Protein 7FG3 (pdb70)

Structure (mmCIF, N/CA/C/O backbone):
data_7FG3
#
_entry.id   7FG3
#
loop_
_entity.id
_entity.type
_entity.pdbx_description
1 polymer 'Spike glycoprotein'
2 polymer 'K-874A VHH'
#
loop_
_atom_site.group_PDB
_atom_site.id
_atom_site.type_symbol
_atom_site.label_atom_id
_atom_site.label_alt_id
_atom_site.label_comp_id
_atom_site.label_asym_id
_atom_site.label_entity_id
_atom_site.label_seq_id
_atom_site.pdbx_PDB_ins_code
_atom_site.Cartn_x
_atom_site.Cartn_y
_atom_site.Cartn_z
_atom_site.occupancy
_atom_site.B_iso_or_equiv
_atom_site.auth_seq_id
_atom_site.auth_comp_id
_atom_site.auth_asym_id
_atom_site.auth_atom_id
_atom_site.pdbx_PDB_model_num
ATOM 1 N N . ALA A 1 27 ? 234.002 207.665 181.299 1.00 229.54 27 ALA A N 1
ATOM 2 C CA . ALA A 1 27 ? 233.096 207.795 180.164 1.00 229.54 27 ALA A CA 1
ATOM 3 C C . ALA A 1 27 ? 231.896 206.867 180.324 1.00 229.54 27 ALA A C 1
ATOM 4 O O . ALA A 1 27 ? 231.873 206.025 181.220 1.00 229.54 27 ALA A O 1
ATOM 6 N N . TYR A 1 28 ? 230.898 207.026 179.452 1.00 230.60 28 TYR A N 1
ATOM 7 C CA . TYR A 1 28 ? 229.642 206.286 179.543 1.00 230.60 28 TYR A CA 1
ATOM 8 C C . TYR A 1 28 ? 229.440 205.504 178.250 1.00 230.60 28 TYR A C 1
ATOM 9 O O . TYR A 1 28 ? 229.263 206.100 177.182 1.00 230.60 28 TYR A O 1
ATOM 18 N N . THR A 1 29 ? 229.461 204.174 178.343 1.00 217.94 29 THR A N 1
ATOM 19 C CA . THR A 1 29 ? 229.328 203.299 177.187 1.00 217.94 29 THR A CA 1
ATOM 20 C C . THR A 1 29 ? 228.135 202.370 177.382 1.00 217.94 29 THR A C 1
ATOM 21 O O . THR A 1 29 ? 227.892 201.869 178.480 1.00 217.94 29 THR A O 1
ATOM 25 N N . ASN A 1 30 ? 227.389 202.148 176.302 1.00 206.02 30 ASN A N 1
ATOM 26 C CA . ASN A 1 30 ? 226.200 201.310 176.372 1.00 206.02 30 ASN A CA 1
ATOM 27 C C . ASN A 1 30 ? 226.571 199.860 176.656 1.00 206.02 30 ASN A C 1
ATOM 28 O O . ASN A 1 30 ? 227.636 199.386 176.251 1.00 206.02 30 ASN A O 1
ATOM 33 N N . SER A 1 31 ? 225.690 199.158 177.371 1.00 206.48 31 SER A N 1
ATOM 34 C CA . SER A 1 31 ? 225.744 197.696 177.433 1.00 206.48 31 SER A CA 1
ATOM 35 C C . SER A 1 31 ? 224.809 197.148 176.356 1.00 206.48 31 SER A C 1
ATOM 36 O O . SER A 1 31 ? 223.697 196.684 176.618 1.00 206.48 31 SER A O 1
ATOM 39 N N . PHE A 1 32 ? 225.294 197.235 175.115 1.00 205.41 32 PHE A N 1
ATOM 40 C CA . PHE A 1 32 ? 224.461 196.994 173.938 1.00 205.41 32 PHE A CA 1
ATOM 41 C C . PHE A 1 32 ? 223.754 195.646 174.015 1.00 205.41 32 PHE A C 1
ATOM 42 O O . PHE A 1 32 ? 222.520 195.578 174.061 1.00 205.41 32 PHE A O 1
ATOM 50 N N . THR A 1 33 ? 224.522 194.562 174.040 1.00 226.51 33 THR A N 1
ATOM 51 C CA . THR A 1 33 ? 223.966 193.234 174.218 1.00 226.51 33 THR A CA 1
ATOM 52 C C . THR A 1 33 ? 224.238 192.667 175.601 1.00 226.51 33 THR A C 1
ATOM 53 O O . THR A 1 33 ? 224.004 191.474 175.819 1.00 226.51 33 THR A O 1
ATOM 57 N N . ARG A 1 34 ? 224.723 193.480 176.536 1.00 216.66 34 ARG A N 1
ATOM 58 C CA . ARG A 1 34 ? 225.053 192.998 177.869 1.00 216.66 34 ARG A CA 1
ATOM 59 C C . ARG A 1 34 ? 223.871 193.204 178.808 1.00 216.66 34 ARG A C 1
ATOM 60 O O . ARG A 1 34 ? 223.384 194.325 178.980 1.00 216.66 34 ARG A O 1
ATOM 68 N N . GLY A 1 35 ? 223.420 192.112 179.420 1.00 189.45 35 GLY A N 1
ATOM 69 C CA . GLY A 1 35 ? 222.256 192.121 180.280 1.00 189.45 35 GLY A CA 1
ATOM 70 C C . GLY A 1 35 ? 221.442 190.855 180.140 1.00 189.45 35 GLY A C 1
ATOM 71 O O . GLY A 1 35 ? 220.678 190.481 181.035 1.00 189.45 35 GLY A O 1
ATOM 72 N N . VAL A 1 36 ? 221.615 190.191 179.000 1.00 189.68 36 VAL A N 1
ATOM 73 C CA . VAL A 1 36 ? 221.008 188.899 178.712 1.00 189.68 36 VAL A CA 1
ATOM 74 C C . VAL A 1 36 ? 221.828 187.775 179.338 1.00 189.68 36 VAL A C 1
ATOM 75 O O . VAL A 1 36 ? 223.065 187.813 179.332 1.00 189.68 36 VAL A O 1
ATOM 79 N N . TYR A 1 37 ? 221.143 186.771 179.884 1.00 169.85 37 TYR A N 1
ATOM 80 C CA . TYR A 1 37 ? 221.796 185.621 180.497 1.00 169.85 37 TYR A CA 1
ATOM 81 C C . TYR A 1 37 ? 220.742 184.552 180.766 1.00 169.85 37 TYR A C 1
ATOM 82 O O . TYR A 1 37 ? 219.599 184.650 180.314 1.00 169.85 37 TYR A O 1
ATOM 91 N N . TYR A 1 38 ? 221.161 183.511 181.477 1.00 136.23 38 TYR A N 1
ATOM 92 C CA . TYR A 1 38 ? 220.283 182.413 181.871 1.00 136.23 38 TYR A CA 1
ATOM 93 C C . TYR A 1 38 ? 219.853 182.575 183.320 1.00 136.23 38 TYR A C 1
ATOM 94 O O . TYR A 1 38 ? 220.631 182.250 184.214 1.00 136.23 38 TYR A O 1
ATOM 103 N N . PRO A 1 39 ? 218.642 183.035 183.612 1.00 118.89 39 PRO A N 1
ATOM 104 C CA . PRO A 1 39 ? 218.244 183.098 185.029 1.00 118.89 39 PRO A CA 1
ATOM 105 C C . PRO A 1 39 ? 218.299 181.759 185.757 1.00 118.89 39 PRO A C 1
ATOM 106 O O . PRO A 1 39 ? 218.421 181.749 186.990 1.00 118.89 39 PRO A O 1
ATOM 110 N N . ASP A 1 40 ? 218.225 180.632 185.044 1.00 95.51 40 ASP A N 1
ATOM 111 C CA . ASP A 1 40 ? 218.300 179.320 185.683 1.00 95.51 40 ASP A CA 1
ATOM 112 C C . ASP A 1 40 ? 218.640 178.234 184.644 1.00 95.51 40 ASP A C 1
ATOM 113 O O . ASP A 1 40 ? 219.069 178.536 183.527 1.00 95.51 40 ASP A O 1
ATOM 118 N N . LYS A 1 41 ? 218.449 176.957 185.015 1.00 109.72 41 LYS A N 1
ATOM 119 C CA . LYS A 1 41 ? 218.952 175.863 184.183 1.00 109.72 41 LYS A CA 1
ATOM 120 C C . LYS A 1 41 ? 218.060 175.696 182.964 1.00 109.72 41 LYS A C 1
ATOM 121 O O . LYS A 1 41 ? 217.011 175.051 183.062 1.00 109.72 41 LYS A O 1
ATOM 127 N N . VAL A 1 42 ? 218.451 176.234 181.817 1.00 139.42 42 VAL A N 1
ATOM 128 C CA . VAL A 1 42 ? 217.658 176.070 180.602 1.00 139.42 42 VAL A CA 1
ATOM 129 C C . VAL A 1 42 ? 218.596 175.900 179.409 1.00 139.42 42 VAL A C 1
ATOM 130 O O . VAL A 1 42 ? 219.231 176.855 178.956 1.00 139.42 42 VAL A O 1
ATOM 134 N N . PHE A 1 43 ? 218.698 174.669 178.907 1.00 128.53 43 PHE A N 1
ATOM 135 C CA . PHE A 1 43 ? 219.356 174.419 177.629 1.00 128.53 43 PHE A CA 1
ATOM 136 C C . PHE A 1 43 ? 218.320 174.388 176.514 1.00 128.53 43 PHE A C 1
ATOM 137 O O . PHE A 1 43 ? 218.198 173.390 175.797 1.00 128.53 43 PHE A O 1
ATOM 145 N N . ARG A 1 44 ? 217.592 175.488 176.355 1.00 184.04 44 ARG A N 1
ATOM 146 C CA . ARG A 1 44 ? 216.392 175.531 175.533 1.00 184.04 44 ARG A CA 1
ATOM 147 C C . ARG A 1 44 ? 216.778 175.476 174.056 1.00 184.04 44 ARG A C 1
ATOM 148 O O . ARG A 1 44 ? 217.961 175.499 173.707 1.00 184.04 44 ARG A O 1
ATOM 156 N N . SER A 1 45 ? 215.774 175.411 173.177 1.00 175.06 45 SER A N 1
ATOM 157 C CA . SER A 1 45 ? 216.068 175.382 171.750 1.00 175.06 45 SER A CA 1
ATOM 158 C C . SER A 1 45 ? 214.948 175.999 170.916 1.00 175.06 45 SER A C 1
ATOM 159 O O . SER A 1 45 ? 213.878 175.410 170.753 1.00 175.06 45 SER A O 1
ATOM 162 N N . SER A 1 46 ? 215.232 177.176 170.354 1.00 184.53 46 SER A N 1
ATOM 163 C CA . SER A 1 46 ? 214.499 177.739 169.219 1.00 184.53 46 SER A CA 1
ATOM 164 C C . SER A 1 46 ? 213.001 177.962 169.422 1.00 184.53 46 SER A C 1
ATOM 165 O O . SER A 1 46 ? 212.258 178.034 168.437 1.00 184.53 46 SER A O 1
ATOM 168 N N . VAL A 1 47 ? 212.534 178.075 170.666 1.00 187.51 47 VAL A N 1
ATOM 169 C CA . VAL A 1 47 ? 211.121 178.327 170.925 1.00 187.51 47 VAL A CA 1
ATOM 170 C C . VAL A 1 47 ? 211.027 179.510 171.887 1.00 187.51 47 VAL A C 1
ATOM 171 O O . VAL A 1 47 ? 212.016 179.929 172.490 1.00 187.51 47 VAL A O 1
ATOM 175 N N . LEU A 1 48 ? 209.815 180.053 172.020 1.00 199.99 48 LEU A N 1
ATOM 176 C CA . LEU A 1 48 ? 209.588 181.365 172.629 1.00 199.99 48 LEU A CA 1
ATOM 177 C C . LEU A 1 48 ? 209.082 181.169 174.057 1.00 199.99 48 LEU A C 1
ATOM 178 O O . LEU A 1 48 ? 208.044 180.548 174.285 1.00 199.99 48 LEU A O 1
ATOM 183 N N . HIS A 1 49 ? 209.823 181.700 175.029 1.00 213.25 49 HIS A N 1
ATOM 184 C CA . HIS A 1 49 ? 209.441 181.618 176.433 1.00 213.25 49 HIS A CA 1
ATOM 185 C C . HIS A 1 49 ? 210.052 182.767 177.230 1.00 213.25 49 HIS A C 1
ATOM 186 O O . HIS A 1 49 ? 211.138 183.259 176.913 1.00 213.25 49 HIS A O 1
ATOM 193 N N . SER A 1 50 ? 209.356 183.166 178.301 1.00 213.06 50 SER A N 1
ATOM 194 C CA . SER A 1 50 ? 209.722 184.343 179.080 1.00 213.06 50 SER A CA 1
ATOM 195 C C . SER A 1 50 ? 210.115 183.962 180.502 1.00 213.06 50 SER A C 1
ATOM 196 O O . SER A 1 50 ? 209.733 182.905 181.013 1.00 213.06 50 SER A O 1
ATOM 199 N N . THR A 1 51 ? 210.875 184.855 181.137 1.00 188.50 51 THR A N 1
ATOM 200 C CA . THR A 1 51 ? 211.388 184.662 182.488 1.00 188.50 51 THR A CA 1
ATOM 201 C C . THR A 1 51 ? 211.519 186.024 183.158 1.00 188.50 51 THR A C 1
ATOM 202 O O . THR A 1 51 ? 211.852 187.014 182.500 1.00 188.50 51 THR A O 1
ATOM 206 N N . GLN A 1 52 ? 211.263 186.073 184.468 1.00 174.52 52 GLN A N 1
ATOM 207 C CA . GLN A 1 52 ? 211.088 187.330 185.191 1.00 174.52 52 GLN A CA 1
ATOM 208 C C . GLN A 1 52 ? 212.007 187.385 186.402 1.00 174.52 52 GLN A C 1
ATOM 209 O O . GLN A 1 52 ? 211.619 186.954 187.493 1.00 174.52 52 GLN A O 1
ATOM 215 N N . ASP A 1 53 ? 213.197 187.960 186.228 1.00 159.45 53 ASP A N 1
ATOM 216 C CA . ASP A 1 53 ? 214.200 188.046 187.290 1.00 159.45 53 ASP A CA 1
ATOM 217 C C . ASP A 1 53 ? 215.035 189.316 187.112 1.00 159.45 53 ASP A C 1
ATOM 218 O O . ASP A 1 53 ? 214.657 190.243 186.390 1.00 159.45 53 ASP A O 1
ATOM 223 N N . LEU A 1 54 ? 216.183 189.350 187.784 1.00 156.10 54 LEU A N 1
ATOM 224 C CA . LEU A 1 54 ? 216.973 190.565 187.979 1.00 156.10 54 LEU A CA 1
ATOM 225 C C . LEU A 1 54 ? 217.901 190.756 186.779 1.00 156.10 54 LEU A C 1
ATOM 226 O O . LEU A 1 54 ? 219.029 190.270 186.743 1.00 156.10 54 LEU A O 1
ATOM 231 N N . PHE A 1 55 ? 217.416 191.496 185.788 1.00 168.23 55 PHE A N 1
ATOM 232 C CA . PHE A 1 55 ? 218.051 191.582 184.478 1.00 168.23 55 PHE A CA 1
ATOM 233 C C . PHE A 1 55 ? 218.712 192.934 184.226 1.00 168.23 55 PHE A C 1
ATOM 234 O O . PHE A 1 55 ? 218.115 193.991 184.445 1.00 168.23 55 PHE A O 1
ATOM 242 N N . LEU A 1 56 ? 219.948 192.883 183.729 1.00 176.71 56 LEU A N 1
ATOM 243 C CA . LEU A 1 56 ? 220.671 194.102 183.388 1.00 176.71 56 LEU A CA 1
ATOM 244 C C . LEU A 1 56 ? 220.040 194.778 182.174 1.00 176.71 56 LEU A C 1
ATOM 245 O O . LEU A 1 56 ? 219.805 194.127 181.150 1.00 176.71 56 LEU A O 1
ATOM 250 N N . PRO A 1 57 ? 219.753 196.074 182.258 1.00 190.08 57 PRO A N 1
ATOM 251 C CA . PRO A 1 57 ? 219.194 196.786 181.106 1.00 190.08 57 PRO A CA 1
ATOM 252 C C . PRO A 1 57 ? 220.126 196.770 179.905 1.00 190.08 57 PRO A C 1
ATOM 253 O O . PRO A 1 57 ? 221.347 196.666 180.035 1.00 190.08 57 PRO A O 1
ATOM 257 N N . PHE A 1 58 ? 219.525 196.863 178.726 1.00 193.37 58 PHE A N 1
ATOM 258 C CA . PHE A 1 58 ? 220.279 196.868 177.488 1.00 193.37 58 PHE A CA 1
ATOM 259 C C . PHE A 1 58 ? 220.584 198.316 177.085 1.00 193.37 58 PHE A C 1
ATOM 260 O O . PHE A 1 58 ? 219.907 199.260 177.505 1.00 193.37 58 PHE A O 1
ATOM 268 N N . PHE A 1 59 ? 221.629 198.484 176.267 1.00 211.09 59 PHE A N 1
ATOM 269 C CA . PHE A 1 59 ? 222.258 199.786 176.040 1.00 211.09 59 PHE A CA 1
ATOM 270 C C . PHE A 1 59 ? 222.540 200.504 177.355 1.00 211.09 59 PHE A C 1
ATOM 271 O O . PHE A 1 59 ? 222.608 201.738 177.380 1.00 211.09 59 PHE A O 1
ATOM 279 N N . SER A 1 60 ? 222.697 199.764 178.450 1.00 224.12 60 SER A N 1
ATOM 280 C CA . SER A 1 60 ? 222.898 200.383 179.751 1.00 224.12 60 SER A CA 1
ATOM 281 C C . SER A 1 60 ? 224.281 201.016 179.814 1.00 224.12 60 SER A C 1
ATOM 282 O O . SER A 1 60 ? 225.296 200.350 179.592 1.00 224.12 60 SER A O 1
ATOM 285 N N . ASN A 1 61 ? 224.309 202.317 180.103 1.00 228.59 61 ASN A N 1
ATOM 286 C CA . ASN A 1 61 ? 225.577 203.030 180.167 1.00 228.59 61 ASN A CA 1
ATOM 287 C C . ASN A 1 61 ? 226.457 202.449 181.267 1.00 228.59 61 ASN A C 1
ATOM 288 O O . ASN A 1 61 ? 226.009 202.222 182.393 1.00 228.59 61 ASN A O 1
ATOM 293 N N . VAL A 1 62 ? 227.717 202.200 180.932 1.00 202.75 62 VAL A N 1
ATOM 294 C CA . VAL A 1 62 ? 228.647 201.555 181.846 1.00 202.75 62 VAL A CA 1
ATOM 295 C C . VAL A 1 62 ? 229.713 202.563 182.241 1.00 202.75 62 VAL A C 1
ATOM 296 O O . VAL A 1 62 ? 230.185 203.350 181.412 1.00 202.75 62 VAL A O 1
ATOM 300 N N . THR A 1 63 ? 230.058 202.564 183.522 1.00 211.84 63 THR A N 1
ATOM 301 C CA . THR A 1 63 ? 231.053 203.488 184.040 1.00 211.84 63 THR A CA 1
ATOM 302 C C . THR A 1 63 ? 232.441 202.902 183.825 1.00 211.84 63 THR A C 1
ATOM 303 O O . THR A 1 63 ? 232.741 201.805 184.307 1.00 211.84 63 THR A O 1
ATOM 307 N N . TRP A 1 64 ? 233.285 203.635 183.109 1.00 221.52 64 TRP A N 1
ATOM 308 C CA . TRP A 1 64 ? 234.656 203.218 182.872 1.00 221.52 64 TRP A CA 1
ATOM 309 C C . TRP A 1 64 ? 235.511 203.556 184.083 1.00 221.52 64 TRP A C 1
ATOM 310 O O . TRP A 1 64 ? 235.299 204.578 184.741 1.00 221.52 64 TRP A O 1
ATOM 321 N N . PHE A 1 65 ? 236.465 202.680 184.378 1.00 222.50 65 PHE A N 1
ATOM 322 C CA . PHE A 1 65 ? 237.531 202.968 185.332 1.00 222.50 65 PHE A CA 1
ATOM 323 C C . PHE A 1 65 ? 238.797 202.327 184.782 1.00 222.50 65 PHE A C 1
ATOM 324 O O . PHE A 1 65 ? 239.075 201.155 185.049 1.00 222.50 65 PHE A O 1
ATOM 332 N N . HIS A 1 66 ? 239.549 203.091 184.004 1.00 261.09 66 HIS A N 1
ATOM 333 C CA . HIS A 1 66 ? 240.757 202.633 183.333 1.00 261.09 66 HIS A CA 1
ATOM 334 C C . HIS A 1 66 ? 242.024 203.086 184.033 1.00 261.09 66 HIS A C 1
ATOM 335 O O . HIS A 1 66 ? 243.034 202.381 183.995 1.00 261.09 66 HIS A O 1
ATOM 342 N N . ALA A 1 67 ? 241.989 204.241 184.693 1.00 268.34 67 ALA A N 1
ATOM 343 C CA . ALA A 1 67 ? 243.149 204.796 185.365 1.00 268.34 67 ALA A CA 1
ATOM 344 C C . ALA A 1 67 ? 242.689 205.562 186.594 1.00 268.34 67 ALA A C 1
ATOM 345 O O . ALA A 1 67 ? 241.506 205.873 186.752 1.00 268.34 67 ALA A O 1
ATOM 347 N N . ILE A 1 68 ? 243.642 205.862 187.478 1.00 275.18 68 ILE A N 1
ATOM 348 C CA . ILE A 1 68 ? 243.341 206.755 188.591 1.00 275.18 68 ILE A CA 1
ATOM 349 C C . ILE A 1 68 ? 243.073 208.166 188.084 1.00 275.18 68 ILE A C 1
ATOM 350 O O . ILE A 1 68 ? 242.080 208.794 188.472 1.00 275.18 68 ILE A O 1
ATOM 355 N N . HIS A 1 69 ? 243.928 208.674 187.194 1.00 308.23 69 HIS A N 1
ATOM 356 C CA . HIS A 1 69 ? 243.820 210.037 186.678 1.00 308.23 69 HIS A CA 1
ATOM 357 C C . HIS A 1 69 ? 243.659 211.027 187.834 1.00 308.23 69 HIS A C 1
ATOM 358 O O . HIS A 1 69 ? 242.606 211.633 188.029 1.00 308.23 69 HIS A O 1
ATOM 365 N N . ASP A 1 80 ? 242.623 202.390 192.486 1.00 217.46 80 ASP A N 1
ATOM 366 C CA . ASP A 1 80 ? 242.520 202.434 191.030 1.00 217.46 80 ASP A CA 1
ATOM 367 C C . ASP A 1 80 ? 241.122 202.830 190.574 1.00 217.46 80 ASP A C 1
ATOM 368 O O . ASP A 1 80 ? 240.961 203.688 189.699 1.00 217.46 80 ASP A O 1
ATOM 373 N N . ASN A 1 81 ? 240.096 202.216 191.155 1.00 195.38 81 ASN A N 1
ATOM 374 C CA . ASN A 1 81 ? 238.731 202.344 190.650 1.00 195.38 81 ASN A CA 1
ATOM 375 C C . ASN A 1 81 ? 237.786 202.652 191.801 1.00 195.38 81 ASN A C 1
ATOM 376 O O . ASN A 1 81 ? 237.625 201.823 192.713 1.00 195.38 81 ASN A O 1
ATOM 381 N N . PRO A 1 82 ? 237.131 203.811 191.785 1.00 215.92 82 PRO A N 1
ATOM 382 C CA . PRO A 1 82 ? 236.314 204.216 192.936 1.00 215.92 82 PRO A CA 1
ATOM 383 C C . PRO A 1 82 ? 235.206 203.220 193.252 1.00 215.92 82 PRO A C 1
ATOM 384 O O . PRO A 1 82 ? 234.623 202.593 192.365 1.00 215.92 82 PRO A O 1
ATOM 388 N N . VAL A 1 83 ? 234.929 203.085 194.549 1.00 166.18 83 VAL A N 1
ATOM 389 C CA . VAL A 1 83 ? 233.891 202.178 195.021 1.00 166.18 83 VAL A CA 1
ATOM 390 C C . VAL A 1 83 ? 232.523 202.636 194.511 1.00 166.18 83 VAL A C 1
ATOM 391 O O . VAL A 1 83 ? 232.271 203.834 194.328 1.00 166.18 83 VAL A O 1
ATOM 395 N N . LEU A 1 84 ? 231.643 201.678 194.268 1.00 152.40 84 LEU A N 1
ATOM 396 C CA . LEU A 1 84 ? 230.341 201.923 193.667 1.00 152.40 84 LEU A CA 1
ATOM 397 C C . LEU A 1 84 ? 229.254 201.247 194.466 1.00 152.40 84 LEU A C 1
ATOM 398 O O . LEU A 1 84 ? 229.497 200.239 195.151 1.00 152.40 84 LEU A O 1
ATOM 403 N N . PRO A 1 85 ? 228.022 201.761 194.425 1.00 128.32 85 PRO A N 1
ATOM 404 C CA . PRO A 1 85 ? 226.914 201.088 195.095 1.00 128.32 85 PRO A CA 1
ATOM 405 C C . PRO A 1 85 ? 226.389 199.905 194.292 1.00 128.32 85 PRO A C 1
ATOM 406 O O . PRO A 1 85 ? 226.469 199.882 193.061 1.00 128.32 85 PRO A O 1
ATOM 410 N N . PHE A 1 86 ? 225.856 198.909 194.999 1.00 120.90 86 PHE A N 1
ATOM 411 C CA . PHE A 1 86 ? 225.435 197.695 194.313 1.00 120.90 86 PHE A CA 1
ATOM 412 C C . PHE A 1 86 ? 224.177 197.930 193.487 1.00 120.90 86 PHE A C 1
ATOM 413 O O . PHE A 1 86 ? 224.030 197.355 192.405 1.00 120.90 86 PHE A O 1
ATOM 421 N N . ASN A 1 87 ? 223.255 198.755 193.991 1.00 127.40 87 ASN A N 1
ATOM 422 C CA . ASN A 1 87 ? 222.040 199.130 193.262 1.00 127.40 87 ASN A CA 1
ATOM 423 C C . ASN A 1 87 ? 221.195 197.913 192.895 1.00 127.40 87 ASN A C 1
ATOM 424 O O . ASN A 1 87 ? 220.507 197.911 191.871 1.00 127.40 87 ASN A O 1
ATOM 429 N N . ASP A 1 88 ? 221.258 196.870 193.723 1.00 132.90 88 ASP A N 1
ATOM 430 C CA . ASP A 1 88 ? 220.538 195.623 193.492 1.00 132.90 88 ASP A CA 1
ATOM 431 C C . ASP A 1 88 ? 220.872 195.028 192.133 1.00 132.90 88 ASP A C 1
ATOM 432 O O . ASP A 1 88 ? 220.110 194.216 191.604 1.00 132.90 88 ASP A O 1
ATOM 437 N N . GLY A 1 89 ? 221.994 195.436 191.556 1.00 115.13 89 GLY A N 1
ATOM 438 C CA . GLY A 1 89 ? 222.505 194.785 190.372 1.00 115.13 89 GLY A CA 1
ATOM 439 C C . GLY A 1 89 ? 223.709 195.491 189.798 1.00 115.13 89 GLY A C 1
ATOM 440 O O . GLY A 1 89 ? 223.707 196.717 189.677 1.00 115.13 89 GLY A O 1
ATOM 441 N N . VAL A 1 90 ? 224.743 194.733 189.438 1.00 123.33 90 VAL A N 1
ATOM 442 C CA . VAL A 1 90 ? 225.946 195.286 188.829 1.00 123.33 90 VAL A CA 1
ATOM 443 C C . VAL A 1 90 ? 226.448 194.327 187.760 1.00 123.33 90 VAL A C 1
ATOM 444 O O . VAL A 1 90 ? 226.190 193.122 187.807 1.00 123.33 90 VAL A O 1
ATOM 448 N N . TYR A 1 91 ? 227.170 194.877 186.790 1.00 129.78 91 TYR A N 1
ATOM 449 C CA . TYR A 1 91 ? 227.786 194.111 185.719 1.00 129.78 91 TYR A CA 1
ATOM 450 C C . TYR A 1 91 ? 229.289 194.339 185.723 1.00 129.78 91 TYR A C 1
ATOM 451 O O . TYR A 1 91 ? 229.782 195.351 186.228 1.00 129.78 91 TYR A O 1
ATOM 460 N N . PHE A 1 92 ? 230.013 193.376 185.168 1.00 124.39 92 PHE A N 1
ATOM 461 C CA . PHE A 1 92 ? 231.445 193.504 184.977 1.00 124.39 92 PHE A CA 1
ATOM 462 C C . PHE A 1 92 ? 231.827 192.751 183.713 1.00 124.39 92 PHE A C 1
ATOM 463 O O . PHE A 1 92 ? 231.126 191.832 183.284 1.00 124.39 92 PHE A O 1
ATOM 471 N N . ALA A 1 93 ? 232.935 193.166 183.114 1.00 152.87 93 ALA A N 1
ATOM 472 C CA . ALA A 1 93 ? 233.515 192.457 181.986 1.00 152.87 93 ALA A CA 1
ATOM 473 C C . ALA A 1 93 ? 234.931 192.970 181.797 1.00 152.87 93 ALA A C 1
ATOM 474 O O . ALA A 1 93 ? 235.145 194.181 181.710 1.00 152.87 93 ALA A O 1
ATOM 476 N N . SER A 1 94 ? 235.889 192.053 181.725 1.00 204.72 94 SER A N 1
ATOM 477 C CA . SER A 1 94 ? 237.292 192.420 181.638 1.00 204.72 94 SER A CA 1
ATOM 478 C C . SER A 1 94 ? 237.760 192.348 180.193 1.00 204.72 94 SER A C 1
ATOM 479 O O . SER A 1 94 ? 237.388 191.441 179.444 1.00 204.72 94 SER A O 1
ATOM 482 N N . THR A 1 95 ? 238.582 193.317 179.807 1.00 210.11 95 THR A N 1
ATOM 483 C CA . THR A 1 95 ? 239.229 193.326 178.502 1.00 210.11 95 THR A CA 1
ATOM 484 C C . THR A 1 95 ? 240.725 193.486 178.727 1.00 210.11 95 THR A C 1
ATOM 485 O O . THR A 1 95 ? 241.248 194.605 178.670 1.00 210.11 95 THR A O 1
ATOM 489 N N . GLU A 1 96 ? 241.410 192.367 178.966 1.00 205.29 96 GLU A N 1
ATOM 490 C CA . GLU A 1 96 ? 242.813 192.362 179.355 1.00 205.29 96 GLU A CA 1
ATOM 491 C C . GLU A 1 96 ? 243.682 191.931 178.186 1.00 205.29 96 GLU A C 1
ATOM 492 O O . GLU A 1 96 ? 243.295 191.080 177.380 1.00 205.29 96 GLU A O 1
ATOM 498 N N . LYS A 1 97 ? 244.857 192.550 178.090 1.00 220.43 97 LYS A N 1
ATOM 499 C CA . LYS A 1 97 ? 245.897 191.991 177.241 1.00 220.43 97 LYS A CA 1
ATOM 500 C C . LYS A 1 97 ? 246.507 190.747 177.866 1.00 220.43 97 LYS A C 1
ATOM 501 O O . LYS A 1 97 ? 246.608 189.712 177.202 1.00 220.43 97 LYS A O 1
ATOM 507 N N . SER A 1 98 ? 246.864 190.810 179.147 1.00 219.60 98 SER A N 1
ATOM 508 C CA . SER A 1 98 ? 247.509 189.697 179.824 1.00 219.60 98 SER A CA 1
ATOM 509 C C . SER A 1 98 ? 246.900 189.530 181.209 1.00 219.60 98 SER A C 1
ATOM 510 O O . SER A 1 98 ? 246.170 190.395 181.699 1.00 219.60 98 SER A O 1
ATOM 513 N N . ASN A 1 99 ? 247.226 188.402 181.840 1.00 213.96 99 ASN A N 1
ATOM 514 C CA . ASN A 1 99 ? 246.652 188.030 183.126 1.00 213.96 99 ASN A CA 1
ATOM 515 C C . ASN A 1 99 ? 247.051 189.005 184.222 1.00 213.96 99 ASN A C 1
ATOM 516 O O . ASN A 1 99 ? 248.183 188.971 184.717 1.00 213.96 99 ASN A O 1
ATOM 521 N N . ILE A 1 100 ? 246.125 189.879 184.606 1.00 195.75 100 ILE A N 1
ATOM 522 C CA . ILE A 1 100 ? 246.350 190.812 185.702 1.00 195.75 100 ILE A CA 1
ATOM 523 C C . ILE A 1 100 ? 245.264 190.673 186.766 1.00 195.75 100 ILE A C 1
ATOM 524 O O . ILE A 1 100 ? 245.552 190.730 187.966 1.00 195.75 100 ILE A O 1
ATOM 529 N N . ILE A 1 101 ? 244.013 190.489 186.330 1.00 180.57 101 ILE A N 1
ATOM 530 C CA . ILE A 1 101 ? 242.854 190.697 187.196 1.00 180.57 101 ILE A CA 1
ATOM 531 C C . ILE A 1 101 ? 242.866 189.748 188.388 1.00 180.57 101 ILE A C 1
ATOM 532 O O . ILE A 1 101 ? 243.050 188.533 188.241 1.00 180.57 101 ILE A O 1
ATOM 537 N N . ARG A 1 102 ? 242.698 190.313 189.585 1.00 169.19 102 ARG A N 1
ATOM 538 C CA . ARG A 1 102 ? 242.421 189.558 190.801 1.00 169.19 102 ARG A CA 1
ATOM 539 C C . ARG A 1 102 ? 240.916 189.586 191.086 1.00 169.19 102 ARG A C 1
ATOM 540 O O . ARG A 1 102 ? 240.105 189.935 190.226 1.00 169.19 102 ARG A O 1
ATOM 548 N N . GLY A 1 103 ? 240.520 189.211 192.300 1.00 151.96 103 GLY A N 1
ATOM 549 C CA . GLY A 1 103 ? 239.116 189.091 192.649 1.00 151.96 103 GLY A CA 1
ATOM 550 C C . GLY A 1 103 ? 238.495 190.370 193.171 1.00 151.96 103 GLY A C 1
ATOM 551 O O . GLY A 1 103 ? 238.958 191.480 192.884 1.00 151.96 103 GLY A O 1
ATOM 552 N N . TRP A 1 104 ? 237.421 190.211 193.947 1.00 127.91 104 TRP A N 1
ATOM 553 C CA . TRP A 1 104 ? 236.686 191.335 194.511 1.00 127.91 104 TRP A CA 1
ATOM 554 C C . TRP A 1 104 ? 236.298 191.000 195.946 1.00 127.91 104 TRP A C 1
ATOM 555 O O . TRP A 1 104 ? 236.557 189.900 196.442 1.00 127.91 104 TRP A O 1
ATOM 566 N N . ILE A 1 105 ? 235.668 191.964 196.611 1.00 126.79 105 ILE A N 1
ATOM 567 C CA . ILE A 1 105 ? 235.156 191.786 197.966 1.00 126.79 105 ILE A CA 1
ATOM 568 C C . ILE A 1 105 ? 233.765 192.401 198.034 1.00 126.79 105 ILE A C 1
ATOM 569 O O . ILE A 1 105 ? 233.566 193.543 197.609 1.00 126.79 105 ILE A O 1
ATOM 574 N N . PHE A 1 106 ? 232.807 191.649 198.576 1.00 131.13 106 PHE A N 1
ATOM 575 C CA . PHE A 1 106 ? 231.415 192.067 198.659 1.00 131.13 106 PHE A CA 1
ATOM 576 C C . PHE A 1 106 ? 231.011 192.214 200.122 1.00 131.13 106 PHE A C 1
ATOM 577 O O . PHE A 1 106 ? 231.568 191.556 201.001 1.00 131.13 106 PHE A O 1
ATOM 585 N N . GLY A 1 107 ? 230.051 193.090 200.380 1.00 131.00 107 GLY A N 1
ATOM 586 C CA . GLY A 1 107 ? 229.564 193.278 201.731 1.00 131.00 107 GLY A CA 1
ATOM 587 C C . GLY A 1 107 ? 228.968 194.656 201.923 1.00 131.00 107 GLY A C 1
ATOM 588 O O . GLY A 1 107 ? 229.043 195.523 201.052 1.00 131.00 107 GLY A O 1
ATOM 589 N N . THR A 1 108 ? 228.371 194.842 203.100 1.00 105.27 108 THR A N 1
ATOM 590 C CA . THR A 1 108 ? 227.744 196.123 203.411 1.00 105.27 108 THR A CA 1
ATOM 591 C C . THR A 1 108 ? 228.792 197.194 203.682 1.00 105.27 108 THR A C 1
ATOM 592 O O . THR A 1 108 ? 228.886 198.188 202.955 1.00 105.27 108 THR A O 1
ATOM 596 N N . THR A 1 109 ? 229.593 197.005 204.729 1.00 128.35 109 THR A N 1
ATOM 597 C CA . THR A 1 109 ? 230.665 197.932 205.058 1.00 128.35 109 THR A CA 1
ATOM 598 C C . THR A 1 109 ? 232.013 197.507 204.494 1.00 128.35 109 THR A C 1
ATOM 599 O O . THR A 1 109 ? 232.979 198.269 204.610 1.00 128.35 109 THR A O 1
ATOM 603 N N . LEU A 1 110 ? 232.099 196.319 203.890 1.00 139.37 110 LEU A N 1
ATOM 604 C CA . LEU A 1 110 ? 233.363 195.757 203.410 1.00 139.37 110 LEU A CA 1
ATOM 605 C C . LEU A 1 110 ? 234.404 195.696 204.526 1.00 139.37 110 LEU A C 1
ATOM 606 O O . LEU A 1 110 ? 235.609 195.684 204.268 1.00 139.37 110 LEU A O 1
ATOM 611 N N . ASP A 1 111 ? 233.936 195.644 205.770 1.00 147.21 111 ASP A N 1
ATOM 612 C CA . ASP A 1 111 ? 234.793 195.741 206.940 1.00 147.21 111 ASP A CA 1
ATOM 613 C C . ASP A 1 111 ? 234.382 194.663 207.934 1.00 147.21 111 ASP A C 1
ATOM 614 O O . ASP A 1 111 ? 233.341 194.019 207.785 1.00 147.21 111 ASP A O 1
ATOM 619 N N . SER A 1 112 ? 235.218 194.471 208.958 1.00 157.48 112 SER A N 1
ATOM 620 C CA . SER A 1 112 ? 234.936 193.468 209.980 1.00 157.48 112 SER A CA 1
ATOM 621 C C . SER A 1 112 ? 233.669 193.778 210.767 1.00 157.48 112 SER A C 1
ATOM 622 O O . SER A 1 112 ? 233.219 192.936 211.552 1.00 157.48 112 SER A O 1
ATOM 625 N N . LYS A 1 113 ? 233.084 194.963 210.577 1.00 163.21 113 LYS A N 1
ATOM 626 C CA . LYS A 1 113 ? 231.912 195.351 211.353 1.00 163.21 113 LYS A CA 1
ATOM 627 C C . LYS A 1 113 ? 230.668 194.584 210.916 1.00 163.21 113 LYS A C 1
ATOM 628 O O . LYS A 1 113 ? 229.831 194.225 211.751 1.00 163.21 113 LYS A O 1
ATOM 634 N N . THR A 1 114 ? 230.528 194.324 209.619 1.00 138.90 114 THR A N 1
ATOM 635 C CA . THR A 1 114 ? 229.327 193.714 209.069 1.00 138.90 114 THR A CA 1
ATOM 636 C C . THR A 1 114 ? 229.700 192.493 208.236 1.00 138.90 114 THR A C 1
ATOM 637 O O . THR A 1 114 ? 230.780 192.440 207.638 1.00 138.90 114 THR A O 1
ATOM 641 N N . GLN A 1 115 ? 228.804 191.504 208.218 1.00 121.56 115 GLN A N 1
ATOM 642 C CA . GLN A 1 115 ? 229.001 190.308 207.407 1.00 121.56 115 GLN A CA 1
ATOM 643 C C . GLN A 1 115 ? 229.241 190.695 205.953 1.00 121.56 115 GLN A C 1
ATOM 644 O O . GLN A 1 115 ? 228.430 191.395 205.341 1.00 121.56 115 GLN A O 1
ATOM 650 N N . SER A 1 116 ? 230.361 190.234 205.400 1.00 139.40 116 SER A N 1
ATOM 651 C CA . SER A 1 116 ? 230.807 190.651 204.075 1.00 139.40 116 SER A CA 1
ATOM 652 C C . SER A 1 116 ? 231.025 189.403 203.227 1.00 139.40 116 SER A C 1
ATOM 653 O O . SER A 1 116 ? 230.611 188.301 203.595 1.00 139.40 116 SER A O 1
ATOM 656 N N . LEU A 1 117 ? 231.660 189.584 202.071 1.00 120.77 117 LEU A N 1
ATOM 657 C CA . LEU A 1 117 ? 231.977 188.486 201.170 1.00 120.77 117 LEU A CA 1
ATOM 658 C C . LEU A 1 117 ? 233.292 188.786 200.465 1.00 120.77 117 LEU A C 1
ATOM 659 O O . LEU A 1 117 ? 233.660 189.947 200.274 1.00 120.77 117 LEU A O 1
ATOM 664 N N . LEU A 1 118 ? 234.004 187.726 200.088 1.00 118.85 118 LEU A N 1
ATOM 665 C CA . LEU A 1 118 ? 235.280 187.855 199.396 1.00 118.85 118 LEU A CA 1
ATOM 666 C C . LEU A 1 118 ? 235.288 186.941 198.182 1.00 118.85 118 LEU A C 1
ATOM 667 O O . LEU A 1 118 ? 234.679 185.868 198.206 1.00 118.85 118 LEU A O 1
ATOM 672 N N . ILE A 1 119 ? 235.971 187.373 197.125 1.00 114.76 119 ILE A N 1
ATOM 673 C CA . ILE A 1 119 ? 236.192 186.565 195.931 1.00 114.76 119 ILE A CA 1
ATOM 674 C C . ILE A 1 119 ? 237.666 186.674 195.567 1.00 114.76 119 ILE A C 1
ATOM 675 O O . ILE A 1 119 ? 238.174 187.781 195.352 1.00 114.76 119 ILE A O 1
ATOM 680 N N . VAL A 1 120 ? 238.355 185.532 195.512 1.00 112.97 120 VAL A N 1
ATOM 681 C CA . VAL A 1 120 ? 239.790 185.482 195.249 1.00 112.97 120 VAL A CA 1
ATOM 682 C C . VAL A 1 120 ? 240.068 184.404 194.208 1.00 112.97 120 VAL A C 1
ATOM 683 O O . VAL A 1 120 ? 239.436 183.342 194.215 1.00 112.97 120 VAL A O 1
ATOM 687 N N . ASN A 1 121 ? 241.015 184.678 193.313 1.00 127.26 121 ASN A N 1
ATOM 688 C CA . ASN A 1 121 ? 241.467 183.727 192.304 1.00 127.26 121 ASN A CA 1
ATOM 689 C C . ASN A 1 121 ? 242.926 183.379 192.579 1.00 127.26 121 ASN A C 1
ATOM 690 O O . ASN A 1 121 ? 243.779 184.271 192.634 1.00 127.26 121 ASN A O 1
ATOM 695 N N . ASN A 1 122 ? 243.208 182.085 192.749 1.00 114.52 122 ASN A N 1
ATOM 696 C CA . ASN A 1 122 ? 244.546 181.608 193.082 1.00 114.52 122 ASN A CA 1
ATOM 697 C C . ASN A 1 122 ? 245.358 181.186 191.864 1.00 114.52 122 ASN A C 1
ATOM 698 O O . ASN A 1 122 ? 246.512 180.772 192.029 1.00 114.52 122 ASN A O 1
ATOM 703 N N . ALA A 1 123 ? 244.780 181.254 190.662 1.00 123.20 123 ALA A N 1
ATOM 704 C CA . ALA A 1 123 ? 245.379 180.719 189.440 1.00 123.20 123 ALA A CA 1
ATOM 705 C C . ALA A 1 123 ? 245.556 179.209 189.561 1.00 123.20 123 ALA A C 1
ATOM 706 O O . ALA A 1 123 ? 246.114 178.561 188.670 1.00 123.20 123 ALA A O 1
ATOM 708 N N . THR A 1 124 ? 245.082 178.654 190.669 1.00 118.08 124 THR A N 1
ATOM 709 C CA . THR A 1 124 ? 245.042 177.225 190.933 1.00 118.08 124 THR A CA 1
ATOM 710 C C . THR A 1 124 ? 243.639 176.740 191.243 1.00 118.08 124 THR A C 1
ATOM 711 O O . THR A 1 124 ? 243.251 175.654 190.809 1.00 118.08 124 THR A O 1
ATOM 715 N N . ASN A 1 125 ? 242.872 177.543 191.974 1.00 124.96 125 ASN A N 1
ATOM 716 C CA . ASN A 1 125 ? 241.506 177.229 192.362 1.00 124.96 125 ASN A CA 1
ATOM 717 C C . ASN A 1 125 ? 240.861 178.477 192.949 1.00 124.96 125 ASN A C 1
ATOM 718 O O . ASN A 1 125 ? 241.528 179.307 193.572 1.00 124.96 125 ASN A O 1
ATOM 723 N N . VAL A 1 126 ? 239.564 178.624 192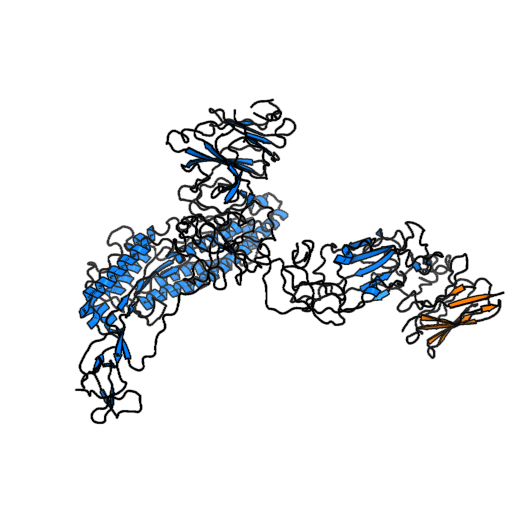.704 1.00 126.06 126 VAL A N 1
ATOM 724 C CA . VAL A 1 126 ? 238.801 179.755 193.221 1.00 126.06 126 VAL A CA 1
ATOM 725 C C . VAL A 1 126 ? 238.250 179.400 194.593 1.00 126.06 126 VAL A C 1
ATOM 726 O O . VAL A 1 126 ? 237.903 178.242 194.859 1.00 126.06 126 VAL A O 1
ATOM 730 N N . VAL A 1 127 ? 238.177 180.396 195.469 1.00 104.81 127 VAL A N 1
ATOM 731 C CA . VAL A 1 127 ? 237.554 180.259 196.777 1.00 104.81 127 VAL A CA 1
ATOM 732 C C . VAL A 1 127 ? 236.602 181.428 196.964 1.00 104.81 127 VAL A C 1
ATOM 733 O O . VAL A 1 127 ? 236.764 182.477 196.329 1.00 104.81 127 VAL A O 1
ATOM 737 N N . ILE A 1 128 ? 235.600 181.247 197.815 1.00 110.12 128 ILE A N 1
ATOM 738 C CA . ILE A 1 128 ? 234.707 182.329 198.208 1.00 110.12 128 ILE A CA 1
ATOM 739 C C . ILE A 1 128 ? 234.683 182.398 199.724 1.00 110.12 128 ILE A C 1
ATOM 740 O O . ILE A 1 128 ? 234.483 181.380 200.399 1.00 110.12 128 ILE A O 1
ATOM 745 N N . LYS A 1 129 ? 234.886 183.598 200.251 1.00 119.48 129 LYS A N 1
ATOM 746 C CA . LYS A 1 129 ? 234.919 183.843 201.682 1.00 119.48 129 LYS A CA 1
ATOM 747 C C . LYS A 1 129 ? 233.841 184.857 202.021 1.00 119.48 129 LYS A C 1
ATOM 748 O O . LYS A 1 129 ? 233.731 185.893 201.362 1.00 119.48 129 LYS A O 1
ATOM 754 N N . VAL A 1 130 ? 233.062 184.564 203.059 1.00 114.92 130 VAL A N 1
ATOM 755 C CA . VAL A 1 130 ? 231.963 185.419 203.491 1.00 114.92 130 VAL A CA 1
ATOM 756 C C . VAL A 1 130 ? 232.475 186.189 204.702 1.00 114.92 130 VAL A C 1
ATOM 757 O O . VAL A 1 130 ? 231.711 186.632 205.568 1.00 114.92 130 VAL A O 1
ATOM 761 N N . CYS A 1 131 ? 233.785 186.406 204.715 1.00 136.43 131 CYS A N 1
ATOM 762 C CA . CYS A 1 131 ? 234.562 186.729 205.898 1.00 136.43 131 CYS A CA 1
ATOM 763 C C . CYS A 1 131 ? 234.462 188.220 206.199 1.00 136.43 131 CYS A C 1
ATOM 764 O O . CYS A 1 131 ? 233.957 189.008 205.392 1.00 136.43 131 CYS A O 1
ATOM 767 N N . GLU A 1 132 ? 234.943 188.594 207.387 1.00 142.29 132 GLU A N 1
ATOM 768 C CA . GLU A 1 132 ? 234.935 189.983 207.842 1.00 142.29 132 GLU A CA 1
ATOM 769 C C . GLU A 1 132 ? 236.371 190.484 207.986 1.00 142.29 132 GLU A C 1
ATOM 770 O O . GLU A 1 132 ? 236.975 190.423 209.054 1.00 142.29 132 GLU A O 1
ATOM 776 N N . PHE A 1 133 ? 236.917 191.007 206.895 1.00 146.58 133 PHE A N 1
ATOM 777 C CA . PHE A 1 133 ? 238.265 191.559 206.933 1.00 146.58 133 PHE A CA 1
ATOM 778 C C . PHE A 1 133 ? 238.237 193.046 207.259 1.00 146.58 133 PHE A C 1
ATOM 779 O O . PHE A 1 133 ? 237.316 193.765 206.864 1.00 146.58 133 PHE A O 1
ATOM 787 N N . GLN A 1 134 ? 239.253 193.503 207.991 1.00 155.21 134 GLN A N 1
ATOM 788 C CA . GLN A 1 134 ? 239.391 194.927 208.267 1.00 155.21 134 GLN A CA 1
ATOM 789 C C . GLN A 1 134 ? 239.523 195.699 206.961 1.00 155.21 134 GLN A C 1
ATOM 790 O O . GLN A 1 134 ? 240.323 195.344 206.090 1.00 155.21 134 GLN A O 1
ATOM 796 N N . PHE A 1 135 ? 238.734 196.762 206.826 1.00 157.72 135 PHE A N 1
ATOM 797 C CA . PHE A 1 135 ? 238.642 197.483 205.560 1.00 157.72 1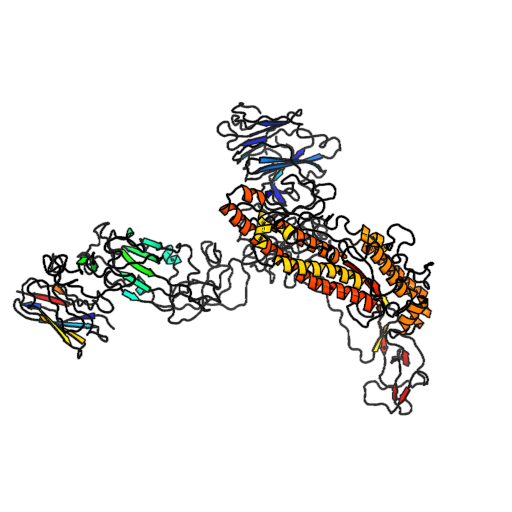35 PHE A CA 1
ATOM 798 C C . PHE A 1 135 ? 239.945 198.222 205.283 1.00 157.72 135 PHE A C 1
ATOM 799 O O . PHE A 1 135 ? 240.312 199.152 206.008 1.00 157.72 135 PHE A O 1
ATOM 807 N N . CYS A 1 136 ? 240.644 197.805 204.233 1.00 172.05 136 CYS A N 1
ATOM 808 C CA . CYS A 1 136 ? 241.821 198.504 203.733 1.00 172.05 136 CYS A CA 1
ATOM 809 C C . CYS A 1 136 ? 241.395 199.300 202.508 1.00 172.05 136 CYS A C 1
ATOM 810 O O . CYS A 1 136 ? 240.807 198.746 201.575 1.00 172.05 136 CYS A O 1
ATOM 813 N N . ASN A 1 137 ? 241.678 200.605 202.522 1.00 218.38 137 ASN A N 1
ATOM 814 C CA . ASN A 1 137 ? 241.326 201.453 201.387 1.00 218.38 137 ASN A CA 1
ATOM 815 C C . ASN A 1 137 ? 241.943 200.923 200.100 1.00 218.38 137 ASN A C 1
ATOM 816 O O . ASN A 1 137 ? 241.329 200.996 199.028 1.00 218.38 137 ASN A O 1
ATOM 821 N N . ASP A 1 138 ? 243.149 200.371 200.189 1.00 217.13 138 ASP A N 1
ATOM 822 C CA . ASP A 1 138 ? 243.852 199.818 199.040 1.00 217.13 138 ASP A CA 1
ATOM 823 C C . ASP A 1 138 ? 244.231 198.371 199.327 1.00 217.13 138 ASP A C 1
ATOM 824 O O . ASP A 1 138 ? 244.909 198.104 200.332 1.00 217.13 138 ASP A O 1
ATOM 829 N N . PRO A 1 139 ? 243.812 197.406 198.501 1.00 218.07 139 PRO A N 1
ATOM 830 C CA . PRO A 1 139 ? 244.344 196.042 198.635 1.00 218.07 139 PRO A CA 1
ATOM 831 C C . PRO A 1 139 ? 245.787 195.914 198.190 1.00 218.07 139 PRO A C 1
ATOM 832 O O . PRO A 1 139 ? 246.422 194.895 198.489 1.00 218.07 139 PRO A O 1
ATOM 836 N N . VAL A 1 159 ? 245.967 191.087 200.364 1.00 198.76 159 VAL A N 1
ATOM 837 C CA . VAL A 1 159 ? 244.517 191.072 200.234 1.00 198.76 159 VAL A CA 1
ATOM 838 C C . VAL A 1 159 ? 243.864 190.513 201.488 1.00 198.76 159 VAL A C 1
ATOM 839 O O . VAL A 1 159 ? 242.660 190.699 201.701 1.00 198.76 159 VAL A O 1
ATOM 843 N N . TYR A 1 160 ? 244.632 189.821 202.331 1.00 176.68 160 TYR A N 1
ATOM 844 C CA . TYR A 1 160 ? 244.111 189.219 203.555 1.00 176.68 160 TYR A CA 1
ATOM 845 C C . TYR A 1 160 ? 244.509 190.102 204.735 1.00 176.68 160 TYR A C 1
ATOM 846 O O . TYR A 1 160 ? 245.509 189.871 205.416 1.00 176.68 160 TYR A O 1
ATOM 855 N N . SER A 1 161 ? 243.701 191.136 204.974 1.00 163.26 161 SER A N 1
ATOM 856 C CA . SER A 1 161 ? 244.015 192.097 206.026 1.00 163.26 161 SER A CA 1
ATOM 857 C C . SER A 1 161 ? 243.833 191.488 207.411 1.00 163.26 161 SER A C 1
ATOM 858 O O . SER A 1 161 ? 244.710 191.614 208.276 1.00 163.26 161 SER A O 1
ATOM 861 N N . SER A 1 162 ? 242.697 190.826 207.643 1.00 149.76 162 SER A N 1
ATOM 862 C CA . SER A 1 162 ? 242.401 190.241 208.951 1.00 149.76 162 SER A CA 1
ATOM 863 C C . SER A 1 162 ? 241.282 189.220 208.760 1.00 149.76 162 SER A C 1
ATOM 864 O O . SER A 1 162 ? 240.134 189.597 208.513 1.00 149.76 162 SER A O 1
ATOM 867 N N . ALA A 1 163 ? 241.618 187.940 208.899 1.00 146.51 163 ALA A N 1
ATOM 868 C CA . ALA A 1 163 ? 240.658 186.861 208.680 1.00 146.51 163 ALA A CA 1
ATOM 869 C C . ALA A 1 163 ? 239.735 186.739 209.887 1.00 146.51 163 ALA A C 1
ATOM 870 O O . ALA A 1 163 ? 240.195 186.517 211.011 1.00 146.51 163 ALA A O 1
ATOM 872 N N . ASN A 1 164 ? 238.426 186.873 209.658 1.00 151.10 164 ASN A N 1
ATOM 873 C CA . ASN A 1 164 ? 237.440 186.894 210.734 1.00 151.10 164 ASN A CA 1
ATOM 874 C C . ASN A 1 164 ? 236.146 186.239 210.277 1.00 151.10 164 ASN A C 1
ATOM 875 O O . ASN A 1 164 ? 235.664 186.531 209.180 1.00 151.10 164 ASN A O 1
ATOM 880 N N . ASN A 1 165 ? 235.595 185.355 211.115 1.00 149.55 165 ASN A N 1
ATOM 881 C CA . ASN A 1 165 ? 234.224 184.848 210.980 1.00 149.55 165 ASN A CA 1
ATOM 882 C C . ASN A 1 165 ? 233.966 184.319 209.566 1.00 149.55 165 ASN A C 1
ATOM 883 O O . ASN A 1 165 ? 233.101 184.801 208.835 1.00 149.55 165 ASN A O 1
ATOM 888 N N . CYS A 1 166 ? 234.742 183.304 209.197 1.00 137.79 166 CYS A N 1
ATOM 889 C CA . CYS A 1 166 ? 234.758 182.784 207.831 1.00 137.79 166 CYS A CA 1
ATOM 890 C C . CYS A 1 166 ? 233.776 181.623 207.732 1.00 137.79 166 CYS A C 1
ATOM 891 O O . CYS A 1 166 ? 234.160 180.455 207.818 1.00 137.79 166 CYS A O 1
ATOM 894 N N . THR A 1 167 ? 232.501 181.953 207.528 1.00 110.83 167 THR A N 1
ATOM 895 C CA . THR A 1 167 ? 231.416 180.987 207.603 1.00 110.83 167 THR A CA 1
ATOM 896 C C . THR A 1 167 ? 231.325 180.084 206.375 1.00 110.83 167 THR A C 1
ATOM 897 O O . THR A 1 167 ? 230.750 178.995 206.471 1.00 110.83 167 THR A O 1
ATOM 901 N N . PHE A 1 168 ? 231.901 180.480 205.240 1.00 92.22 168 PHE A N 1
ATOM 902 C CA . PHE A 1 168 ? 231.821 179.682 204.024 1.00 92.22 168 PHE A CA 1
ATOM 903 C C . PHE A 1 168 ? 233.209 179.442 203.450 1.00 92.22 168 PHE A C 1
ATOM 904 O O . PHE A 1 168 ? 234.083 180.310 203.523 1.00 92.22 168 PHE A O 1
ATOM 912 N N . GLU A 1 169 ? 233.393 178.258 202.868 1.00 106.77 169 GLU A N 1
ATOM 913 C CA . GLU A 1 169 ? 234.605 177.896 202.151 1.00 106.77 169 GLU A CA 1
ATOM 914 C C . GLU A 1 169 ? 234.218 177.067 200.935 1.00 106.77 169 GLU A C 1
ATOM 915 O O . GLU A 1 169 ? 233.193 176.381 200.935 1.00 106.77 169 GLU A O 1
ATOM 921 N N . TYR A 1 170 ? 235.052 177.129 199.900 1.00 86.57 170 TYR A N 1
ATOM 922 C CA . TYR A 1 170 ? 234.714 176.536 198.613 1.00 86.57 170 TYR A CA 1
ATOM 923 C C . TYR A 1 170 ? 235.975 176.447 197.769 1.00 86.57 170 TYR A C 1
ATOM 924 O O . TYR A 1 170 ? 236.833 177.328 197.844 1.00 86.57 170 TYR A O 1
ATOM 933 N N . VAL A 1 171 ? 236.087 175.382 196.978 1.00 101.56 171 VAL A N 1
ATOM 934 C CA . VAL A 1 171 ? 237.212 175.196 196.066 1.00 101.56 171 VAL A CA 1
ATOM 935 C C . VAL A 1 171 ? 236.689 174.652 194.743 1.00 101.56 171 VAL A C 1
ATOM 936 O O . VAL A 1 171 ? 235.933 173.675 194.725 1.00 101.56 171 VAL A O 1
ATOM 940 N N . SER A 1 172 ? 237.092 175.278 193.644 1.00 121.43 172 SER A N 1
ATOM 941 C CA . SER A 1 172 ? 236.790 174.793 192.301 1.00 121.43 172 SER A CA 1
ATOM 942 C C . SER A 1 172 ? 237.822 175.385 191.349 1.00 121.43 172 SER A C 1
ATOM 943 O O . SER A 1 172 ? 238.716 176.128 191.765 1.00 121.43 172 SER A O 1
ATOM 946 N N . GLN A 1 173 ? 237.692 175.066 190.063 1.00 134.39 173 GLN A N 1
ATOM 947 C CA . GLN A 1 173 ? 238.696 175.470 189.091 1.00 134.39 173 GLN A CA 1
ATOM 948 C C . GLN A 1 173 ? 238.766 176.993 188.980 1.00 134.39 173 GLN A C 1
ATOM 949 O O . GLN A 1 173 ? 237.748 177.680 189.086 1.00 134.39 173 GLN A O 1
ATOM 955 N N . PRO A 1 174 ? 239.962 177.543 188.776 1.00 132.29 174 PRO A N 1
ATOM 956 C CA . PRO A 1 174 ? 240.113 179.002 188.739 1.00 132.29 174 PRO A CA 1
ATOM 957 C C . PRO A 1 174 ? 239.369 179.629 187.571 1.00 132.29 174 PRO A C 1
ATOM 958 O O . PRO A 1 174 ? 239.229 179.046 186.494 1.00 132.29 174 PRO A O 1
ATOM 962 N N . PHE A 1 175 ? 238.883 180.851 187.808 1.00 139.31 175 PHE A N 1
ATOM 963 C CA . PHE A 1 175 ? 238.209 181.634 186.771 1.00 139.31 175 PHE A CA 1
ATOM 964 C C . PHE A 1 175 ? 239.244 182.108 185.753 1.00 139.31 175 PHE A C 1
ATOM 965 O O . PHE A 1 175 ? 240.296 182.666 186.079 1.00 139.31 175 PHE A O 1
ATOM 973 N N . LEU A 1 176 ? 238.917 181.874 184.487 1.00 167.73 176 LEU A N 1
ATOM 974 C CA . LEU A 1 176 ? 239.930 181.916 183.446 1.00 167.73 176 LEU A CA 1
ATOM 975 C C . LEU A 1 176 ? 240.277 183.339 183.021 1.00 167.73 176 LEU A C 1
ATOM 976 O O . LEU A 1 176 ? 239.688 184.314 183.499 1.00 167.73 176 LEU A O 1
ATOM 981 N N . MET A 1 177 ? 241.233 183.443 182.102 1.00 200.25 177 MET A N 1
ATOM 982 C CA . MET A 1 177 ? 242.211 184.523 182.108 1.00 200.25 177 MET A CA 1
ATOM 983 C C . MET A 1 177 ? 242.761 184.807 180.717 1.00 200.25 177 MET A C 1
ATOM 984 O O . MET A 1 177 ? 242.018 184.882 179.733 1.00 200.25 177 MET A O 1
ATOM 989 N N . ASP A 1 178 ? 244.078 185.018 180.678 1.00 247.75 178 ASP A N 1
ATOM 990 C CA . ASP A 1 178 ? 244.934 185.375 179.549 1.00 247.75 178 ASP A CA 1
ATOM 991 C C . ASP A 1 178 ? 244.843 184.312 178.459 1.00 247.75 178 ASP A C 1
ATOM 992 O O . ASP A 1 178 ? 243.744 183.840 178.169 1.00 247.75 178 ASP A O 1
ATOM 997 N N . LEU A 1 179 ? 245.950 183.914 177.834 1.00 282.06 179 LEU A N 1
ATOM 998 C CA . LEU A 1 179 ? 246.161 183.795 176.390 1.00 282.06 179 LEU A CA 1
ATOM 999 C C . LEU A 1 179 ? 244.945 183.954 175.477 1.00 282.06 179 LEU A C 1
ATOM 1000 O O . LEU A 1 179 ? 245.135 184.320 174.316 1.00 282.06 179 LEU A O 1
ATOM 1005 N N . GLU A 1 180 ? 243.713 183.683 175.916 1.00 268.65 180 GLU A N 1
ATOM 1006 C CA . GLU A 1 180 ? 242.607 184.370 175.244 1.00 268.65 180 GLU A CA 1
ATOM 1007 C C . GLU A 1 180 ? 242.868 185.876 175.120 1.00 268.65 180 GLU A C 1
ATOM 1008 O O . GLU A 1 180 ? 242.222 186.552 174.312 1.00 268.65 180 GLU A O 1
ATOM 1014 N N . GLY A 1 181 ? 243.800 186.417 175.914 1.00 271.85 181 GLY A N 1
ATOM 1015 C CA . GLY A 1 181 ? 244.169 187.819 175.774 1.00 271.85 181 GLY A CA 1
ATOM 1016 C C . GLY A 1 181 ? 245.367 188.068 174.867 1.00 271.85 181 GLY A C 1
ATOM 1017 O O . GLY A 1 181 ? 245.477 189.137 174.264 1.00 271.85 181 GLY A O 1
ATOM 1018 N N . LYS A 1 182 ? 246.299 187.099 174.771 1.00 280.44 182 LYS A N 1
ATOM 1019 C CA . LYS A 1 182 ? 247.521 187.357 173.997 1.00 280.44 182 LYS A CA 1
ATOM 1020 C C . LYS A 1 182 ? 247.756 186.398 172.837 1.00 280.44 182 LYS A C 1
ATOM 1021 O O . LYS A 1 182 ? 248.144 186.845 171.755 1.00 280.44 182 LYS A O 1
ATOM 1027 N N . GLN A 1 183 ? 247.547 185.095 173.040 1.00 281.30 183 GLN A N 1
ATOM 1028 C CA . GLN A 1 183 ? 248.064 184.090 172.112 1.00 281.30 183 GLN A CA 1
ATOM 1029 C C . GLN A 1 183 ? 247.491 184.258 170.710 1.00 281.30 183 GLN A C 1
ATOM 1030 O O . GLN A 1 183 ? 248.216 184.126 169.717 1.00 281.30 183 GLN A O 1
ATOM 1036 N N . GLY A 1 184 ? 246.200 184.547 170.605 1.00 315.50 184 GLY A N 1
ATOM 1037 C CA . GLY A 1 184 ? 245.564 184.690 169.313 1.00 315.50 184 GLY A CA 1
ATOM 1038 C C . GLY A 1 184 ? 245.726 186.039 168.657 1.00 315.50 184 GLY A C 1
ATOM 1039 O O . GLY A 1 184 ? 245.127 186.278 167.603 1.00 315.50 184 GLY A O 1
ATOM 1040 N N . ASN A 1 185 ? 246.505 186.937 169.262 1.00 324.43 185 ASN A N 1
ATOM 1041 C CA . ASN A 1 185 ? 246.739 188.306 168.806 1.00 324.43 185 ASN A CA 1
ATOM 1042 C C . ASN A 1 185 ? 245.481 189.165 168.849 1.00 324.43 185 ASN A C 1
ATOM 1043 O O . ASN A 1 185 ? 245.531 190.349 168.490 1.00 324.43 185 ASN A O 1
ATOM 1048 N N . PHE A 1 186 ? 244.356 188.601 169.273 1.00 298.31 186 PHE A N 1
ATOM 1049 C CA . PHE A 1 186 ? 243.204 189.378 169.694 1.00 298.31 186 PHE A CA 1
ATOM 1050 C C . PHE A 1 186 ? 243.234 189.470 171.218 1.00 298.31 186 PHE A C 1
ATOM 1051 O O . PHE A 1 186 ? 244.206 189.073 171.866 1.00 298.31 186 PHE A O 1
ATOM 1059 N N . LYS A 1 187 ? 242.169 189.996 171.812 1.00 266.08 187 LYS A N 1
ATOM 1060 C CA . LYS A 1 187 ? 242.071 190.030 173.263 1.00 266.08 187 LYS A CA 1
ATOM 1061 C C . LYS A 1 187 ? 240.779 189.341 173.680 1.00 266.08 187 LYS A C 1
ATOM 1062 O O . LYS A 1 187 ? 240.074 188.791 172.829 1.00 266.08 187 LYS A O 1
ATOM 1068 N N . ASN A 1 188 ? 240.455 189.351 174.971 1.00 250.74 188 ASN A N 1
ATOM 1069 C CA . ASN A 1 188 ? 239.294 188.631 175.469 1.00 250.74 188 ASN A CA 1
ATOM 1070 C C . ASN A 1 188 ? 238.399 189.533 176.314 1.00 250.74 188 ASN A C 1
ATOM 1071 O O . ASN A 1 188 ? 238.870 190.330 177.131 1.00 250.74 188 ASN A O 1
ATOM 1076 N N . LEU A 1 189 ? 237.093 189.405 176.087 1.00 230.50 189 LEU A N 1
ATOM 1077 C CA . LEU A 1 189 ? 236.064 190.087 176.862 1.00 230.50 189 LEU A CA 1
ATOM 1078 C C . LEU A 1 189 ? 235.409 189.067 177.782 1.00 230.50 189 LEU A C 1
ATOM 1079 O O . LEU A 1 189 ? 234.714 188.160 177.311 1.00 230.50 189 LEU A O 1
ATOM 1084 N N . ARG A 1 190 ? 235.631 189.214 179.086 1.00 203.68 190 ARG A N 1
ATOM 1085 C CA . ARG A 1 190 ? 235.192 188.239 180.083 1.00 203.68 190 ARG A CA 1
ATOM 1086 C C . ARG A 1 190 ? 234.044 188.842 180.890 1.00 203.68 190 ARG A C 1
ATOM 1087 O O . ARG A 1 190 ? 234.252 189.432 181.952 1.00 203.68 190 ARG A O 1
ATOM 1095 N N . GLU A 1 191 ? 232.830 188.673 180.378 1.00 189.61 191 GLU A N 1
ATOM 1096 C CA . GLU A 1 191 ? 231.636 189.176 181.039 1.00 189.61 191 GLU A CA 1
ATOM 1097 C C . GLU A 1 191 ? 231.362 188.400 182.323 1.00 189.61 191 GLU A C 1
ATOM 1098 O O . GLU A 1 191 ? 231.484 187.173 182.358 1.00 189.61 191 GLU A O 1
ATOM 1104 N N . PHE A 1 192 ? 230.987 189.123 183.381 1.00 149.76 192 PHE A N 1
ATOM 1105 C CA . PHE A 1 192 ? 230.522 188.519 184.624 1.00 149.76 192 PHE A CA 1
ATOM 1106 C C . PHE A 1 192 ? 229.153 189.080 184.983 1.00 149.76 192 PHE A C 1
ATOM 1107 O O . PHE A 1 192 ? 228.859 190.250 184.725 1.00 149.76 192 PHE A O 1
ATOM 1115 N N . VAL A 1 193 ? 228.321 188.238 185.589 1.00 104.52 193 VAL A N 1
ATOM 1116 C CA . VAL A 1 193 ? 227.000 188.633 186.070 1.00 104.52 193 VAL A CA 1
ATOM 1117 C C . VAL A 1 193 ? 226.951 188.355 187.564 1.00 104.52 193 VAL A C 1
ATOM 1118 O O . VAL A 1 193 ? 227.168 187.216 187.991 1.00 104.52 193 VAL A O 1
ATOM 1122 N N . PHE A 1 194 ? 226.671 189.388 188.355 1.00 108.85 194 PHE A N 1
ATOM 1123 C CA . PHE A 1 194 ? 226.633 189.288 189.810 1.00 108.85 194 PHE A CA 1
ATOM 1124 C C . PHE A 1 194 ? 225.218 189.612 190.268 1.00 108.85 194 PHE A C 1
ATOM 1125 O O . PHE A 1 194 ? 224.710 190.700 189.976 1.00 108.85 194 PHE A O 1
ATOM 1133 N N . LYS A 1 195 ? 224.581 188.681 190.979 1.00 120.77 195 LYS A N 1
ATOM 1134 C CA . LYS A 1 195 ? 223.197 188.863 191.397 1.00 120.77 195 LYS A CA 1
ATOM 1135 C C . LYS A 1 195 ? 222.980 188.297 192.792 1.00 120.77 195 LYS A C 1
ATOM 1136 O O . LYS A 1 195 ? 223.590 187.292 193.164 1.00 120.77 195 LYS A O 1
ATOM 1142 N N . ASN A 1 196 ? 222.103 188.950 193.555 1.00 106.91 196 ASN A N 1
ATOM 1143 C CA . ASN A 1 196 ? 221.666 188.468 194.861 1.00 106.91 196 ASN A CA 1
ATOM 1144 C C . ASN A 1 196 ? 220.143 188.422 194.867 1.00 106.91 196 ASN A C 1
ATOM 1145 O O . ASN A 1 196 ? 219.487 189.467 194.927 1.00 106.91 196 ASN A O 1
ATOM 1150 N N . ILE A 1 197 ? 219.582 187.217 194.796 1.00 109.44 197 ILE A N 1
ATOM 1151 C CA . ILE A 1 197 ? 218.145 186.997 194.929 1.00 109.44 197 ILE A CA 1
ATOM 1152 C C . ILE A 1 197 ? 217.956 185.866 195.930 1.00 109.44 197 ILE A C 1
ATOM 1153 O O . ILE A 1 197 ? 218.419 184.743 195.692 1.00 109.44 197 ILE A O 1
ATOM 1158 N N . ASP A 1 198 ? 217.273 186.155 197.039 1.00 118.05 198 ASP A N 1
ATOM 1159 C CA . ASP A 1 198 ? 217.109 185.204 198.142 1.00 118.05 198 ASP A CA 1
ATOM 1160 C C . ASP A 1 198 ? 218.452 184.652 198.606 1.00 118.05 198 ASP A C 1
ATOM 1161 O O . ASP A 1 198 ? 218.574 183.485 198.982 1.00 118.05 198 ASP A O 1
ATOM 1166 N N . GLY A 1 199 ? 219.476 185.502 198.583 1.00 110.52 199 GLY A N 1
ATOM 1167 C CA . GLY A 1 199 ? 220.802 185.096 198.986 1.00 110.52 199 GLY A CA 1
ATOM 1168 C C . GLY A 1 199 ? 221.538 184.211 198.001 1.00 110.52 199 GLY A C 1
ATOM 1169 O O . GLY A 1 199 ? 222.649 183.763 198.313 1.00 110.52 199 GLY A O 1
ATOM 1170 N N . TYR A 1 200 ? 220.968 183.953 196.823 1.00 104.11 200 TYR A N 1
ATOM 1171 C CA . TYR A 1 200 ? 221.563 183.039 195.847 1.00 104.11 200 TYR A CA 1
ATOM 1172 C C . TYR A 1 200 ? 222.553 183.855 195.021 1.00 104.11 200 TYR A C 1
ATOM 1173 O O . TYR A 1 200 ? 222.174 184.523 194.057 1.00 104.11 200 TYR A O 1
ATOM 1182 N N . PHE A 1 201 ? 223.838 183.801 195.371 1.00 95.37 201 PHE A N 1
ATOM 1183 C CA . PHE A 1 201 ? 224.808 184.708 194.747 1.00 95.37 201 PHE A CA 1
ATOM 1184 C C . PHE A 1 201 ? 225.044 184.271 193.306 1.00 95.37 201 PHE A C 1
ATOM 1185 O O . PHE A 1 201 ? 225.896 183.427 193.022 1.00 95.37 201 PHE A O 1
ATOM 1193 N N . LYS A 1 202 ? 224.302 184.885 192.387 1.00 98.60 202 LYS A N 1
ATOM 1194 C CA . LYS A 1 202 ? 224.120 184.396 191.019 1.00 98.60 202 LYS A CA 1
ATOM 1195 C C . LYS A 1 202 ? 225.293 184.849 190.150 1.00 98.60 202 LYS A C 1
ATOM 1196 O O . LYS A 1 202 ? 225.269 185.907 189.522 1.00 98.60 202 LYS A O 1
ATOM 1202 N N . ILE A 1 203 ? 226.330 184.014 190.099 1.00 83.38 203 ILE A N 1
ATOM 1203 C CA . ILE A 1 203 ? 227.589 184.372 189.448 1.00 83.38 203 ILE A CA 1
ATOM 1204 C C . ILE A 1 203 ? 227.645 183.756 188.057 1.00 83.38 203 ILE A C 1
ATOM 1205 O O . ILE A 1 203 ? 227.627 182.529 187.914 1.00 83.38 203 ILE A O 1
ATOM 1210 N N . TYR A 1 204 ? 227.745 184.600 187.033 1.00 104.71 204 TYR A N 1
ATOM 1211 C CA . TYR A 1 204 ? 227.954 184.139 185.669 1.00 104.71 204 TYR A CA 1
ATOM 1212 C C . TYR A 1 204 ? 229.273 184.630 185.098 1.00 104.71 204 TYR A C 1
ATOM 1213 O O . TYR A 1 204 ? 229.874 185.589 185.588 1.00 104.71 204 TYR A O 1
ATOM 1222 N N . SER A 1 205 ? 229.707 183.944 184.043 1.00 109.83 205 SER A N 1
ATOM 1223 C CA . SER A 1 205 ? 230.875 184.341 183.270 1.00 109.83 205 SER A CA 1
ATOM 1224 C C . SER A 1 205 ? 230.918 183.540 181.981 1.00 109.83 205 SER A C 1
ATOM 1225 O O . SER A 1 205 ? 230.303 182.479 181.867 1.00 109.83 205 SER A O 1
ATOM 1228 N N . LYS A 1 206 ? 231.657 184.080 181.013 1.00 150.45 206 LYS A N 1
ATOM 1229 C CA . LYS A 1 206 ? 232.354 183.359 179.951 1.00 150.45 206 LYS A CA 1
ATOM 1230 C C . LYS A 1 206 ? 233.371 184.301 179.333 1.00 150.45 206 LYS A C 1
ATOM 1231 O O . LYS A 1 206 ? 233.538 185.443 179.770 1.00 150.45 206 LYS A O 1
ATOM 1237 N N . HIS A 1 207 ? 234.050 183.794 178.310 1.00 173.02 207 HIS A N 1
ATOM 1238 C CA . HIS A 1 207 ? 234.975 184.562 177.491 1.00 173.02 207 HIS A CA 1
ATOM 1239 C C . HIS A 1 207 ? 234.288 184.943 176.188 1.00 173.02 207 HIS A C 1
ATOM 1240 O O . HIS A 1 207 ? 233.475 184.174 175.664 1.00 173.02 207 HIS A O 1
ATOM 1247 N N . THR A 1 208 ? 234.610 186.121 175.674 1.00 226.48 208 THR A N 1
ATOM 1248 C CA . THR A 1 208 ? 234.092 186.549 174.382 1.00 226.48 208 THR A CA 1
ATOM 1249 C C . THR A 1 208 ? 235.167 187.374 173.685 1.00 226.48 208 THR A C 1
ATOM 1250 O O . THR A 1 208 ? 235.153 188.609 173.763 1.00 226.48 208 THR A O 1
ATOM 1254 N N . PRO A 1 209 ? 236.125 186.733 173.017 1.00 286.30 209 PRO A N 1
ATOM 1255 C CA . PRO A 1 209 ? 237.233 187.485 172.416 1.00 286.30 209 PRO A CA 1
ATOM 1256 C C . PRO A 1 209 ? 236.750 188.500 171.389 1.00 286.30 209 PRO A C 1
ATOM 1257 O O . PRO A 1 209 ? 235.864 188.229 170.575 1.00 286.30 209 PRO A O 1
ATOM 1261 N N . ILE A 1 210 ? 237.354 189.689 171.443 1.00 323.58 210 ILE A N 1
ATOM 1262 C CA . ILE A 1 210 ? 237.063 190.781 170.526 1.00 323.58 210 ILE A CA 1
ATOM 1263 C C . ILE A 1 210 ? 238.382 191.413 170.103 1.00 323.58 210 ILE A C 1
ATOM 1264 O O . ILE A 1 210 ? 239.421 191.234 170.744 1.00 323.58 210 ILE A O 1
ATOM 1269 N N . ASN A 1 211 ? 238.330 192.162 169.000 1.00 386.54 211 ASN A N 1
ATOM 1270 C CA . ASN A 1 211 ? 239.478 192.923 168.533 1.00 386.54 211 ASN A CA 1
ATOM 1271 C C . ASN A 1 211 ? 239.278 194.429 168.612 1.00 386.54 211 ASN A C 1
ATOM 1272 O O . ASN A 1 211 ? 240.243 195.174 168.408 1.00 386.54 211 ASN A O 1
ATOM 1277 N N . LEU A 1 212 ? 238.063 194.891 168.901 1.00 362.33 212 LEU A N 1
ATOM 1278 C CA . LEU A 1 212 ? 237.767 196.317 169.029 1.00 362.33 212 LEU A CA 1
ATOM 1279 C C . LEU A 1 212 ? 237.796 196.677 170.510 1.00 362.33 212 LEU A C 1
ATOM 1280 O O . LEU A 1 212 ? 236.830 196.466 171.243 1.00 362.33 212 LEU A O 1
ATOM 1285 N N . VAL A 1 213 ? 238.925 197.231 170.953 1.00 358.80 213 VAL A N 1
ATOM 1286 C CA . VAL A 1 213 ? 239.115 197.593 172.354 1.00 358.80 213 VAL A CA 1
ATOM 1287 C C . VAL A 1 213 ? 238.751 199.057 172.560 1.00 358.80 213 VAL A C 1
ATOM 1288 O O . VAL A 1 213 ? 238.873 199.587 173.669 1.00 358.80 213 VAL A O 1
ATOM 1292 N N . ARG A 1 214 ? 238.309 199.720 171.489 1.00 345.01 214 ARG A N 1
ATOM 1293 C CA . ARG A 1 214 ? 237.952 201.133 171.583 1.00 345.01 214 ARG A CA 1
ATOM 1294 C C . ARG A 1 214 ? 236.811 201.345 172.571 1.00 345.01 214 ARG A C 1
ATOM 1295 O O . ARG A 1 214 ? 236.885 202.212 173.449 1.00 345.01 214 ARG A O 1
ATOM 1303 N N . ASP A 1 215 ? 235.751 200.551 172.447 1.00 315.21 215 ASP A N 1
ATOM 1304 C CA . ASP A 1 215 ? 234.613 200.597 173.357 1.00 315.21 215 ASP A CA 1
ATOM 1305 C C . ASP A 1 215 ? 234.029 199.193 173.434 1.00 315.21 215 ASP A C 1
ATOM 1306 O O . ASP A 1 215 ? 234.673 198.210 173.055 1.00 315.21 215 ASP A O 1
ATOM 1311 N N . LEU A 1 216 ? 232.803 199.090 173.939 1.00 258.34 216 LEU A N 1
ATOM 1312 C CA . LEU A 1 216 ? 232.137 197.797 173.957 1.00 258.34 216 LEU A CA 1
ATOM 1313 C C . LEU A 1 216 ? 231.516 197.557 172.586 1.00 258.34 216 LEU A C 1
ATOM 1314 O O . LEU A 1 216 ? 230.612 198.295 172.175 1.00 258.34 216 LEU A O 1
ATOM 1319 N N . PRO A 1 217 ? 231.973 196.553 171.849 1.00 275.03 217 PRO A N 1
ATOM 1320 C CA . PRO A 1 217 ? 231.468 196.316 170.496 1.00 275.03 217 PRO A CA 1
ATOM 1321 C C . PRO A 1 217 ? 230.194 195.477 170.522 1.00 275.03 217 PRO A C 1
ATOM 1322 O O . PRO A 1 217 ? 229.656 195.140 171.576 1.00 275.03 217 PRO A O 1
ATOM 1326 N N . GLN A 1 218 ? 229.713 195.150 169.327 1.00 253.62 218 GLN A N 1
ATOM 1327 C CA . GLN A 1 218 ? 228.581 194.253 169.159 1.00 253.62 218 GLN A CA 1
ATOM 1328 C C . GLN A 1 218 ? 229.125 192.819 169.133 1.00 253.62 218 GLN A C 1
ATOM 1329 O O . GLN A 1 218 ? 230.304 192.581 169.404 1.00 253.62 218 GLN A O 1
ATOM 1335 N N . GLY A 1 219 ? 228.281 191.845 168.808 1.00 246.82 219 GLY A N 1
ATOM 1336 C CA . GLY A 1 219 ? 228.648 190.452 168.962 1.00 246.82 219 GLY A CA 1
ATOM 1337 C C . GLY A 1 219 ? 227.980 189.882 170.195 1.00 246.82 219 GLY A C 1
ATOM 1338 O O . GLY A 1 219 ? 227.583 190.641 171.083 1.00 246.82 219 GLY A O 1
ATOM 1339 N N . PHE A 1 220 ? 227.841 188.563 170.276 1.00 178.13 220 PHE A N 1
ATOM 1340 C CA . PHE A 1 220 ? 227.009 187.973 171.308 1.00 178.13 220 PHE A CA 1
ATOM 1341 C C . PHE A 1 220 ? 227.617 186.700 171.884 1.00 178.13 220 PHE A C 1
ATOM 1342 O O . PHE A 1 220 ? 228.399 186.001 171.234 1.00 178.13 220 PHE A O 1
ATOM 1350 N N . SER A 1 221 ? 227.232 186.413 173.128 1.00 178.98 221 SER A N 1
ATOM 1351 C CA . SER A 1 221 ? 227.587 185.179 173.814 1.00 178.98 221 SER A CA 1
ATOM 1352 C C . SER A 1 221 ? 226.534 184.892 174.875 1.00 178.98 221 SER A C 1
ATOM 1353 O O . SER A 1 221 ? 225.835 185.795 175.341 1.00 178.98 221 SER A O 1
ATOM 1356 N N . ALA A 1 222 ? 226.426 183.618 175.253 1.00 156.65 222 ALA A N 1
ATOM 1357 C CA . ALA A 1 222 ? 225.491 183.196 176.286 1.00 156.65 222 ALA A CA 1
ATOM 1358 C C . ALA A 1 222 ? 226.052 183.526 177.669 1.00 156.65 222 ALA A C 1
ATOM 1359 O O . ALA A 1 222 ? 227.051 184.234 177.804 1.00 156.65 222 ALA A O 1
ATOM 1361 N N . LEU A 1 223 ? 225.386 183.029 178.717 1.00 120.24 223 LEU A N 1
ATOM 1362 C CA . LEU A 1 223 ? 225.831 183.211 180.106 1.00 120.24 223 LEU A CA 1
ATOM 1363 C C . LEU A 1 223 ? 225.170 182.131 180.964 1.00 120.24 223 LEU A C 1
ATOM 1364 O O . LEU A 1 223 ? 223.952 182.137 181.153 1.00 120.24 223 LEU A O 1
ATOM 1369 N N . GLU A 1 224 ? 225.990 181.197 181.488 1.00 85.42 224 GLU A N 1
ATOM 1370 C CA . GLU A 1 224 ? 225.508 180.097 182.311 1.00 85.42 224 GLU A CA 1
ATOM 1371 C C . GLU A 1 224 ? 226.243 180.034 183.652 1.00 85.42 224 GLU A C 1
ATOM 1372 O O . GLU A 1 224 ? 227.403 180.446 183.753 1.00 85.42 224 GLU A O 1
ATOM 1378 N N . PRO A 1 225 ? 225.578 179.516 184.684 1.00 88.05 225 PRO A N 1
ATOM 1379 C CA . PRO A 1 225 ? 226.063 179.675 186.061 1.00 88.05 225 PRO A CA 1
ATOM 1380 C C . PRO A 1 225 ? 227.374 178.958 186.353 1.00 88.05 225 PRO A C 1
ATOM 1381 O O . PRO A 1 225 ? 227.779 178.017 185.670 1.00 88.05 225 PRO A O 1
ATOM 1385 N N . LEU A 1 226 ? 228.033 179.439 187.410 1.00 76.50 226 LEU A N 1
ATOM 1386 C CA . LEU A 1 226 ? 229.329 178.921 187.828 1.00 76.50 226 LEU A CA 1
ATOM 1387 C C . LEU A 1 226 ? 229.295 178.284 189.208 1.00 76.50 226 LEU A C 1
ATOM 1388 O O . LEU A 1 226 ? 229.580 177.091 189.339 1.00 76.50 226 LEU A O 1
ATOM 1393 N N . VAL A 1 227 ? 228.920 179.042 190.244 1.00 87.83 227 VAL A N 1
ATOM 1394 C CA . VAL A 1 227 ? 228.995 178.604 191.638 1.00 87.83 227 VAL A CA 1
ATOM 1395 C C . VAL A 1 227 ? 227.989 179.427 192.423 1.00 87.83 227 VAL A C 1
ATOM 1396 O O . VAL A 1 227 ? 227.478 180.438 191.931 1.00 87.83 227 VAL A O 1
ATOM 1400 N N . ASP A 1 228 ? 227.701 178.995 193.651 1.00 93.82 228 ASP A N 1
ATOM 1401 C CA . ASP A 1 228 ? 226.814 179.772 194.504 1.00 93.82 228 ASP A CA 1
ATOM 1402 C C . ASP A 1 228 ? 227.024 179.464 195.980 1.00 93.82 228 ASP A C 1
ATOM 1403 O O . ASP A 1 228 ? 227.657 178.475 196.357 1.00 93.82 228 ASP A O 1
ATOM 1408 N N . LEU A 1 229 ? 226.452 180.341 196.810 1.00 91.55 229 LEU A N 1
ATOM 1409 C CA . LEU A 1 229 ? 226.426 180.271 198.260 1.00 91.55 229 LEU A CA 1
ATOM 1410 C C . LEU A 1 229 ? 225.034 180.637 198.758 1.00 91.55 229 LEU A C 1
ATOM 1411 O O . LEU A 1 229 ? 224.416 181.574 198.231 1.00 91.55 229 LEU A O 1
ATOM 1416 N N . PRO A 1 230 ? 224.538 179.957 199.797 1.00 102.55 230 PRO A N 1
ATOM 1417 C CA . PRO A 1 230 ? 223.231 180.295 200.392 1.00 102.55 230 PRO A CA 1
ATOM 1418 C C . PRO A 1 230 ? 223.358 181.359 201.480 1.00 102.55 230 PRO A C 1
ATOM 1419 O O . PRO A 1 230 ? 223.184 181.096 202.673 1.00 102.55 230 PRO A O 1
ATOM 1423 N N . ILE A 1 231 ? 223.655 182.585 201.059 1.00 110.89 231 ILE A N 1
ATOM 1424 C CA . ILE A 1 231 ? 224.187 183.580 201.985 1.00 110.89 231 ILE A CA 1
ATOM 1425 C C . ILE A 1 231 ? 223.081 184.190 202.833 1.00 110.89 231 ILE A C 1
ATOM 1426 O O . ILE A 1 231 ? 223.038 184.009 204.056 1.00 110.89 231 ILE A O 1
ATOM 1431 N N . GLY A 1 232 ? 222.170 184.921 202.199 1.00 116.47 232 GLY A N 1
ATOM 1432 C CA . GLY A 1 232 ? 221.268 185.770 202.947 1.00 116.47 232 GLY A CA 1
ATOM 1433 C C . GLY A 1 232 ? 221.855 187.107 203.327 1.00 116.47 232 GLY A C 1
ATOM 1434 O O . GLY A 1 232 ? 221.379 187.736 204.277 1.00 116.47 232 GLY A O 1
ATOM 1435 N N . ILE A 1 233 ? 222.885 187.559 202.619 1.00 107.08 233 ILE A N 1
ATOM 1436 C CA . ILE A 1 233 ? 223.516 188.847 202.872 1.00 107.08 233 ILE A CA 1
ATOM 1437 C C . ILE A 1 233 ? 222.676 189.945 202.242 1.00 107.08 233 ILE A C 1
ATOM 1438 O O . ILE A 1 233 ? 221.978 189.737 201.243 1.00 107.08 233 ILE A O 1
ATOM 1443 N N . ASN A 1 234 ? 222.736 191.132 202.840 1.00 111.82 234 ASN A N 1
ATOM 1444 C CA . ASN A 1 234 ? 222.127 192.324 202.266 1.00 111.82 234 ASN A CA 1
ATOM 1445 C C . ASN A 1 234 ? 223.243 193.135 201.615 1.00 111.82 234 ASN A C 1
ATOM 1446 O O . ASN A 1 234 ? 223.968 193.866 202.296 1.00 111.82 234 ASN A O 1
ATOM 1451 N N . ILE A 1 235 ? 223.376 193.004 200.299 1.00 107.60 235 ILE A N 1
ATOM 1452 C CA . ILE A 1 235 ? 224.524 193.510 199.551 1.00 107.60 235 ILE A CA 1
ATOM 1453 C C . ILE A 1 235 ? 224.215 194.919 199.056 1.00 107.60 235 ILE A C 1
ATOM 1454 O O . ILE A 1 235 ? 223.156 195.166 198.466 1.00 107.60 235 ILE A O 1
ATOM 1459 N N . THR A 1 236 ? 225.129 195.852 199.330 1.00 104.94 236 THR A N 1
ATOM 1460 C CA . THR A 1 236 ? 224.915 197.250 198.976 1.00 104.94 236 THR A CA 1
ATOM 1461 C C . THR A 1 236 ? 226.123 197.875 198.286 1.00 104.94 236 THR A C 1
ATOM 1462 O O . THR A 1 236 ? 225.968 198.757 197.434 1.00 104.94 236 THR A O 1
ATOM 1466 N N . ARG A 1 237 ? 227.327 197.429 198.633 1.00 125.97 237 ARG A N 1
ATOM 1467 C CA . ARG A 1 237 ? 228.542 198.076 198.167 1.00 125.97 237 ARG A CA 1
ATOM 1468 C C . ARG A 1 237 ? 229.623 197.031 197.929 1.00 125.97 237 ARG A C 1
ATOM 1469 O O . ARG A 1 237 ? 229.576 195.931 198.485 1.00 125.97 237 ARG A O 1
ATOM 1477 N N . PHE A 1 238 ? 230.598 197.378 197.091 1.00 157.23 238 PHE A N 1
ATOM 1478 C CA . PHE A 1 238 ? 231.552 196.394 196.598 1.00 157.23 238 PHE A CA 1
ATOM 1479 C C . PHE A 1 238 ? 232.837 197.084 196.166 1.00 157.23 238 PHE A C 1
ATOM 1480 O O . PHE A 1 238 ? 232.812 198.247 195.759 1.00 157.23 238 PHE A O 1
ATOM 1488 N N . GLN A 1 239 ? 233.950 196.351 196.230 1.00 141.27 239 GLN A N 1
ATOM 1489 C CA . GLN A 1 239 ? 235.255 196.883 195.860 1.00 141.27 239 GLN A CA 1
ATOM 1490 C C . GLN A 1 239 ? 235.979 195.937 194.912 1.00 141.27 239 GLN A C 1
ATOM 1491 O O . GLN A 1 239 ? 235.726 194.729 194.893 1.00 141.27 239 GLN A O 1
ATOM 1497 N N . THR A 1 240 ? 236.891 196.509 194.127 1.00 127.98 240 THR A N 1
ATOM 1498 C CA . THR A 1 240 ? 237.717 195.766 193.185 1.00 127.98 240 THR A CA 1
ATOM 1499 C C . THR A 1 240 ? 239.108 195.574 193.776 1.00 127.98 240 THR A C 1
ATOM 1500 O O . THR A 1 240 ? 239.714 196.530 194.270 1.00 127.98 240 THR A O 1
ATOM 1504 N N . LEU A 1 241 ? 239.608 194.343 193.723 1.00 163.95 241 LEU A N 1
ATOM 1505 C CA . LEU A 1 241 ? 240.914 194.003 194.269 1.00 163.95 241 LEU A CA 1
ATOM 1506 C C . LEU A 1 241 ? 241.850 193.536 193.163 1.00 163.95 241 LEU A C 1
ATOM 1507 O O . LEU A 1 241 ? 241.461 192.742 192.301 1.00 163.95 241 LEU A O 1
ATOM 1512 N N . LEU A 1 242 ? 243.082 194.036 193.198 1.00 180.54 242 LEU A N 1
ATOM 1513 C CA . LEU A 1 242 ? 244.131 193.579 192.298 1.00 180.54 242 LEU A CA 1
ATOM 1514 C C . LEU A 1 242 ? 245.469 193.969 192.904 1.00 180.54 242 LEU A C 1
ATOM 1515 O O . LEU A 1 242 ? 245.674 195.129 193.266 1.00 180.54 242 LEU A O 1
ATOM 1520 N N . ALA A 1 243 ? 246.371 192.999 193.010 1.00 174.86 243 ALA A N 1
ATOM 1521 C CA . ALA A 1 243 ? 247.707 193.241 193.542 1.00 174.86 243 ALA A CA 1
ATOM 1522 C C . ALA A 1 243 ? 248.582 193.780 192.417 1.00 174.86 243 ALA A C 1
ATOM 1523 O O . ALA A 1 243 ? 248.857 193.073 191.442 1.00 174.86 243 ALA A O 1
ATOM 1525 N N . THR A 1 259 ? 248.561 202.617 188.836 1.00 242.92 259 THR A N 1
ATOM 1526 C CA . THR A 1 259 ? 247.310 202.226 188.202 1.00 242.92 259 THR A CA 1
ATOM 1527 C C . THR A 1 259 ? 246.797 203.268 187.214 1.00 242.92 259 THR A C 1
ATOM 1528 O O . THR A 1 259 ? 245.611 203.254 186.868 1.00 242.92 259 THR A O 1
ATOM 1532 N N . ALA A 1 260 ? 247.665 204.171 186.754 1.00 263.53 260 ALA A N 1
ATOM 1533 C CA . ALA A 1 260 ? 247.294 205.161 185.744 1.00 263.53 260 ALA A CA 1
ATOM 1534 C C . ALA A 1 260 ? 247.490 204.554 184.355 1.00 263.53 260 ALA A C 1
ATOM 1535 O O . ALA A 1 260 ? 248.506 204.743 183.683 1.00 263.53 260 ALA A O 1
ATOM 1537 N N . GLY A 1 261 ? 246.476 203.805 183.924 1.00 275.27 261 GLY A N 1
ATOM 1538 C CA . GLY A 1 261 ? 246.529 203.134 182.642 1.00 275.27 261 GLY A CA 1
ATOM 1539 C C . GLY A 1 261 ? 246.206 201.655 182.716 1.00 275.27 261 GLY A C 1
ATOM 1540 O O . GLY A 1 261 ? 246.554 200.893 181.809 1.00 275.27 261 GLY A O 1
ATOM 1541 N N . ALA A 1 262 ? 245.544 201.237 183.794 1.00 263.07 262 ALA A N 1
ATOM 1542 C CA . ALA A 1 262 ? 245.155 199.844 183.955 1.00 263.07 262 ALA A CA 1
ATOM 1543 C C . ALA A 1 262 ? 244.108 199.466 182.909 1.00 263.07 262 ALA A C 1
ATOM 1544 O O . ALA A 1 262 ? 243.491 200.319 182.267 1.00 263.07 262 ALA A O 1
ATOM 1546 N N . ALA A 1 263 ? 243.895 198.161 182.749 1.00 232.30 263 ALA A N 1
ATOM 1547 C CA . ALA A 1 263 ? 243.039 197.653 181.686 1.00 232.30 263 ALA A CA 1
ATOM 1548 C C . ALA A 1 263 ? 241.635 198.246 181.774 1.00 232.30 263 ALA A C 1
ATOM 1549 O O . ALA A 1 263 ? 241.188 198.717 182.823 1.00 232.30 263 ALA A O 1
ATOM 1551 N N . ALA A 1 264 ? 240.935 198.206 180.645 1.00 215.16 264 ALA A N 1
ATOM 1552 C CA . ALA A 1 264 ? 239.613 198.797 180.508 1.00 215.16 264 ALA A CA 1
ATOM 1553 C C . ALA A 1 264 ? 238.530 197.754 180.751 1.00 215.16 264 ALA A C 1
ATOM 1554 O O . ALA A 1 264 ? 238.621 196.620 180.268 1.00 215.16 264 ALA A O 1
ATOM 1556 N N . TYR A 1 265 ? 237.507 198.153 181.505 1.00 208.81 265 TYR A N 1
ATOM 1557 C CA . TYR A 1 265 ? 236.365 197.307 181.827 1.00 208.81 265 TYR A CA 1
ATOM 1558 C C . TYR A 1 265 ? 235.079 198.120 181.949 1.00 208.81 265 TYR A C 1
ATOM 1559 O O . TYR A 1 265 ? 235.052 199.302 181.599 1.00 208.81 265 TYR A O 1
ATOM 1568 N N . TYR A 1 266 ? 234.007 197.500 182.441 1.00 212.45 266 TYR A N 1
ATOM 1569 C CA . TYR A 1 266 ? 232.673 198.085 182.408 1.00 212.45 266 TYR A CA 1
ATOM 1570 C C . TYR A 1 266 ? 232.021 197.926 183.775 1.00 212.45 266 TYR A C 1
ATOM 1571 O O . TYR A 1 266 ? 232.457 197.108 184.588 1.00 212.45 266 TYR A O 1
ATOM 1580 N N . VAL A 1 267 ? 230.969 198.707 184.025 1.00 172.60 267 VAL A N 1
ATOM 1581 C CA . VAL A 1 267 ? 230.123 198.529 185.207 1.00 172.60 267 VAL A CA 1
ATOM 1582 C C . VAL A 1 267 ? 228.685 198.860 184.819 1.00 172.60 267 VAL A C 1
ATOM 1583 O O . VAL A 1 267 ? 228.365 200.024 184.554 1.00 172.60 267 VAL A O 1
ATOM 1587 N N . GLY A 1 268 ? 227.815 197.850 184.807 1.00 139.95 268 GLY A N 1
ATOM 1588 C CA . GLY A 1 268 ? 226.431 198.046 184.407 1.00 139.95 268 GLY A CA 1
ATOM 1589 C C . GLY A 1 268 ? 225.424 197.616 185.455 1.00 139.95 268 GLY A C 1
ATOM 1590 O O . GLY A 1 268 ? 225.417 196.460 185.884 1.00 139.95 268 GLY A O 1
ATOM 1591 N N . TYR A 1 269 ? 224.552 198.530 185.868 1.00 136.70 269 TYR A N 1
ATOM 1592 C CA . TYR A 1 269 ? 223.658 198.289 186.994 1.00 136.70 269 TYR A CA 1
ATOM 1593 C C . TYR A 1 269 ? 222.391 197.584 186.525 1.00 136.70 269 TYR A C 1
ATOM 1594 O O . TYR A 1 269 ? 221.776 197.992 185.535 1.00 136.70 269 TYR A O 1
ATOM 1603 N N . LEU A 1 270 ? 221.993 196.540 187.252 1.00 149.51 270 LEU A N 1
ATOM 1604 C CA . LEU A 1 270 ? 220.960 195.629 186.780 1.00 149.51 270 LEU A CA 1
ATOM 1605 C C . LEU A 1 270 ? 219.575 196.124 187.208 1.00 149.51 270 LEU A C 1
ATOM 1606 O O . LEU A 1 270 ? 219.426 197.175 187.840 1.00 149.51 270 LEU A O 1
ATOM 1611 N N . GLN A 1 271 ? 218.541 195.344 186.863 1.00 172.31 271 GLN A N 1
ATOM 1612 C CA . GLN A 1 271 ? 217.148 195.663 187.193 1.00 172.31 271 GLN A CA 1
ATOM 1613 C C . GLN A 1 271 ? 216.312 194.397 187.324 1.00 172.31 271 GLN A C 1
ATOM 1614 O O . GLN A 1 271 ? 216.573 193.418 186.612 1.00 172.31 271 GLN A O 1
ATOM 1620 N N . PRO A 1 272 ? 215.305 194.385 188.204 1.00 182.70 272 PRO A N 1
ATOM 1621 C CA . PRO A 1 272 ? 214.403 193.222 188.307 1.00 182.70 272 PRO A CA 1
ATOM 1622 C C . PRO A 1 272 ? 213.359 193.151 187.197 1.00 182.70 272 PRO A C 1
ATOM 1623 O O . PRO A 1 272 ? 212.233 193.627 187.379 1.00 182.70 272 PRO A O 1
ATOM 1627 N N . ARG A 1 273 ? 213.704 192.557 186.055 1.00 178.01 273 ARG A N 1
ATOM 1628 C CA . ARG A 1 273 ? 212.922 192.654 184.822 1.00 178.01 273 ARG A CA 1
ATOM 1629 C C . ARG A 1 273 ? 212.428 191.278 184.357 1.00 178.01 273 ARG A C 1
ATOM 1630 O O . ARG A 1 273 ? 212.482 190.291 185.093 1.00 178.01 273 ARG A O 1
ATOM 1638 N N . THR A 1 274 ? 211.893 191.226 183.134 1.00 191.40 274 THR A N 1
ATOM 1639 C CA . THR A 1 274 ? 211.190 190.043 182.614 1.00 191.40 274 THR A CA 1
ATOM 1640 C C . THR A 1 274 ? 211.598 189.705 181.173 1.00 191.40 274 THR A C 1
ATOM 1641 O O . THR A 1 274 ? 210.879 190.043 180.232 1.00 191.40 274 THR A O 1
ATOM 1645 N N . PHE A 1 275 ? 212.710 188.982 181.005 1.00 174.35 275 PHE A N 1
ATOM 1646 C CA . PHE A 1 275 ? 213.132 188.518 179.680 1.00 174.35 275 PHE A CA 1
ATOM 1647 C C . PHE A 1 275 ? 212.175 187.519 179.050 1.00 174.35 275 PHE A C 1
ATOM 1648 O O . PHE A 1 275 ? 211.439 186.813 179.746 1.00 174.35 275 PHE A O 1
ATOM 1656 N N . LEU A 1 276 ? 212.194 187.481 177.717 1.00 189.22 276 LEU A N 1
ATOM 1657 C CA . LEU A 1 276 ? 211.766 186.339 176.925 1.00 189.22 276 LEU A CA 1
ATOM 1658 C C . LEU A 1 276 ? 213.003 185.797 176.223 1.00 189.22 276 LEU A C 1
ATOM 1659 O O . LEU A 1 276 ? 213.834 186.572 175.739 1.00 189.22 276 LEU A O 1
ATOM 1664 N N . LEU A 1 277 ? 213.125 184.474 176.166 1.00 154.85 277 LEU A N 1
ATOM 1665 C CA . LEU A 1 277 ? 214.375 183.824 175.793 1.00 154.85 277 LEU A CA 1
ATOM 1666 C C . LEU A 1 277 ? 214.156 182.944 174.571 1.00 154.85 277 LEU A C 1
ATOM 1667 O O . LEU A 1 277 ? 213.344 182.014 174.613 1.00 154.85 277 LEU A O 1
ATOM 1672 N N . LYS A 1 278 ? 214.872 183.238 173.488 1.00 156.48 278 LYS A N 1
ATOM 1673 C CA . LYS A 1 278 ? 214.896 182.390 172.305 1.00 156.48 278 LYS A CA 1
ATOM 1674 C C . LYS A 1 278 ? 216.312 181.877 172.063 1.00 156.48 278 LYS A C 1
ATOM 1675 O O . LYS A 1 278 ? 217.297 182.467 172.516 1.00 156.48 278 LYS A O 1
ATOM 1681 N N . TYR A 1 279 ? 216.405 180.763 171.334 1.00 153.19 279 TYR A N 1
ATOM 1682 C CA . TYR A 1 279 ? 217.583 179.908 171.385 1.00 153.19 279 TYR A CA 1
ATOM 1683 C C . TYR A 1 279 ? 217.941 179.378 170.005 1.00 153.19 279 TYR A C 1
ATOM 1684 O O . TYR A 1 279 ? 217.160 179.456 169.053 1.00 153.19 279 TYR A O 1
ATOM 1693 N N . ASN A 1 280 ? 219.162 178.853 169.910 1.00 180.64 280 ASN A N 1
ATOM 1694 C CA . ASN A 1 280 ? 219.580 178.034 168.785 1.00 180.64 280 ASN A CA 1
ATOM 1695 C C . ASN A 1 280 ? 219.198 176.576 169.058 1.00 180.64 280 ASN A C 1
ATOM 1696 O O . ASN A 1 280 ? 218.449 176.267 169.986 1.00 180.64 280 ASN A O 1
ATOM 1701 N N . GLU A 1 281 ? 219.724 175.663 168.245 1.00 188.46 281 GLU A N 1
ATOM 1702 C CA . GLU A 1 281 ? 219.468 174.241 168.434 1.00 188.46 281 GLU A CA 1
ATOM 1703 C C . GLU A 1 281 ? 220.449 173.576 169.393 1.00 188.46 281 GLU A C 1
ATOM 1704 O O . GLU A 1 281 ? 220.283 172.388 169.692 1.00 188.46 281 GLU A O 1
ATOM 1710 N N . ASN A 1 282 ? 221.454 174.301 169.886 1.00 178.55 282 ASN A N 1
ATOM 1711 C CA . ASN A 1 282 ? 222.487 173.722 170.737 1.00 178.55 282 ASN A CA 1
ATOM 1712 C C . ASN A 1 282 ? 222.387 174.142 172.197 1.00 178.55 282 ASN A C 1
ATOM 1713 O O . ASN A 1 282 ? 223.376 174.010 172.928 1.00 178.55 282 ASN A O 1
ATOM 1718 N N . GLY A 1 283 ? 221.236 174.640 172.640 1.00 178.28 283 GLY A N 1
ATOM 1719 C CA . GLY A 1 283 ? 221.071 175.013 174.030 1.00 178.28 283 GLY A CA 1
ATOM 1720 C C . GLY A 1 283 ? 221.901 176.213 174.437 1.00 178.28 283 GLY A C 1
ATOM 1721 O O . GLY A 1 283 ? 222.503 176.227 175.515 1.00 178.28 283 GLY A O 1
ATOM 1722 N N . THR A 1 284 ? 221.950 177.223 173.574 1.00 173.31 284 THR A N 1
ATOM 1723 C CA . THR A 1 284 ? 222.699 178.439 173.853 1.00 173.31 284 THR A CA 1
ATOM 1724 C C . THR A 1 284 ? 221.792 179.644 173.636 1.00 173.31 284 THR A C 1
ATOM 1725 O O . THR A 1 284 ? 220.858 179.606 172.831 1.00 173.31 284 THR A O 1
ATOM 1729 N N . ILE A 1 285 ? 222.076 180.718 174.377 1.00 162.62 285 ILE A N 1
ATOM 1730 C CA . ILE A 1 285 ? 221.248 181.916 174.303 1.00 162.62 285 ILE A CA 1
ATOM 1731 C C . ILE A 1 285 ? 221.401 182.542 172.929 1.00 162.62 285 ILE A C 1
ATOM 1732 O O . ILE A 1 285 ? 222.472 182.466 172.312 1.00 162.62 285 ILE A O 1
ATOM 1737 N N . THR A 1 286 ? 220.327 183.153 172.431 1.00 161.15 286 THR A N 1
ATOM 1738 C CA . THR A 1 286 ? 220.421 183.991 171.249 1.00 161.15 286 THR A CA 1
ATOM 1739 C C . THR A 1 286 ? 219.664 185.309 171.342 1.00 161.15 286 THR A C 1
ATOM 1740 O O . THR A 1 286 ? 219.924 186.185 170.514 1.00 161.15 286 THR A O 1
ATOM 1744 N N . ASP A 1 287 ? 218.774 185.503 172.321 1.00 164.58 287 ASP A N 1
ATOM 1745 C CA . ASP A 1 287 ? 217.788 186.573 172.217 1.00 164.58 287 ASP A CA 1
ATOM 1746 C C . ASP A 1 287 ? 217.259 186.973 173.591 1.00 164.58 287 ASP A C 1
ATOM 1747 O O . ASP A 1 287 ? 217.032 186.112 174.444 1.00 164.58 287 ASP A O 1
ATOM 1752 N N . ALA A 1 288 ? 217.057 188.279 173.784 1.00 160.50 288 ALA A N 1
ATOM 1753 C CA . ALA A 1 288 ? 216.336 188.884 174.905 1.00 160.50 288 ALA A CA 1
ATOM 1754 C C . ALA A 1 288 ? 216.322 190.392 174.703 1.00 160.50 288 ALA A C 1
ATOM 1755 O O . ALA A 1 288 ? 217.150 190.930 173.965 1.00 160.50 288 ALA A O 1
ATOM 1757 N N . VAL A 1 289 ? 215.381 191.071 175.368 1.00 169.19 289 VAL A N 1
ATOM 1758 C CA . VAL A 1 289 ? 215.211 192.521 175.234 1.00 169.19 289 VAL A CA 1
ATOM 1759 C C . VAL A 1 289 ? 214.848 193.163 176.582 1.00 169.19 289 VAL A C 1
ATOM 1760 O O . VAL A 1 289 ? 214.805 192.472 177.605 1.00 169.19 289 VAL A O 1
ATOM 1764 N N . ASP A 1 290 ? 214.595 194.483 176.601 1.00 173.98 290 ASP A N 1
ATOM 1765 C CA . ASP A 1 290 ? 215.070 195.361 177.679 1.00 173.98 290 ASP A CA 1
ATOM 1766 C C . ASP A 1 290 ? 214.030 195.910 178.660 1.00 173.98 290 ASP A C 1
ATOM 1767 O O . ASP A 1 290 ? 214.289 195.864 179.864 1.00 173.98 290 ASP A O 1
ATOM 1772 N N . CYS A 1 291 ? 212.888 196.462 178.214 1.00 189.86 291 CYS A N 1
ATOM 1773 C CA . CYS A 1 291 ? 211.888 197.160 179.057 1.00 189.86 291 CYS A CA 1
ATOM 1774 C C . CYS A 1 291 ? 212.338 198.451 179.761 1.00 189.86 291 CYS A C 1
ATOM 1775 O O . CYS A 1 291 ? 212.864 198.411 180.879 1.00 189.86 291 CYS A O 1
ATOM 1778 N N . ALA A 1 292 ? 212.196 199.587 179.056 1.00 174.01 292 ALA A N 1
ATOM 1779 C CA . ALA A 1 292 ? 212.309 200.964 179.553 1.00 174.01 292 ALA A CA 1
ATOM 1780 C C . ALA A 1 292 ? 213.732 201.503 179.547 1.00 174.01 292 ALA A C 1
ATOM 1781 O O . ALA A 1 292 ? 214.050 202.469 180.245 1.00 174.01 292 ALA A O 1
ATOM 1783 N N . LEU A 1 293 ? 214.568 200.901 178.713 1.00 179.22 293 LEU A N 1
ATOM 1784 C CA . LEU A 1 293 ? 215.954 201.274 178.458 1.00 179.22 293 LEU A CA 1
ATOM 1785 C C . LEU A 1 293 ? 216.083 200.969 176.971 1.00 179.22 293 LEU A C 1
ATOM 1786 O O . LEU A 1 293 ? 215.094 201.160 176.266 1.00 179.22 293 LEU A O 1
ATOM 1791 N N . ASP A 1 294 ? 217.187 200.382 176.499 1.00 181.55 294 ASP A N 1
ATOM 1792 C CA . ASP A 1 294 ? 217.915 200.353 175.222 1.00 181.55 294 ASP A CA 1
ATOM 1793 C C . ASP A 1 294 ? 217.315 201.026 173.981 1.00 181.55 294 ASP A C 1
ATOM 1794 O O . ASP A 1 294 ? 218.017 201.173 172.978 1.00 181.55 294 ASP A O 1
ATOM 1799 N N . PRO A 1 295 ? 216.112 201.533 173.998 1.00 162.11 295 PRO A N 1
ATOM 1800 C CA . PRO A 1 295 ? 215.035 201.055 173.120 1.00 162.11 295 PRO A CA 1
ATOM 1801 C C . PRO A 1 295 ? 215.376 200.285 171.848 1.00 162.11 295 PRO A C 1
ATOM 1802 O O . PRO A 1 295 ? 214.492 199.570 171.373 1.00 162.11 295 PRO A O 1
ATOM 1806 N N . LEU A 1 296 ? 216.559 200.404 171.243 1.00 174.43 296 LEU A N 1
ATOM 1807 C CA . LEU A 1 296 ? 216.842 199.548 170.092 1.00 174.43 296 LEU A CA 1
ATOM 1808 C C . LEU A 1 296 ? 216.721 198.071 170.453 1.00 174.43 296 LEU A C 1
ATOM 1809 O O . LEU A 1 296 ? 215.848 197.362 169.942 1.00 174.43 296 LEU A O 1
ATOM 1814 N N . SER A 1 297 ? 217.593 197.584 171.332 1.00 170.35 297 SER A N 1
ATOM 1815 C CA . SER A 1 297 ? 217.412 196.223 171.806 1.00 170.35 297 SER A CA 1
ATOM 1816 C C . SER A 1 297 ? 216.345 196.136 172.885 1.00 170.35 297 SER A C 1
ATOM 1817 O O . SER A 1 297 ? 216.276 195.120 173.581 1.00 170.35 297 SER A O 1
ATOM 1820 N N . GLU A 1 298 ? 215.562 197.197 173.082 1.00 174.17 298 GLU A N 1
ATOM 1821 C CA . GLU A 1 298 ? 214.224 197.068 173.654 1.00 174.17 298 GLU A CA 1
ATOM 1822 C C . GLU A 1 298 ? 213.176 197.103 172.543 1.00 174.17 298 GLU A C 1
ATOM 1823 O O . GLU A 1 298 ? 212.443 198.073 172.348 1.00 174.17 298 GLU A O 1
ATOM 1829 N N . THR A 1 299 ? 213.133 196.022 171.778 1.00 172.36 299 THR A N 1
ATOM 1830 C CA . THR A 1 299 ? 211.914 195.755 171.038 1.00 172.36 299 THR A CA 1
ATOM 1831 C C . THR A 1 299 ? 210.773 195.499 172.010 1.00 172.36 299 THR A C 1
ATOM 1832 O O . THR A 1 299 ? 209.599 195.687 171.672 1.00 172.36 299 THR A O 1
ATOM 1836 N N . LYS A 1 300 ? 211.122 195.055 173.211 1.00 184.38 300 LYS A N 1
ATOM 1837 C CA . LYS A 1 300 ? 210.300 194.908 174.411 1.00 184.38 300 LYS A CA 1
ATOM 1838 C C . LYS A 1 300 ? 211.290 194.614 175.529 1.00 184.38 300 LYS A C 1
ATOM 1839 O O . LYS A 1 300 ? 212.486 194.896 175.397 1.00 184.38 300 LYS A O 1
ATOM 1845 N N . CYS A 1 301 ? 210.808 194.094 176.645 1.00 195.39 301 CYS A N 1
ATOM 1846 C CA . CYS A 1 301 ? 211.680 193.154 177.326 1.00 195.39 301 CYS A CA 1
ATOM 1847 C C . CYS A 1 301 ? 211.363 191.729 176.890 1.00 195.39 301 CYS A C 1
ATOM 1848 O O . CYS A 1 301 ? 212.074 190.795 177.279 1.00 195.39 301 CYS A O 1
ATOM 1851 N N . THR A 1 302 ? 210.326 191.561 176.054 1.00 183.80 302 THR A N 1
ATOM 1852 C CA . THR A 1 302 ? 209.941 190.302 175.404 1.00 183.80 302 THR A CA 1
ATOM 1853 C C . THR A 1 302 ? 209.512 190.548 173.948 1.00 183.80 302 THR A C 1
ATOM 1854 O O . THR A 1 302 ? 208.329 190.778 173.686 1.00 183.80 302 THR A O 1
ATOM 1858 N N . LEU A 1 303 ? 210.468 190.507 173.006 1.00 167.77 303 LEU A N 1
ATOM 1859 C CA . LEU A 1 303 ? 210.195 190.253 171.591 1.00 167.77 303 LEU A CA 1
ATOM 1860 C C . LEU A 1 303 ? 211.144 189.246 170.956 1.00 167.77 303 LEU A C 1
ATOM 1861 O O . LEU A 1 303 ? 211.536 189.430 169.796 1.00 167.77 303 LEU A O 1
ATOM 1866 N N . LYS A 1 304 ? 211.560 188.225 171.698 1.00 171.08 304 LYS A N 1
ATOM 1867 C CA . LYS A 1 304 ? 211.878 186.903 171.153 1.00 171.08 304 LYS A CA 1
ATOM 1868 C C . LYS A 1 304 ? 213.063 186.888 170.187 1.00 171.08 304 LYS A C 1
ATOM 1869 O O . LYS A 1 304 ? 213.455 185.822 169.714 1.00 171.08 304 LYS A O 1
ATOM 1875 N N . SER A 1 305 ? 213.666 188.031 169.869 1.00 154.49 305 SER A N 1
ATOM 1876 C CA . SER A 1 305 ? 214.693 188.004 168.830 1.00 154.49 305 SER A CA 1
ATOM 1877 C C . SER A 1 305 ? 215.593 189.230 168.914 1.00 154.49 305 SER A C 1
ATOM 1878 O O . SER A 1 305 ? 215.103 190.353 169.049 1.00 154.49 305 SER A O 1
ATOM 1881 N N . PHE A 1 306 ? 216.910 189.001 168.870 1.00 155.73 306 PHE A N 1
ATOM 1882 C CA . PHE A 1 306 ? 217.828 190.059 168.464 1.00 155.73 306 PHE A CA 1
ATOM 1883 C C . PHE A 1 306 ? 217.562 190.449 167.019 1.00 155.73 306 PHE A C 1
ATOM 1884 O O . PHE A 1 306 ? 217.575 191.632 166.665 1.00 155.73 306 PHE A O 1
ATOM 1892 N N . THR A 1 307 ? 217.305 189.454 166.171 1.00 138.09 307 THR A N 1
ATOM 1893 C CA . THR A 1 307 ? 217.143 189.664 164.734 1.00 138.09 307 THR A CA 1
ATOM 1894 C C . THR A 1 307 ? 215.710 190.110 164.422 1.00 138.09 307 THR A C 1
ATOM 1895 O O . THR A 1 307 ? 215.004 189.547 163.586 1.00 138.09 307 THR A O 1
ATOM 1899 N N . VAL A 1 308 ? 215.279 191.152 165.136 1.00 123.58 308 VAL A N 1
ATOM 1900 C CA . VAL A 1 308 ? 214.001 191.759 164.816 1.00 123.58 308 VAL A CA 1
ATOM 1901 C C . VAL A 1 308 ? 214.091 192.440 163.458 1.00 123.58 308 VAL A C 1
ATOM 1902 O O . VAL A 1 308 ? 215.174 192.756 162.953 1.00 123.58 308 VAL A O 1
ATOM 1906 N N . GLU A 1 309 ? 212.931 192.665 162.864 1.00 121.77 309 GLU A N 1
ATOM 1907 C CA . GLU A 1 309 ? 212.831 193.404 161.618 1.00 121.77 309 GLU A CA 1
ATOM 1908 C C . GLU A 1 309 ? 212.365 194.823 161.915 1.00 121.77 309 GLU A C 1
ATOM 1909 O O . GLU A 1 309 ? 212.040 195.172 163.052 1.00 121.77 309 GLU A O 1
ATOM 1915 N N . LYS A 1 310 ? 212.347 195.652 160.876 1.00 121.37 310 LYS A N 1
ATOM 1916 C CA . LYS A 1 310 ? 211.847 197.011 161.034 1.00 121.37 310 LYS A CA 1
ATOM 1917 C C . LYS A 1 310 ? 210.372 196.966 161.408 1.00 121.37 310 LYS A C 1
ATOM 1918 O O . LYS A 1 310 ? 209.530 196.593 160.585 1.00 121.37 310 LYS A O 1
ATOM 1924 N N . GLY A 1 311 ? 210.047 197.335 162.646 1.00 122.69 311 GLY A N 1
ATOM 1925 C CA . GLY A 1 311 ? 208.670 197.285 163.100 1.00 122.69 311 GLY A CA 1
ATOM 1926 C C . GLY A 1 311 ? 208.381 198.100 164.346 1.00 122.69 311 GLY A C 1
ATOM 1927 O O . GLY A 1 311 ? 209.202 198.166 165.266 1.00 122.69 311 GLY A O 1
ATOM 1928 N N . ILE A 1 312 ? 207.210 198.732 164.375 1.00 109.41 312 ILE A N 1
ATOM 1929 C CA . ILE A 1 312 ? 206.749 199.447 165.560 1.00 109.41 312 ILE A CA 1
ATOM 1930 C C . ILE A 1 312 ? 206.361 198.434 166.631 1.00 109.41 312 ILE A C 1
ATOM 1931 O O . ILE A 1 312 ? 205.580 197.507 166.385 1.00 109.41 312 ILE A O 1
ATOM 1936 N N . TYR A 1 313 ? 206.927 198.589 167.829 1.00 118.70 313 TYR A N 1
ATOM 1937 C CA . TYR A 1 313 ? 206.826 197.601 168.907 1.00 118.70 313 TYR A CA 1
ATOM 1938 C C . TYR A 1 313 ? 206.388 198.316 170.182 1.00 118.70 313 TYR A C 1
ATOM 1939 O O . TYR A 1 313 ? 207.201 198.987 170.815 1.00 118.70 313 TYR A O 1
ATOM 1948 N N . GLN A 1 314 ? 205.125 198.172 170.572 1.00 87.35 314 GLN A N 1
ATOM 1949 C CA . GLN A 1 314 ? 204.685 198.725 171.849 1.00 87.35 314 GLN A CA 1
ATOM 1950 C C . GLN A 1 314 ? 205.536 198.155 172.976 1.00 87.35 314 GLN A C 1
ATOM 1951 O O . GLN A 1 314 ? 205.869 196.970 172.975 1.00 87.35 314 GLN A O 1
ATOM 1957 N N . THR A 1 315 ? 205.918 199.008 173.934 1.00 115.07 315 THR A N 1
ATOM 1958 C CA . THR A 1 315 ? 206.991 198.639 174.854 1.00 115.07 315 THR A CA 1
ATOM 1959 C C . THR A 1 315 ? 206.565 198.534 176.319 1.00 115.07 315 THR A C 1
ATOM 1960 O O . THR A 1 315 ? 206.801 197.485 176.924 1.00 115.07 315 THR A O 1
ATOM 1964 N N . SER A 1 316 ? 205.963 199.556 176.929 1.00 121.02 316 SER A N 1
ATOM 1965 C CA . SER A 1 316 ? 205.743 199.477 178.370 1.00 121.02 316 SER A CA 1
ATOM 1966 C C . SER A 1 316 ? 204.684 200.478 178.810 1.00 121.02 316 SER A C 1
ATOM 1967 O O . SER A 1 316 ? 204.401 201.452 178.115 1.00 121.02 316 SER A O 1
ATOM 1970 N N . ASN A 1 317 ? 204.129 200.231 179.998 1.00 131.67 317 ASN A N 1
ATOM 1971 C CA . ASN A 1 317 ? 203.000 201.000 180.513 1.00 131.67 317 ASN A CA 1
ATOM 1972 C C . ASN A 1 317 ? 203.401 202.164 181.421 1.00 131.67 317 ASN A C 1
ATOM 1973 O O . ASN A 1 317 ? 202.883 202.294 182.536 1.00 131.67 317 ASN A O 1
ATOM 1978 N N . PHE A 1 318 ? 204.308 203.017 180.952 1.00 118.02 318 PHE A N 1
ATOM 1979 C CA . PHE A 1 318 ? 204.624 204.305 181.568 1.00 118.02 318 PHE A CA 1
ATOM 1980 C C . PHE A 1 318 ? 204.390 205.415 180.552 1.00 118.02 318 PHE A C 1
ATOM 1981 O O . PHE A 1 318 ? 205.223 206.301 180.356 1.00 118.02 318 PHE A O 1
ATOM 1989 N N . ARG A 1 319 ? 203.226 205.369 179.908 1.00 107.92 319 ARG A N 1
ATOM 1990 C CA . ARG A 1 319 ? 203.120 205.677 178.491 1.00 107.92 319 ARG A CA 1
ATOM 1991 C C . ARG A 1 319 ? 203.499 207.094 178.075 1.00 107.92 319 ARG A C 1
ATOM 1992 O O . ARG A 1 319 ? 204.565 207.301 177.487 1.00 107.92 319 ARG A O 1
ATOM 2000 N N . VAL A 1 320 ? 202.653 208.073 178.392 1.00 158.70 320 VAL A N 1
ATOM 2001 C CA . VAL A 1 320 ? 202.686 209.374 177.719 1.00 158.70 320 VAL A CA 1
ATOM 2002 C C . VAL A 1 320 ? 202.076 210.486 178.568 1.00 158.70 320 VAL A C 1
ATOM 2003 O O . VAL A 1 320 ? 201.539 210.228 179.648 1.00 158.70 320 VAL A O 1
ATOM 2007 N N . GLN A 1 321 ? 202.188 211.736 178.092 1.00 175.60 321 GLN A N 1
ATOM 2008 C CA . GLN A 1 321 ? 201.497 212.961 178.501 1.00 175.60 321 GLN A CA 1
ATOM 2009 C C . GLN A 1 321 ? 200.756 213.573 177.302 1.00 175.60 321 GLN A C 1
ATOM 2010 O O . GLN A 1 321 ? 200.952 213.120 176.173 1.00 175.60 321 GLN A O 1
ATOM 2016 N N . PRO A 1 322 ? 199.859 214.591 177.507 1.00 180.04 322 PRO A N 1
ATOM 2017 C CA . PRO A 1 322 ? 198.902 214.957 176.441 1.00 180.04 322 PRO A CA 1
ATOM 2018 C C . PRO A 1 322 ? 199.442 215.627 175.184 1.00 180.04 322 PRO A C 1
ATOM 2019 O O . PRO A 1 322 ? 200.636 215.908 175.063 1.00 180.04 322 PRO A O 1
ATOM 2023 N N . THR A 1 323 ? 198.523 215.866 174.234 1.00 196.90 323 THR A N 1
ATOM 2024 C CA . THR A 1 323 ? 198.749 216.604 172.996 1.00 196.90 323 THR A CA 1
ATOM 2025 C C . THR A 1 323 ? 198.080 217.979 173.021 1.00 196.90 323 THR A C 1
ATOM 2026 O O . THR A 1 323 ? 197.515 218.415 174.028 1.00 196.90 323 THR A O 1
ATOM 2030 N N . GLU A 1 324 ? 198.143 218.668 171.879 1.00 184.18 324 GLU A N 1
ATOM 2031 C CA . GLU A 1 324 ? 197.302 219.823 171.604 1.00 184.18 324 GLU A CA 1
ATOM 2032 C C . GLU A 1 324 ? 195.932 219.320 171.152 1.00 184.18 324 GLU A C 1
ATOM 2033 O O . GLU A 1 324 ? 195.691 218.113 171.055 1.00 184.18 324 GLU A O 1
ATOM 2039 N N . SER A 1 325 ? 195.017 220.234 170.857 1.00 203.88 325 SER A N 1
ATOM 2040 C CA . SER A 1 325 ? 193.676 219.843 170.437 1.00 203.88 325 SER A CA 1
ATOM 2041 C C . SER A 1 325 ? 193.104 220.944 169.548 1.00 203.88 325 SER A C 1
ATOM 2042 O O . SER A 1 325 ? 193.835 221.821 169.077 1.00 203.88 325 SER A O 1
ATOM 2045 N N . ILE A 1 326 ? 191.791 220.896 169.321 1.00 222.25 326 ILE A N 1
ATOM 2046 C CA . ILE A 1 326 ? 191.090 221.930 168.567 1.00 222.25 326 ILE A CA 1
ATOM 2047 C C . ILE A 1 326 ? 190.929 223.152 169.465 1.00 222.25 326 ILE A C 1
ATOM 2048 O O . ILE A 1 326 ? 191.131 223.071 170.682 1.00 222.25 326 ILE A O 1
ATOM 2053 N N . VAL A 1 327 ? 190.559 224.287 168.875 1.00 233.17 327 VAL A N 1
ATOM 2054 C CA . VAL A 1 327 ? 190.917 225.595 169.420 1.00 233.17 327 VAL A CA 1
ATOM 2055 C C . VAL A 1 327 ? 189.808 226.272 170.221 1.00 233.17 327 VAL A C 1
ATOM 2056 O O . VAL A 1 327 ? 189.708 227.504 170.227 1.00 233.17 327 VAL A O 1
ATOM 2060 N N . ARG A 1 328 ? 188.968 225.497 170.902 1.00 220.23 328 ARG A N 1
ATOM 2061 C CA . ARG A 1 328 ? 187.988 226.122 171.784 1.00 220.23 328 ARG A CA 1
ATOM 2062 C C . ARG A 1 328 ? 188.580 226.345 173.178 1.00 220.23 328 ARG A C 1
ATOM 2063 O O . ARG A 1 328 ? 189.427 225.579 173.647 1.00 220.23 328 ARG A O 1
ATOM 2071 N N . PHE A 1 329 ? 188.108 227.403 173.854 1.00 248.03 329 PHE A N 1
ATOM 2072 C CA . PHE A 1 329 ? 188.788 227.917 175.042 1.00 248.03 329 PHE A CA 1
ATOM 2073 C C . PHE A 1 329 ? 187.820 228.536 176.050 1.00 248.03 329 PHE A C 1
ATOM 2074 O O . PHE A 1 329 ? 186.947 229.333 175.683 1.00 248.03 329 PHE A O 1
ATOM 2082 N N . PRO A 1 330 ? 187.959 228.184 177.338 1.00 226.21 330 PRO A N 1
ATOM 2083 C CA . PRO A 1 330 ? 186.868 228.381 178.307 1.00 226.21 330 PRO A CA 1
ATOM 2084 C C . PRO A 1 330 ? 186.491 229.800 178.725 1.00 226.21 330 PRO A C 1
ATOM 2085 O O . PRO A 1 330 ? 185.369 230.246 178.467 1.00 226.21 330 PRO A O 1
ATOM 2089 N N . ASN A 1 331 ? 187.418 230.472 179.408 1.00 248.07 331 ASN A N 1
ATOM 2090 C CA . ASN A 1 331 ? 187.291 231.821 179.981 1.00 248.07 331 ASN A CA 1
ATOM 2091 C C . ASN A 1 331 ? 185.868 232.167 180.455 1.00 248.07 331 ASN A C 1
ATOM 2092 O O . ASN A 1 331 ? 185.298 233.191 180.078 1.00 248.07 331 ASN A O 1
ATOM 2097 N N . ILE A 1 332 ? 185.309 231.321 181.334 1.00 205.15 332 ILE A N 1
ATOM 2098 C CA . ILE A 1 332 ? 184.012 231.588 181.956 1.00 205.15 332 ILE A CA 1
ATOM 2099 C C . ILE A 1 332 ? 183.953 231.004 183.364 1.00 205.15 332 ILE A C 1
ATOM 2100 O O . ILE A 1 332 ? 183.949 229.788 183.559 1.00 205.15 332 ILE A O 1
ATOM 2105 N N . THR A 1 333 ? 183.827 231.881 184.356 1.00 181.42 333 THR A N 1
ATOM 2106 C CA . THR A 1 333 ? 183.675 231.409 185.728 1.00 181.42 333 THR A CA 1
ATOM 2107 C C . THR A 1 333 ? 182.353 231.907 186.292 1.00 181.42 333 THR A C 1
ATOM 2108 O O . THR A 1 333 ? 181.928 233.027 185.996 1.00 181.42 333 THR A O 1
ATOM 2112 N N . ASN A 1 334 ? 181.697 231.056 187.071 1.00 178.09 334 ASN A N 1
ATOM 2113 C CA . ASN A 1 334 ? 180.455 231.389 187.753 1.00 178.09 334 ASN A CA 1
ATOM 2114 C C . ASN A 1 334 ? 180.666 231.411 189.263 1.00 178.09 334 ASN A C 1
ATOM 2115 O O . ASN A 1 334 ? 181.752 231.125 189.767 1.00 178.09 334 ASN A O 1
ATOM 2120 N N . LEU A 1 335 ? 179.597 231.751 189.988 1.00 179.89 335 LEU A N 1
ATOM 2121 C CA . LEU A 1 335 ? 179.665 231.970 191.427 1.00 179.89 335 LEU A CA 1
ATOM 2122 C C . LEU A 1 335 ? 178.425 231.391 192.102 1.00 179.89 335 LEU A C 1
ATOM 2123 O O . LEU A 1 335 ? 177.419 231.085 191.456 1.00 179.89 335 LEU A O 1
ATOM 2128 N N . CYS A 1 336 ? 178.514 231.239 193.426 1.00 147.99 336 CYS A N 1
ATOM 2129 C CA . CYS A 1 336 ? 177.427 230.770 194.280 1.00 147.99 336 CYS A CA 1
ATOM 2130 C C . CYS A 1 336 ? 177.830 230.989 195.731 1.00 147.99 336 CYS A C 1
ATOM 2131 O O . CYS A 1 336 ? 178.989 230.747 196.089 1.00 147.99 336 CYS A O 1
ATOM 2134 N N . PRO A 1 337 ? 176.904 231.433 196.590 1.00 130.91 337 PRO A N 1
ATOM 2135 C CA . PRO A 1 337 ? 177.287 231.792 197.963 1.00 130.91 337 PRO A CA 1
ATOM 2136 C C . PRO A 1 337 ? 177.359 230.611 198.919 1.00 130.91 337 PRO A C 1
ATOM 2137 O O . PRO A 1 337 ? 176.492 230.450 199.785 1.00 130.91 337 PRO A O 1
ATOM 2141 N N . PHE A 1 338 ? 178.395 229.785 198.782 1.00 81.66 338 PHE A N 1
ATOM 2142 C CA . PHE A 1 338 ? 178.577 228.679 199.715 1.00 81.66 338 PHE A CA 1
ATOM 2143 C C . PHE A 1 338 ? 179.097 229.173 201.058 1.00 81.66 338 PHE A C 1
ATOM 2144 O O . PHE A 1 338 ? 178.845 228.549 202.093 1.00 81.66 338 PHE A O 1
ATOM 2152 N N . GLY A 1 339 ? 179.791 230.314 201.061 1.00 85.46 339 GLY A N 1
ATOM 2153 C CA . GLY A 1 339 ? 180.523 230.746 202.243 1.00 85.46 339 GLY A CA 1
ATOM 2154 C C . GLY A 1 339 ? 179.725 230.701 203.531 1.00 85.46 339 GLY A C 1
ATOM 2155 O O . GLY A 1 339 ? 180.264 230.357 204.584 1.00 85.46 339 GLY A O 1
ATOM 2156 N N . GLU A 1 340 ? 178.432 231.035 203.467 1.00 82.97 340 GLU A N 1
ATOM 2157 C CA . GLU A 1 340 ? 177.606 231.026 204.671 1.00 82.97 340 GLU A CA 1
ATOM 2158 C C . GLU A 1 340 ? 177.639 229.664 205.349 1.00 82.97 340 GLU A C 1
ATOM 2159 O O . GLU A 1 340 ? 177.566 229.572 206.579 1.00 82.97 340 GLU A O 1
ATOM 2165 N N . VAL A 1 341 ? 177.752 228.594 204.561 1.00 72.86 341 VAL A N 1
ATOM 2166 C CA . VAL A 1 341 ? 177.760 227.261 205.135 1.00 72.86 341 VAL A CA 1
ATOM 2167 C C . VAL A 1 341 ? 178.875 227.104 206.155 1.00 72.86 341 VAL A C 1
ATOM 2168 O O . VAL A 1 341 ? 178.710 226.388 207.145 1.00 72.86 341 VAL A O 1
ATOM 2172 N N . PHE A 1 342 ? 180.000 227.775 205.954 1.00 80.27 342 PHE A N 1
ATOM 2173 C CA . PHE A 1 342 ? 181.129 227.652 206.865 1.00 80.27 342 PHE A CA 1
ATOM 2174 C C . PHE A 1 342 ? 181.596 228.980 207.434 1.00 80.27 342 PHE A C 1
ATOM 2175 O O . PHE A 1 342 ? 182.268 228.995 208.469 1.00 80.27 342 PHE A O 1
ATOM 2183 N N . ASN A 1 343 ? 181.278 230.098 206.785 1.00 96.17 343 ASN A N 1
ATOM 2184 C CA . ASN A 1 343 ? 181.768 231.399 207.219 1.00 96.17 343 ASN A CA 1
ATOM 2185 C C . ASN A 1 343 ? 180.679 232.268 207.839 1.00 96.17 343 ASN A C 1
ATOM 2186 O O . ASN A 1 343 ? 180.939 233.434 208.151 1.00 96.17 343 ASN A O 1
ATOM 2191 N N . ALA A 1 344 ? 179.473 231.746 208.035 1.00 93.12 344 ALA A N 1
ATOM 2192 C CA . ALA A 1 344 ? 178.423 232.545 208.656 1.00 93.12 344 ALA A CA 1
ATOM 2193 C C . ALA A 1 344 ? 178.757 232.735 210.126 1.00 93.12 344 ALA A C 1
ATOM 2194 O O . ALA A 1 344 ? 178.359 231.925 210.967 1.00 93.12 344 ALA A O 1
ATOM 2196 N N . THR A 1 345 ? 179.432 233.839 210.447 1.00 102.84 345 THR A N 1
ATOM 2197 C CA . THR A 1 345 ? 180.001 234.057 211.773 1.00 102.84 345 THR A CA 1
ATOM 2198 C C . THR A 1 345 ? 178.976 233.965 212.894 1.00 102.84 345 THR A C 1
ATOM 2199 O O . THR A 1 345 ? 179.363 234.009 214.066 1.00 102.84 345 THR A O 1
ATOM 2203 N N . ARG A 1 346 ? 177.692 233.844 212.570 1.00 95.80 346 ARG A N 1
ATOM 2204 C CA . ARG A 1 346 ? 176.637 233.577 213.540 1.00 95.80 346 ARG A CA 1
ATOM 2205 C C . ARG A 1 346 ? 175.997 232.250 213.138 1.00 95.80 346 ARG A C 1
ATOM 2206 O O . ARG A 1 346 ? 175.012 232.224 212.394 1.00 95.80 346 ARG A O 1
ATOM 2214 N N . PHE A 1 347 ? 176.568 231.146 213.620 1.00 96.63 347 PHE A N 1
ATOM 2215 C CA . PHE A 1 347 ? 176.006 229.830 213.340 1.00 96.63 347 PHE A CA 1
ATOM 2216 C C . PHE A 1 347 ? 174.989 229.440 214.404 1.00 96.63 347 PHE A C 1
ATOM 2217 O O . PHE A 1 347 ? 174.704 230.204 215.330 1.00 96.63 347 PHE A O 1
ATOM 2225 N N . ALA A 1 348 ? 174.443 228.238 214.276 1.00 120.83 348 ALA A N 1
ATOM 2226 C CA . ALA A 1 348 ? 173.396 227.723 215.143 1.00 120.83 348 ALA A CA 1
ATOM 2227 C C . ALA A 1 348 ? 174.011 226.987 216.329 1.00 120.83 348 ALA A C 1
ATOM 2228 O O . ALA A 1 348 ? 175.171 226.570 216.306 1.00 120.83 348 ALA A O 1
ATOM 2230 N N . SER A 1 349 ? 173.207 226.834 217.380 1.00 122.99 349 SER A N 1
ATOM 2231 C CA . SER A 1 349 ? 173.638 226.116 218.566 1.00 122.99 349 SER A CA 1
ATOM 2232 C C . SER A 1 349 ? 173.717 224.619 218.275 1.00 122.99 349 SER A C 1
ATOM 2233 O O . SER A 1 349 ? 173.137 224.110 217.312 1.00 122.99 349 SER A O 1
ATOM 2236 N N . VAL A 1 350 ? 174.453 223.913 219.135 1.00 117.84 350 VAL A N 1
ATOM 2237 C CA . VAL A 1 350 ? 174.662 222.485 218.926 1.00 117.84 350 VAL A CA 1
ATOM 2238 C C . VAL A 1 350 ? 173.335 221.739 218.997 1.00 117.84 350 VAL A C 1
ATOM 2239 O O . VAL A 1 350 ? 173.128 220.744 218.294 1.00 117.84 350 VAL A O 1
ATOM 2243 N N . TYR A 1 351 ? 172.419 222.211 219.842 1.00 109.65 351 TYR A N 1
ATOM 2244 C CA . TYR A 1 351 ? 171.066 221.672 219.850 1.00 109.65 351 TYR A CA 1
ATOM 2245 C C . TYR A 1 351 ? 170.422 221.776 218.479 1.00 109.65 351 TYR A C 1
ATOM 2246 O O . TYR A 1 351 ? 170.167 220.760 217.823 1.00 109.65 351 TYR A O 1
ATOM 2255 N N . ALA A 1 352 ? 170.180 222.996 218.020 1.00 88.81 352 ALA A N 1
ATOM 2256 C CA . ALA A 1 352 ? 169.463 223.215 216.772 1.00 88.81 352 ALA A CA 1
ATOM 2257 C C . ALA A 1 352 ? 170.443 223.228 215.604 1.00 88.81 352 ALA A C 1
ATOM 2258 O O . ALA A 1 352 ? 170.708 224.251 214.976 1.00 88.81 352 ALA A O 1
ATOM 2260 N N . TRP A 1 353 ? 170.991 222.049 215.329 1.00 84.44 353 TRP A N 1
ATOM 2261 C CA . TRP A 1 353 ? 171.948 221.934 214.241 1.00 84.44 353 TRP A CA 1
ATOM 2262 C C . TRP A 1 353 ? 171.315 222.341 212.920 1.00 84.44 353 TRP A C 1
ATOM 2263 O O . TRP A 1 353 ? 170.445 221.655 212.378 1.00 84.44 353 TRP A O 1
ATOM 2274 N N . ASN A 1 354 ? 171.761 223.482 212.413 1.00 74.59 354 ASN A N 1
ATOM 2275 C CA . ASN A 1 354 ? 171.208 224.091 211.220 1.00 74.59 354 ASN A CA 1
ATOM 2276 C C . ASN A 1 354 ? 171.418 223.171 210.025 1.00 74.59 354 ASN A C 1
ATOM 2277 O O . ASN A 1 354 ? 172.417 222.454 209.938 1.00 74.59 354 ASN A O 1
ATOM 2282 N N . ARG A 1 355 ? 170.463 223.197 209.102 1.00 72.73 355 ARG A N 1
ATOM 2283 C CA . ARG A 1 355 ? 170.359 222.191 208.044 1.00 72.73 355 ARG A CA 1
ATOM 2284 C C . ARG A 1 355 ? 170.204 222.901 206.702 1.00 72.73 355 ARG A C 1
ATOM 2285 O O . ARG A 1 355 ? 169.116 223.365 206.359 1.00 72.73 355 ARG A O 1
ATOM 2293 N N . LYS A 1 356 ? 171.291 222.986 205.943 1.00 80.91 356 LYS A N 1
ATOM 2294 C CA . LYS A 1 356 ? 171.250 223.511 204.585 1.00 80.91 356 LYS A CA 1
ATOM 2295 C C . LYS A 1 356 ? 171.956 222.602 203.595 1.00 80.91 356 LYS A C 1
ATOM 2296 O O . LYS A 1 356 ? 172.981 221.991 203.910 1.00 80.91 356 LYS A O 1
ATOM 2302 N N . ARG A 1 357 ? 171.379 222.525 202.401 1.00 107.63 357 ARG A N 1
ATOM 2303 C CA . ARG A 1 357 ? 172.024 222.055 201.188 1.00 107.63 357 ARG A CA 1
ATOM 2304 C C . ARG A 1 357 ? 171.946 223.188 200.175 1.00 107.63 357 ARG A C 1
ATOM 2305 O O . ARG A 1 357 ? 171.022 224.003 200.225 1.00 107.63 357 ARG A O 1
ATOM 2313 N N . ILE A 1 358 ? 172.910 223.253 199.257 1.00 121.41 358 ILE A N 1
ATOM 2314 C CA . ILE A 1 358 ? 173.119 224.445 198.450 1.00 121.41 358 ILE A CA 1
ATOM 2315 C C . ILE A 1 358 ? 173.283 224.047 196.985 1.00 121.41 358 ILE A C 1
ATOM 2316 O O . ILE A 1 358 ? 173.349 222.863 196.639 1.00 121.41 358 ILE A O 1
ATOM 2321 N N . SER A 1 359 ? 173.347 225.058 196.119 1.00 141.07 359 SER A N 1
ATOM 2322 C CA . SER A 1 359 ? 173.332 224.948 194.668 1.00 141.07 359 SER A CA 1
ATOM 2323 C C . SER A 1 359 ? 174.695 224.537 194.124 1.00 141.07 359 SER A C 1
ATOM 2324 O O . SER A 1 359 ? 175.583 224.096 194.856 1.00 141.07 359 SER A O 1
ATOM 2327 N N . ASN A 1 360 ? 174.854 224.693 192.810 1.00 140.19 360 ASN A N 1
ATOM 2328 C CA . ASN A 1 360 ? 176.114 224.345 192.171 1.00 140.19 360 ASN A CA 1
ATOM 2329 C C . ASN A 1 360 ? 177.195 225.317 192.608 1.00 140.19 360 ASN A C 1
ATOM 2330 O O . ASN A 1 360 ? 177.409 226.355 191.975 1.00 140.19 360 ASN A O 1
ATOM 2335 N N . CYS A 1 361 ? 177.876 224.960 193.693 1.00 140.16 361 CYS A N 1
ATOM 2336 C CA . CYS A 1 361 ? 178.975 225.735 194.251 1.00 140.16 361 CYS A CA 1
ATOM 2337 C C . CYS A 1 361 ? 179.715 224.920 195.297 1.00 140.16 361 CYS A C 1
ATOM 2338 O O . CYS A 1 361 ? 179.106 224.253 196.139 1.00 140.16 361 CYS A O 1
ATOM 2341 N N . VAL A 1 362 ? 181.041 224.979 195.242 1.00 157.89 362 VAL A N 1
ATOM 2342 C CA . VAL A 1 362 ? 181.915 224.019 195.901 1.00 157.89 362 VAL A CA 1
ATOM 2343 C C . VAL A 1 362 ? 183.085 224.820 196.461 1.00 157.89 362 VAL A C 1
ATOM 2344 O O . VAL A 1 362 ? 183.175 226.031 196.238 1.00 157.89 362 VAL A O 1
ATOM 2348 N N . ALA A 1 363 ? 183.956 224.168 197.213 1.00 141.42 363 ALA A N 1
ATOM 2349 C CA . ALA A 1 363 ? 185.254 224.741 197.530 1.00 141.42 363 ALA A CA 1
ATOM 2350 C C . ALA A 1 363 ? 186.308 223.774 197.002 1.00 141.42 363 ALA A C 1
ATOM 2351 O O . ALA A 1 363 ? 186.095 222.556 196.970 1.00 141.42 363 ALA A O 1
ATOM 2353 N N . ASP A 1 364 ? 187.447 224.316 196.586 1.00 153.90 364 ASP A N 1
ATOM 2354 C CA . ASP A 1 364 ? 188.580 223.510 196.150 1.00 153.90 364 ASP A CA 1
ATOM 2355 C C . ASP A 1 364 ? 189.139 222.828 197.385 1.00 153.90 364 ASP A C 1
ATOM 2356 O O . ASP A 1 364 ? 190.200 223.203 197.884 1.00 153.90 364 ASP A O 1
ATOM 2361 N N . TYR A 1 365 ? 188.449 221.783 197.834 1.00 137.76 365 TYR A N 1
ATOM 2362 C CA . TYR A 1 365 ? 188.703 221.174 199.132 1.00 137.76 365 TYR A CA 1
ATOM 2363 C C . TYR A 1 365 ? 190.164 220.784 199.313 1.00 137.76 365 TYR A C 1
ATOM 2364 O O . TYR A 1 365 ? 190.571 220.412 200.417 1.00 137.76 365 TYR A O 1
ATOM 2373 N N . SER A 1 366 ? 190.957 220.864 198.241 1.00 156.68 366 SER A N 1
ATOM 2374 C CA . SER A 1 366 ? 192.402 220.926 198.405 1.00 156.68 366 SER A CA 1
ATOM 2375 C C . SER A 1 366 ? 192.814 222.177 199.172 1.00 156.68 366 SER A C 1
ATOM 2376 O O . SER A 1 366 ? 193.663 222.101 200.067 1.00 156.68 366 SER A O 1
ATOM 2379 N N . VAL A 1 367 ? 192.221 223.334 198.850 1.00 179.22 367 VAL A N 1
ATOM 2380 C CA . VAL A 1 367 ? 192.569 224.549 199.585 1.00 179.22 367 VAL A CA 1
ATOM 2381 C C . VAL A 1 367 ? 191.987 224.493 200.991 1.00 179.22 367 VAL A C 1
ATOM 2382 O O . VAL A 1 367 ? 192.459 225.185 201.900 1.00 179.22 367 VAL A O 1
ATOM 2386 N N . LEU A 1 368 ? 190.946 223.680 201.191 1.00 155.80 368 LEU A N 1
ATOM 2387 C CA . LEU A 1 368 ? 190.487 223.390 202.544 1.00 155.80 368 LEU A CA 1
ATOM 2388 C C . LEU A 1 368 ? 191.420 222.409 203.239 1.00 155.80 368 LEU A C 1
ATOM 2389 O O . LEU A 1 368 ? 191.626 222.496 204.456 1.00 155.80 368 LEU A O 1
ATOM 2394 N N . TYR A 1 369 ? 191.996 221.472 202.482 1.00 169.86 369 TYR A N 1
ATOM 2395 C CA . TYR A 1 369 ? 192.945 220.528 203.063 1.00 169.86 369 TYR A CA 1
ATOM 2396 C C . TYR A 1 369 ? 194.214 221.229 203.529 1.00 169.86 369 TYR A C 1
ATOM 2397 O O . TYR A 1 369 ? 194.652 221.046 204.671 1.00 169.86 369 TYR A O 1
ATOM 2406 N N . ASN A 1 370 ? 194.815 222.041 202.662 1.00 181.97 370 ASN A N 1
ATOM 2407 C CA . ASN A 1 370 ? 196.089 222.677 202.962 1.00 181.97 370 ASN A CA 1
ATOM 2408 C C . ASN A 1 370 ? 195.938 224.009 203.685 1.00 181.97 370 ASN A C 1
ATOM 2409 O O . ASN A 1 370 ? 196.844 224.845 203.601 1.00 181.97 370 ASN A O 1
ATOM 2414 N N . SER A 1 371 ? 194.827 224.231 204.382 1.00 158.30 371 SER A N 1
ATOM 2415 C CA . SER A 1 371 ? 194.618 225.465 205.126 1.00 158.30 371 SER A CA 1
ATOM 2416 C C . SER A 1 371 ? 194.887 225.246 206.608 1.00 158.30 371 SER A C 1
ATOM 2417 O O . SER A 1 371 ? 194.416 224.269 207.199 1.00 158.30 371 SER A O 1
ATOM 2420 N N . ALA A 1 372 ? 195.637 226.166 207.211 1.00 124.88 372 ALA A N 1
ATOM 2421 C CA . ALA A 1 372 ? 195.873 226.134 208.647 1.00 124.88 372 ALA A CA 1
ATOM 2422 C C . ALA A 1 372 ? 194.764 226.825 209.422 1.00 124.88 372 ALA A C 1
ATOM 2423 O O . ALA A 1 372 ? 194.791 226.818 210.657 1.00 124.88 372 ALA A O 1
ATOM 2425 N N . SER A 1 373 ? 193.797 227.421 208.724 1.00 117.74 373 SER A N 1
ATOM 2426 C CA . SER A 1 373 ? 192.659 228.033 209.396 1.00 117.74 373 SER A CA 1
ATOM 2427 C C . SER A 1 373 ? 191.855 227.009 210.178 1.00 117.74 373 SER A C 1
ATOM 2428 O O . SER A 1 373 ? 191.291 227.340 211.226 1.00 117.74 373 SER A O 1
ATOM 2431 N N . PHE A 1 374 ? 191.796 225.771 209.698 1.00 120.91 374 PHE A N 1
ATOM 2432 C CA . PHE A 1 374 ? 191.070 224.703 210.373 1.00 120.91 374 PHE A CA 1
ATOM 2433 C C . PHE A 1 374 ? 192.001 224.052 211.383 1.00 120.91 374 PHE A C 1
ATOM 2434 O O . PHE A 1 374 ? 192.955 223.366 211.002 1.00 120.91 374 PHE A O 1
ATOM 2442 N N . SER A 1 375 ? 191.725 224.274 212.670 1.00 124.34 375 SER A N 1
ATOM 2443 C CA . SER A 1 375 ? 192.544 223.674 213.715 1.00 124.34 375 SER A CA 1
ATOM 2444 C C . SER A 1 375 ? 192.317 222.172 213.811 1.00 124.34 375 SER A C 1
ATOM 2445 O O . SER A 1 375 ? 193.125 221.460 214.416 1.00 124.34 375 SER A O 1
ATOM 2448 N N . THR A 1 376 ? 191.228 221.675 213.230 1.00 126.12 376 THR A N 1
ATOM 2449 C CA . THR A 1 376 ? 190.940 220.247 213.188 1.00 126.12 376 THR A CA 1
ATOM 2450 C C . THR A 1 376 ? 190.423 219.894 211.804 1.00 126.12 376 THR A C 1
ATOM 2451 O O . THR A 1 376 ? 189.281 220.217 211.466 1.00 126.12 376 THR A O 1
ATOM 2455 N N . PHE A 1 377 ? 191.259 219.230 211.007 1.00 134.05 377 PHE A N 1
ATOM 2456 C CA . PHE A 1 377 ? 190.883 218.784 209.667 1.00 134.05 377 PHE A CA 1
ATOM 2457 C C . PHE A 1 377 ? 190.829 217.262 209.737 1.00 134.05 377 PHE A C 1
ATOM 2458 O O . PHE A 1 377 ? 191.793 216.573 209.394 1.00 134.05 377 PHE A O 1
ATOM 2466 N N . LYS A 1 378 ? 189.693 216.738 210.179 1.00 116.38 378 LYS A N 1
ATOM 2467 C CA . LYS A 1 378 ? 189.539 215.320 210.458 1.00 116.38 378 LYS A CA 1
ATOM 2468 C C . LYS A 1 378 ? 188.554 214.712 209.471 1.00 116.38 378 LYS A C 1
ATOM 2469 O O . LYS A 1 378 ? 187.466 215.249 209.253 1.00 116.38 378 LYS A O 1
ATOM 2475 N N . CYS A 1 379 ? 188.947 213.595 208.867 1.00 120.97 379 CYS A N 1
ATOM 2476 C CA . CYS A 1 379 ? 188.176 212.971 207.801 1.00 120.97 379 CYS A CA 1
ATOM 2477 C C . CYS A 1 379 ? 187.994 211.491 208.109 1.00 120.97 379 CYS A C 1
ATOM 2478 O O . CYS A 1 379 ? 188.978 210.770 208.300 1.00 120.97 379 CYS A O 1
ATOM 2481 N N . TYR A 1 380 ? 186.741 211.043 208.147 1.00 123.29 380 TYR A N 1
ATOM 2482 C CA . TYR A 1 380 ? 186.406 209.651 208.423 1.00 123.29 380 TYR A CA 1
ATOM 2483 C C . TYR A 1 380 ? 185.968 208.935 207.151 1.00 123.29 380 TYR A C 1
ATOM 2484 O O . TYR A 1 380 ? 184.776 208.880 206.842 1.00 123.29 380 TYR A O 1
ATOM 2493 N N . GLY A 1 381 ? 186.928 208.376 206.422 1.00 148.51 381 GLY A N 1
ATOM 2494 C CA . GLY A 1 381 ? 186.591 207.576 205.261 1.00 148.51 381 GLY A CA 1
ATOM 2495 C C . GLY A 1 381 ? 187.316 207.967 203.995 1.00 148.51 381 GLY A C 1
ATOM 2496 O O . GLY A 1 381 ? 187.706 207.092 203.216 1.00 148.51 381 GLY A O 1
ATOM 2497 N N . VAL A 1 382 ? 187.515 209.262 203.766 1.00 159.23 382 VAL A N 1
ATOM 2498 C CA . VAL A 1 382 ? 188.251 209.741 202.604 1.00 159.23 382 VAL A CA 1
ATOM 2499 C C . VAL A 1 382 ? 189.531 210.411 203.082 1.00 159.23 382 VAL A C 1
ATOM 2500 O O . VAL A 1 382 ? 189.508 211.310 203.928 1.00 159.23 382 VAL A O 1
ATOM 2504 N N . SER A 1 383 ? 190.654 209.944 202.563 1.00 182.90 383 SER A N 1
ATOM 2505 C CA . SER A 1 383 ? 191.916 210.602 202.847 1.00 182.90 383 SER A CA 1
ATOM 2506 C C . SER A 1 383 ? 191.913 211.972 202.183 1.00 182.90 383 SER A C 1
ATOM 2507 O O . SER A 1 383 ? 191.474 212.094 201.031 1.00 182.90 383 SER A O 1
ATOM 2510 N N . PRO A 1 384 ? 192.377 213.020 202.863 1.00 189.88 384 PRO A N 1
ATOM 2511 C CA . PRO A 1 384 ? 192.311 214.366 202.271 1.00 189.88 384 PRO A CA 1
ATOM 2512 C C . PRO A 1 384 ? 193.161 214.538 201.023 1.00 189.88 384 PRO A C 1
ATOM 2513 O O . PRO A 1 384 ? 193.209 215.646 200.474 1.00 189.88 384 PRO A O 1
ATOM 2517 N N . THR A 1 385 ? 193.828 213.482 200.550 1.00 201.14 385 THR A N 1
ATOM 2518 C CA . THR A 1 385 ? 194.652 213.562 199.342 1.00 201.14 385 THR A CA 1
ATOM 2519 C C . THR A 1 385 ? 193.927 212.859 198.195 1.00 201.14 385 THR A C 1
ATOM 2520 O O . THR A 1 385 ? 194.546 212.181 197.372 1.00 201.14 385 THR A O 1
ATOM 2524 N N . LYS A 1 386 ? 192.606 213.014 198.148 1.00 210.20 386 LYS A N 1
ATOM 2525 C CA . LYS A 1 386 ? 191.766 212.414 197.119 1.00 210.20 386 LYS A CA 1
ATOM 2526 C C . LYS A 1 386 ? 190.831 213.495 196.581 1.00 210.20 386 LYS A C 1
ATOM 2527 O O . LYS A 1 386 ? 189.611 213.338 196.546 1.00 210.20 386 LYS A O 1
ATOM 2533 N N . LEU A 1 387 ? 191.426 214.615 196.174 1.00 201.32 387 LEU A N 1
ATOM 2534 C CA . LEU A 1 387 ? 190.750 215.906 196.104 1.00 201.32 387 LEU A CA 1
ATOM 2535 C C . LEU A 1 387 ? 189.903 216.159 194.852 1.00 201.32 387 LEU A C 1
ATOM 2536 O O . LEU A 1 387 ? 188.766 216.625 194.976 1.00 201.32 387 LEU A O 1
ATOM 2541 N N . ASN A 1 388 ? 190.417 215.876 193.652 1.00 198.42 388 ASN A N 1
ATOM 2542 C CA . ASN A 1 388 ? 189.691 216.221 192.427 1.00 198.42 388 ASN A CA 1
ATOM 2543 C C . ASN A 1 388 ? 188.422 215.405 192.183 1.00 198.42 388 ASN A C 1
ATOM 2544 O O . ASN A 1 388 ? 187.322 215.967 192.171 1.00 198.42 388 ASN A O 1
ATOM 2549 N N . ASP A 1 389 ? 188.547 214.093 191.978 1.00 170.47 389 ASP A N 1
ATOM 2550 C CA . ASP A 1 389 ? 187.372 213.269 191.693 1.00 170.47 389 ASP A CA 1
ATOM 2551 C C . ASP A 1 389 ? 186.490 213.064 192.914 1.00 170.47 389 ASP A C 1
ATOM 2552 O O . ASP A 1 389 ? 186.334 211.936 193.388 1.00 170.47 389 ASP A O 1
ATOM 2557 N N . LEU A 1 390 ? 185.910 214.138 193.445 1.00 160.36 390 LEU A N 1
ATOM 2558 C CA . LEU A 1 390 ? 184.895 214.019 194.479 1.00 160.36 390 LEU A CA 1
ATOM 2559 C C . LEU A 1 390 ? 183.611 214.691 194.019 1.00 160.36 390 LEU A C 1
ATOM 2560 O O . LEU A 1 390 ? 183.411 215.891 194.234 1.00 160.36 390 LEU A O 1
ATOM 2565 N N . CYS A 1 391 ? 182.747 213.911 193.378 1.00 159.76 391 CYS A N 1
ATOM 2566 C CA . CYS A 1 391 ? 181.385 214.322 193.083 1.00 159.76 391 CYS A CA 1
ATOM 2567 C C . CYS A 1 391 ? 180.445 213.467 193.928 1.00 159.76 391 CYS A C 1
ATOM 2568 O O . CYS A 1 391 ? 180.188 212.301 193.616 1.00 159.76 391 CYS A O 1
ATOM 2571 N N . PHE A 1 392 ? 179.937 214.064 195.009 1.00 159.34 392 PHE A N 1
ATOM 2572 C CA . PHE A 1 392 ? 179.149 213.363 196.019 1.00 159.34 392 PHE A CA 1
ATOM 2573 C C . PHE A 1 392 ? 177.679 213.750 195.911 1.00 159.34 392 PHE A C 1
ATOM 2574 O O . PHE A 1 392 ? 177.332 214.935 195.899 1.00 159.34 392 PHE A O 1
ATOM 2582 N N . THR A 1 393 ? 176.817 212.734 195.859 1.00 167.46 393 THR A N 1
ATOM 2583 C CA . THR A 1 393 ? 175.402 212.915 195.543 1.00 167.46 393 THR A CA 1
ATOM 2584 C C . THR A 1 393 ? 174.692 213.866 196.501 1.00 167.46 393 THR A C 1
ATOM 2585 O O . THR A 1 393 ? 174.231 214.934 196.087 1.00 167.46 393 THR A O 1
ATOM 2589 N N . ASN A 1 394 ? 174.594 213.505 197.777 1.00 125.29 394 ASN A N 1
ATOM 2590 C CA . ASN A 1 394 ? 173.892 214.331 198.748 1.00 125.29 394 ASN A CA 1
ATOM 2591 C C . ASN A 1 394 ? 174.809 214.674 199.912 1.00 125.29 394 ASN A C 1
ATOM 2592 O O . ASN A 1 394 ? 175.465 213.797 200.480 1.00 125.29 394 ASN A O 1
ATOM 2597 N N . VAL A 1 395 ? 174.847 215.959 200.257 1.00 94.05 395 VAL A N 1
ATOM 2598 C CA . VAL A 1 395 ? 175.635 216.466 201.373 1.00 94.05 395 VAL A CA 1
ATOM 2599 C C . VAL A 1 395 ? 174.718 217.299 202.255 1.00 94.05 395 VAL A C 1
ATOM 2600 O O . VAL A 1 395 ? 174.133 218.284 201.790 1.00 94.05 395 VAL A O 1
ATOM 2604 N N . TYR A 1 396 ? 174.591 216.907 203.518 1.00 79.02 396 TYR A N 1
ATOM 2605 C CA . TYR A 1 396 ? 173.717 217.589 204.464 1.00 79.02 396 TYR A CA 1
ATOM 2606 C C . TYR A 1 396 ? 174.566 218.314 205.500 1.00 79.02 396 TYR A C 1
ATOM 2607 O O . TYR A 1 396 ? 175.206 217.678 206.343 1.00 79.02 396 TYR A O 1
ATOM 2616 N N . ALA A 1 397 ? 174.561 219.643 205.435 1.00 81.85 397 ALA A N 1
ATOM 2617 C CA . ALA A 1 397 ? 175.392 220.461 206.309 1.00 81.85 397 ALA A CA 1
ATOM 2618 C C . ALA A 1 397 ? 174.691 220.649 207.646 1.00 81.85 397 ALA A C 1
ATOM 2619 O O . ALA A 1 397 ? 173.549 221.117 207.695 1.00 81.85 397 ALA A O 1
ATOM 2621 N N . ASP A 1 398 ? 175.380 220.298 208.727 1.00 85.85 398 ASP A N 1
ATOM 2622 C CA . ASP A 1 398 ? 174.800 220.261 210.064 1.00 85.85 398 ASP A CA 1
ATOM 2623 C C . ASP A 1 398 ? 175.757 220.992 211.002 1.00 85.85 398 ASP A C 1
ATOM 2624 O O . ASP A 1 398 ? 176.768 220.434 211.433 1.00 85.85 398 ASP A O 1
ATOM 2629 N N . SER A 1 399 ? 175.436 222.242 211.315 1.00 96.27 399 SER A N 1
ATOM 2630 C CA . SER A 1 399 ? 176.340 223.112 212.056 1.00 96.27 399 SER A CA 1
ATOM 2631 C C . SER A 1 399 ? 175.996 223.115 213.538 1.00 96.27 399 SER A C 1
ATOM 2632 O O . SER A 1 399 ? 174.828 223.003 213.912 1.00 96.27 399 SER A O 1
ATOM 2635 N N . PHE A 1 400 ? 177.018 223.273 214.379 1.00 90.19 400 PHE A N 1
ATOM 2636 C CA . PHE A 1 400 ? 176.816 223.139 215.816 1.00 90.19 400 PHE A CA 1
ATOM 2637 C C . PHE A 1 400 ? 178.077 223.530 216.575 1.00 90.19 400 PHE A C 1
ATOM 2638 O O . PHE A 1 400 ? 179.190 223.325 216.091 1.00 90.19 400 PHE A O 1
ATOM 2646 N N . VAL A 1 401 ? 177.886 224.087 217.774 1.00 99.20 401 VAL A N 1
ATOM 2647 C CA . VAL A 1 401 ? 178.996 224.495 218.628 1.00 99.20 401 VAL A CA 1
ATOM 2648 C C . VAL A 1 401 ? 179.524 223.275 219.375 1.00 99.20 401 VAL A C 1
ATOM 2649 O O . VAL A 1 401 ? 178.874 222.226 219.429 1.00 99.20 401 VAL A O 1
ATOM 2653 N N . ILE A 1 402 ? 180.715 223.406 219.961 1.00 121.71 402 ILE A N 1
ATOM 2654 C CA . ILE A 1 402 ? 181.394 222.295 220.616 1.00 121.71 402 ILE A CA 1
ATOM 2655 C C . ILE A 1 402 ? 181.886 222.736 221.989 1.00 121.71 402 ILE A C 1
ATOM 2656 O O . ILE A 1 402 ? 181.979 223.926 222.295 1.00 121.71 402 ILE A O 1
ATOM 2661 N N . ARG A 1 403 ? 182.182 221.744 222.826 1.00 132.43 403 ARG A N 1
ATOM 2662 C CA . ARG A 1 403 ? 182.970 221.966 224.029 1.00 132.43 403 ARG A CA 1
ATOM 2663 C C . ARG A 1 403 ? 184.457 221.883 223.689 1.00 132.43 403 ARG A C 1
ATOM 2664 O O . ARG A 1 403 ? 184.854 221.304 222.674 1.00 132.43 403 ARG A O 1
ATOM 2672 N N . GLY A 1 404 ? 185.285 222.472 224.553 1.00 133.67 404 GLY A N 1
ATOM 2673 C CA . GLY A 1 404 ? 186.707 222.563 224.255 1.00 133.67 404 GLY A CA 1
ATOM 2674 C C . GLY A 1 404 ? 187.402 221.216 224.197 1.00 133.67 404 GLY A C 1
ATOM 2675 O O . GLY A 1 404 ? 188.467 221.086 223.589 1.00 133.67 404 GLY A O 1
ATOM 2676 N N . ASP A 1 405 ? 186.821 220.199 224.831 1.00 125.92 405 ASP A N 1
ATOM 2677 C CA . ASP A 1 405 ? 187.462 218.892 224.901 1.00 125.92 405 ASP A CA 1
ATOM 2678 C C . ASP A 1 405 ? 186.716 217.797 224.149 1.00 125.92 405 ASP A C 1
ATOM 2679 O O . ASP A 1 405 ? 187.035 216.618 224.337 1.00 125.92 405 ASP A O 1
ATOM 2684 N N . GLU A 1 406 ? 185.739 218.143 223.314 1.00 122.26 406 GLU A N 1
ATOM 2685 C CA . GLU A 1 406 ? 184.931 217.145 222.628 1.00 122.26 406 GLU A CA 1
ATOM 2686 C C . GLU A 1 406 ? 185.474 216.797 221.243 1.00 122.26 406 GLU A C 1
ATOM 2687 O O . GLU A 1 406 ? 184.905 215.938 220.565 1.00 122.26 406 GLU A O 1
ATOM 2693 N N . VAL A 1 407 ? 186.584 217.410 220.825 1.00 127.82 407 VAL A N 1
ATOM 2694 C CA . VAL A 1 407 ? 187.085 217.210 219.466 1.00 127.82 407 VAL A CA 1
ATOM 2695 C C . VAL A 1 407 ? 187.343 215.732 219.193 1.00 127.82 407 VAL A C 1
ATOM 2696 O O . VAL A 1 407 ? 186.996 215.215 218.123 1.00 127.82 407 VAL A O 1
ATOM 2700 N N . ARG A 1 408 ? 187.952 215.025 220.152 1.00 159.78 408 ARG A N 1
ATOM 2701 C CA . ARG A 1 408 ? 188.132 213.584 219.994 1.00 159.78 408 ARG A CA 1
ATOM 2702 C C . ARG A 1 408 ? 186.789 212.876 219.906 1.00 159.78 408 ARG A C 1
ATOM 2703 O O . ARG A 1 408 ? 186.619 211.938 219.118 1.00 159.78 408 ARG A O 1
ATOM 2711 N N . GLN A 1 409 ? 185.817 213.319 220.706 1.00 124.21 409 GLN A N 1
ATOM 2712 C CA . GLN A 1 409 ? 184.500 212.697 220.743 1.00 124.21 409 GLN A CA 1
ATOM 2713 C C . GLN A 1 409 ? 183.757 212.834 219.420 1.00 124.21 409 GLN A C 1
ATOM 2714 O O . GLN A 1 409 ? 182.761 212.134 219.208 1.00 124.21 409 GLN A O 1
ATOM 2720 N N . ILE A 1 410 ? 184.236 213.680 218.511 1.00 108.33 410 ILE A N 1
ATOM 2721 C CA . ILE A 1 410 ? 183.647 213.760 217.183 1.00 108.33 410 ILE A CA 1
ATOM 2722 C C . ILE A 1 410 ? 184.136 212.561 216.386 1.00 108.33 410 ILE A C 1
ATOM 2723 O O . ILE A 1 410 ? 185.227 212.586 215.805 1.00 108.33 410 ILE A O 1
ATOM 2728 N N . ALA A 1 411 ? 183.338 211.503 216.369 1.00 122.93 411 ALA A N 1
ATOM 2729 C CA . ALA A 1 411 ? 183.608 210.316 215.571 1.00 122.93 411 ALA A CA 1
ATOM 2730 C C . ALA A 1 411 ? 182.313 209.527 215.456 1.00 122.93 411 ALA A C 1
ATOM 2731 O O . ALA A 1 411 ? 181.559 209.429 216.428 1.00 122.93 411 ALA A O 1
ATOM 2733 N N . PRO A 1 412 ? 182.030 208.978 214.279 1.00 119.03 412 PRO A N 1
ATOM 2734 C CA . PRO A 1 412 ? 180.777 208.239 214.100 1.00 119.03 412 PRO A CA 1
ATOM 2735 C C . PRO A 1 412 ? 180.666 207.074 215.072 1.00 119.03 412 PRO A C 1
ATOM 2736 O O . PRO A 1 412 ? 181.642 206.372 215.344 1.00 119.03 412 PRO A O 1
ATOM 2740 N N . GLY A 1 413 ? 179.461 206.882 215.600 1.00 111.56 413 GLY A N 1
ATOM 2741 C CA . GLY A 1 413 ? 179.219 205.810 216.544 1.00 111.56 413 GLY A CA 1
ATOM 2742 C C . GLY A 1 413 ? 180.027 205.891 217.818 1.00 111.56 413 GLY A C 1
ATOM 2743 O O . GLY A 1 413 ? 180.370 204.853 218.390 1.00 111.56 413 GLY A O 1
ATOM 2744 N N . GLN A 1 414 ? 180.342 207.096 218.284 1.00 105.27 414 GLN A N 1
ATOM 2745 C CA . GLN A 1 414 ? 181.124 207.287 219.494 1.00 105.27 414 GLN A CA 1
ATOM 2746 C C . GLN A 1 414 ? 180.331 206.920 220.737 1.00 105.27 414 GLN A C 1
ATOM 2747 O O . GLN A 1 414 ? 179.174 206.498 220.661 1.00 105.27 414 GLN A O 1
ATOM 2753 N N . THR A 1 415 ? 180.982 207.083 221.886 1.00 120.61 415 THR A N 1
ATOM 2754 C CA . THR A 1 415 ? 180.384 206.836 223.185 1.00 120.61 415 THR A CA 1
ATOM 2755 C C . THR A 1 415 ? 180.603 208.055 224.072 1.00 120.61 415 THR A C 1
ATOM 2756 O O . THR A 1 415 ? 181.723 208.558 224.195 1.00 120.61 415 THR A O 1
ATOM 2760 N N . GLY A 1 416 ? 179.525 208.524 224.690 1.00 133.45 416 GLY A N 1
ATOM 2761 C CA . GLY A 1 416 ? 179.574 209.685 225.548 1.00 133.45 416 GLY A CA 1
ATOM 2762 C C . GLY A 1 416 ? 178.220 210.356 225.624 1.00 133.45 416 GLY A C 1
ATOM 2763 O O . GLY A 1 416 ? 177.231 209.852 225.096 1.00 133.45 416 GLY A O 1
ATOM 2764 N N . LYS A 1 417 ? 178.185 211.508 226.297 1.00 116.87 417 LYS A N 1
ATOM 2765 C CA . LYS A 1 417 ? 176.926 212.226 226.478 1.00 116.87 417 LYS A CA 1
ATOM 2766 C C . LYS A 1 417 ? 176.469 212.875 225.178 1.00 116.87 417 LYS A C 1
ATOM 2767 O O . LYS A 1 417 ? 175.438 212.499 224.609 1.00 116.87 417 LYS A O 1
ATOM 2773 N N . ILE A 1 418 ? 177.239 213.839 224.685 1.00 111.00 418 ILE A N 1
ATOM 2774 C CA . ILE A 1 418 ? 176.841 214.618 223.519 1.00 111.00 418 ILE A CA 1
ATOM 2775 C C . ILE A 1 418 ? 176.879 213.801 222.230 1.00 111.00 418 ILE A C 1
ATOM 2776 O O . ILE A 1 418 ? 176.005 213.968 221.371 1.00 111.00 418 ILE A O 1
ATOM 2781 N N . ALA A 1 419 ? 177.866 212.912 222.085 1.00 129.45 419 ALA A N 1
ATOM 2782 C CA . ALA A 1 419 ? 178.084 212.224 220.817 1.00 129.45 419 ALA A CA 1
ATOM 2783 C C . ALA A 1 419 ? 176.839 211.488 220.347 1.00 129.45 419 ALA A C 1
ATOM 2784 O O . ALA A 1 419 ? 176.526 211.504 219.154 1.00 129.45 419 ALA A O 1
ATOM 2786 N N . ASP A 1 420 ? 176.119 210.840 221.259 1.00 121.35 420 ASP A N 1
ATOM 2787 C CA . ASP A 1 420 ? 174.864 210.196 220.910 1.00 121.35 420 ASP A CA 1
ATOM 2788 C C . ASP A 1 420 ? 173.659 210.886 221.528 1.00 121.35 420 ASP A C 1
ATOM 2789 O O . ASP A 1 420 ? 172.539 210.390 221.370 1.00 121.35 420 ASP A O 1
ATOM 2794 N N . TYR A 1 421 ? 173.849 212.007 222.224 1.00 128.37 421 TYR A N 1
ATOM 2795 C CA . TYR A 1 421 ? 172.746 212.700 222.871 1.00 128.37 421 TYR A CA 1
ATOM 2796 C C . TYR A 1 421 ? 172.596 214.142 222.406 1.00 128.37 421 TYR A C 1
ATOM 2797 O O . TYR A 1 421 ? 171.730 214.859 222.919 1.00 128.37 421 TYR A O 1
ATOM 2806 N N . ASN A 1 422 ? 173.422 214.595 221.468 1.00 93.69 422 ASN A N 1
ATOM 2807 C CA . ASN A 1 422 ? 173.131 215.841 220.765 1.00 93.69 422 ASN A CA 1
ATOM 2808 C C . ASN A 1 422 ? 173.238 215.747 219.251 1.00 93.69 422 ASN A C 1
ATOM 2809 O O . ASN A 1 422 ? 172.481 216.439 218.563 1.00 93.69 422 ASN A O 1
ATOM 2814 N N . TYR A 1 423 ? 174.138 214.929 218.700 1.00 89.83 423 TYR A N 1
ATOM 2815 C CA . TYR A 1 423 ? 174.135 214.641 217.268 1.00 89.83 423 TYR A CA 1
ATOM 2816 C C . TYR A 1 423 ? 175.000 213.396 217.066 1.00 89.83 423 TYR A C 1
ATOM 2817 O O . TYR A 1 423 ? 176.213 213.447 217.286 1.00 89.83 423 TYR A O 1
ATOM 2826 N N . LYS A 1 424 ? 174.377 212.297 216.644 1.00 124.19 424 LYS A N 1
ATOM 2827 C CA . LYS A 1 424 ? 175.094 211.041 216.470 1.00 124.19 424 LYS A CA 1
ATOM 2828 C C . LYS A 1 424 ? 175.444 210.790 215.011 1.00 124.19 424 LYS A C 1
ATOM 2829 O O . LYS A 1 424 ? 174.562 210.713 214.150 1.00 124.19 424 LYS A O 1
ATOM 2835 N N . LEU A 1 425 ? 176.704 210.656 214.752 1.00 119.46 425 LEU A N 1
ATOM 2836 C CA . LEU A 1 425 ? 176.962 210.010 213.483 1.00 119.46 425 LEU A CA 1
ATOM 2837 C C . LEU A 1 425 ? 176.904 208.498 213.664 1.00 119.46 425 LEU A C 1
ATOM 2838 O O . LEU A 1 425 ? 177.573 207.945 214.542 1.00 119.46 425 LEU A O 1
ATOM 2843 N N . PRO A 1 426 ? 176.102 207.804 212.865 1.00 139.90 426 PRO A N 1
ATOM 2844 C CA . PRO A 1 426 ? 175.910 206.368 213.074 1.00 139.90 426 PRO A CA 1
ATOM 2845 C C . PRO A 1 426 ? 177.171 205.576 212.762 1.00 139.90 426 PRO A C 1
ATOM 2846 O O . PRO A 1 426 ? 178.227 206.123 212.446 1.00 139.90 426 PRO A O 1
ATOM 2850 N N . ASP A 1 427 ? 177.035 204.253 212.850 1.00 154.85 427 ASP A N 1
ATOM 2851 C CA . ASP A 1 427 ? 178.154 203.345 212.599 1.00 154.85 427 ASP A CA 1
ATOM 2852 C C . ASP A 1 427 ? 178.424 203.265 211.093 1.00 154.85 427 ASP A C 1
ATOM 2853 O O . ASP A 1 427 ? 178.259 202.230 210.445 1.00 154.85 427 ASP A O 1
ATOM 2858 N N . ASP A 1 428 ? 178.852 204.398 210.540 1.00 170.62 428 ASP A N 1
ATOM 2859 C CA . ASP A 1 428 ? 179.247 204.479 209.140 1.00 170.62 428 ASP A CA 1
ATOM 2860 C C . ASP A 1 428 ? 180.175 205.673 208.968 1.00 170.62 428 ASP A C 1
ATOM 2861 O O . ASP A 1 428 ? 180.206 206.585 209.798 1.00 170.62 428 ASP A O 1
ATOM 2866 N N . PHE A 1 429 ? 180.931 205.665 207.870 1.00 167.63 429 PHE A N 1
ATOM 2867 C CA . PHE A 1 429 ? 181.964 206.676 207.674 1.00 167.63 429 PHE A CA 1
ATOM 2868 C C . PHE A 1 429 ? 181.329 208.032 207.393 1.00 167.63 429 PHE A C 1
ATOM 2869 O O . PHE A 1 429 ? 180.213 208.114 206.868 1.00 167.63 429 PHE A O 1
ATOM 2877 N N . THR A 1 430 ? 182.043 209.097 207.749 1.00 141.98 430 THR A N 1
ATOM 2878 C CA . THR A 1 430 ? 181.609 210.475 207.517 1.00 141.98 430 THR A CA 1
ATOM 2879 C C . THR A 1 430 ? 182.796 211.191 206.881 1.00 141.98 430 THR A C 1
ATOM 2880 O O . THR A 1 430 ? 183.800 211.439 207.553 1.00 141.98 430 THR A O 1
ATOM 2884 N N . GLY A 1 431 ? 182.664 211.524 205.596 1.00 136.37 431 GLY A N 1
ATOM 2885 C CA . GLY A 1 431 ? 183.773 211.949 204.759 1.00 136.37 431 GLY A CA 1
ATOM 2886 C C . GLY A 1 431 ? 184.797 212.857 205.405 1.00 136.37 431 GLY A C 1
ATOM 2887 O O . GLY A 1 431 ? 185.960 212.473 205.542 1.00 136.37 431 GLY A O 1
ATOM 2888 N N . CYS A 1 432 ? 184.382 214.050 205.820 1.00 106.12 432 CYS A N 1
ATOM 2889 C CA . CYS A 1 432 ? 185.267 214.967 206.518 1.00 106.12 432 CYS A CA 1
ATOM 2890 C C . CYS A 1 432 ? 184.437 215.803 207.481 1.00 106.12 432 CYS A C 1
ATOM 2891 O O . CYS A 1 432 ? 183.362 216.293 207.127 1.00 106.12 432 CYS A O 1
ATOM 2894 N N . VAL A 1 433 ? 184.936 215.958 208.702 1.00 98.18 433 VAL A N 1
ATOM 2895 C CA . VAL A 1 433 ? 184.314 216.819 209.701 1.00 98.18 433 VAL A CA 1
ATOM 2896 C C . VAL A 1 433 ? 185.353 217.853 210.109 1.00 98.18 433 VAL A C 1
ATOM 2897 O O . VAL A 1 433 ? 186.418 217.495 210.625 1.00 98.18 433 VAL A O 1
ATOM 2901 N N . ILE A 1 434 ? 185.044 219.129 209.887 1.00 112.12 434 ILE A N 1
ATOM 2902 C CA . ILE A 1 434 ? 186.054 220.176 209.809 1.00 112.12 434 ILE A CA 1
ATOM 2903 C C . ILE A 1 434 ? 185.798 221.187 210.922 1.00 112.12 434 ILE A C 1
ATOM 2904 O O . ILE A 1 434 ? 184.697 221.738 211.019 1.00 112.12 434 ILE A O 1
ATOM 2909 N N . ALA A 1 435 ? 186.814 221.434 211.752 1.00 132.19 435 ALA A N 1
ATOM 2910 C CA . ALA A 1 435 ? 186.658 222.251 212.949 1.00 132.19 435 ALA A CA 1
ATOM 2911 C C . ALA A 1 435 ? 187.850 223.181 213.137 1.00 132.19 435 ALA A C 1
ATOM 2912 O O . ALA A 1 435 ? 188.938 222.939 212.604 1.00 132.19 435 ALA A O 1
ATOM 2914 N N . TRP A 1 436 ? 187.632 224.251 213.902 1.00 128.31 436 TRP A N 1
ATOM 2915 C CA . TRP A 1 436 ? 188.676 225.221 214.211 1.00 128.31 436 TRP A CA 1
ATOM 2916 C C . TRP A 1 436 ? 188.192 226.112 215.346 1.00 128.31 436 TRP A C 1
ATOM 2917 O O . TRP A 1 436 ? 187.004 226.437 215.425 1.00 128.31 436 TRP A O 1
ATOM 2928 N N . ASN A 1 437 ? 189.123 226.521 216.204 1.00 132.29 437 ASN A N 1
ATOM 2929 C CA . ASN A 1 437 ? 188.770 227.390 217.315 1.00 132.29 437 ASN A CA 1
ATOM 2930 C C . ASN A 1 437 ? 188.448 228.793 216.811 1.00 132.29 437 ASN A C 1
ATOM 2931 O O . ASN A 1 437 ? 189.130 229.346 215.945 1.00 132.29 437 ASN A O 1
ATOM 2936 N N . SER A 1 438 ? 187.385 229.370 217.362 1.00 125.42 438 SER A N 1
ATOM 2937 C CA . SER A 1 438 ? 186.921 230.686 216.936 1.00 125.42 438 SER A CA 1
ATOM 2938 C C . SER A 1 438 ? 186.531 231.526 218.145 1.00 125.42 438 SER A C 1
ATOM 2939 O O . SER A 1 438 ? 185.478 232.163 218.179 1.00 125.42 438 SER A O 1
ATOM 2942 N N . ASN A 1 439 ? 187.391 231.535 219.163 1.00 130.16 439 ASN A N 1
ATOM 2943 C CA . ASN A 1 439 ? 187.139 232.365 220.333 1.00 130.16 439 ASN A CA 1
ATOM 2944 C C . ASN A 1 439 ? 187.350 233.851 220.065 1.00 130.16 439 ASN A C 1
ATOM 2945 O O . ASN A 1 439 ? 187.262 234.649 221.003 1.00 130.16 439 ASN A O 1
ATOM 2950 N N . ASN A 1 440 ? 187.639 234.238 218.822 1.00 120.36 440 ASN A N 1
ATOM 2951 C CA . ASN A 1 440 ? 187.758 235.643 218.450 1.00 120.36 440 ASN A CA 1
ATOM 2952 C C . ASN A 1 440 ? 186.476 236.166 217.809 1.00 120.36 440 ASN A C 1
ATOM 2953 O O . ASN A 1 440 ? 185.971 237.225 218.196 1.00 120.36 440 ASN A O 1
ATOM 2958 N N . LEU A 1 441 ? 185.934 235.431 216.837 1.00 111.79 441 LEU A N 1
ATOM 2959 C CA . LEU A 1 441 ? 184.714 235.862 216.171 1.00 111.79 441 LEU A CA 1
ATOM 2960 C C . LEU A 1 441 ? 183.484 235.501 216.994 1.00 111.79 441 LEU A C 1
ATOM 2961 O O . LEU A 1 441 ? 182.412 236.080 216.795 1.00 111.79 441 LEU A O 1
ATOM 2966 N N . ASP A 1 442 ? 183.622 234.563 217.930 1.00 116.22 442 ASP A N 1
ATOM 2967 C CA . ASP A 1 442 ? 182.496 234.173 218.771 1.00 116.22 442 ASP A CA 1
ATOM 2968 C C . ASP A 1 442 ? 182.682 234.592 220.225 1.00 116.22 442 ASP A C 1
ATOM 2969 O O . ASP A 1 442 ? 181.869 235.349 220.760 1.00 116.22 442 ASP A O 1
ATOM 2974 N N . SER A 1 443 ? 183.736 234.114 220.878 1.00 127.82 443 SER A N 1
ATOM 2975 C CA . SER A 1 443 ? 183.896 234.413 222.293 1.00 127.82 443 SER A CA 1
ATOM 2976 C C . SER A 1 443 ? 184.171 235.897 222.497 1.00 127.82 443 SER A C 1
ATOM 2977 O O . SER A 1 443 ? 185.022 236.491 221.828 1.00 127.82 443 SER A O 1
ATOM 2980 N N . LYS A 1 444 ? 183.436 236.490 223.432 1.00 139.84 444 LYS A N 1
ATOM 2981 C CA . LYS A 1 444 ? 183.494 237.912 223.729 1.00 139.84 444 LYS A CA 1
ATOM 2982 C C . LYS A 1 444 ? 184.083 238.141 225.111 1.00 139.84 444 LYS A C 1
ATOM 2983 O O . LYS A 1 444 ? 184.159 237.224 225.929 1.00 139.84 444 LYS A O 1
ATOM 2989 N N . VAL A 1 445 ? 184.487 239.387 225.366 1.00 146.90 445 VAL A N 1
ATOM 2990 C CA . VAL A 1 445 ? 185.109 239.729 226.642 1.00 146.90 445 VAL A CA 1
ATOM 2991 C C . VAL A 1 445 ? 184.182 239.395 227.803 1.00 146.90 445 VAL A C 1
ATOM 2992 O O . VAL A 1 445 ? 184.638 238.966 228.870 1.00 146.90 445 VAL A O 1
ATOM 2996 N N . GLY A 1 446 ? 182.877 239.585 227.625 1.00 151.57 446 GLY A N 1
ATOM 2997 C CA . GLY A 1 446 ? 181.915 239.121 228.604 1.00 151.57 446 GLY A CA 1
ATOM 2998 C C . GLY A 1 446 ? 181.664 237.630 228.496 1.00 151.57 446 GLY A C 1
ATOM 2999 O O . GLY A 1 446 ? 180.994 237.040 229.350 1.00 151.57 446 GLY A O 1
ATOM 3000 N N . GLY A 1 447 ? 182.208 237.011 227.447 1.00 144.40 447 GLY A N 1
ATOM 3001 C CA . GLY A 1 447 ? 182.001 235.601 227.178 1.00 144.40 447 GLY A CA 1
ATOM 3002 C C . GLY A 1 447 ? 180.832 235.345 226.250 1.00 144.40 447 GLY A C 1
ATOM 3003 O O . GLY A 1 447 ? 179.712 235.741 226.575 1.00 144.40 447 GLY A O 1
ATOM 3004 N N . ASN A 1 448 ? 181.053 234.698 225.101 1.00 144.00 448 ASN A N 1
ATOM 3005 C CA . ASN A 1 448 ? 179.947 234.292 224.240 1.00 144.00 448 ASN A CA 1
ATOM 3006 C C . ASN A 1 448 ? 179.109 233.267 224.990 1.00 144.00 448 ASN A C 1
ATOM 3007 O O . ASN A 1 448 ? 179.643 232.354 225.628 1.00 144.00 448 ASN A O 1
ATOM 3012 N N . TYR A 1 449 ? 177.793 233.455 224.914 1.00 148.88 449 TYR A N 1
ATOM 3013 C CA . TYR A 1 449 ? 176.921 233.210 226.047 1.00 148.88 449 TYR A CA 1
ATOM 3014 C C . TYR A 1 449 ? 175.620 232.554 225.606 1.00 148.88 449 TYR A C 1
ATOM 3015 O O . TYR A 1 449 ? 174.676 232.493 226.396 1.00 148.88 449 TYR A O 1
ATOM 3024 N N . ASN A 1 450 ? 175.569 232.005 224.386 1.00 140.29 450 ASN A N 1
ATOM 3025 C CA . ASN A 1 450 ? 174.331 231.704 223.679 1.00 140.29 450 ASN A CA 1
ATOM 3026 C C . ASN A 1 450 ? 174.215 230.255 223.219 1.00 140.29 450 ASN A C 1
ATOM 3027 O O . ASN A 1 450 ? 173.671 230.015 222.134 1.00 140.29 450 ASN A O 1
ATOM 3032 N N . TYR A 1 451 ? 174.723 229.287 223.971 1.00 131.24 451 TYR A N 1
ATOM 3033 C CA . TYR A 1 451 ? 174.721 227.920 223.468 1.00 131.24 451 TYR A CA 1
ATOM 3034 C C . TYR A 1 451 ? 174.499 226.941 224.619 1.00 131.24 451 TYR A C 1
ATOM 3035 O O . TYR A 1 451 ? 174.610 227.293 225.796 1.00 131.24 451 TYR A O 1
ATOM 3044 N N . LEU A 1 452 ? 174.144 225.701 224.280 1.00 128.83 452 LEU A N 1
ATOM 3045 C CA . LEU A 1 452 ? 173.633 224.785 225.289 1.00 128.83 452 LEU A CA 1
ATOM 3046 C C . LEU A 1 452 ? 174.261 223.413 225.087 1.00 128.83 452 LEU A C 1
ATOM 3047 O O . LEU A 1 452 ? 175.103 223.218 224.209 1.00 128.83 452 LEU A O 1
ATOM 3052 N N . TYR A 1 453 ? 173.836 222.453 225.908 1.00 145.93 453 TYR A N 1
ATOM 3053 C CA . TYR A 1 453 ? 174.253 221.063 225.742 1.00 145.93 453 TYR A CA 1
ATOM 3054 C C . TYR A 1 453 ? 173.274 220.165 226.482 1.00 145.93 453 TYR A C 1
ATOM 3055 O O . TYR A 1 453 ? 173.052 220.349 227.683 1.00 145.93 453 TYR A O 1
ATOM 3064 N N . ARG A 1 454 ? 172.683 219.214 225.762 1.00 139.76 454 ARG A N 1
ATOM 3065 C CA . ARG A 1 454 ? 171.791 218.216 226.339 1.00 139.76 454 ARG A CA 1
ATOM 3066 C C . ARG A 1 454 ? 172.578 216.954 226.680 1.00 139.76 454 ARG A C 1
ATOM 3067 O O . ARG A 1 454 ? 173.108 216.288 225.785 1.00 139.76 454 ARG A O 1
ATOM 3075 N N . LEU A 1 455 ? 172.641 216.615 227.972 1.00 153.99 455 LEU A N 1
ATOM 3076 C CA . LEU A 1 455 ? 173.624 215.623 228.412 1.00 153.99 455 LEU A CA 1
ATOM 3077 C C . LEU A 1 455 ? 173.161 214.179 228.220 1.00 153.99 455 LEU A C 1
ATOM 3078 O O . LEU A 1 455 ? 173.674 213.468 227.351 1.00 153.99 455 LEU A O 1
ATOM 3083 N N . PHE 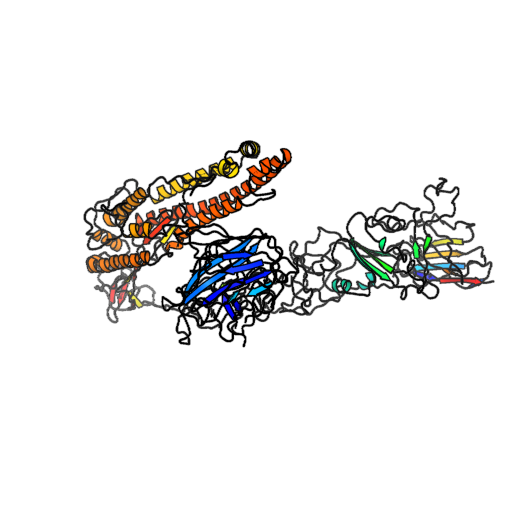A 1 456 ? 172.193 213.714 229.033 1.00 177.15 456 PHE A N 1
ATOM 3084 C CA . PHE A 1 456 ? 171.800 212.308 228.957 1.00 177.15 456 PHE A CA 1
ATOM 3085 C C . PHE A 1 456 ? 170.332 212.054 229.309 1.00 177.15 456 PHE A C 1
ATOM 3086 O O . PHE A 1 456 ? 170.009 210.981 229.831 1.00 177.15 456 PHE A O 1
ATOM 3094 N N . ARG A 1 457 ? 169.434 212.998 229.043 1.00 162.56 457 ARG A N 1
ATOM 3095 C CA . ARG A 1 457 ? 168.084 212.939 229.611 1.00 162.56 457 ARG A CA 1
ATOM 3096 C C . ARG A 1 457 ? 167.009 213.135 228.540 1.00 162.56 457 ARG A C 1
ATOM 3097 O O . ARG A 1 457 ? 166.092 213.945 228.681 1.00 162.56 457 ARG A O 1
ATOM 3105 N N . LYS A 1 458 ? 167.097 212.374 227.453 1.00 136.36 458 LYS A N 1
ATOM 3106 C CA . LYS A 1 458 ? 166.243 212.606 226.296 1.00 136.36 458 LYS A CA 1
ATOM 3107 C C . LYS A 1 458 ? 165.992 211.290 225.568 1.00 136.36 458 LYS A C 1
ATOM 3108 O O . LYS A 1 458 ? 166.205 210.203 226.113 1.00 136.36 458 LYS A O 1
ATOM 3114 N N . SER A 1 459 ? 165.544 211.402 224.317 1.00 111.09 459 SER A N 1
ATOM 3115 C CA . SER A 1 459 ? 165.008 210.294 223.540 1.00 111.09 459 SER A CA 1
ATOM 3116 C C . SER A 1 459 ? 166.087 209.426 222.894 1.00 111.09 459 SER A C 1
ATOM 3117 O O . SER A 1 459 ? 165.775 208.654 221.979 1.00 111.09 459 SER A O 1
ATOM 3120 N N . ASN A 1 460 ? 167.343 209.565 223.323 1.00 126.66 460 ASN A N 1
ATOM 3121 C CA . ASN A 1 460 ? 168.436 208.676 222.937 1.00 126.66 460 ASN A CA 1
ATOM 3122 C C . ASN A 1 460 ? 168.878 208.871 221.490 1.00 126.66 460 ASN A C 1
ATOM 3123 O O . ASN A 1 460 ? 169.857 208.257 221.053 1.00 126.66 460 ASN A O 1
ATOM 3128 N N . LEU A 1 461 ? 168.163 209.709 220.743 1.00 118.94 461 LEU A N 1
ATOM 3129 C CA . LEU A 1 461 ? 168.696 210.375 219.553 1.00 118.94 461 LEU A CA 1
ATOM 3130 C C . LEU A 1 461 ? 169.251 209.389 218.521 1.00 118.94 461 LEU A C 1
ATOM 3131 O O . LEU A 1 461 ? 170.461 209.253 218.335 1.00 118.94 461 LEU A O 1
ATOM 3136 N N . LYS A 1 462 ? 168.331 208.666 217.894 1.00 115.63 462 LYS A N 1
ATOM 3137 C CA . LYS A 1 462 ? 168.654 207.992 216.644 1.00 115.63 462 LYS A CA 1
ATOM 3138 C C . LYS A 1 462 ? 169.439 208.941 215.738 1.00 115.63 462 LYS A C 1
ATOM 3139 O O . LYS A 1 462 ? 169.159 210.147 215.723 1.00 115.63 462 LYS A O 1
ATOM 3145 N N . PRO A 1 463 ? 170.413 208.444 214.975 1.00 112.00 463 PRO A N 1
ATOM 3146 C CA . PRO A 1 463 ? 171.294 209.341 214.217 1.00 112.00 463 PRO A CA 1
ATOM 3147 C C . PRO A 1 463 ? 170.526 210.202 213.223 1.00 112.00 463 PRO A C 1
ATOM 3148 O O . PRO A 1 463 ? 169.456 209.825 212.741 1.00 112.00 463 PRO A O 1
ATOM 3152 N N . PHE A 1 464 ? 171.093 211.374 212.925 1.00 95.25 464 PHE A N 1
ATOM 3153 C CA . PHE A 1 464 ? 170.487 212.354 212.023 1.00 95.25 464 PHE A CA 1
ATOM 3154 C C . PHE A 1 464 ? 169.079 212.729 212.491 1.00 95.25 464 PHE A C 1
ATOM 3155 O O . PHE A 1 464 ? 168.086 212.532 211.789 1.00 95.25 464 PHE A O 1
ATOM 3163 N N . GLU A 1 465 ? 169.010 213.279 213.704 1.00 98.51 465 GLU A N 1
ATOM 3164 C CA . GLU A 1 465 ? 167.745 213.670 214.332 1.00 98.51 465 GLU A CA 1
ATOM 3165 C C . GLU A 1 465 ? 167.923 215.028 215.004 1.00 98.51 465 GLU A C 1
ATOM 3166 O O . GLU A 1 465 ? 168.771 215.179 215.888 1.00 98.51 465 GLU A O 1
ATOM 3172 N N . ARG A 1 466 ? 167.126 216.014 214.588 1.00 108.00 466 ARG A N 1
ATOM 3173 C CA . ARG A 1 466 ? 167.174 217.321 215.235 1.00 108.00 466 ARG A CA 1
ATOM 3174 C C . ARG A 1 466 ? 165.967 217.480 216.148 1.00 108.00 466 ARG A C 1
ATOM 3175 O O . ARG A 1 466 ? 164.988 218.140 215.790 1.00 108.00 466 ARG A O 1
ATOM 3183 N N . ASP A 1 467 ? 166.029 216.870 217.328 1.00 116.24 467 ASP A N 1
ATOM 3184 C CA . ASP A 1 467 ? 164.939 216.926 218.292 1.00 116.24 467 ASP A CA 1
ATOM 3185 C C . ASP A 1 467 ? 164.881 218.345 218.852 1.00 116.24 467 ASP A C 1
ATOM 3186 O O . ASP A 1 467 ? 165.650 218.710 219.743 1.00 116.24 467 ASP A O 1
ATOM 3191 N N . ILE A 1 468 ? 163.984 219.152 218.302 1.00 112.12 468 ILE A N 1
ATOM 3192 C CA . ILE A 1 468 ? 163.781 220.510 218.773 1.00 112.12 468 ILE A CA 1
ATOM 3193 C C . ILE A 1 468 ? 162.675 220.552 219.823 1.00 112.12 468 ILE A C 1
ATOM 3194 O O . ILE A 1 468 ? 162.308 221.622 220.305 1.00 112.12 468 ILE A O 1
ATOM 3199 N N . SER A 1 469 ? 162.153 219.387 220.187 1.00 116.59 469 SER A N 1
ATOM 3200 C CA . SER A 1 469 ? 161.085 219.310 221.168 1.00 116.59 469 SER A CA 1
ATOM 3201 C C . SER A 1 469 ? 161.609 219.635 222.559 1.00 116.59 469 SER A C 1
ATOM 3202 O O . SER A 1 469 ? 162.757 219.337 222.897 1.00 116.59 469 SER A O 1
ATOM 3205 N N . THR A 1 470 ? 160.753 220.257 223.362 1.00 132.69 470 THR A N 1
ATOM 3206 C CA . THR A 1 470 ? 161.049 220.531 224.764 1.00 132.69 470 THR A CA 1
ATOM 3207 C C . THR A 1 470 ? 160.587 219.338 225.598 1.00 132.69 470 THR A C 1
ATOM 3208 O O . THR A 1 470 ? 159.398 219.118 225.826 1.00 132.69 470 THR A O 1
ATOM 3212 N N . GLU A 1 471 ? 161.550 218.525 226.029 1.00 156.86 471 GLU A N 1
ATOM 3213 C CA . GLU A 1 471 ? 161.261 217.349 226.852 1.00 156.86 471 GLU A CA 1
ATOM 3214 C C . GLU A 1 471 ? 161.304 217.709 228.336 1.00 156.86 471 GLU A C 1
ATOM 3215 O O . GLU A 1 471 ? 162.278 217.461 229.043 1.00 156.86 471 GLU A O 1
ATOM 3221 N N . ILE A 1 472 ? 160.209 218.311 228.804 1.00 173.25 472 ILE A N 1
ATOM 3222 C CA . ILE A 1 472 ? 160.101 218.633 230.224 1.00 173.25 472 ILE A CA 1
ATOM 3223 C C . ILE A 1 472 ? 160.096 217.356 231.055 1.00 173.25 472 ILE A C 1
ATOM 3224 O O . ILE A 1 472 ? 160.782 217.259 232.080 1.00 173.25 472 ILE A O 1
ATOM 3229 N N . TYR A 1 473 ? 159.333 216.355 230.619 1.00 206.23 473 TYR A N 1
ATOM 3230 C CA . TYR A 1 473 ? 159.225 215.085 231.317 1.00 206.23 473 TYR A CA 1
ATOM 3231 C C . TYR A 1 473 ? 159.559 213.950 230.360 1.00 206.23 473 TYR A C 1
ATOM 3232 O O . TYR A 1 473 ? 159.479 214.096 229.138 1.00 206.23 473 TYR A O 1
ATOM 3241 N N . GLN A 1 474 ? 159.938 212.810 230.930 1.00 220.87 474 GLN A N 1
ATOM 3242 C CA . GLN A 1 474 ? 159.961 211.546 230.201 1.00 220.87 474 GLN A CA 1
ATOM 3243 C C . GLN A 1 474 ? 158.782 210.655 230.544 1.00 220.87 474 GLN A C 1
ATOM 3244 O O . GLN A 1 474 ? 158.253 209.971 229.663 1.00 220.87 474 GLN A O 1
ATOM 3250 N N . ALA A 1 475 ? 158.353 210.645 231.804 1.00 241.78 475 ALA A N 1
ATOM 3251 C CA . ALA A 1 475 ? 157.138 209.951 232.209 1.00 241.78 475 ALA A CA 1
ATOM 3252 C C . ALA A 1 475 ? 156.204 210.794 233.062 1.00 241.78 475 ALA A C 1
ATOM 3253 O O . ALA A 1 475 ? 154.993 210.537 233.045 1.00 241.78 475 ALA A O 1
ATOM 3255 N N . GLY A 1 476 ? 156.710 211.775 233.801 1.00 246.67 476 GLY A N 1
ATOM 3256 C CA . GLY A 1 476 ? 155.868 212.672 234.566 1.00 246.67 476 GLY A CA 1
ATOM 3257 C C . GLY A 1 476 ? 155.452 212.126 235.916 1.00 246.67 476 GLY A C 1
ATOM 3258 O O . GLY A 1 476 ? 154.814 212.832 236.701 1.00 246.67 476 GLY A O 1
ATOM 3259 N N . SER A 1 477 ? 155.785 210.864 236.192 1.00 265.73 477 SER A N 1
ATOM 3260 C CA . SER A 1 477 ? 155.516 210.264 237.493 1.00 265.73 477 SER A CA 1
ATOM 3261 C C . SER A 1 477 ? 156.657 209.428 238.054 1.00 265.73 477 SER A C 1
ATOM 3262 O O . SER A 1 477 ? 156.708 209.247 239.277 1.00 265.73 477 SER A O 1
ATOM 3265 N N . THR A 1 478 ? 157.566 208.920 237.225 1.00 262.77 478 THR A N 1
ATOM 3266 C CA . THR A 1 478 ? 158.580 207.996 237.709 1.00 262.77 478 THR A CA 1
ATOM 3267 C C . THR A 1 478 ? 159.575 208.702 238.629 1.00 262.77 478 THR A C 1
ATOM 3268 O O . THR A 1 478 ? 159.911 209.869 238.419 1.00 262.77 478 THR A O 1
ATOM 3272 N N . PRO A 1 479 ? 160.050 208.012 239.668 1.00 268.53 479 PRO A N 1
ATOM 3273 C CA . PRO A 1 479 ? 161.054 208.622 240.555 1.00 268.53 479 PRO A CA 1
ATOM 3274 C C . PRO A 1 479 ? 162.388 208.891 239.880 1.00 268.53 479 PRO A C 1
ATOM 3275 O O . PRO A 1 479 ? 163.169 209.696 240.403 1.00 268.53 479 PRO A O 1
ATOM 3279 N N . CYS A 1 480 ? 162.679 208.247 238.748 1.00 245.80 480 CYS A N 1
ATOM 3280 C CA . CYS A 1 480 ? 163.982 208.385 238.105 1.00 245.80 480 CYS A CA 1
ATOM 3281 C C . CYS A 1 480 ? 164.237 209.831 237.697 1.00 245.80 480 CYS A C 1
ATOM 3282 O O . CYS A 1 480 ? 165.115 210.493 238.263 1.00 245.80 480 CYS A O 1
ATOM 3285 N N . ASN A 1 481 ? 163.482 210.333 236.720 1.00 257.90 481 ASN A N 1
ATOM 3286 C CA . ASN A 1 481 ? 163.440 211.766 236.448 1.00 257.90 481 ASN A CA 1
ATOM 3287 C C . ASN A 1 481 ? 162.050 212.343 236.675 1.00 257.90 481 ASN A C 1
ATOM 3288 O O . ASN A 1 481 ? 161.887 213.198 237.551 1.00 257.90 481 ASN A O 1
ATOM 3293 N N . GLY A 1 482 ? 161.039 211.877 235.935 1.00 266.93 482 GLY A N 1
ATOM 3294 C CA . GLY A 1 482 ? 159.631 212.055 236.243 1.00 266.93 482 GLY A CA 1
ATOM 3295 C C . GLY A 1 482 ? 159.209 213.348 236.911 1.00 266.93 482 GLY A C 1
ATOM 3296 O O . GLY A 1 482 ? 159.531 214.445 236.444 1.00 266.93 482 GLY A O 1
ATOM 3297 N N . VAL A 1 483 ? 158.476 213.211 238.014 1.00 272.66 483 VAL A N 1
ATOM 3298 C CA . VAL A 1 483 ? 158.120 214.346 238.859 1.00 272.66 483 VAL A CA 1
ATOM 3299 C C . VAL A 1 483 ? 158.610 214.197 240.291 1.00 272.66 483 VAL A C 1
ATOM 3300 O O . VAL A 1 483 ? 158.811 215.214 240.982 1.00 272.66 483 VAL A O 1
ATOM 3304 N N . GLU A 1 484 ? 158.840 212.981 240.781 1.00 282.33 484 GLU A N 1
ATOM 3305 C CA . GLU A 1 484 ? 159.266 212.771 242.158 1.00 282.33 484 GLU A CA 1
ATOM 3306 C C . GLU A 1 484 ? 160.782 212.889 242.247 1.00 282.33 484 GLU A C 1
ATOM 3307 O O . GLU A 1 484 ? 161.504 212.401 241.370 1.00 282.33 484 GLU A O 1
ATOM 3313 N N . GLY A 1 485 ? 161.263 213.538 243.304 1.00 258.09 485 GLY A N 1
ATOM 3314 C CA . GLY A 1 485 ? 162.685 213.740 243.483 1.00 258.09 485 GLY A CA 1
ATOM 3315 C C . GLY A 1 485 ? 163.200 214.914 242.678 1.00 258.09 485 GLY A C 1
ATOM 3316 O O . GLY A 1 485 ? 163.462 215.988 243.226 1.00 258.09 485 GLY A O 1
ATOM 3317 N N . PHE A 1 486 ? 163.344 214.721 241.370 1.00 246.76 486 PHE A N 1
ATOM 3318 C CA . PHE A 1 486 ? 163.749 215.792 240.467 1.00 246.76 486 PHE A CA 1
ATOM 3319 C C . PHE A 1 486 ? 162.509 216.299 239.744 1.00 246.76 486 PHE A C 1
ATOM 3320 O O . PHE A 1 486 ? 161.856 215.549 239.012 1.00 246.76 486 PHE A O 1
ATOM 3328 N N . ASN A 1 487 ? 162.180 217.569 239.959 1.00 268.32 487 ASN A N 1
ATOM 3329 C CA . ASN A 1 487 ? 161.002 218.177 239.368 1.00 268.32 487 ASN A CA 1
ATOM 3330 C C . ASN A 1 487 ? 161.325 219.323 238.424 1.00 268.32 487 ASN A C 1
ATOM 3331 O O . ASN A 1 487 ? 160.597 219.518 237.444 1.00 268.32 487 ASN A O 1
ATOM 3336 N N . CYS A 1 488 ? 162.395 220.069 238.675 1.00 266.55 488 CYS A N 1
ATOM 3337 C CA . CYS A 1 488 ? 162.758 221.235 237.883 1.00 266.55 488 CYS A CA 1
ATOM 3338 C C . CYS A 1 488 ? 163.876 220.915 236.898 1.00 266.55 488 CYS A C 1
ATOM 3339 O O . CYS A 1 488 ? 164.451 221.811 236.275 1.00 266.55 488 CYS A O 1
ATOM 3342 N N . TYR A 1 489 ? 164.193 219.635 236.740 1.00 221.61 489 TYR A N 1
ATOM 3343 C CA . TYR A 1 489 ? 165.250 219.205 235.838 1.00 221.61 489 TYR A CA 1
ATOM 3344 C C . TYR A 1 489 ? 164.838 219.514 234.405 1.00 221.61 489 TYR A C 1
ATOM 3345 O O . TYR A 1 489 ? 163.662 219.418 234.044 1.00 221.61 489 TYR A O 1
ATOM 3354 N N . PHE A 1 490 ? 165.812 219.891 233.592 1.00 183.92 490 PHE A N 1
ATOM 3355 C CA . PHE A 1 490 ? 165.470 220.259 232.229 1.00 183.92 490 PHE A CA 1
ATOM 3356 C C . PHE A 1 490 ? 166.644 219.981 231.300 1.00 183.92 490 PHE A C 1
ATOM 3357 O O . PHE A 1 490 ? 167.777 220.387 231.589 1.00 183.92 490 PHE A O 1
ATOM 3365 N N . PRO A 1 491 ? 166.411 219.290 230.183 1.00 160.98 491 PRO A N 1
ATOM 3366 C CA . PRO A 1 491 ? 167.529 218.895 229.309 1.00 160.98 491 PRO A CA 1
ATOM 3367 C C . PRO A 1 491 ? 168.310 220.058 228.727 1.00 160.98 491 PRO A C 1
ATOM 3368 O O . PRO A 1 491 ? 169.505 219.911 228.447 1.00 160.98 491 PRO A O 1
ATOM 3372 N N . LEU A 1 492 ? 167.676 221.211 228.535 1.00 157.87 492 LEU A N 1
ATOM 3373 C CA . LEU A 1 492 ? 168.304 222.341 227.853 1.00 157.87 492 LEU A CA 1
ATOM 3374 C C . LEU A 1 492 ? 169.280 223.010 228.814 1.00 157.87 492 LEU A C 1
ATOM 3375 O O . LEU A 1 492 ? 169.030 224.101 229.324 1.00 157.87 492 LEU A O 1
ATOM 3380 N N . GLN A 1 493 ? 170.402 222.344 229.078 1.00 172.25 493 GLN A N 1
ATOM 3381 C CA . GLN A 1 493 ? 171.459 222.886 229.924 1.00 172.25 493 GLN A CA 1
ATOM 3382 C C . GLN A 1 493 ? 172.380 223.727 229.041 1.00 172.25 493 GLN A C 1
ATOM 3383 O O . GLN A 1 493 ? 172.908 223.228 228.040 1.00 172.25 493 GLN A O 1
ATOM 3389 N N . SER A 1 494 ? 172.566 224.995 229.411 1.00 143.04 494 SER A N 1
ATOM 3390 C CA . SER A 1 494 ? 173.244 225.955 228.544 1.00 143.04 494 SER A CA 1
ATOM 3391 C C . SER A 1 494 ? 174.754 225.947 228.753 1.00 143.04 494 SER A C 1
ATOM 3392 O O . SER A 1 494 ? 175.244 225.636 229.841 1.00 143.04 494 SER A O 1
ATOM 3395 N N . TYR A 1 495 ? 175.487 226.336 227.707 1.00 141.46 495 TYR A N 1
ATOM 3396 C CA . TYR A 1 495 ? 176.953 226.272 227.670 1.00 141.46 495 TYR A CA 1
ATOM 3397 C C . TYR A 1 495 ? 177.516 227.680 227.467 1.00 141.46 495 TYR A C 1
ATOM 3398 O O . TYR A 1 495 ? 177.030 228.451 226.639 1.00 141.46 495 TYR A O 1
ATOM 3407 N N . GLY A 1 496 ? 178.551 228.016 228.242 1.00 141.28 496 GLY A N 1
ATOM 3408 C CA . GLY A 1 496 ? 179.228 229.295 228.102 1.00 141.28 496 GLY A CA 1
ATOM 3409 C C . GLY A 1 496 ? 180.744 229.157 228.108 1.00 141.28 496 GLY A C 1
ATOM 3410 O O . GLY A 1 496 ? 181.290 228.130 228.501 1.00 141.28 496 GLY A O 1
ATOM 3411 N N . PHE A 1 497 ? 181.426 230.215 227.667 1.00 140.71 497 PHE A N 1
ATOM 3412 C CA . PHE A 1 497 ? 182.885 230.207 227.596 1.00 140.71 497 PHE A CA 1
ATOM 3413 C C . PHE A 1 497 ? 183.395 231.634 227.430 1.00 140.71 497 PHE A C 1
ATOM 3414 O O . PHE A 1 497 ? 182.620 232.594 227.389 1.00 140.71 497 PHE A O 1
ATOM 3422 N N . GLN A 1 498 ? 184.718 231.759 227.323 1.00 130.63 498 GLN A N 1
ATOM 3423 C CA . GLN A 1 498 ? 185.427 233.025 227.207 1.00 130.63 498 GLN A CA 1
ATOM 3424 C C . GLN A 1 498 ? 186.559 232.876 226.201 1.00 130.63 498 GLN A C 1
ATOM 3425 O O . GLN A 1 498 ? 187.054 231.764 225.984 1.00 130.63 498 GLN A O 1
ATOM 3431 N N . PRO A 1 499 ? 186.980 233.974 225.559 1.00 131.74 499 PRO A N 1
ATOM 3432 C CA . PRO A 1 499 ? 188.063 233.870 224.563 1.00 131.74 499 PRO A CA 1
ATOM 3433 C C . PRO A 1 499 ? 189.355 233.325 225.134 1.00 131.74 499 PRO A C 1
ATOM 3434 O O . PRO A 1 499 ? 190.037 232.528 224.480 1.00 131.74 499 PRO A O 1
ATOM 3438 N N . THR A 1 500 ? 189.708 233.738 226.348 1.00 149.68 500 THR A N 1
ATOM 3439 C CA . THR A 1 500 ? 190.940 233.326 227.014 1.00 149.68 500 THR A CA 1
ATOM 3440 C C . THR A 1 500 ? 190.534 232.460 228.197 1.00 149.68 500 THR A C 1
ATOM 3441 O O . THR A 1 500 ? 190.389 232.940 229.324 1.00 149.68 500 THR A O 1
ATOM 3445 N N . ASN A 1 501 ? 190.349 231.171 227.929 1.00 144.08 501 ASN A N 1
ATOM 3446 C CA . ASN A 1 501 ? 189.920 230.229 228.953 1.00 144.08 501 ASN A CA 1
ATOM 3447 C C . ASN A 1 501 ? 190.851 229.026 228.988 1.00 144.08 501 ASN A C 1
ATOM 3448 O O . ASN A 1 501 ? 191.120 228.467 230.058 1.00 144.08 501 ASN A O 1
ATOM 3453 N N . GLY A 1 502 ? 191.347 228.626 227.827 1.00 146.29 502 GLY A N 1
ATOM 3454 C CA . GLY A 1 502 ? 192.234 227.489 227.707 1.00 146.29 502 GLY A CA 1
ATOM 3455 C C . GLY A 1 502 ? 191.522 226.263 227.164 1.00 146.29 502 GLY A C 1
ATOM 3456 O O . GLY A 1 502 ? 190.319 226.261 226.909 1.00 146.29 502 GLY A O 1
ATOM 3457 N N . VAL A 1 503 ? 192.314 225.205 226.995 1.00 145.63 503 VAL A N 1
ATOM 3458 C CA . VAL A 1 503 ? 191.789 223.946 226.487 1.00 145.63 503 VAL A CA 1
ATOM 3459 C C . VAL A 1 503 ? 190.798 223.357 227.485 1.00 145.63 503 VAL A C 1
ATOM 3460 O O . VAL A 1 503 ? 190.997 223.410 228.706 1.00 145.63 503 VAL A O 1
ATOM 3464 N N . GLY A 1 504 ? 189.718 222.785 226.960 1.00 141.92 504 GLY A N 1
ATOM 3465 C CA . GLY A 1 504 ? 188.677 222.220 227.794 1.00 141.92 504 GLY A CA 1
ATOM 3466 C C . GLY A 1 504 ? 187.331 222.871 227.559 1.00 141.92 504 GLY A C 1
ATOM 3467 O O . GLY A 1 504 ? 186.288 222.221 227.667 1.00 141.92 504 GLY A O 1
ATOM 3468 N N . TYR A 1 505 ? 187.347 224.163 227.234 1.00 1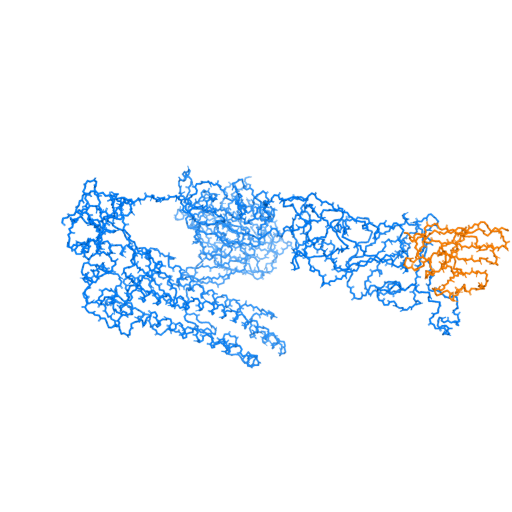49.15 505 TYR A N 1
ATOM 3469 C CA . TYR A 1 505 ? 186.132 224.914 226.948 1.00 149.15 505 TYR A CA 1
ATOM 3470 C C . TYR A 1 505 ? 186.338 225.902 225.804 1.00 149.15 505 TYR A C 1
ATOM 3471 O O . TYR A 1 505 ? 185.619 226.896 225.697 1.00 149.15 505 TYR A O 1
ATOM 3480 N N . GLN A 1 506 ? 187.320 225.641 224.941 1.00 135.30 506 GLN A N 1
ATOM 3481 C CA . GLN A 1 506 ? 187.570 226.494 223.790 1.00 135.30 506 GLN A CA 1
ATOM 3482 C C . GLN A 1 506 ? 186.555 226.191 222.703 1.00 135.30 506 GLN A C 1
ATOM 3483 O O . GLN A 1 506 ? 186.458 225.035 222.263 1.00 135.30 506 GLN A O 1
ATOM 3489 N N . PRO A 1 507 ? 185.779 227.173 222.251 1.00 138.43 507 PRO A N 1
ATOM 3490 C CA . PRO A 1 507 ? 184.732 226.893 221.261 1.00 138.43 507 PRO A CA 1
ATOM 3491 C C . PRO A 1 507 ? 185.277 226.758 219.851 1.00 138.43 507 PRO A C 1
ATOM 3492 O O . PRO A 1 507 ? 185.658 227.744 219.213 1.00 138.43 507 PRO A O 1
ATOM 3496 N N . TYR A 1 508 ? 185.296 225.533 219.349 1.00 129.68 508 TYR A N 1
ATOM 3497 C CA . TYR A 1 508 ? 185.763 225.252 218.001 1.00 129.68 508 TYR A CA 1
ATOM 3498 C C . TYR A 1 508 ? 184.551 225.282 217.076 1.00 129.68 508 TYR A C 1
ATOM 3499 O O . TYR A 1 508 ? 183.478 224.791 217.444 1.00 129.68 508 TYR A O 1
ATOM 3508 N N . ARG A 1 509 ? 184.703 225.875 215.894 1.00 115.00 509 ARG A N 1
ATOM 3509 C CA . ARG A 1 509 ? 183.595 225.946 214.942 1.00 115.00 509 ARG A CA 1
ATOM 3510 C C . ARG A 1 509 ? 183.462 224.605 214.232 1.00 115.00 509 ARG A C 1
ATOM 3511 O O . ARG A 1 509 ? 184.319 224.239 213.423 1.00 115.00 509 ARG A O 1
ATOM 3519 N N . VAL A 1 510 ? 182.382 223.878 214.517 1.00 112.77 510 VAL A N 1
ATOM 3520 C CA . VAL A 1 510 ? 182.275 222.468 214.163 1.00 112.77 510 VAL A CA 1
ATOM 3521 C C . VAL A 1 510 ? 180.999 222.237 213.361 1.00 112.77 510 VAL A C 1
ATOM 3522 O O . VAL A 1 510 ? 179.951 222.817 213.659 1.00 112.77 510 VAL A O 1
ATOM 3526 N N . VAL A 1 511 ? 181.101 221.406 212.325 1.00 97.70 511 VAL A N 1
ATOM 3527 C CA . VAL A 1 511 ? 179.980 221.045 211.466 1.00 97.70 511 VAL A CA 1
ATOM 3528 C C . VAL A 1 511 ? 180.007 219.539 211.260 1.00 97.70 511 VAL A C 1
ATOM 3529 O O . VAL A 1 511 ? 180.831 218.841 211.861 1.00 97.70 511 VAL A O 1
ATOM 3533 N N . VAL A 1 512 ? 179.094 219.036 210.436 1.00 107.10 512 VAL A N 1
ATOM 3534 C CA . VAL A 1 512 ? 179.103 217.645 209.993 1.00 107.10 512 VAL A CA 1
ATOM 3535 C C . VAL A 1 512 ? 178.871 217.633 208.488 1.00 107.10 512 VAL A C 1
ATOM 3536 O O . VAL A 1 512 ? 177.940 218.274 207.988 1.00 107.10 512 VAL A O 1
ATOM 3540 N N . LEU A 1 513 ? 179.716 216.902 207.765 1.00 117.42 513 LEU A N 1
ATOM 3541 C CA . LEU A 1 513 ? 179.584 216.736 206.323 1.00 117.42 513 LEU A CA 1
ATOM 3542 C C . LEU A 1 513 ? 179.333 215.264 206.018 1.00 117.42 513 LEU A C 1
ATOM 3543 O O . LEU A 1 513 ? 180.278 214.474 205.928 1.00 117.42 513 LEU A O 1
ATOM 3548 N N . SER A 1 514 ? 178.067 214.903 205.848 1.00 94.92 514 SER A N 1
ATOM 3549 C CA . SER A 1 514 ? 177.677 213.526 205.580 1.00 94.92 514 SER A CA 1
ATOM 3550 C C . SER A 1 514 ? 177.345 213.380 204.103 1.00 94.92 514 SER A C 1
ATOM 3551 O O . SER A 1 514 ? 176.677 214.243 203.524 1.00 94.92 514 SER A O 1
ATOM 3554 N N . PHE A 1 515 ? 177.812 212.292 203.494 1.00 130.50 515 PHE A N 1
ATOM 3555 C CA . PHE A 1 515 ? 177.640 212.067 202.066 1.00 130.50 515 PHE A CA 1
ATOM 3556 C C . PHE A 1 515 ? 176.731 210.872 201.811 1.00 130.50 515 PHE A C 1
ATOM 3557 O O . PHE A 1 515 ? 176.494 210.044 202.694 1.00 130.50 515 PHE A O 1
ATOM 3565 N N . GLU A 1 516 ? 176.229 210.799 200.581 1.00 153.76 516 GLU A N 1
ATOM 3566 C CA . GLU A 1 516 ? 175.474 209.660 200.077 1.00 153.76 516 GLU A CA 1
ATOM 3567 C C . GLU A 1 516 ? 176.259 209.089 198.900 1.00 153.76 516 GLU A C 1
ATOM 3568 O O . GLU A 1 516 ? 177.392 209.510 198.649 1.00 153.76 516 GLU A O 1
ATOM 3574 N N . LEU A 1 517 ? 175.668 208.139 198.181 1.00 186.18 517 LEU A N 1
ATOM 3575 C CA . LEU A 1 517 ? 176.379 207.424 197.133 1.00 186.18 517 LEU A CA 1
ATOM 3576 C C . LEU A 1 517 ? 175.368 206.731 196.224 1.00 186.18 517 LEU A C 1
ATOM 3577 O O . LEU A 1 517 ? 174.168 206.699 196.508 1.00 186.18 517 LEU A O 1
ATOM 3582 N N . LEU A 1 518 ? 175.875 206.214 195.102 1.00 192.21 518 LEU A N 1
ATOM 3583 C CA . LEU A 1 518 ? 175.168 205.274 194.230 1.00 192.21 518 LEU A CA 1
ATOM 3584 C C . LEU A 1 518 ? 174.108 205.944 193.359 1.00 192.21 518 LEU A C 1
ATOM 3585 O O . LEU A 1 518 ? 173.270 205.261 192.768 1.00 192.21 518 LEU A O 1
ATOM 3590 N N . HIS A 1 519 ? 174.130 207.274 193.255 1.00 201.92 519 HIS A N 1
ATOM 3591 C CA . HIS A 1 519 ? 173.214 207.971 192.356 1.00 201.92 519 HIS A CA 1
ATOM 3592 C C . HIS A 1 519 ? 173.829 209.232 191.761 1.00 201.92 519 HIS A C 1
ATOM 3593 O O . HIS A 1 519 ? 173.667 210.319 192.325 1.00 201.92 519 HIS A O 1
ATOM 3600 N N . ALA A 1 520 ? 174.505 209.124 190.613 1.00 193.45 520 ALA A N 1
ATOM 3601 C CA . ALA A 1 520 ? 174.979 210.340 189.959 1.00 193.45 520 ALA A CA 1
ATOM 3602 C C . ALA A 1 520 ? 175.197 210.215 188.452 1.00 193.45 520 ALA A C 1
ATOM 3603 O O . ALA A 1 520 ? 176.299 210.519 187.982 1.00 193.45 520 ALA A O 1
ATOM 3605 N N . PRO A 1 521 ? 174.206 209.812 187.652 1.00 197.61 521 PRO A N 1
ATOM 3606 C CA . PRO A 1 521 ? 174.383 209.861 186.195 1.00 197.61 521 PRO A CA 1
ATOM 3607 C C . PRO A 1 521 ? 174.241 211.287 185.679 1.00 197.61 521 PRO A C 1
ATOM 3608 O O . PRO A 1 521 ? 173.239 211.960 185.925 1.00 197.61 521 PRO A O 1
ATOM 3612 N N . ALA A 1 522 ? 175.250 211.742 184.938 1.00 193.08 522 ALA A N 1
ATOM 3613 C CA . ALA A 1 522 ? 175.228 213.114 184.446 1.00 193.08 522 ALA A CA 1
ATOM 3614 C C . ALA A 1 522 ? 176.208 213.296 183.298 1.00 193.08 522 ALA A C 1
ATOM 3615 O O . ALA A 1 522 ? 176.698 212.324 182.715 1.00 193.08 522 ALA A O 1
ATOM 3617 N N . THR A 1 523 ? 176.431 214.566 182.932 1.00 176.71 523 THR A N 1
ATOM 3618 C CA . THR A 1 523 ? 177.617 214.948 182.173 1.00 176.71 523 THR A CA 1
ATOM 3619 C C . THR A 1 523 ? 178.177 216.286 182.645 1.00 176.71 523 THR A C 1
ATOM 3620 O O . THR A 1 523 ? 179.151 216.772 182.057 1.00 176.71 523 THR A O 1
ATOM 3624 N N . VAL A 1 524 ? 177.602 216.897 183.682 1.00 138.69 524 VAL A N 1
ATOM 3625 C CA . VAL A 1 524 ? 178.020 218.230 184.104 1.00 138.69 524 VAL A CA 1
ATOM 3626 C C . VAL A 1 524 ? 178.694 218.150 185.469 1.00 138.69 524 VAL A C 1
ATOM 3627 O O . VAL A 1 524 ? 178.558 219.047 186.308 1.00 138.69 524 VAL A O 1
ATOM 3631 N N . CYS A 1 525 ? 179.404 217.054 185.714 1.00 167.38 525 CYS A N 1
ATOM 3632 C CA . CYS A 1 525 ? 180.716 217.189 186.335 1.00 167.38 525 CYS A CA 1
ATOM 3633 C C . CYS A 1 525 ? 181.744 217.234 185.210 1.00 167.38 525 CYS A C 1
ATOM 3634 O O . CYS A 1 525 ? 182.803 216.612 185.302 1.00 167.38 525 CYS A O 1
ATOM 3637 N N . GLY A 1 526 ? 181.435 217.940 184.123 1.00 168.17 526 GLY A N 1
ATOM 3638 C CA . GLY A 1 526 ? 182.446 218.708 183.440 1.00 168.17 526 GLY A CA 1
ATOM 3639 C C . GLY A 1 526 ? 181.860 219.909 182.731 1.00 168.17 526 GLY A C 1
ATOM 3640 O O . GLY A 1 526 ? 181.262 219.807 181.655 1.00 168.17 526 GLY A O 1
ATOM 3641 N N . PRO A 1 527 ? 182.059 221.081 183.317 1.00 163.27 527 PRO A N 1
ATOM 3642 C CA . PRO A 1 527 ? 181.785 222.343 182.620 1.00 163.27 527 PRO A CA 1
ATOM 3643 C C . PRO A 1 527 ? 183.059 222.966 182.089 1.00 163.27 527 PRO A C 1
ATOM 3644 O O . PRO A 1 527 ? 183.331 224.134 182.385 1.00 163.27 527 PRO A O 1
ATOM 3648 N N . LYS A 1 528 ? 183.843 222.233 181.311 1.00 166.34 528 LYS A N 1
ATOM 3649 C CA . LYS A 1 528 ? 185.269 222.517 181.321 1.00 166.34 528 LYS A CA 1
ATOM 3650 C C . LYS A 1 528 ? 185.815 222.564 179.900 1.00 166.34 528 LYS A C 1
ATOM 3651 O O . LYS A 1 528 ? 185.133 222.192 178.940 1.00 166.34 528 LYS A O 1
ATOM 3657 N N . LYS A 1 529 ? 187.049 223.042 179.773 1.00 181.62 529 LYS A N 1
ATOM 3658 C CA . LYS A 1 529 ? 187.638 223.376 178.479 1.00 181.62 529 LYS A CA 1
ATOM 3659 C C . LYS A 1 529 ? 189.149 223.512 178.620 1.00 181.62 529 LYS A C 1
ATOM 3660 O O . LYS A 1 529 ? 189.742 222.946 179.544 1.00 181.62 529 LYS A O 1
ATOM 3666 N N . SER A 1 530 ? 189.786 224.206 177.675 1.00 204.65 530 SER A N 1
ATOM 3667 C CA . SER A 1 530 ? 191.195 224.569 177.801 1.00 204.65 530 SER A CA 1
ATOM 3668 C C . SER A 1 530 ? 192.145 223.383 177.784 1.00 204.65 530 SER A C 1
ATOM 3669 O O . SER A 1 530 ? 192.766 223.067 178.802 1.00 204.65 530 SER A O 1
ATOM 3672 N N . THR A 1 531 ? 192.227 222.691 176.653 1.00 199.37 531 THR A N 1
ATOM 3673 C CA . THR A 1 531 ? 193.393 221.854 176.402 1.00 199.37 531 THR A CA 1
ATOM 3674 C C . THR A 1 531 ? 194.654 222.702 176.561 1.00 199.37 531 THR A C 1
ATOM 3675 O O . THR A 1 531 ? 194.742 223.810 176.023 1.00 199.37 531 THR A O 1
ATOM 3679 N N . ASN A 1 532 ? 195.618 222.206 177.332 1.00 189.34 532 ASN A N 1
ATOM 3680 C CA . ASN A 1 532 ? 196.824 222.968 177.622 1.00 189.34 532 ASN A CA 1
ATOM 3681 C C . ASN A 1 532 ? 198.036 222.056 177.542 1.00 189.34 532 ASN A C 1
ATOM 3682 O O . ASN A 1 532 ? 197.943 220.905 177.103 1.00 189.34 532 ASN A O 1
ATOM 3687 N N . LEU A 1 533 ? 199.182 222.578 177.969 1.00 225.20 533 LEU A N 1
ATOM 3688 C CA . LEU A 1 533 ? 200.331 221.735 178.285 1.00 225.20 533 LEU A CA 1
ATOM 3689 C C . LEU A 1 533 ? 200.263 221.421 179.777 1.00 225.20 533 LEU A C 1
ATOM 3690 O O . LEU A 1 533 ? 200.107 220.257 180.163 1.00 225.20 533 LEU A O 1
ATOM 3695 N N . VAL A 1 534 ? 200.357 222.454 180.608 1.00 289.37 534 VAL A N 1
ATOM 3696 C CA . VAL A 1 534 ? 200.032 222.365 182.030 1.00 289.37 534 VAL A CA 1
ATOM 3697 C C . VAL A 1 534 ? 200.034 223.775 182.600 1.00 289.37 534 VAL A C 1
ATOM 3698 O O . VAL A 1 534 ? 200.802 224.634 182.149 1.00 289.37 534 VAL A O 1
ATOM 3702 N N . LYS A 1 535 ? 199.145 224.040 183.567 1.00 316.85 535 LYS A N 1
ATOM 3703 C CA . LYS A 1 535 ? 199.219 225.289 184.325 1.00 316.85 535 LYS A CA 1
ATOM 3704 C C . LYS A 1 535 ? 199.071 224.991 185.827 1.00 316.85 535 LYS A C 1
ATOM 3705 O O . LYS A 1 535 ? 197.976 225.094 186.390 1.00 316.85 535 LYS A O 1
ATOM 3711 N N . ASN A 1 536 ? 200.168 224.535 186.445 1.00 368.81 536 ASN A N 1
ATOM 3712 C CA . ASN A 1 536 ? 200.551 224.776 187.840 1.00 368.81 536 ASN A CA 1
ATOM 3713 C C . ASN A 1 536 ? 201.762 223.907 188.178 1.00 368.81 536 ASN A C 1
ATOM 3714 O O . ASN A 1 536 ? 202.228 223.137 187.331 1.00 368.81 536 ASN A O 1
ATOM 3719 N N . LYS A 1 537 ? 202.276 224.022 189.401 1.00 400.62 537 LYS A N 1
ATOM 3720 C CA . LYS A 1 537 ? 203.437 223.251 189.837 1.00 400.62 537 LYS A CA 1
ATOM 3721 C C . LYS A 1 537 ? 203.142 221.749 189.808 1.00 400.62 537 LYS A C 1
ATOM 3722 O O . LYS A 1 537 ? 201.999 221.315 189.639 1.00 400.62 537 LYS A O 1
ATOM 3728 N N . CYS A 1 538 ? 204.200 220.956 190.001 1.00 385.76 538 CYS A N 1
ATOM 3729 C CA . CYS A 1 538 ? 204.142 219.507 189.819 1.00 385.76 538 CYS A CA 1
ATOM 3730 C C . CYS A 1 538 ? 203.224 218.827 190.830 1.00 385.76 538 CYS A C 1
ATOM 3731 O O . CYS A 1 538 ? 202.721 217.727 190.580 1.00 385.76 538 CYS A O 1
ATOM 3734 N N . VAL A 1 539 ? 202.997 219.463 191.977 1.00 365.31 539 VAL A N 1
ATOM 3735 C CA . VAL A 1 539 ? 202.235 218.811 193.032 1.00 365.31 539 VAL A CA 1
ATOM 3736 C C . VAL A 1 539 ? 200.750 218.766 192.670 1.00 365.31 539 VAL A C 1
ATOM 3737 O O . VAL A 1 539 ? 200.193 219.716 192.106 1.00 365.31 539 VAL A O 1
ATOM 3741 N N . ASN A 1 540 ? 200.134 217.613 192.940 1.00 315.87 540 ASN A N 1
ATOM 3742 C CA . ASN A 1 540 ? 198.690 217.381 192.965 1.00 315.87 540 ASN A CA 1
ATOM 3743 C C . ASN A 1 540 ? 197.925 218.135 191.881 1.00 315.87 540 ASN A C 1
ATOM 3744 O O . ASN A 1 540 ? 197.028 218.929 192.185 1.00 315.87 540 ASN A O 1
ATOM 3749 N N . PHE A 1 541 ? 198.235 217.855 190.618 1.00 279.17 541 PHE A N 1
ATOM 3750 C CA . PHE A 1 541 ? 197.366 218.332 189.555 1.00 279.17 541 PHE A CA 1
ATOM 3751 C C . PHE A 1 541 ? 196.060 217.565 189.704 1.00 279.17 541 PHE A C 1
ATOM 3752 O O . PHE A 1 541 ? 194.993 218.109 189.994 1.00 279.17 541 PHE A O 1
ATOM 3760 N N . ASN A 1 542 ? 196.195 216.261 189.484 1.00 225.96 542 ASN A N 1
ATOM 3761 C CA . ASN A 1 542 ? 195.094 215.316 189.523 1.00 225.96 542 ASN A CA 1
ATOM 3762 C C . ASN A 1 542 ? 195.528 214.043 190.237 1.00 225.96 542 ASN A C 1
ATOM 3763 O O . ASN A 1 542 ? 196.055 213.116 189.624 1.00 225.96 542 ASN A O 1
ATOM 3768 N N . PHE A 1 543 ? 195.301 214.001 191.548 1.00 197.06 543 PHE A N 1
ATOM 3769 C CA . PHE A 1 543 ? 195.583 212.783 192.296 1.00 197.06 543 PHE A CA 1
ATOM 3770 C C . PHE A 1 543 ? 194.345 211.901 192.239 1.00 197.06 543 PHE A C 1
ATOM 3771 O O . PHE A 1 543 ? 193.816 211.450 193.258 1.00 197.06 543 PHE A O 1
ATOM 3779 N N . ASN A 1 544 ? 193.886 211.654 191.016 1.00 205.18 544 ASN A N 1
ATOM 3780 C CA . ASN A 1 544 ? 192.699 210.848 190.738 1.00 205.18 544 ASN A CA 1
ATOM 3781 C C . ASN A 1 544 ? 192.740 210.389 189.282 1.00 205.18 544 ASN A C 1
ATOM 3782 O O . ASN A 1 544 ? 193.459 210.944 188.446 1.00 205.18 544 ASN A O 1
ATOM 3787 N N . GLY A 1 545 ? 191.954 209.367 188.979 1.00 183.69 545 GLY A N 1
ATOM 3788 C CA . GLY A 1 545 ? 192.442 208.343 188.092 1.00 183.69 545 GLY A CA 1
ATOM 3789 C C . GLY A 1 545 ? 193.423 207.480 188.846 1.00 183.69 545 GLY A C 1
ATOM 3790 O O . GLY A 1 545 ? 194.608 207.463 188.496 1.00 183.69 545 GLY A O 1
ATOM 3791 N N . LEU A 1 546 ? 192.939 206.752 189.850 1.00 169.24 546 LEU A N 1
ATOM 3792 C CA . LEU A 1 546 ? 193.598 206.497 191.128 1.00 169.24 546 LEU A CA 1
ATOM 3793 C C . LEU A 1 546 ? 195.098 206.226 191.003 1.00 169.24 546 LEU A C 1
ATOM 3794 O O . LEU A 1 546 ? 195.570 205.581 190.063 1.00 169.24 546 LEU A O 1
ATOM 3799 N N . THR A 1 547 ? 195.819 206.734 192.015 1.00 190.40 547 THR A N 1
ATOM 3800 C CA . THR A 1 547 ? 197.280 206.869 192.120 1.00 190.40 547 THR A CA 1
ATOM 3801 C C . THR A 1 547 ? 197.745 208.107 191.354 1.00 190.40 547 THR A C 1
ATOM 3802 O O . THR A 1 547 ? 198.883 208.556 191.527 1.00 190.40 547 THR A O 1
ATOM 3806 N N . GLY A 1 548 ? 196.853 208.704 190.569 1.00 229.76 548 GLY A N 1
ATOM 3807 C CA . GLY A 1 548 ? 196.913 210.111 190.222 1.00 229.76 548 GLY A CA 1
ATOM 3808 C C . GLY A 1 548 ? 198.017 210.560 189.281 1.00 229.76 548 GLY A C 1
ATOM 3809 O O . GLY A 1 548 ? 199.141 210.051 189.307 1.00 229.76 548 GLY A O 1
ATOM 3810 N N . THR A 1 549 ? 197.656 211.538 188.443 1.00 253.06 549 THR A N 1
ATOM 3811 C CA . THR A 1 549 ? 198.537 212.419 187.670 1.00 253.06 549 THR A CA 1
ATOM 3812 C C . THR A 1 549 ? 197.578 213.334 186.914 1.00 253.06 549 THR A C 1
ATOM 3813 O O . THR A 1 549 ? 196.412 212.968 186.745 1.00 253.06 549 THR A O 1
ATOM 3817 N N . GLY A 1 550 ? 198.028 214.499 186.454 1.00 246.53 550 GLY A N 1
ATOM 3818 C CA . GLY A 1 550 ? 197.144 215.354 185.675 1.00 246.53 550 GLY A CA 1
ATOM 3819 C C . GLY A 1 550 ? 197.691 216.732 185.358 1.00 246.53 550 GLY A C 1
ATOM 3820 O O . GLY A 1 550 ? 198.904 216.944 185.289 1.00 246.53 550 GLY A O 1
ATOM 3821 N N . VAL A 1 551 ? 196.752 217.662 185.151 1.00 244.01 551 VAL A N 1
ATOM 3822 C CA . VAL A 1 551 ? 197.000 219.059 184.811 1.00 244.01 551 VAL A CA 1
ATOM 3823 C C . VAL A 1 551 ? 195.918 219.880 185.517 1.00 244.01 551 VAL A C 1
ATOM 3824 O O . VAL A 1 551 ? 194.937 219.323 186.016 1.00 244.01 551 VAL A O 1
ATOM 3828 N N . LEU A 1 552 ? 196.113 221.203 185.616 1.00 232.48 552 LEU A N 1
ATOM 3829 C CA . LEU A 1 552 ? 195.058 222.100 186.084 1.00 232.48 552 LEU A CA 1
ATOM 3830 C C . LEU A 1 552 ? 195.007 223.416 185.303 1.00 232.48 552 LEU A C 1
ATOM 3831 O O . LEU A 1 552 ? 196.029 223.962 184.881 1.00 232.48 552 LEU A O 1
ATOM 3836 N N . THR A 1 553 ? 193.774 223.900 185.106 1.00 185.69 553 THR A N 1
ATOM 3837 C CA . THR A 1 553 ? 193.423 225.127 184.389 1.00 185.69 553 THR A CA 1
ATOM 3838 C C . THR A 1 553 ? 191.977 225.507 184.734 1.00 185.69 553 THR A C 1
ATOM 3839 O O . THR A 1 553 ? 191.459 225.056 185.762 1.00 185.69 553 THR A O 1
ATOM 3843 N N . GLU A 1 554 ? 191.328 226.372 183.943 1.00 187.02 554 GLU A N 1
ATOM 3844 C CA . GLU A 1 554 ? 190.028 226.938 184.310 1.00 187.02 554 GLU A CA 1
ATOM 3845 C C . GLU A 1 554 ? 188.915 226.477 183.364 1.00 187.02 554 GLU A C 1
ATOM 3846 O O . GLU A 1 554 ? 189.169 226.129 182.208 1.00 187.02 554 GLU A O 1
ATOM 3852 N N . SER A 1 555 ? 187.666 226.518 183.864 1.00 138.61 555 SER A N 1
ATOM 3853 C CA . SER A 1 555 ? 186.468 225.969 183.213 1.00 138.61 555 SER A CA 1
ATOM 3854 C C . SER A 1 555 ? 185.474 227.049 182.765 1.00 138.61 555 SER A C 1
ATOM 3855 O O . SER A 1 555 ? 185.781 228.235 182.911 1.00 138.61 555 SER A O 1
ATOM 3858 N N . ASN A 1 556 ? 184.306 226.676 182.168 1.00 139.87 556 ASN A N 1
ATOM 3859 C CA . ASN A 1 556 ? 183.575 227.679 181.381 1.00 139.87 556 ASN A CA 1
ATOM 3860 C C . ASN A 1 556 ? 182.037 227.609 181.347 1.00 139.87 556 ASN A C 1
ATOM 3861 O O . ASN A 1 556 ? 181.451 228.013 180.336 1.00 139.87 556 ASN A O 1
ATOM 3866 N N . LYS A 1 557 ? 181.324 227.165 182.382 1.00 169.42 557 LYS A N 1
ATOM 3867 C CA . LYS A 1 557 ? 179.878 227.064 182.136 1.00 169.42 557 LYS A CA 1
ATOM 3868 C C . LYS A 1 557 ? 178.999 227.501 183.316 1.00 169.42 557 LYS A C 1
ATOM 3869 O O . LYS A 1 557 ? 179.472 227.825 184.408 1.00 169.42 557 LYS A O 1
ATOM 3875 N N . LYS A 1 558 ? 177.681 227.493 183.053 1.00 151.98 558 LYS A N 1
ATOM 3876 C CA . LYS A 1 558 ? 176.601 227.942 183.928 1.00 151.98 558 LYS A CA 1
ATOM 3877 C C . LYS A 1 558 ? 176.026 226.767 184.711 1.00 151.98 558 LYS A C 1
ATOM 3878 O O . LYS A 1 558 ? 176.418 225.615 184.504 1.00 151.98 558 LYS A O 1
ATOM 3884 N N . PHE A 1 559 ? 175.073 227.053 185.605 1.00 145.36 559 PHE A N 1
ATOM 3885 C CA . PHE A 1 559 ? 174.698 226.052 186.596 1.00 145.36 559 PHE A CA 1
ATOM 3886 C C . PHE A 1 559 ? 173.282 226.246 187.120 1.00 145.36 559 PHE A C 1
ATOM 3887 O O . PHE A 1 559 ? 172.566 227.179 186.748 1.00 145.36 559 PHE A O 1
ATOM 3895 N N . LEU A 1 560 ? 172.898 225.316 188.014 1.00 159.86 560 LEU A N 1
ATOM 3896 C CA . LEU A 1 560 ? 171.550 224.982 188.461 1.00 159.86 560 LEU A CA 1
ATOM 3897 C C . LEU A 1 560 ? 171.593 224.409 189.885 1.00 159.86 560 LEU A C 1
ATOM 3898 O O . LEU A 1 560 ? 172.685 224.187 190.423 1.00 159.86 560 LEU A O 1
ATOM 3903 N N . PRO A 1 561 ? 170.444 224.170 190.534 1.00 162.24 561 PRO A N 1
ATOM 3904 C CA . PRO A 1 561 ? 170.447 223.962 191.998 1.00 162.24 561 PRO A CA 1
ATOM 3905 C C . PRO A 1 561 ? 171.180 222.732 192.555 1.00 162.24 561 PRO A C 1
ATOM 3906 O O . PRO A 1 561 ? 171.433 222.734 193.764 1.00 162.24 561 PRO A O 1
ATOM 3910 N N . PHE A 1 562 ? 171.494 221.683 191.790 1.00 121.97 562 PHE A N 1
ATOM 3911 C CA . PHE A 1 562 ? 172.220 220.554 192.372 1.00 121.97 562 PHE A CA 1
ATOM 3912 C C . PHE A 1 562 ? 173.606 221.003 192.806 1.00 121.97 562 PHE A C 1
ATOM 3913 O O . PHE A 1 562 ? 174.210 221.860 192.159 1.00 121.97 562 PHE A O 1
ATOM 3921 N N . GLN A 1 563 ? 174.094 220.468 193.927 1.00 115.92 563 GLN A N 1
ATOM 3922 C CA . GLN A 1 563 ? 175.518 220.594 194.225 1.00 115.92 563 GLN A CA 1
ATOM 3923 C C . GLN A 1 563 ? 176.267 219.283 194.001 1.00 115.92 563 GLN A C 1
ATOM 3924 O O . GLN A 1 563 ? 175.656 218.219 193.875 1.00 115.92 563 GLN A O 1
ATOM 3930 N N . GLN A 1 564 ? 177.595 219.365 193.953 1.00 132.85 564 GLN A N 1
ATOM 3931 C CA . GLN A 1 564 ? 178.484 218.292 194.392 1.00 132.85 564 GLN A CA 1
ATOM 3932 C C . GLN A 1 564 ? 178.448 216.928 193.711 1.00 132.85 564 GLN A C 1
ATOM 3933 O O . GLN A 1 564 ? 179.115 216.025 194.218 1.00 132.85 564 GLN A O 1
ATOM 3939 N N . PHE A 1 565 ? 177.743 216.710 192.597 1.00 166.22 565 PHE A N 1
ATOM 3940 C CA . PHE A 1 565 ? 177.828 215.361 192.025 1.00 166.22 565 PHE A CA 1
ATOM 3941 C C . PHE A 1 565 ? 177.515 215.334 190.537 1.00 166.22 565 PHE A C 1
ATOM 3942 O O . PHE A 1 565 ? 176.705 216.124 190.045 1.00 166.22 565 PHE A O 1
ATOM 3950 N N . GLY A 1 566 ? 178.179 214.410 189.845 1.00 189.98 566 GLY A N 1
ATOM 3951 C CA . GLY A 1 566 ? 177.938 214.050 188.466 1.00 189.98 566 GLY A CA 1
ATOM 3952 C C . GLY A 1 566 ? 179.083 213.189 187.966 1.00 189.98 566 GLY A C 1
ATOM 3953 O O . GLY A 1 566 ? 180.131 213.093 188.613 1.00 189.98 566 GLY A O 1
ATOM 3954 N N . ARG A 1 567 ? 178.892 212.547 186.819 1.00 187.94 567 ARG A N 1
ATOM 3955 C CA . ARG A 1 567 ? 179.928 211.771 186.137 1.00 187.94 567 ARG A CA 1
ATOM 3956 C C . ARG A 1 567 ? 179.848 212.248 184.693 1.00 187.94 567 ARG A C 1
ATOM 3957 O O . ARG A 1 567 ? 178.753 212.564 184.232 1.00 187.94 567 ARG A O 1
ATOM 3965 N N . ASP A 1 568 ? 180.983 212.365 183.997 1.00 178.99 568 ASP A N 1
ATOM 3966 C CA . ASP A 1 568 ? 180.894 212.799 182.605 1.00 178.99 568 ASP A CA 1
ATOM 3967 C C . ASP A 1 568 ? 180.011 211.864 181.794 1.00 178.99 568 ASP A C 1
ATOM 3968 O O . ASP A 1 568 ? 179.020 212.311 181.210 1.00 178.99 568 ASP A O 1
ATOM 3973 N N . ILE A 1 569 ? 180.331 210.568 181.776 1.00 176.68 569 ILE A N 1
ATOM 3974 C CA . ILE A 1 569 ? 179.440 209.507 181.302 1.00 176.68 569 ILE A CA 1
ATOM 3975 C C . ILE A 1 569 ? 179.735 208.261 182.124 1.00 176.68 569 ILE A C 1
ATOM 3976 O O . ILE A 1 569 ? 180.843 207.718 182.048 1.00 176.68 569 ILE A O 1
ATOM 3981 N N . ALA A 1 570 ? 178.749 207.794 182.887 1.00 164.01 570 ALA A N 1
ATOM 3982 C CA . ALA A 1 570 ? 178.752 206.444 183.449 1.00 164.01 570 ALA A CA 1
ATOM 3983 C C . ALA A 1 570 ? 180.052 206.124 184.195 1.00 164.01 570 ALA A C 1
ATOM 3984 O O . ALA A 1 570 ? 180.877 205.327 183.745 1.00 164.01 570 ALA A O 1
ATOM 3986 N N . ASP A 1 571 ? 180.230 206.789 185.337 1.00 186.18 571 ASP A N 1
ATOM 3987 C CA . ASP A 1 571 ? 181.308 206.633 186.320 1.00 186.18 571 ASP A CA 1
ATOM 3988 C C . ASP A 1 571 ? 182.586 207.347 185.893 1.00 186.18 571 ASP A C 1
ATOM 3989 O O . ASP A 1 571 ? 183.615 207.182 186.556 1.00 186.18 571 ASP A O 1
ATOM 3994 N N . THR A 1 572 ? 182.559 208.144 184.826 1.00 207.00 572 THR A N 1
ATOM 3995 C CA . THR A 1 572 ? 183.701 208.987 184.474 1.00 207.00 572 THR A CA 1
ATOM 3996 C C . THR A 1 572 ? 183.680 210.221 185.374 1.00 207.00 572 THR A C 1
ATOM 3997 O O . THR A 1 572 ? 183.373 211.340 184.957 1.00 207.00 572 THR A O 1
ATOM 4001 N N . THR A 1 573 ? 184.009 209.992 186.644 1.00 209.06 573 THR A N 1
ATOM 4002 C CA . THR A 1 573 ? 184.083 211.064 187.631 1.00 209.06 573 THR A CA 1
ATOM 4003 C C . THR A 1 573 ? 185.198 212.026 187.247 1.00 209.06 573 THR A C 1
ATOM 4004 O O . THR A 1 573 ? 186.315 211.600 186.938 1.00 209.06 573 THR A O 1
ATOM 4008 N N . ASP A 1 574 ? 184.899 213.323 187.259 1.00 186.26 574 ASP A N 1
ATOM 4009 C CA . ASP A 1 574 ? 185.837 214.276 186.691 1.00 186.26 574 ASP A CA 1
ATOM 4010 C C . ASP A 1 574 ? 186.405 215.265 187.696 1.00 186.26 574 ASP A C 1
ATOM 4011 O O . ASP A 1 574 ? 187.618 215.279 187.908 1.00 186.26 574 ASP A O 1
ATOM 4016 N N . ALA A 1 575 ? 185.569 216.072 188.332 1.00 162.68 575 ALA A N 1
ATOM 4017 C CA . ALA A 1 575 ? 186.057 217.147 189.189 1.00 162.68 575 ALA A CA 1
ATOM 4018 C C . ALA A 1 575 ? 184.861 217.782 189.877 1.00 162.68 575 ALA A C 1
ATOM 4019 O O . ALA A 1 575 ? 183.708 217.506 189.528 1.00 162.68 575 ALA A O 1
ATOM 4021 N N . VAL A 1 576 ? 185.130 218.666 190.828 1.00 137.21 576 VAL A N 1
ATOM 4022 C CA . VAL A 1 576 ? 184.052 219.332 191.537 1.00 137.21 576 VAL A CA 1
ATOM 4023 C C . VAL A 1 576 ? 184.212 220.833 191.295 1.00 137.21 576 VAL A C 1
ATOM 4024 O O . VAL A 1 576 ? 185.261 221.425 191.574 1.00 137.21 576 VAL A O 1
ATOM 4028 N N . ARG A 1 577 ? 183.175 221.443 190.721 1.00 116.46 577 ARG A N 1
ATOM 4029 C CA . ARG A 1 577 ? 183.297 222.687 189.971 1.00 116.46 577 ARG A CA 1
ATOM 4030 C C . ARG A 1 577 ? 183.379 223.894 190.905 1.00 116.46 577 ARG A C 1
ATOM 4031 O O . ARG A 1 577 ? 183.086 223.819 192.098 1.00 116.46 577 ARG A O 1
ATOM 4039 N N . ASP A 1 578 ? 183.777 225.030 190.344 1.00 122.65 578 ASP A N 1
ATOM 4040 C CA . ASP A 1 578 ? 183.965 226.226 191.142 1.00 122.65 578 ASP A CA 1
ATOM 4041 C C . ASP A 1 578 ? 182.747 227.135 191.165 1.00 122.65 578 ASP A C 1
ATOM 4042 O O . ASP A 1 578 ? 181.976 227.198 190.199 1.00 122.65 578 ASP A O 1
ATOM 4047 N N . PRO A 1 579 ? 182.512 227.801 192.290 1.00 130.44 579 PRO A N 1
ATOM 4048 C CA . PRO A 1 579 ? 182.002 229.176 192.256 1.00 130.44 579 PRO A CA 1
ATOM 4049 C C . PRO A 1 579 ? 183.100 230.217 192.420 1.00 130.44 579 PRO A C 1
ATOM 4050 O O . PRO A 1 579 ? 182.840 231.403 192.196 1.00 130.44 579 PRO A O 1
ATOM 4054 N N . GLN A 1 580 ? 184.302 229.809 192.830 1.00 142.06 580 GLN A N 1
ATOM 4055 C CA . GLN A 1 580 ? 185.438 230.721 192.889 1.00 142.06 580 GLN A CA 1
ATOM 4056 C C . GLN A 1 580 ? 186.711 230.145 192.274 1.00 142.06 580 GLN A C 1
ATOM 4057 O O . GLN A 1 580 ? 187.473 230.883 191.645 1.00 142.06 580 GLN A O 1
ATOM 4063 N N . THR A 1 581 ? 186.951 228.839 192.434 1.00 166.36 581 THR A N 1
ATOM 4064 C CA . THR A 1 581 ? 188.266 228.233 192.234 1.00 166.36 581 THR A CA 1
ATOM 4065 C C . THR A 1 581 ? 188.559 227.803 190.801 1.00 166.36 581 THR A C 1
ATOM 4066 O O . THR A 1 581 ? 187.876 228.260 189.882 1.00 166.36 581 THR A O 1
ATOM 4070 N N . LEU A 1 582 ? 189.589 226.982 190.580 1.00 174.85 582 LEU A N 1
ATOM 4071 C CA . LEU A 1 582 ? 189.938 226.588 189.218 1.00 174.85 582 LEU A CA 1
ATOM 4072 C C . LEU A 1 582 ? 189.385 225.205 188.864 1.00 174.85 582 LEU A C 1
ATOM 4073 O O . LEU A 1 582 ? 188.608 225.088 187.911 1.00 174.85 582 LEU A O 1
ATOM 4078 N N . GLU A 1 583 ? 189.773 224.167 189.611 1.00 179.16 583 GLU A N 1
ATOM 4079 C CA . GLU A 1 583 ? 189.074 222.883 189.694 1.00 179.16 583 GLU A CA 1
ATOM 4080 C C . GLU A 1 583 ? 188.596 222.359 188.343 1.00 179.16 583 GLU A C 1
ATOM 4081 O O . GLU A 1 583 ? 187.392 222.266 188.088 1.00 179.16 583 GLU A O 1
ATOM 4087 N N . ILE A 1 584 ? 189.536 222.007 187.469 1.00 202.19 584 ILE A N 1
ATOM 4088 C CA . ILE A 1 584 ? 189.213 221.475 186.151 1.00 202.19 584 ILE A CA 1
ATOM 4089 C C . ILE A 1 584 ? 189.763 220.060 186.015 1.00 202.19 584 ILE A C 1
ATOM 4090 O O . ILE A 1 584 ? 190.856 219.761 186.514 1.00 202.19 584 ILE A O 1
ATOM 4095 N N . LEU A 1 585 ? 188.986 219.163 185.405 1.00 173.81 585 LEU A N 1
ATOM 4096 C CA . LEU A 1 585 ? 189.612 218.049 184.713 1.00 173.81 585 LEU A CA 1
ATOM 4097 C C . LEU A 1 585 ? 189.246 217.922 183.232 1.00 173.81 585 LEU A C 1
ATOM 4098 O O . LEU A 1 585 ? 190.094 218.173 182.370 1.00 173.81 585 LEU A O 1
ATOM 4103 N N . ASP A 1 586 ? 187.983 217.601 182.917 1.00 158.98 586 ASP A N 1
ATOM 4104 C CA . ASP A 1 586 ? 187.709 217.026 181.596 1.00 158.98 586 ASP A CA 1
ATOM 4105 C C . ASP A 1 586 ? 188.798 216.014 181.299 1.00 158.98 586 ASP A C 1
ATOM 4106 O O . ASP A 1 586 ? 189.627 216.232 180.410 1.00 158.98 586 ASP A O 1
ATOM 4111 N N . ILE A 1 587 ? 188.750 214.877 181.988 1.00 151.45 587 ILE A N 1
ATOM 4112 C CA . ILE A 1 587 ? 189.814 214.474 182.896 1.00 151.45 587 ILE A CA 1
ATOM 4113 C C . ILE A 1 587 ? 191.150 215.011 182.417 1.00 151.45 587 ILE A C 1
ATOM 4114 O O . ILE A 1 587 ? 191.628 214.668 181.330 1.00 151.45 587 ILE A O 1
ATOM 4119 N N . THR A 1 588 ? 191.766 215.847 183.253 1.00 188.26 588 THR A N 1
ATOM 4120 C CA . THR A 1 588 ? 193.161 216.168 183.077 1.00 188.26 588 THR A CA 1
ATOM 4121 C C . THR A 1 588 ? 193.948 214.885 183.238 1.00 188.26 588 THR A C 1
ATOM 4122 O O . THR A 1 588 ? 193.663 214.070 184.118 1.00 188.26 588 THR A O 1
ATOM 4126 N N . PRO A 1 589 ? 194.958 214.694 182.406 1.00 209.64 589 PRO A N 1
ATOM 4127 C CA . PRO A 1 589 ? 195.313 213.347 181.962 1.00 209.64 589 PRO A CA 1
ATOM 4128 C C . PRO A 1 589 ? 195.724 212.415 183.096 1.00 209.64 589 PRO A C 1
ATOM 4129 O O . PRO A 1 589 ? 196.260 212.834 184.121 1.00 209.64 589 PRO A O 1
ATOM 4133 N N . CYS A 1 590 ? 195.482 211.096 182.875 1.00 195.60 590 CYS A N 1
ATOM 4134 C CA . CYS A 1 590 ? 196.193 209.982 183.544 1.00 195.60 590 CYS A CA 1
ATOM 4135 C C . CYS A 1 590 ? 197.479 209.629 182.797 1.00 195.60 590 CYS A C 1
ATOM 4136 O O . CYS A 1 590 ? 198.135 208.581 182.831 1.00 195.60 590 CYS A O 1
ATOM 4139 N N . SER A 1 591 ? 197.616 210.764 182.129 1.00 178.25 591 SER A N 1
ATOM 4140 C CA . SER A 1 591 ? 198.657 211.308 181.278 1.00 178.25 591 SER A CA 1
ATOM 4141 C C . SER A 1 591 ? 198.677 210.755 179.859 1.00 178.25 591 SER A C 1
ATOM 4142 O O . SER A 1 591 ? 199.054 211.498 178.952 1.00 178.25 591 SER A O 1
ATOM 4145 N N . PHE A 1 592 ? 198.305 209.488 179.628 1.00 171.82 592 PHE A N 1
ATOM 4146 C CA . PHE A 1 592 ? 197.608 208.943 178.454 1.00 171.82 592 PHE A CA 1
ATOM 4147 C C . PHE A 1 592 ? 198.107 207.531 178.175 1.00 171.82 592 PHE A C 1
ATOM 4148 O O . PHE A 1 592 ? 198.910 206.990 178.941 1.00 171.82 592 PHE A O 1
ATOM 4156 N N . GLY A 1 593 ? 197.639 206.928 177.088 1.00 147.79 593 GLY A N 1
ATOM 4157 C CA . GLY A 1 593 ? 198.248 205.702 176.607 1.00 147.79 593 GLY A CA 1
ATOM 4158 C C . GLY A 1 593 ? 199.012 205.841 175.301 1.00 147.79 593 GLY A C 1
ATOM 4159 O O . GLY A 1 593 ? 198.483 206.360 174.313 1.00 147.79 593 GLY A O 1
ATOM 4160 N N . GLY A 1 594 ? 200.272 205.406 175.294 1.00 123.08 594 GLY A N 1
ATOM 4161 C CA . GLY A 1 594 ? 201.041 205.261 174.072 1.00 123.08 594 GLY A CA 1
ATOM 4162 C C . GLY A 1 594 ? 202.508 204.953 174.305 1.00 123.08 594 GLY A C 1
ATOM 4163 O O . GLY A 1 594 ? 203.175 205.649 175.071 1.00 123.08 594 GLY A O 1
ATOM 4164 N N . VAL A 1 595 ? 203.014 203.904 173.656 1.00 115.01 595 VAL A N 1
ATOM 4165 C CA . VAL A 1 595 ? 204.445 203.602 173.563 1.00 115.01 595 VAL A CA 1
ATOM 4166 C C . VAL A 1 595 ? 204.671 202.851 172.258 1.00 115.01 595 VAL A C 1
ATOM 4167 O O . VAL A 1 595 ? 204.032 201.827 172.001 1.00 115.01 595 VAL A O 1
ATOM 4171 N N . SER A 1 596 ? 205.546 203.381 171.411 1.00 114.12 596 SER A N 1
ATOM 4172 C CA . SER A 1 596 ? 205.692 202.845 170.062 1.00 114.12 596 SER A CA 1
ATOM 4173 C C . SER A 1 596 ? 207.145 202.867 169.590 1.00 114.12 596 SER A C 1
ATOM 4174 O O . SER A 1 596 ? 207.446 203.342 168.496 1.00 114.12 596 SER A O 1
ATOM 4177 N N . VAL A 1 597 ? 208.069 202.378 170.423 1.00 109.37 597 VAL A N 1
ATOM 4178 C CA . VAL A 1 597 ? 209.487 202.434 170.079 1.00 109.37 597 VAL A CA 1
ATOM 4179 C C . VAL A 1 597 ? 209.764 201.881 168.684 1.00 109.37 597 VAL A C 1
ATOM 4180 O O . VAL A 1 597 ? 209.268 200.820 168.292 1.00 109.37 597 VAL A O 1
ATOM 4184 N N . ILE A 1 598 ? 210.563 202.629 167.928 1.00 125.88 598 ILE A N 1
ATOM 4185 C CA . ILE A 1 598 ? 211.048 202.235 166.612 1.00 125.88 598 ILE A CA 1
ATOM 4186 C C . ILE A 1 598 ? 212.331 201.441 166.780 1.00 125.88 598 ILE A C 1
ATOM 4187 O O . ILE A 1 598 ? 213.236 201.850 167.516 1.00 125.88 598 ILE A O 1
ATOM 4192 N N . THR A 1 599 ? 212.416 200.297 166.101 1.00 124.49 599 THR A N 1
ATOM 4193 C CA . THR A 1 599 ? 213.680 199.592 165.939 1.00 124.49 599 THR A CA 1
ATOM 4194 C C . THR A 1 599 ? 213.742 199.087 164.506 1.00 124.49 599 THR A C 1
ATOM 4195 O O . THR A 1 599 ? 212.745 198.562 163.987 1.00 124.49 599 THR A O 1
ATOM 4199 N N . PRO A 1 600 ? 214.874 199.240 163.847 1.00 119.34 600 PRO A N 1
ATOM 4200 C CA . PRO A 1 600 ? 215.005 198.721 162.483 1.00 119.34 600 PRO A CA 1
ATOM 4201 C C . PRO A 1 600 ? 215.593 197.321 162.457 1.00 119.34 600 PRO A C 1
ATOM 4202 O O . PRO A 1 600 ? 215.594 196.657 161.416 1.00 119.34 600 PRO A O 1
ATOM 4206 N N . GLY A 1 601 ? 216.097 196.861 163.601 1.00 136.34 601 GLY A N 1
ATOM 4207 C CA . GLY A 1 601 ? 216.678 195.536 163.683 1.00 136.34 601 GLY A CA 1
ATOM 4208 C C . GLY A 1 601 ? 218.141 195.534 164.075 1.00 136.34 601 GLY A C 1
ATOM 4209 O O . GLY A 1 601 ? 218.945 196.268 163.495 1.00 136.34 601 GLY A O 1
ATOM 4210 N N . THR A 1 602 ? 218.499 194.708 165.062 1.00 130.31 602 THR A N 1
ATOM 4211 C CA . THR A 1 602 ? 219.899 194.603 165.459 1.00 130.31 602 THR A CA 1
ATOM 4212 C C . THR A 1 602 ? 220.756 194.053 164.327 1.00 130.31 602 THR A C 1
ATOM 4213 O O . THR A 1 602 ? 221.974 194.262 164.310 1.00 130.31 602 THR A O 1
ATOM 4217 N N . ASN A 1 603 ? 220.136 193.363 163.367 1.00 122.57 603 ASN A N 1
ATOM 4218 C CA . ASN A 1 603 ? 220.886 192.754 162.273 1.00 122.57 603 ASN A CA 1
ATOM 4219 C C . ASN A 1 603 ? 221.601 193.804 161.430 1.00 122.57 603 ASN A C 1
ATOM 4220 O O . ASN A 1 603 ? 222.835 193.836 161.373 1.00 122.57 603 ASN A O 1
ATOM 4225 N N . THR A 1 604 ? 220.842 194.677 160.768 1.00 122.86 604 THR A N 1
ATOM 4226 C CA . THR A 1 604 ? 221.398 195.641 159.828 1.00 122.86 604 THR A CA 1
ATOM 4227 C C . THR A 1 604 ? 221.445 197.057 160.376 1.00 122.86 604 THR A C 1
ATOM 4228 O O . THR A 1 604 ? 221.479 198.005 159.584 1.00 122.86 604 THR A O 1
ATOM 4232 N N . SER A 1 605 ? 221.439 197.233 161.692 1.00 135.07 605 SER A N 1
ATOM 4233 C CA . SER A 1 605 ? 221.442 198.568 162.279 1.00 135.07 605 SER A CA 1
ATOM 4234 C C . SER A 1 605 ? 221.739 198.463 163.769 1.00 135.07 605 SER A C 1
ATOM 4235 O O . SER A 1 605 ? 221.637 197.389 164.371 1.00 135.07 605 SER A O 1
ATOM 4238 N N . ASN A 1 606 ? 222.120 199.602 164.360 1.00 167.23 606 ASN A N 1
ATOM 4239 C CA . ASN A 1 606 ? 222.254 199.720 165.806 1.00 167.23 606 ASN A CA 1
ATOM 4240 C C . ASN A 1 606 ? 221.804 201.101 166.299 1.00 167.23 606 ASN A C 1
ATOM 4241 O O . ASN A 1 606 ? 222.135 201.503 167.418 1.00 167.23 606 ASN A O 1
ATOM 4246 N N . GLN A 1 607 ? 221.045 201.830 165.482 1.00 192.69 607 GLN A N 1
ATOM 4247 C CA . GLN A 1 607 ? 220.550 203.163 165.807 1.00 192.69 607 GLN A CA 1
ATOM 4248 C C . GLN A 1 607 ? 219.071 203.123 166.186 1.00 192.69 607 GLN A C 1
ATOM 4249 O O . GLN A 1 607 ? 218.289 202.359 165.617 1.00 192.69 607 GLN A O 1
ATOM 4255 N N . VAL A 1 608 ? 218.681 203.988 167.128 1.00 168.82 608 VAL A N 1
ATOM 4256 C CA . VAL A 1 608 ? 217.381 203.885 167.785 1.00 168.82 608 VAL A CA 1
ATOM 4257 C C . VAL A 1 608 ? 216.656 205.227 167.804 1.00 168.82 608 VAL A C 1
ATOM 4258 O O . VAL A 1 608 ? 217.271 206.296 167.723 1.00 168.82 608 VAL A O 1
ATOM 4262 N N . ALA A 1 609 ? 215.329 205.153 167.903 1.00 143.02 609 ALA A N 1
ATOM 4263 C CA . ALA A 1 609 ? 214.464 206.264 168.281 1.00 143.02 609 ALA A CA 1
ATOM 4264 C C . ALA A 1 609 ? 213.243 205.685 168.983 1.00 143.02 609 ALA A C 1
ATOM 4265 O O . ALA A 1 609 ? 213.132 204.470 169.166 1.00 143.02 609 ALA A O 1
ATOM 4267 N N . VAL A 1 610 ? 212.325 206.570 169.373 1.00 137.56 610 VAL A N 1
ATOM 4268 C CA . VAL A 1 610 ? 211.114 206.194 170.099 1.00 137.56 610 VAL A CA 1
ATOM 4269 C C . VAL A 1 610 ? 209.965 207.099 169.668 1.00 137.56 610 VAL A C 1
ATOM 4270 O O . VAL A 1 610 ? 210.125 208.320 169.573 1.00 137.56 610 VAL A O 1
ATOM 4274 N N . LEU A 1 611 ? 208.803 206.502 169.413 1.00 132.48 611 LEU A N 1
ATOM 4275 C CA . LEU A 1 611 ? 207.549 207.233 169.296 1.00 132.48 611 LEU A CA 1
ATOM 4276 C C . LEU A 1 611 ? 206.839 207.256 170.642 1.00 132.48 611 LEU A C 1
ATOM 4277 O O . LEU A 1 611 ? 206.891 206.285 171.401 1.00 132.48 611 LEU A O 1
ATOM 4282 N N . TYR A 1 612 ? 206.169 208.365 170.927 1.00 135.18 612 TYR A N 1
ATOM 4283 C CA . TYR A 1 612 ? 205.285 208.483 172.082 1.00 135.18 612 TYR A CA 1
ATOM 4284 C C . TYR A 1 612 ? 203.917 208.889 171.545 1.00 135.18 612 TYR A C 1
ATOM 4285 O O . TYR A 1 612 ? 203.703 210.059 171.213 1.00 135.18 612 TYR A O 1
ATOM 4294 N N . GLN A 1 613 ? 202.993 207.932 171.445 1.00 117.36 613 GLN A N 1
ATOM 4295 C CA . GLN A 1 613 ? 201.686 208.233 170.874 1.00 117.36 613 GLN A CA 1
ATOM 4296 C C . GLN A 1 613 ? 200.962 209.275 171.710 1.00 117.36 613 GLN A C 1
ATOM 4297 O O . GLN A 1 613 ? 200.826 209.132 172.928 1.00 117.36 613 GLN A O 1
ATOM 4303 N N . ASP A 1 614 ? 200.483 210.322 171.037 1.00 124.19 614 ASP A N 1
ATOM 4304 C CA . ASP A 1 614 ? 199.590 211.316 171.624 1.00 124.19 614 ASP A CA 1
ATOM 4305 C C . ASP A 1 614 ? 200.264 212.052 172.792 1.00 124.19 614 ASP A C 1
ATOM 4306 O O . ASP A 1 614 ? 199.891 211.920 173.959 1.00 124.19 614 ASP A O 1
ATOM 4311 N N . VAL A 1 615 ? 201.281 212.842 172.428 1.00 155.59 615 VAL A N 1
ATOM 4312 C CA . VAL A 1 615 ? 202.107 213.616 173.358 1.00 155.59 615 VAL A CA 1
ATOM 4313 C C . VAL A 1 615 ? 202.346 215.021 172.811 1.00 155.59 615 VAL A C 1
ATOM 4314 O O . VAL A 1 615 ? 202.530 215.198 171.603 1.00 155.59 615 VAL A O 1
ATOM 4318 N N . ASN A 1 616 ? 202.344 216.022 173.698 1.00 165.32 616 ASN A N 1
ATOM 4319 C CA . ASN A 1 616 ? 203.026 217.285 173.425 1.00 165.32 616 ASN A CA 1
ATOM 4320 C C . ASN A 1 616 ? 204.525 217.084 173.589 1.00 165.32 616 ASN A C 1
ATOM 4321 O O . ASN A 1 616 ? 205.009 216.865 174.704 1.00 165.32 616 ASN A O 1
ATOM 4326 N N . CYS A 1 617 ? 205.260 217.190 172.487 1.00 157.11 617 CYS A N 1
ATOM 4327 C CA . CYS A 1 617 ? 206.683 216.891 172.498 1.00 157.11 617 CYS A CA 1
ATOM 4328 C C . CYS A 1 617 ? 207.495 217.856 173.347 1.00 157.11 617 CYS A C 1
ATOM 4329 O O . CYS A 1 617 ? 208.656 217.561 173.650 1.00 157.11 617 CYS A O 1
ATOM 4332 N N . THR A 1 618 ? 206.921 218.990 173.742 1.00 162.99 618 THR A N 1
ATOM 4333 C CA . THR A 1 618 ? 207.619 219.885 174.656 1.00 162.99 618 THR A CA 1
ATOM 4334 C C . THR A 1 618 ? 207.495 219.419 176.103 1.00 162.99 618 THR A C 1
ATOM 4335 O O . THR A 1 618 ? 208.122 220.004 176.994 1.00 162.99 618 THR A O 1
ATOM 4339 N N . GLU A 1 619 ? 206.702 218.378 176.358 1.00 172.88 619 GLU A N 1
ATOM 4340 C CA . GLU A 1 619 ? 206.377 217.965 177.716 1.00 172.88 619 GLU A CA 1
ATOM 4341 C C . GLU A 1 619 ? 207.148 216.726 178.171 1.00 172.88 619 GLU A C 1
ATOM 4342 O O . GLU A 1 619 ? 206.764 216.114 179.173 1.00 172.88 619 GLU A O 1
ATOM 4348 N N . VAL A 1 620 ? 208.227 216.361 177.480 1.00 182.46 620 VAL A N 1
ATOM 4349 C CA . VAL A 1 620 ? 209.075 215.223 177.848 1.00 182.46 620 VAL A CA 1
ATOM 4350 C C . VAL A 1 620 ? 208.192 214.002 178.089 1.00 182.46 620 VAL A C 1
ATOM 4351 O O . VAL A 1 620 ? 207.922 213.636 179.244 1.00 182.46 620 VAL A O 1
ATOM 4355 N N . PRO A 1 621 ? 207.711 213.368 177.022 1.00 189.14 621 PRO A N 1
ATOM 4356 C CA . PRO A 1 621 ? 206.570 212.438 177.098 1.00 189.14 621 PRO A CA 1
ATOM 4357 C C . PRO A 1 621 ? 206.469 211.480 178.284 1.00 189.14 621 PRO A C 1
ATOM 4358 O O . PRO A 1 621 ? 205.436 211.487 178.958 1.00 189.14 621 PRO A O 1
ATOM 4362 N N . VAL A 1 622 ? 207.461 210.635 178.546 1.00 191.15 622 VAL A N 1
ATOM 4363 C CA . VAL A 1 622 ? 207.311 209.607 179.579 1.00 191.15 622 VAL A CA 1
ATOM 4364 C C . VAL A 1 622 ? 207.484 210.227 180.963 1.00 191.15 622 VAL A C 1
ATOM 4365 O O . VAL A 1 622 ? 208.579 210.668 181.322 1.00 191.15 622 VAL A O 1
ATOM 4369 N N . ALA A 1 623 ? 206.397 210.255 181.740 1.00 220.15 623 ALA A N 1
ATOM 4370 C CA . ALA A 1 623 ? 206.437 210.512 183.182 1.00 220.15 623 ALA A CA 1
ATOM 4371 C C . ALA A 1 623 ? 207.317 211.724 183.499 1.00 220.15 623 ALA A C 1
ATOM 4372 O O . ALA A 1 623 ? 208.370 211.610 184.121 1.00 220.15 623 ALA A O 1
ATOM 4374 N N . ILE A 1 624 ? 206.816 212.898 183.104 1.00 207.44 624 ILE A N 1
ATOM 4375 C CA . ILE A 1 624 ? 207.630 213.982 182.559 1.00 207.44 624 ILE A CA 1
ATOM 4376 C C . ILE A 1 624 ? 208.985 214.079 183.240 1.00 207.44 624 ILE A C 1
ATOM 4377 O O . ILE A 1 624 ? 209.076 214.273 184.458 1.00 207.44 624 ILE A O 1
ATOM 4382 N N . HIS A 1 625 ? 210.035 213.991 182.429 1.00 230.08 625 HIS A N 1
ATOM 4383 C CA . HIS A 1 625 ? 211.429 213.933 182.860 1.00 230.08 625 HIS A CA 1
ATOM 4384 C C . HIS A 1 625 ? 211.578 213.100 184.131 1.00 230.08 625 HIS A C 1
ATOM 4385 O O . HIS A 1 625 ? 212.076 213.558 185.159 1.00 230.08 625 HIS A O 1
ATOM 4392 N N . ALA A 1 626 ? 211.111 211.853 184.040 1.00 233.82 626 ALA A N 1
ATOM 4393 C CA . ALA A 1 626 ? 211.211 210.935 185.168 1.00 233.82 626 ALA A CA 1
ATOM 4394 C C . ALA A 1 626 ? 212.656 210.792 185.618 1.00 233.82 626 ALA A C 1
ATOM 4395 O O . ALA A 1 626 ? 212.963 210.906 186.808 1.00 233.82 626 ALA A O 1
ATOM 4397 N N . ASP A 1 627 ? 213.542 210.466 184.674 1.00 233.96 627 ASP A N 1
ATOM 4398 C CA . ASP A 1 627 ? 214.997 210.522 184.801 1.00 233.96 627 ASP A CA 1
ATOM 4399 C C . ASP A 1 627 ? 215.502 209.826 186.061 1.00 233.96 627 ASP A C 1
ATOM 4400 O O . ASP A 1 627 ? 216.663 209.994 186.448 1.00 233.96 627 ASP A O 1
ATOM 4405 N N . GLN A 1 628 ? 214.640 209.038 186.698 1.00 242.39 628 GLN A N 1
ATOM 4406 C CA . GLN A 1 628 ? 215.005 208.250 187.863 1.00 242.39 628 GLN A CA 1
ATOM 4407 C C . GLN A 1 628 ? 215.701 206.958 187.464 1.00 242.39 628 GLN A C 1
ATOM 4408 O O . GLN A 1 628 ? 215.871 206.064 188.299 1.00 242.39 628 GLN A O 1
ATOM 4414 N N . LEU A 1 629 ? 216.103 206.852 186.205 1.00 244.46 629 LEU A N 1
ATOM 4415 C CA . LEU A 1 629 ? 216.676 205.663 185.611 1.00 244.46 629 LEU A CA 1
ATOM 4416 C C . LEU A 1 629 ? 218.077 206.000 185.096 1.00 244.46 629 LEU A C 1
ATOM 4417 O O . LEU A 1 629 ? 218.611 207.082 185.363 1.00 244.46 629 LEU A O 1
ATOM 4422 N N . THR A 1 630 ? 218.682 205.071 184.363 1.00 237.31 630 THR A N 1
ATOM 4423 C CA . THR A 1 630 ? 220.021 205.308 183.844 1.00 237.31 630 THR A CA 1
ATOM 4424 C C . THR A 1 630 ? 219.991 206.433 182.812 1.00 237.31 630 THR A C 1
ATOM 4425 O O . THR A 1 630 ? 219.027 206.547 182.047 1.00 237.31 630 THR A O 1
ATOM 4429 N N . PRO A 1 631 ? 221.031 207.267 182.752 1.00 248.25 631 PRO A N 1
ATOM 4430 C CA . PRO A 1 631 ? 221.050 208.348 181.759 1.00 248.25 631 PRO A CA 1
ATOM 4431 C C . PRO A 1 631 ? 221.169 207.823 180.339 1.00 248.25 631 PRO A C 1
ATOM 4432 O O . PRO A 1 631 ? 222.175 207.207 179.973 1.00 248.25 631 PRO A O 1
ATOM 4436 N N . THR A 1 632 ? 220.141 208.061 179.529 1.00 225.84 632 THR A N 1
ATOM 4437 C CA . THR A 1 632 ? 220.140 207.620 178.143 1.00 225.84 632 THR A CA 1
ATOM 4438 C C . THR A 1 632 ? 219.399 208.653 177.311 1.00 225.84 632 THR A C 1
ATOM 4439 O O . THR A 1 632 ? 218.251 208.984 177.615 1.00 225.84 632 THR A O 1
ATOM 4443 N N . TRP A 1 633 ? 220.062 209.142 176.262 1.00 204.19 633 TRP A N 1
ATOM 4444 C CA . TRP A 1 633 ? 219.528 210.196 175.403 1.00 204.19 633 TRP A CA 1
ATOM 4445 C C . TRP A 1 633 ? 218.074 209.968 174.989 1.00 204.19 633 TRP A C 1
ATOM 4446 O O . TRP A 1 633 ? 217.310 210.923 174.813 1.00 204.19 633 TRP A O 1
ATOM 4457 N N . ARG A 1 634 ? 217.673 208.705 174.827 1.00 207.25 634 ARG A N 1
ATOM 4458 C CA . ARG A 1 634 ? 216.272 208.404 174.546 1.00 207.25 634 ARG A CA 1
ATOM 4459 C C . ARG A 1 634 ? 215.457 208.283 175.828 1.00 207.25 634 ARG A C 1
ATOM 4460 O O . ARG A 1 634 ? 214.353 208.831 175.924 1.00 207.25 634 ARG A O 1
ATOM 4468 N N . VAL A 1 635 ? 215.977 207.561 176.822 1.00 221.27 635 VAL A N 1
ATOM 4469 C CA . VAL A 1 635 ? 215.276 207.457 178.100 1.00 221.27 635 VAL A CA 1
ATOM 4470 C C . VAL A 1 635 ? 215.273 208.803 178.816 1.00 221.27 635 VAL A C 1
ATOM 4471 O O . VAL A 1 635 ? 214.256 209.223 179.381 1.00 221.27 635 VAL A O 1
ATOM 4475 N N . TYR A 1 636 ? 216.410 209.498 178.806 1.00 235.27 636 TYR A N 1
ATOM 4476 C CA . TYR A 1 636 ? 216.486 210.872 179.304 1.00 235.27 636 TYR A CA 1
ATOM 4477 C C . TYR A 1 636 ? 216.114 211.797 178.149 1.00 235.27 636 TYR A C 1
ATOM 4478 O O . TYR A 1 636 ? 216.952 212.244 177.364 1.00 235.27 636 TYR A O 1
ATOM 4487 N N . SER A 1 637 ? 214.815 212.078 178.050 1.00 235.21 637 SER A N 1
ATOM 4488 C CA . SER A 1 637 ? 214.271 212.825 176.924 1.00 235.21 637 SER A CA 1
ATOM 4489 C C . SER A 1 637 ? 214.706 214.284 176.942 1.00 235.21 637 SER A C 1
ATOM 4490 O O . SER A 1 637 ? 214.183 215.089 177.718 1.00 235.21 637 SER A O 1
ATOM 4493 N N . THR A 1 638 ? 215.674 214.626 176.087 1.00 242.31 638 THR A N 1
ATOM 4494 C CA . THR A 1 638 ? 216.094 216.013 175.928 1.00 242.31 638 THR A CA 1
ATOM 4495 C C . THR A 1 638 ? 216.416 216.357 174.478 1.00 242.31 638 THR A C 1
ATOM 4496 O O . THR A 1 638 ? 216.885 217.471 174.213 1.00 242.31 638 THR A O 1
ATOM 4500 N N . GLY A 1 639 ? 216.184 215.442 173.539 1.00 196.41 639 GLY A N 1
ATOM 4501 C CA . GLY A 1 639 ? 216.571 215.641 172.157 1.00 196.41 639 GLY A CA 1
ATOM 4502 C C . GLY A 1 639 ? 215.908 216.812 171.467 1.00 196.41 639 GLY A C 1
ATOM 4503 O O . GLY A 1 639 ? 214.697 217.015 171.590 1.00 196.41 639 GLY A O 1
ATOM 4504 N N . SER A 1 640 ? 216.701 217.609 170.747 1.00 160.91 640 SER A N 1
ATOM 4505 C CA . SER A 1 640 ? 216.137 218.622 169.865 1.00 160.91 640 SER A CA 1
ATOM 4506 C C . SER A 1 640 ? 215.724 218.031 168.527 1.00 160.91 640 SER A C 1
ATOM 4507 O O . SER A 1 640 ? 215.030 218.698 167.752 1.00 160.91 640 SER A O 1
ATOM 4510 N N . ASN A 1 641 ? 216.140 216.799 168.240 1.00 153.53 641 ASN A N 1
ATOM 4511 C CA . ASN A 1 641 ? 215.809 216.117 166.991 1.00 153.53 641 ASN A CA 1
ATOM 4512 C C . ASN A 1 641 ? 214.465 215.403 167.153 1.00 153.53 641 ASN A C 1
ATOM 4513 O O . ASN A 1 641 ? 214.370 214.182 167.272 1.00 153.53 641 ASN A O 1
ATOM 4518 N N . VAL A 1 642 ? 213.402 216.200 167.156 1.00 150.32 642 VAL A N 1
ATOM 4519 C CA . VAL A 1 642 ? 212.071 215.718 167.478 1.00 150.32 642 VAL A CA 1
ATOM 4520 C C . VAL A 1 642 ? 211.093 216.152 166.393 1.00 150.32 642 VAL A C 1
ATOM 4521 O O . VAL A 1 642 ? 211.459 216.803 165.415 1.00 150.32 642 VAL A O 1
ATOM 4525 N N . PHE A 1 643 ? 209.832 215.774 166.586 1.00 115.40 643 PHE A N 1
ATOM 4526 C CA . PHE A 1 643 ? 208.748 216.189 165.713 1.00 115.40 643 PHE A CA 1
ATOM 4527 C C . PHE A 1 643 ? 207.425 215.864 166.391 1.00 115.40 643 PHE A C 1
ATOM 4528 O O . PHE A 1 643 ? 207.358 214.991 167.260 1.00 115.40 643 PHE A O 1
ATOM 4536 N N . GLN A 1 644 ? 206.377 216.576 165.985 1.00 118.85 644 GLN A N 1
ATOM 4537 C CA . GLN A 1 644 ? 205.037 216.412 166.534 1.00 118.85 644 GLN A CA 1
ATOM 4538 C C . GLN A 1 644 ? 204.109 215.883 165.443 1.00 118.85 644 GLN A C 1
ATOM 4539 O O . GLN A 1 644 ? 203.752 216.615 164.516 1.00 118.85 644 GLN A O 1
ATOM 4545 N N . THR A 1 645 ? 203.715 214.620 165.562 1.00 126.87 645 THR A N 1
ATOM 4546 C CA . THR A 1 645 ? 202.737 214.017 164.672 1.00 126.87 645 THR A CA 1
ATOM 4547 C C . THR A 1 645 ? 201.341 214.229 165.246 1.00 126.87 645 THR A C 1
ATOM 4548 O O . THR A 1 645 ? 201.154 214.929 166.246 1.00 126.87 645 THR A O 1
ATOM 4552 N N . ARG A 1 646 ? 200.342 213.621 164.606 1.00 131.29 646 ARG A N 1
ATOM 4553 C CA . ARG A 1 646 ? 199.052 213.458 165.265 1.00 131.29 646 ARG A CA 1
ATOM 4554 C C . ARG A 1 646 ? 199.180 212.545 166.474 1.00 131.29 646 ARG A C 1
ATOM 4555 O O . ARG A 1 646 ? 198.584 212.803 167.526 1.00 131.29 646 ARG A O 1
ATOM 4563 N N . ALA A 1 647 ? 199.953 211.472 166.340 1.00 128.93 647 ALA A N 1
ATOM 4564 C CA . ALA A 1 647 ? 200.198 210.549 167.445 1.00 128.93 647 ALA A CA 1
ATOM 4565 C C . ALA A 1 647 ? 201.456 210.924 168.219 1.00 128.93 647 ALA A C 1
ATOM 4566 O O . ALA A 1 647 ? 202.345 210.106 168.437 1.00 128.93 647 ALA A O 1
ATOM 4568 N N . GLY A 1 648 ? 201.541 212.183 168.625 1.00 137.22 648 GLY A N 1
ATOM 4569 C CA . GLY A 1 648 ? 202.490 212.578 169.640 1.00 137.22 648 GLY A CA 1
ATOM 4570 C C . GLY A 1 648 ? 203.910 212.857 169.178 1.00 137.22 648 GLY A C 1
ATOM 4571 O O . GLY A 1 648 ? 204.244 212.897 167.991 1.00 137.22 648 GLY A O 1
ATOM 4572 N N . CYS A 1 649 ? 204.758 213.059 170.186 1.00 139.65 649 CYS A N 1
ATOM 4573 C CA . CYS A 1 649 ? 206.160 213.388 169.983 1.00 139.65 649 CYS A CA 1
ATOM 4574 C C . CYS A 1 649 ? 206.928 212.225 169.374 1.00 139.65 649 CYS A C 1
ATOM 4575 O O . CYS A 1 649 ? 206.568 211.056 169.528 1.00 139.65 649 CYS A O 1
ATOM 4578 N N . LEU A 1 650 ? 208.017 212.567 168.693 1.00 128.49 650 LEU A N 1
ATOM 4579 C CA . LEU A 1 650 ? 208.932 211.616 168.072 1.00 128.49 650 LEU A CA 1
ATOM 4580 C C . LEU A 1 650 ? 210.335 212.002 168.537 1.00 128.49 650 LEU A C 1
ATOM 4581 O O . LEU A 1 650 ? 211.025 212.778 167.873 1.00 128.49 650 LEU A O 1
ATOM 4586 N N . ILE A 1 651 ? 210.753 211.455 169.683 1.00 141.05 651 ILE A N 1
ATOM 4587 C CA . ILE A 1 651 ? 211.939 211.970 170.364 1.00 141.05 651 ILE A CA 1
ATOM 4588 C C . ILE A 1 651 ? 213.186 211.794 169.506 1.00 141.05 651 ILE A C 1
ATOM 4589 O O . ILE A 1 651 ? 214.040 212.686 169.449 1.00 141.05 651 ILE A O 1
ATOM 4594 N N . GLY A 1 652 ? 213.330 210.647 168.853 1.00 144.00 652 GLY A N 1
ATOM 4595 C CA . GLY A 1 652 ? 214.472 210.441 167.990 1.00 144.00 652 GLY A CA 1
ATOM 4596 C C . GLY A 1 652 ? 214.206 210.668 166.520 1.00 144.00 652 GLY A C 1
ATOM 4597 O O . GLY A 1 652 ? 214.496 209.789 165.711 1.00 144.00 652 GLY A O 1
ATOM 4598 N N . ALA A 1 653 ? 213.699 211.837 166.146 1.00 141.48 653 ALA A N 1
ATOM 4599 C CA . ALA A 1 653 ? 213.253 212.071 164.781 1.00 141.48 653 ALA A CA 1
ATOM 4600 C C . ALA A 1 653 ? 214.116 213.111 164.082 1.00 141.48 653 ALA A C 1
ATOM 4601 O O . ALA A 1 653 ? 214.908 213.821 164.701 1.00 141.48 653 ALA A O 1
ATOM 4603 N N . GLU A 1 654 ? 213.965 213.174 162.763 1.00 130.40 654 GLU A N 1
ATOM 4604 C CA . GLU A 1 654 ? 214.559 214.234 161.959 1.00 130.40 654 GLU A CA 1
ATOM 4605 C C . GLU A 1 654 ? 213.572 214.682 160.897 1.00 130.40 654 GLU A C 1
ATOM 4606 O O . GLU A 1 654 ? 213.943 214.906 159.742 1.00 130.40 654 GLU A O 1
ATOM 4612 N N . HIS A 1 655 ? 212.312 214.857 161.296 1.00 112.44 655 HIS A N 1
ATOM 4613 C CA . HIS A 1 655 ? 211.158 214.880 160.404 1.00 112.44 655 HIS A CA 1
ATOM 4614 C C . HIS A 1 655 ? 211.435 215.588 159.088 1.00 112.44 655 HIS A C 1
ATOM 4615 O O . HIS A 1 655 ? 211.857 216.748 159.065 1.00 112.44 655 HIS A O 1
ATOM 4622 N N . VAL A 1 656 ? 211.189 214.884 157.988 1.00 114.22 656 VAL A N 1
ATOM 4623 C CA . VAL A 1 656 ? 211.427 215.404 156.654 1.00 114.22 656 VAL A CA 1
ATOM 4624 C C . VAL A 1 656 ? 210.124 215.288 155.868 1.00 114.22 656 VAL A C 1
ATOM 4625 O O . VAL A 1 656 ? 209.181 214.615 156.282 1.00 114.22 656 VAL A O 1
ATOM 4629 N N . ASN A 1 657 ? 210.075 215.960 154.720 1.00 150.45 657 ASN A N 1
ATOM 4630 C CA . ASN A 1 657 ? 208.916 215.947 153.836 1.00 150.45 657 ASN A CA 1
ATOM 4631 C C . ASN A 1 657 ? 209.208 215.270 152.497 1.00 150.45 657 ASN A C 1
ATOM 4632 O O . ASN A 1 657 ? 208.682 215.684 151.460 1.00 150.45 657 ASN A O 1
ATOM 4637 N N . ASN A 1 658 ? 210.041 214.233 152.498 1.00 136.23 658 ASN A N 1
ATOM 4638 C CA . ASN A 1 658 ? 210.404 213.547 151.265 1.00 136.23 658 ASN A CA 1
ATOM 4639 C C . ASN A 1 658 ? 209.298 212.650 150.726 1.00 136.23 658 ASN A C 1
ATOM 4640 O O . ASN A 1 658 ? 209.115 212.578 149.506 1.00 136.23 658 ASN A O 1
ATOM 4645 N N . SER A 1 659 ? 208.553 211.975 151.604 1.00 129.09 659 SER A N 1
ATOM 4646 C CA . SER A 1 659 ? 207.358 211.205 151.248 1.00 129.09 659 SER A CA 1
ATOM 4647 C C . SER A 1 659 ? 207.680 210.078 150.258 1.00 129.09 659 SER A C 1
ATOM 4648 O O . SER A 1 659 ? 207.218 210.057 149.116 1.00 129.09 659 SER A O 1
ATOM 4651 N N . TYR A 1 660 ? 208.489 209.134 150.733 1.00 127.27 660 TYR A N 1
ATOM 4652 C CA . TYR A 1 660 ? 208.687 207.876 150.022 1.00 127.27 660 TYR A CA 1
ATOM 4653 C C . TYR A 1 660 ? 207.540 206.912 150.315 1.00 127.27 660 TYR A C 1
ATOM 4654 O O . TYR A 1 660 ? 206.489 207.284 150.845 1.00 127.27 660 TYR A O 1
ATOM 4663 N N . GLU A 1 661 ? 207.747 205.650 149.949 1.00 132.05 661 GLU A N 1
ATOM 4664 C CA . GLU A 1 661 ? 206.798 204.583 150.221 1.00 132.05 661 GLU A CA 1
ATOM 4665 C C . GLU A 1 661 ? 206.750 204.308 151.718 1.00 132.05 661 GLU A C 1
ATOM 4666 O O . GLU A 1 661 ? 207.742 204.483 152.430 1.00 132.05 661 GLU A O 1
ATOM 4672 N N . CYS A 1 662 ? 205.593 203.863 152.202 1.00 142.28 662 CYS A N 1
ATOM 4673 C CA . CYS A 1 662 ? 205.522 203.588 153.627 1.00 142.28 662 CYS A CA 1
ATOM 4674 C C . CYS A 1 662 ? 206.311 202.339 153.997 1.00 142.28 662 CYS A C 1
ATOM 4675 O O . CYS A 1 662 ? 206.496 201.415 153.203 1.00 142.28 662 CYS A O 1
ATOM 4678 N N . ASP A 1 663 ? 206.725 202.321 155.257 1.00 130.61 663 ASP A N 1
ATOM 4679 C CA . ASP A 1 663 ? 207.585 201.325 155.876 1.00 130.61 663 ASP A CA 1
ATOM 4680 C C . ASP A 1 663 ? 207.158 201.244 157.330 1.00 130.61 663 ASP A C 1
ATOM 4681 O O . ASP A 1 663 ? 205.986 201.491 157.629 1.00 130.61 663 ASP A O 1
ATOM 4686 N N . ILE A 1 664 ? 208.059 200.833 158.218 1.00 109.62 664 ILE A N 1
ATOM 4687 C CA . ILE A 1 664 ? 207.787 200.833 159.653 1.00 109.62 664 ILE A CA 1
ATOM 4688 C C . ILE A 1 664 ? 206.981 202.072 160.030 1.00 109.62 664 ILE A C 1
ATOM 4689 O O . ILE A 1 664 ? 207.452 203.208 159.871 1.00 109.62 664 ILE A O 1
ATOM 4694 N N . PRO A 1 665 ? 205.746 201.893 160.494 1.00 95.83 665 PRO A N 1
ATOM 4695 C CA . PRO A 1 665 ? 204.807 203.011 160.613 1.00 95.83 665 PRO A CA 1
ATOM 4696 C C . PRO A 1 665 ? 204.816 203.657 161.987 1.00 95.83 665 PRO A C 1
ATOM 4697 O O . PRO A 1 665 ? 205.118 203.028 163.002 1.00 95.83 665 PRO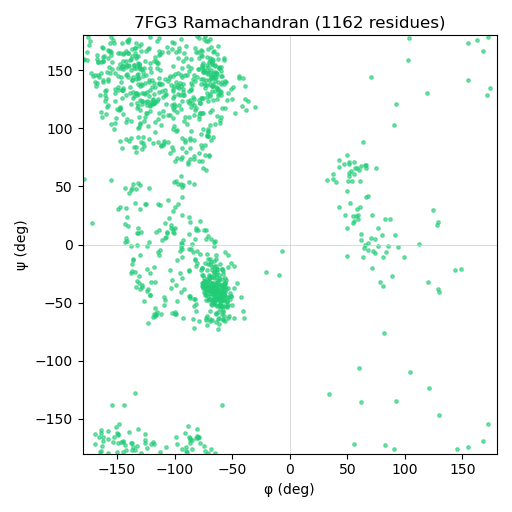 A O 1
ATOM 4701 N N . ILE A 1 666 ? 204.476 204.943 162.010 1.00 103.42 666 ILE A N 1
ATOM 4702 C CA . ILE A 1 666 ? 204.380 205.686 163.259 1.00 103.42 666 ILE A CA 1
ATOM 4703 C C . ILE A 1 666 ? 202.926 205.997 163.575 1.00 103.42 666 ILE A C 1
ATOM 4704 O O . ILE A 1 666 ? 202.449 205.720 164.680 1.00 103.42 666 ILE A O 1
ATOM 4709 N N . GLY A 1 667 ? 202.211 206.577 162.615 1.00 112.69 667 GLY A N 1
ATOM 4710 C CA . GLY A 1 667 ? 200.807 206.871 162.819 1.00 112.69 667 GLY A CA 1
ATOM 4711 C C . GLY A 1 667 ? 200.278 208.010 161.974 1.00 112.69 667 GLY A C 1
ATOM 4712 O O . GLY A 1 667 ? 200.983 208.993 161.735 1.00 112.69 667 GLY A O 1
ATOM 4713 N N . ALA A 1 668 ? 199.047 207.862 161.489 1.00 83.58 668 ALA A N 1
ATOM 4714 C CA . ALA A 1 668 ? 198.315 208.926 160.802 1.00 83.58 668 ALA A CA 1
ATOM 4715 C C . ALA A 1 668 ? 198.937 209.276 159.452 1.00 83.58 668 ALA A C 1
ATOM 4716 O O . ALA A 1 668 ? 198.465 210.160 158.733 1.00 83.58 668 ALA A O 1
ATOM 4718 N N . GLY A 1 669 ? 200.001 208.563 159.093 1.00 94.79 669 GLY A N 1
ATOM 4719 C CA . GLY A 1 669 ? 200.732 208.832 157.876 1.00 94.79 669 GLY A CA 1
ATOM 4720 C C . GLY A 1 669 ? 202.212 209.095 158.064 1.00 94.79 669 GLY A C 1
ATOM 4721 O O . GLY A 1 669 ? 202.794 209.859 157.289 1.00 94.79 669 GLY A O 1
ATOM 4722 N N . ILE A 1 670 ? 202.828 208.507 159.083 1.00 104.79 670 ILE A N 1
ATOM 4723 C CA . ILE A 1 670 ? 204.256 208.684 159.325 1.00 104.79 670 ILE A CA 1
ATOM 4724 C C . ILE A 1 670 ? 204.947 207.327 159.222 1.00 104.79 670 ILE A C 1
ATOM 4725 O O . ILE A 1 670 ? 204.605 206.389 159.949 1.00 104.79 670 ILE A O 1
ATOM 4730 N N . CYS A 1 671 ? 205.919 207.217 158.313 1.00 120.09 671 CYS A N 1
ATOM 4731 C CA . CYS A 1 671 ? 206.683 205.987 158.115 1.00 120.09 671 CYS A CA 1
ATOM 4732 C C . CYS A 1 671 ? 208.168 206.345 158.065 1.00 120.09 671 CYS A C 1
ATOM 4733 O O . CYS A 1 671 ? 208.552 207.494 158.290 1.00 120.09 671 CYS A O 1
ATOM 4736 N N . ALA A 1 672 ? 209.006 205.362 157.760 1.00 153.82 672 ALA A N 1
ATOM 4737 C CA . ALA A 1 672 ? 210.455 205.491 157.943 1.00 153.82 672 ALA A CA 1
ATOM 4738 C C . ALA A 1 672 ? 211.170 204.619 156.908 1.00 153.82 672 ALA A C 1
ATOM 4739 O O . ALA A 1 672 ? 210.625 204.338 155.835 1.00 153.82 672 ALA A O 1
ATOM 4741 N N . SER A 1 673 ? 212.416 204.235 157.214 1.00 190.21 673 SER A N 1
ATOM 4742 C CA . SER A 1 673 ? 213.254 203.346 156.405 1.00 190.21 673 SER A CA 1
ATOM 4743 C C . SER A 1 673 ? 213.671 203.896 155.041 1.00 190.21 673 SER A C 1
ATOM 4744 O O . SER A 1 673 ? 213.233 203.398 154.000 1.00 190.21 673 SER A O 1
ATOM 4747 N N . TYR A 1 674 ? 214.522 204.920 155.050 1.00 188.56 674 TYR A N 1
ATOM 4748 C CA . TYR A 1 674 ? 215.137 205.483 153.854 1.00 188.56 674 TYR A CA 1
ATOM 4749 C C . TYR A 1 674 ? 216.324 204.626 153.407 1.00 188.56 674 TYR A C 1
ATOM 4750 O O . TYR A 1 674 ? 216.512 203.498 153.870 1.00 188.56 674 TYR A O 1
ATOM 4759 N N . GLN A 1 675 ? 217.136 205.166 152.499 1.00 271.70 675 GLN A N 1
ATOM 4760 C CA . GLN A 1 675 ? 218.315 204.515 151.947 1.00 271.70 675 GLN A CA 1
ATOM 4761 C C . GLN A 1 675 ? 219.571 205.054 152.635 1.00 271.70 675 GLN A C 1
ATOM 4762 O O . GLN A 1 675 ? 219.518 205.999 153.427 1.00 271.70 675 GLN A O 1
ATOM 4768 N N . THR A 1 676 ? 220.715 204.446 152.320 1.00 287.43 676 THR A N 1
ATOM 4769 C CA . THR A 1 676 ? 221.937 204.638 153.095 1.00 287.43 676 THR A CA 1
ATOM 4770 C C . THR A 1 676 ? 222.739 205.879 152.719 1.00 287.43 676 THR A C 1
ATOM 4771 O O . THR A 1 676 ? 223.728 206.174 153.396 1.00 287.43 676 THR A O 1
ATOM 4775 N N . GLN A 1 677 ? 222.366 206.608 151.674 1.00 317.96 677 GLN A N 1
ATOM 4776 C CA . GLN A 1 677 ? 223.121 207.800 151.293 1.00 317.96 677 GLN A CA 1
ATOM 4777 C C . GLN A 1 677 ? 222.165 208.953 151.020 1.00 317.96 677 GLN A C 1
ATOM 4778 O O . GLN A 1 677 ? 222.249 209.640 150.002 1.00 317.96 677 GLN A O 1
ATOM 4784 N N . THR A 1 678 ? 221.222 209.163 151.940 1.00 317.16 678 THR A N 1
ATOM 4785 C CA . THR A 1 678 ? 220.286 210.273 151.793 1.00 317.16 678 THR A CA 1
ATOM 4786 C C . THR A 1 678 ? 221.009 211.614 151.862 1.00 317.16 678 THR A C 1
ATOM 4787 O O . THR A 1 678 ? 220.771 212.503 151.037 1.00 317.16 678 THR A O 1
ATOM 4791 N N . ASN A 1 679 ? 221.901 211.781 152.841 1.00 316.08 679 ASN A N 1
ATOM 4792 C CA . ASN A 1 679 ? 222.598 213.052 152.993 1.00 316.08 679 ASN A CA 1
ATOM 4793 C C . ASN A 1 679 ? 224.114 212.912 153.116 1.00 316.08 679 ASN A C 1
ATOM 4794 O O . ASN A 1 679 ? 224.860 213.730 152.566 1.00 316.08 679 ASN A O 1
ATOM 4799 N N . SER A 1 680 ? 224.582 211.890 153.820 1.00 297.28 680 SER A N 1
ATOM 4800 C CA . SER A 1 680 ? 225.964 211.811 154.262 1.00 297.28 680 SER A CA 1
ATOM 4801 C C . SER A 1 680 ? 226.522 210.409 154.078 1.00 297.28 680 SER A C 1
ATOM 4802 O O . SER A 1 680 ? 225.764 209.442 153.942 1.00 297.28 680 SER A O 1
ATOM 4805 N N . PRO A 1 681 ? 227.850 210.269 154.033 1.00 297.25 681 PRO A N 1
ATOM 4806 C CA . PRO A 1 681 ? 228.439 208.920 154.100 1.00 297.25 681 PRO A CA 1
ATOM 4807 C C . PRO A 1 681 ? 228.128 208.192 155.397 1.00 297.25 681 PRO A C 1
ATOM 4808 O O . PRO A 1 681 ? 227.951 206.968 155.382 1.00 297.25 681 PRO A O 1
ATOM 4812 N N . ARG A 1 682 ? 228.056 208.909 156.521 1.00 276.75 682 ARG A N 1
ATOM 4813 C CA . ARG A 1 682 ? 227.710 208.306 157.803 1.00 276.75 682 ARG A CA 1
ATOM 4814 C C . ARG A 1 682 ? 226.265 207.827 157.845 1.00 276.75 682 ARG A C 1
ATOM 4815 O O . ARG A 1 682 ? 225.928 206.981 158.681 1.00 276.75 682 ARG A O 1
ATOM 4823 N N . ARG A 1 683 ? 225.419 208.340 156.958 1.00 270.19 683 ARG A N 1
ATOM 4824 C CA . ARG A 1 683 ? 224.076 207.816 156.776 1.00 270.19 683 ARG A CA 1
ATOM 4825 C C . ARG A 1 683 ? 224.134 206.321 156.476 1.00 270.19 683 ARG A C 1
ATOM 4826 O O . ARG A 1 683 ? 225.012 205.848 155.748 1.00 270.19 683 ARG A O 1
ATOM 4834 N N . ALA A 1 684 ? 223.204 205.569 157.061 1.00 271.56 684 ALA A N 1
ATOM 4835 C CA . ALA A 1 684 ? 223.179 204.118 156.934 1.00 271.56 684 ALA A CA 1
ATOM 4836 C C . ALA A 1 684 ? 221.852 203.679 156.330 1.00 271.56 684 ALA A C 1
ATOM 4837 O O . ALA A 1 684 ? 220.982 204.498 156.032 1.00 271.56 684 ALA A O 1
ATOM 4839 N N . ARG A 1 685 ? 221.703 202.363 156.137 1.00 248.83 685 ARG A N 1
ATOM 4840 C CA . ARG A 1 685 ? 220.433 201.837 155.642 1.00 248.83 685 ARG A CA 1
ATOM 4841 C C . ARG A 1 685 ? 219.298 202.174 156.598 1.00 248.83 685 ARG A C 1
ATOM 4842 O O . ARG A 1 685 ? 218.210 202.579 156.170 1.00 248.83 685 ARG A O 1
ATOM 4850 N N . SER A 1 686 ? 219.533 202.020 157.896 1.00 220.66 686 SER A N 1
ATOM 4851 C CA . SER A 1 686 ? 218.599 202.547 158.877 1.00 220.66 686 SER A CA 1
ATOM 4852 C C . SER A 1 686 ? 218.640 204.066 158.848 1.00 220.66 686 SER A C 1
ATOM 4853 O O . SER A 1 686 ? 219.705 204.667 158.680 1.00 220.66 686 SER A O 1
ATOM 4856 N N . VAL A 1 687 ? 217.473 204.680 159.021 1.00 217.71 687 VAL A N 1
ATOM 4857 C CA . VAL A 1 687 ? 217.333 206.121 158.868 1.00 217.71 687 VAL A CA 1
ATOM 4858 C C . VAL A 1 687 ? 218.231 206.878 159.832 1.00 217.71 687 VAL A C 1
ATOM 4859 O O . VAL A 1 687 ? 218.245 206.610 161.037 1.00 217.71 687 VAL A O 1
ATOM 4863 N N . ALA A 1 688 ? 219.008 207.814 159.284 1.00 238.80 688 ALA A N 1
ATOM 4864 C CA . ALA A 1 688 ? 219.621 208.912 160.032 1.00 238.80 688 ALA A CA 1
ATOM 4865 C C . ALA A 1 688 ? 220.389 208.409 161.259 1.00 238.80 688 ALA A C 1
ATOM 4866 O O . ALA A 1 688 ? 219.972 208.590 162.399 1.00 238.80 688 ALA A O 1
ATOM 4868 N N . SER A 1 689 ? 221.516 207.750 160.974 1.00 268.42 689 SER A N 1
ATOM 4869 C CA . SER A 1 689 ? 222.344 207.110 161.994 1.00 268.42 689 SER A CA 1
ATOM 4870 C C . SER A 1 689 ? 222.433 207.943 163.267 1.00 268.42 689 SER A C 1
ATOM 4871 O O . SER A 1 689 ? 222.587 209.166 163.218 1.00 268.42 689 SER A O 1
ATOM 4874 N N . GLN A 1 690 ? 222.306 207.249 164.407 1.00 281.69 690 GLN A N 1
ATOM 4875 C CA . GLN A 1 690 ? 222.225 207.810 165.757 1.00 281.69 690 GLN A CA 1
ATOM 4876 C C . GLN A 1 690 ? 220.846 208.402 166.035 1.00 281.69 690 GLN A C 1
ATOM 4877 O O . GLN A 1 690 ? 220.587 208.893 167.140 1.00 281.69 690 GLN A O 1
ATOM 4883 N N . SER A 1 691 ? 219.957 208.357 165.049 1.00 225.18 691 SER A N 1
ATOM 4884 C CA . SER A 1 691 ? 218.572 208.792 165.184 1.00 225.18 691 SER A CA 1
ATOM 4885 C C . SER A 1 691 ? 217.709 207.947 164.253 1.00 225.18 691 SER A C 1
ATOM 4886 O O . SER A 1 691 ? 218.173 206.954 163.687 1.00 225.18 691 SER A O 1
ATOM 4889 N N . ILE A 1 692 ? 216.441 208.330 164.099 1.00 165.29 692 ILE A N 1
ATOM 4890 C CA . ILE A 1 692 ? 215.528 207.650 163.181 1.00 165.29 692 ILE A CA 1
ATOM 4891 C C . ILE A 1 692 ? 214.546 208.672 162.614 1.00 165.29 692 ILE A C 1
ATOM 4892 O O . ILE A 1 692 ? 213.751 209.258 163.358 1.00 165.29 692 ILE A O 1
ATOM 4897 N N . ILE A 1 693 ? 214.584 208.872 161.303 1.00 143.91 693 ILE A N 1
ATOM 4898 C CA . ILE A 1 693 ? 213.763 209.885 160.650 1.00 143.91 693 ILE A CA 1
ATOM 4899 C C . ILE A 1 693 ? 212.456 209.249 160.198 1.00 143.91 693 ILE A C 1
ATOM 4900 O O . ILE A 1 693 ? 212.440 208.142 159.643 1.00 143.91 693 ILE A O 1
ATOM 4905 N N . ALA A 1 694 ? 211.346 209.932 160.472 1.00 133.54 694 ALA A N 1
ATOM 4906 C CA . ALA A 1 694 ? 210.015 209.430 160.146 1.00 133.54 694 ALA A CA 1
ATOM 4907 C C . ALA A 1 694 ? 209.240 210.516 159.411 1.00 133.54 694 ALA A C 1
ATOM 4908 O O . ALA A 1 694 ? 208.750 211.465 160.031 1.00 133.54 694 ALA A O 1
ATOM 4910 N N . TYR A 1 695 ? 209.117 210.356 158.100 1.00 122.32 695 TYR A N 1
ATOM 4911 C CA . TYR A 1 695 ? 208.549 211.347 157.200 1.00 122.32 695 TYR A CA 1
ATOM 4912 C C . TYR A 1 695 ? 207.034 211.204 157.125 1.00 122.32 695 TYR A C 1
ATOM 4913 O O . TYR A 1 695 ? 206.411 210.511 157.929 1.00 122.32 695 TYR A O 1
ATOM 4922 N N . THR A 1 696 ? 206.422 211.859 156.144 1.00 109.73 696 THR A N 1
ATOM 4923 C CA . THR A 1 696 ? 204.993 211.743 155.899 1.00 109.73 696 THR A CA 1
ATOM 4924 C C . THR A 1 696 ? 204.742 210.638 154.880 1.00 109.73 696 THR A C 1
ATOM 4925 O O . THR A 1 696 ? 205.362 210.610 153.811 1.00 109.73 696 THR A O 1
ATOM 4929 N N . MET A 1 697 ? 203.849 209.715 155.228 1.00 90.63 697 MET A N 1
ATOM 4930 C CA . MET A 1 697 ? 203.608 208.531 154.415 1.00 90.63 697 MET A CA 1
ATOM 4931 C C . MET A 1 697 ? 203.028 208.901 153.054 1.00 90.63 697 MET A C 1
ATOM 4932 O O . MET A 1 697 ? 202.310 209.892 152.904 1.00 90.63 697 MET A O 1
ATOM 4937 N N . SER A 1 698 ? 203.360 208.088 152.057 1.00 106.30 698 SER A N 1
ATOM 4938 C CA . SER A 1 698 ? 202.777 208.176 150.728 1.00 106.30 698 SER A CA 1
ATOM 4939 C C . SER A 1 698 ? 202.937 206.839 150.029 1.00 106.30 698 SER A C 1
ATOM 4940 O O . SER A 1 698 ? 203.969 206.179 150.171 1.00 106.30 698 SER A O 1
ATOM 4943 N N . LEU A 1 699 ? 201.923 206.446 149.256 1.00 97.57 699 LEU A N 1
ATOM 4944 C CA . LEU A 1 699 ? 202.101 205.293 148.382 1.00 97.57 699 LEU A CA 1
ATOM 4945 C C . LEU A 1 699 ? 203.029 205.599 147.218 1.00 97.57 699 LEU A C 1
ATOM 4946 O O . LEU A 1 699 ? 203.147 204.776 146.305 1.00 97.57 699 LEU A O 1
ATOM 4951 N N . GLY A 1 700 ? 203.664 206.765 147.222 1.00 123.50 700 GLY A N 1
ATOM 4952 C CA . GLY A 1 700 ? 20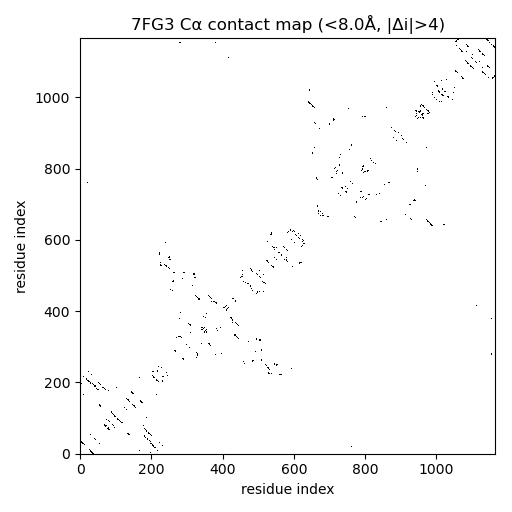4.470 207.207 146.107 1.00 123.50 700 GLY A CA 1
ATOM 4953 C C . GLY A 1 700 ? 203.959 208.520 145.559 1.00 123.50 700 GLY A C 1
ATOM 4954 O O . GLY A 1 700 ? 203.851 209.507 146.291 1.00 123.50 700 GLY A O 1
ATOM 4955 N N . ALA A 1 701 ? 203.632 208.541 144.273 1.00 129.65 701 ALA A N 1
ATOM 4956 C CA . ALA A 1 701 ? 203.156 209.749 143.620 1.00 129.65 701 ALA A CA 1
ATOM 4957 C C . ALA A 1 701 ? 202.121 209.349 142.581 1.00 129.65 701 ALA A C 1
ATOM 4958 O O . ALA A 1 701 ? 201.677 208.199 142.532 1.00 129.65 701 ALA A O 1
ATOM 4960 N N . GLU A 1 702 ? 201.733 210.306 141.750 1.00 100.52 702 GLU A N 1
ATOM 4961 C CA . GLU A 1 702 ? 200.748 210.042 140.720 1.00 100.52 702 GLU A CA 1
ATOM 4962 C C . GLU A 1 702 ? 201.337 209.271 139.544 1.00 100.52 702 GLU A C 1
ATOM 4963 O O . GLU A 1 702 ? 202.536 209.307 139.266 1.00 100.52 702 GLU A O 1
ATOM 4969 N N . ASN A 1 703 ? 200.453 208.546 138.859 1.00 99.70 703 ASN A N 1
ATOM 4970 C CA . ASN A 1 703 ? 200.709 207.931 137.562 1.00 99.70 703 ASN A CA 1
ATOM 4971 C C . ASN A 1 703 ? 199.498 208.131 136.652 1.00 99.70 703 ASN A C 1
ATOM 4972 O O . ASN A 1 703 ? 198.986 207.194 136.037 1.00 99.70 703 ASN A O 1
ATOM 4977 N N . SER A 1 704 ? 199.020 209.376 136.594 1.00 100.12 704 SER A N 1
ATOM 4978 C CA . SER A 1 704 ? 197.768 209.760 135.944 1.00 100.12 704 SER A CA 1
ATOM 4979 C C . SER A 1 704 ? 197.557 209.103 134.584 1.00 100.12 704 SER A C 1
ATOM 4980 O O . SER A 1 704 ? 198.505 208.887 133.826 1.00 100.12 704 SER A O 1
ATOM 4983 N N . VAL A 1 705 ? 196.293 208.792 134.284 1.00 107.33 705 VAL A N 1
ATOM 4984 C CA . VAL A 1 705 ? 195.854 208.307 132.979 1.00 107.33 705 VAL A CA 1
ATOM 4985 C C . VAL A 1 705 ? 194.965 209.374 132.349 1.00 107.33 705 VAL A C 1
ATOM 4986 O O . VAL A 1 705 ? 194.278 210.123 133.051 1.00 107.33 705 VAL A O 1
ATOM 4990 N N . ALA A 1 706 ? 194.974 209.438 131.017 1.00 126.12 706 ALA A N 1
ATOM 4991 C CA . ALA A 1 706 ? 194.425 210.578 130.296 1.00 126.12 706 ALA A CA 1
ATOM 4992 C C . ALA A 1 706 ? 193.215 210.175 129.462 1.00 126.12 706 ALA A C 1
ATOM 4993 O O . ALA A 1 706 ? 192.853 209.002 129.357 1.00 126.12 706 ALA A O 1
ATOM 4995 N N . TYR A 1 707 ? 192.603 211.192 128.856 1.00 143.98 707 TYR A N 1
ATOM 4996 C CA . TYR A 1 707 ? 191.378 211.031 128.080 1.00 143.98 707 TYR A CA 1
ATOM 4997 C C . TYR A 1 707 ? 191.710 210.585 126.667 1.00 143.98 707 TYR A C 1
ATOM 4998 O O . TYR A 1 707 ? 192.286 211.349 125.886 1.00 143.98 707 TYR A O 1
ATOM 5007 N N . SER A 1 708 ? 191.355 209.353 126.337 1.00 148.36 708 SER A N 1
ATOM 5008 C CA . SER A 1 708 ? 191.373 208.917 124.948 1.00 148.36 708 SER A CA 1
ATOM 5009 C C . SER A 1 708 ? 189.946 208.959 124.409 1.00 148.36 708 SER A C 1
ATOM 5010 O O . SER A 1 708 ? 189.068 208.258 124.915 1.00 148.36 708 SER A O 1
ATOM 5013 N N . ASN A 1 709 ? 189.692 209.821 123.423 1.00 142.13 709 ASN A N 1
ATOM 5014 C CA . ASN A 1 709 ? 188.388 209.813 122.764 1.00 142.13 709 ASN A CA 1
ATOM 5015 C C . ASN A 1 709 ? 188.216 208.548 121.938 1.00 142.13 709 ASN A C 1
ATOM 5016 O O . ASN A 1 709 ? 187.251 207.797 122.111 1.00 142.13 709 ASN A O 1
ATOM 5021 N N . ASN A 1 710 ? 189.139 208.321 121.006 1.00 169.98 710 ASN A N 1
ATOM 5022 C CA . ASN A 1 710 ? 189.211 207.068 120.274 1.00 169.98 710 ASN A CA 1
ATOM 5023 C C . ASN A 1 710 ? 190.640 206.570 120.102 1.00 169.98 710 ASN A C 1
ATOM 5024 O O . ASN A 1 710 ? 190.832 205.498 119.524 1.00 169.98 710 ASN A O 1
ATOM 5029 N N . SER A 1 711 ? 191.640 207.298 120.594 1.00 179.89 711 SER A N 1
ATOM 5030 C CA . SER A 1 711 ? 193.032 206.897 120.424 1.00 179.89 711 SER A CA 1
ATOM 5031 C C . SER A 1 711 ? 193.291 205.619 121.209 1.00 179.89 711 SER A C 1
ATOM 5032 O O . SER A 1 711 ? 192.834 205.472 122.347 1.00 179.89 711 SER A O 1
ATOM 5035 N N . ILE A 1 712 ? 194.030 204.698 120.613 1.00 184.43 712 ILE A N 1
ATOM 5036 C CA . ILE A 1 712 ? 194.281 203.401 121.223 1.00 184.43 712 ILE A CA 1
ATOM 5037 C C . ILE A 1 712 ? 195.769 203.255 121.475 1.00 184.43 712 ILE A C 1
ATOM 5038 O O . ILE A 1 712 ? 196.547 203.025 120.544 1.00 184.43 712 ILE A O 1
ATOM 5043 N N . ALA A 1 713 ? 196.165 203.381 122.738 1.00 182.86 713 ALA A N 1
ATOM 5044 C CA . ALA A 1 713 ? 197.533 203.084 123.148 1.00 182.86 713 ALA A CA 1
ATOM 5045 C C . ALA A 1 713 ? 197.627 201.568 123.245 1.00 182.86 713 ALA A C 1
ATOM 5046 O O . ALA A 1 713 ? 197.575 200.988 124.329 1.00 182.86 713 ALA A O 1
ATOM 5048 N N . ILE A 1 714 ? 197.757 200.919 122.089 1.00 191.48 714 ILE A N 1
ATOM 5049 C CA . ILE A 1 714 ? 197.526 199.480 121.963 1.00 191.48 714 ILE A CA 1
ATOM 5050 C C . ILE A 1 714 ? 198.773 198.682 122.331 1.00 191.48 714 ILE A C 1
ATOM 5051 O O . ILE A 1 714 ? 199.893 199.063 121.961 1.00 191.48 714 ILE A O 1
ATOM 5056 N N . PRO A 1 715 ? 198.630 197.589 123.081 1.00 195.04 715 PRO A N 1
ATOM 5057 C CA . PRO A 1 715 ? 199.801 196.771 123.417 1.00 195.04 715 PRO A CA 1
ATOM 5058 C C . PRO A 1 715 ? 200.235 195.897 122.254 1.00 195.04 715 PRO A C 1
ATOM 5059 O O . PRO A 1 715 ? 199.411 195.358 121.512 1.00 195.04 715 PRO A O 1
ATOM 5063 N N . THR A 1 716 ? 201.553 195.759 122.108 1.00 207.52 716 THR A N 1
ATOM 5064 C CA . THR A 1 716 ? 202.140 194.742 121.249 1.00 207.52 716 THR A CA 1
ATOM 5065 C C . THR A 1 716 ? 202.925 193.701 122.033 1.00 207.52 716 THR A C 1
ATOM 5066 O O . THR A 1 716 ? 203.373 192.711 121.444 1.00 207.52 716 THR A O 1
ATOM 5070 N N . ASN A 1 717 ? 203.096 193.904 123.339 1.00 167.32 717 ASN A N 1
ATOM 5071 C CA . ASN A 1 717 ? 203.837 193.002 124.207 1.00 167.32 717 ASN A CA 1
ATOM 5072 C C . ASN A 1 717 ? 203.175 193.006 125.584 1.00 167.32 717 ASN A C 1
ATOM 5073 O O . ASN A 1 717 ? 202.256 193.786 125.853 1.00 167.32 717 ASN A O 1
ATOM 5078 N N . PHE A 1 718 ? 203.646 192.127 126.465 1.00 150.92 718 PHE A N 1
ATOM 5079 C CA . PHE A 1 718 ? 203.041 191.965 127.780 1.00 150.92 718 PHE A CA 1
ATOM 5080 C C . PHE A 1 718 ? 204.084 191.409 128.739 1.00 150.92 718 PHE A C 1
ATOM 5081 O O . PHE A 1 718 ? 205.141 190.929 128.325 1.00 150.92 718 PHE A O 1
ATOM 5089 N N . THR A 1 719 ? 203.769 191.479 130.032 1.00 110.15 719 THR A N 1
ATOM 5090 C CA . THR A 1 719 ? 204.671 191.025 131.087 1.00 110.15 719 THR A CA 1
ATOM 5091 C C . THR A 1 719 ? 203.891 190.176 132.078 1.00 110.15 719 THR A C 1
ATOM 5092 O O . THR A 1 719 ? 202.660 190.243 132.121 1.00 110.15 719 THR A O 1
ATOM 5096 N N . ILE A 1 720 ? 204.610 189.362 132.851 1.00 76.56 720 ILE A N 1
ATOM 5097 C CA . ILE A 1 720 ? 204.036 188.504 133.885 1.00 76.56 720 ILE A CA 1
ATOM 5098 C C . ILE A 1 720 ? 205.019 188.443 135.044 1.00 76.56 720 ILE A C 1
ATOM 5099 O O . ILE A 1 720 ? 206.225 188.644 134.858 1.00 76.56 720 ILE A O 1
ATOM 5104 N N . SER A 1 721 ? 204.504 188.189 136.241 1.00 62.87 721 SER A N 1
ATOM 5105 C CA . SER A 1 721 ? 205.322 187.890 137.405 1.00 62.87 721 SER A CA 1
ATOM 5106 C C . SER A 1 721 ? 204.618 186.824 138.235 1.00 62.87 721 SER A C 1
ATOM 5107 O O . SER A 1 721 ? 203.441 186.530 138.017 1.00 62.87 721 SER A O 1
ATOM 5110 N N . VAL A 1 722 ? 205.350 186.229 139.175 1.00 38.18 722 VAL A N 1
ATOM 5111 C CA . VAL A 1 722 ? 204.800 185.191 140.034 1.00 38.18 722 VAL A CA 1
ATOM 5112 C C . VAL A 1 722 ? 205.127 185.538 141.486 1.00 38.18 722 VAL A C 1
ATOM 5113 O O . VAL A 1 722 ? 206.125 186.193 141.786 1.00 38.18 722 VAL A O 1
ATOM 5117 N N . THR A 1 723 ? 204.256 185.092 142.386 1.00 28.82 723 THR A N 1
ATOM 5118 C CA . THR A 1 723 ? 204.198 185.520 143.779 1.00 28.82 723 THR A CA 1
ATOM 5119 C C . THR A 1 723 ? 204.270 184.307 144.703 1.00 28.82 723 THR A C 1
ATOM 5120 O O . THR A 1 723 ? 204.704 183.226 144.309 1.00 28.82 723 THR A O 1
ATOM 5124 N N . THR A 1 724 ? 203.881 184.515 145.959 1.00 22.41 724 THR A N 1
ATOM 5125 C CA . THR A 1 724 ? 203.584 183.424 146.875 1.00 22.41 724 THR A CA 1
ATOM 5126 C C . THR A 1 724 ? 202.279 183.724 147.595 1.00 22.41 724 THR A C 1
ATOM 5127 O O . THR A 1 724 ? 202.100 184.813 148.145 1.00 22.41 724 THR A O 1
ATOM 5131 N N . GLU A 1 725 ? 201.375 182.742 147.611 1.00 26.57 725 GLU A N 1
ATOM 5132 C CA . GLU A 1 725 ? 200.111 182.893 148.324 1.00 26.57 725 GLU A CA 1
ATOM 5133 C C . GLU A 1 725 ? 200.037 181.834 149.410 1.00 26.57 725 GLU A C 1
ATOM 5134 O O . GLU A 1 725 ? 200.150 180.638 149.126 1.00 26.57 725 GLU A O 1
ATOM 5140 N N . ILE A 1 726 ? 199.827 182.279 150.641 1.00 28.60 726 ILE A N 1
ATOM 5141 C CA . ILE A 1 726 ? 200.097 181.493 151.835 1.00 28.60 726 ILE A CA 1
ATOM 5142 C C . ILE A 1 726 ? 198.849 181.498 152.706 1.00 28.60 726 ILE A C 1
ATOM 5143 O O . ILE A 1 726 ? 198.362 182.571 153.080 1.00 28.60 726 ILE A O 1
ATOM 5148 N N . LEU A 1 727 ? 198.332 180.308 153.039 1.00 25.32 727 LEU A N 1
ATOM 5149 C CA . LEU A 1 727 ? 197.069 180.179 153.768 1.00 25.32 727 LEU A CA 1
ATOM 5150 C C . LEU A 1 727 ? 197.099 178.911 154.605 1.00 25.32 727 LEU A C 1
ATOM 5151 O O . LEU A 1 727 ? 197.178 177.800 154.060 1.00 25.32 727 LEU A O 1
ATOM 5156 N N . PRO A 1 728 ? 197.030 179.026 155.931 1.00 22.42 728 PRO A N 1
ATOM 5157 C CA . PRO A 1 728 ? 196.951 177.829 156.775 1.00 22.42 728 PRO A CA 1
ATOM 5158 C C . PRO A 1 728 ? 195.696 177.038 156.455 1.00 22.42 728 PRO A C 1
ATOM 5159 O O . PRO A 1 728 ? 194.696 177.587 155.985 1.00 22.42 728 PRO A O 1
ATOM 5163 N N . VAL A 1 729 ? 195.758 175.726 156.682 1.00 24.09 729 VAL A N 1
ATOM 5164 C CA . VAL A 1 729 ? 194.631 174.865 156.338 1.00 24.09 729 VAL A CA 1
ATOM 5165 C C . VAL A 1 729 ? 194.263 173.938 157.484 1.00 24.09 729 VAL A C 1
ATOM 5166 O O . VAL A 1 729 ? 193.455 173.021 157.308 1.00 24.09 729 VAL A O 1
ATOM 5170 N N . SER A 1 730 ? 194.841 174.170 158.656 1.00 17.62 730 SER A N 1
ATOM 5171 C CA . SER A 1 730 ? 194.539 173.355 159.823 1.00 17.62 730 SER A CA 1
ATOM 5172 C C . SER A 1 730 ? 195.268 173.921 161.025 1.00 17.62 730 SER A C 1
ATOM 5173 O O . SER A 1 730 ? 196.188 174.729 160.897 1.00 17.62 730 SER A O 1
ATOM 5176 N N . MET A 1 731 ? 194.857 173.462 162.197 1.00 28.43 731 MET A N 1
ATOM 5177 C CA . MET A 1 731 ? 195.710 173.485 163.368 1.00 28.43 731 MET A CA 1
ATOM 5178 C C . MET A 1 731 ? 196.841 172.495 163.163 1.00 28.43 731 MET A C 1
ATOM 5179 O O . MET A 1 731 ? 196.836 171.690 162.230 1.00 28.43 731 MET A O 1
ATOM 5184 N N . THR A 1 732 ? 197.817 172.549 164.056 1.00 36.68 732 THR A N 1
ATOM 5185 C CA . THR A 1 732 ? 198.580 171.348 164.342 1.00 36.68 732 THR A CA 1
ATOM 5186 C C . THR A 1 732 ? 197.641 170.430 165.103 1.00 36.68 732 THR A C 1
ATOM 5187 O O . THR A 1 732 ? 197.469 170.589 166.316 1.00 36.68 732 THR A O 1
ATOM 5191 N N . LYS A 1 733 ? 197.016 169.496 164.378 1.00 40.45 733 LYS A N 1
ATOM 5192 C CA . LYS A 1 733 ? 195.831 168.795 164.861 1.00 40.45 733 LYS A CA 1
ATOM 5193 C C . LYS A 1 733 ? 195.961 168.416 166.325 1.00 40.45 733 LYS A C 1
ATOM 5194 O O . LYS A 1 733 ? 196.856 167.663 166.717 1.00 40.45 733 LYS A O 1
ATOM 5200 N N . THR A 1 734 ? 195.055 168.945 167.135 1.00 97.02 734 THR A N 1
ATOM 5201 C CA . THR A 1 734 ? 195.165 168.775 168.568 1.00 97.02 734 THR A CA 1
ATOM 5202 C C . THR A 1 734 ? 193.782 168.578 169.149 1.00 97.02 734 THR A C 1
ATOM 5203 O O . THR A 1 734 ? 192.864 169.358 168.900 1.00 97.02 734 THR A O 1
ATOM 5207 N N . SER A 1 735 ? 193.648 167.522 169.933 1.00 39.33 735 SER A N 1
ATOM 5208 C CA . SER A 1 735 ? 192.510 167.380 170.815 1.00 39.33 735 SER A CA 1
ATOM 5209 C C . SER A 1 735 ? 193.010 167.631 172.220 1.00 39.33 735 SER A C 1
ATOM 5210 O O . SER A 1 735 ? 194.215 167.732 172.463 1.00 39.33 735 SER A O 1
ATOM 5213 N N . VAL A 1 736 ? 192.079 167.745 173.153 1.00 19.91 736 VAL A N 1
ATOM 5214 C CA . VAL A 1 736 ? 192.411 167.947 174.552 1.00 19.91 736 VAL A CA 1
ATOM 5215 C C . VAL A 1 736 ? 191.426 167.121 175.357 1.00 19.91 736 VAL A C 1
ATOM 5216 O O . VAL A 1 736 ? 190.242 167.463 175.442 1.00 19.91 736 VAL A O 1
ATOM 5220 N N . ASP A 1 737 ? 191.902 166.027 175.942 1.00 41.52 737 ASP A N 1
ATOM 5221 C CA . ASP A 1 737 ? 191.096 165.368 176.951 1.00 41.52 737 ASP A CA 1
ATOM 5222 C C . ASP A 1 737 ? 190.882 166.380 178.059 1.00 41.52 737 ASP A C 1
ATOM 5223 O O . ASP A 1 737 ? 191.811 166.687 178.812 1.00 41.52 737 ASP A O 1
ATOM 5228 N N . CYS A 1 738 ? 189.663 166.901 178.162 1.00 44.55 738 CYS A N 1
ATOM 5229 C CA . CYS A 1 738 ? 189.432 168.026 179.055 1.00 44.55 738 CYS A CA 1
ATOM 5230 C C . CYS A 1 738 ? 189.705 167.637 180.500 1.00 44.55 738 CYS A C 1
ATOM 5231 O O . CYS A 1 738 ? 190.384 168.369 181.230 1.00 44.55 738 CYS A O 1
ATOM 5234 N N . THR A 1 739 ? 189.216 166.471 180.918 1.00 48.77 739 THR A N 1
ATOM 5235 C CA . THR A 1 739 ? 189.483 166.005 182.272 1.00 48.77 739 THR A CA 1
ATOM 5236 C C . THR A 1 739 ? 190.980 165.835 182.503 1.00 48.77 739 THR A C 1
ATOM 5237 O O . THR A 1 739 ? 191.537 166.385 183.459 1.00 48.77 739 THR A O 1
ATOM 5241 N N . MET A 1 740 ? 191.655 165.098 181.616 1.00 55.32 740 MET A N 1
ATOM 5242 C CA . MET A 1 740 ? 193.082 164.852 181.801 1.00 55.32 740 MET A CA 1
ATOM 5243 C C . MET A 1 740 ? 193.874 166.150 181.744 1.00 55.32 740 MET A C 1
ATOM 5244 O O . MET A 1 740 ? 194.845 166.325 182.488 1.00 55.32 740 MET A O 1
ATOM 5249 N N . TYR A 1 741 ? 193.478 167.064 180.856 1.00 47.61 741 TYR A N 1
ATOM 5250 C CA . TYR A 1 741 ? 194.012 168.420 180.886 1.00 47.61 741 TYR A CA 1
ATOM 5251 C C . TYR A 1 741 ? 193.895 169.018 182.276 1.00 47.61 741 TYR A C 1
ATOM 5252 O O . TYR A 1 741 ? 194.835 169.644 182.777 1.00 47.61 741 TYR A O 1
ATOM 5261 N N . ILE A 1 742 ? 192.746 168.838 182.910 1.00 51.76 742 ILE A N 1
ATOM 5262 C CA . ILE A 1 742 ? 192.440 169.548 184.142 1.00 51.76 742 ILE A CA 1
ATOM 5263 C C . ILE A 1 742 ? 192.683 168.652 185.344 1.00 51.76 742 ILE A C 1
ATOM 5264 O O . ILE A 1 742 ? 193.481 168.982 186.229 1.00 51.76 742 ILE A O 1
ATOM 5269 N N . CYS A 1 743 ? 192.004 167.512 185.381 1.00 99.41 743 CYS A N 1
ATOM 5270 C CA . CYS A 1 743 ? 192.112 166.631 186.537 1.00 99.41 743 CYS A CA 1
ATOM 5271 C C . CYS A 1 743 ? 193.430 165.863 186.547 1.00 99.41 743 CYS A C 1
ATOM 5272 O O . CYS A 1 743 ? 194.004 165.628 187.616 1.00 99.41 743 CYS A O 1
ATOM 5275 N N . GLY A 1 744 ? 193.922 165.469 185.378 1.00 87.13 744 GLY A N 1
ATOM 5276 C CA . GLY A 1 744 ? 195.163 164.715 185.330 1.00 87.13 744 GLY A CA 1
ATOM 5277 C C . GLY A 1 744 ? 195.058 163.345 185.961 1.00 87.13 744 GLY A C 1
ATOM 5278 O O . GLY A 1 744 ? 195.981 162.915 186.663 1.00 87.13 744 GLY A O 1
ATOM 5279 N N . ASP A 1 745 ? 193.943 162.648 185.726 1.00 118.30 745 ASP A N 1
ATOM 5280 C CA . ASP A 1 745 ? 193.705 161.315 186.281 1.00 118.30 745 ASP A CA 1
ATOM 5281 C C . ASP A 1 745 ? 193.861 161.321 187.800 1.00 118.30 745 ASP A C 1
ATOM 5282 O O . ASP A 1 745 ? 194.632 160.551 188.372 1.00 118.30 745 ASP A O 1
ATOM 5287 N N . SER A 1 746 ? 193.116 162.209 188.454 1.00 134.40 746 SER A N 1
ATOM 5288 C CA . SER A 1 746 ? 193.213 162.410 189.893 1.00 134.40 746 SER A CA 1
ATOM 5289 C C . SER A 1 746 ? 191.861 162.170 190.539 1.00 134.40 746 SER A C 1
ATOM 5290 O O . SER A 1 746 ? 190.866 162.781 190.139 1.00 134.40 746 SER A O 1
ATOM 5293 N N . THR A 1 747 ? 191.840 161.308 191.560 1.00 151.53 747 THR A N 1
ATOM 5294 C CA . THR A 1 747 ? 190.600 161.032 192.277 1.00 151.53 747 THR A CA 1
ATOM 5295 C C . THR A 1 747 ? 189.953 162.317 192.776 1.00 151.53 747 THR A C 1
ATOM 5296 O O . THR A 1 747 ? 188.740 162.510 192.623 1.00 151.53 747 THR A O 1
ATOM 5300 N N . GLU A 1 748 ? 190.753 163.214 193.360 1.00 155.32 748 GLU A N 1
ATOM 5301 C CA . GLU A 1 748 ? 190.229 164.501 193.808 1.00 155.32 748 GLU A CA 1
ATOM 5302 C C . GLU A 1 748 ? 189.492 165.215 192.686 1.00 155.32 748 GLU A C 1
ATOM 5303 O O . GLU A 1 748 ? 188.284 165.451 192.780 1.00 155.32 748 GLU A O 1
ATOM 5309 N N . CYS A 1 749 ? 190.194 165.540 191.598 1.00 130.94 749 CYS A N 1
ATOM 5310 C CA . CYS A 1 749 ? 189.551 166.311 190.540 1.00 130.94 749 CYS A CA 1
ATOM 5311 C C . CYS A 1 749 ? 188.566 165.471 189.745 1.00 130.94 749 CYS A C 1
ATOM 5312 O O . CYS A 1 749 ? 187.581 166.000 189.234 1.00 130.94 749 CYS A O 1
ATOM 5315 N N . SER A 1 750 ? 188.815 164.169 189.599 1.00 147.86 750 SER A N 1
ATOM 5316 C CA . SER A 1 750 ? 187.850 163.341 188.882 1.00 147.86 750 SER A CA 1
ATOM 5317 C C . SER A 1 750 ? 186.490 163.385 189.568 1.00 147.86 750 SER A C 1
ATOM 5318 O O . SER A 1 750 ? 185.473 163.714 188.943 1.00 147.86 750 SER A O 1
ATOM 5321 N N . ASN A 1 751 ? 186.463 163.100 190.873 1.00 154.65 751 ASN A N 1
ATOM 5322 C CA . ASN A 1 751 ? 185.217 163.188 191.628 1.00 154.65 751 ASN A CA 1
ATOM 5323 C C . ASN A 1 751 ? 184.697 164.620 191.661 1.00 154.65 751 ASN A C 1
ATOM 5324 O O . ASN A 1 751 ? 183.491 164.858 191.536 1.00 154.65 751 ASN A O 1
ATOM 5329 N N . LEU A 1 752 ? 185.601 165.591 191.814 1.00 140.52 752 LEU A N 1
ATOM 5330 C CA . LEU A 1 752 ? 185.223 166.992 191.918 1.00 140.52 752 LEU A CA 1
ATOM 5331 C C . LEU A 1 752 ? 184.534 167.492 190.653 1.00 140.52 752 LEU A C 1
ATOM 5332 O O . LEU A 1 752 ? 183.524 168.198 190.736 1.00 140.52 752 LEU A O 1
ATOM 5337 N N . LEU A 1 753 ? 185.045 167.121 189.480 1.00 141.57 753 LEU A N 1
ATOM 5338 C CA . LEU A 1 753 ? 184.429 167.516 188.222 1.00 141.57 753 LEU A CA 1
ATOM 5339 C C . LEU A 1 753 ? 183.180 166.704 187.923 1.00 141.57 753 LEU A C 1
ATOM 5340 O O . LEU A 1 753 ? 182.219 167.245 187.367 1.00 141.57 753 LEU A O 1
ATOM 5345 N N . LEU A 1 754 ? 183.166 165.414 188.274 1.00 168.72 754 LEU A N 1
ATOM 5346 C CA . LEU A 1 754 ? 181.917 164.665 188.217 1.00 168.72 754 LEU A CA 1
ATOM 5347 C C . LEU A 1 754 ? 180.833 165.384 189.012 1.00 168.72 754 LEU A C 1
ATOM 5348 O O . LEU A 1 754 ? 179.664 165.407 188.613 1.00 168.72 754 LEU A O 1
ATOM 5353 N N . GLN A 1 755 ? 181.220 165.989 190.136 1.00 179.22 755 GLN A N 1
ATOM 5354 C CA . GLN A 1 755 ? 180.307 166.832 190.898 1.00 179.22 755 GLN A CA 1
ATOM 5355 C C . GLN A 1 755 ? 180.015 168.148 190.182 1.00 179.22 755 GLN A C 1
ATOM 5356 O O . GLN A 1 755 ? 178.914 168.695 190.312 1.00 179.22 755 GLN A O 1
ATOM 5362 N N . TYR A 1 756 ? 180.979 168.670 189.422 1.00 162.60 756 TYR A N 1
ATOM 5363 C CA . TYR A 1 756 ? 180.890 170.025 188.872 1.00 162.60 756 TYR A CA 1
ATOM 5364 C C . TYR A 1 756 ? 180.490 170.002 187.401 1.00 162.60 756 TYR A C 1
ATOM 5365 O O . TYR A 1 756 ? 181.273 169.634 186.525 1.00 162.60 756 TYR A O 1
ATOM 5374 N N . GLY A 1 757 ? 179.257 170.429 187.129 1.00 85.91 757 GLY A N 1
ATOM 5375 C CA . GLY A 1 757 ? 178.820 170.809 185.798 1.00 85.91 757 GLY A CA 1
ATOM 5376 C C . GLY A 1 757 ? 178.978 169.782 184.697 1.00 85.91 757 GLY A C 1
ATOM 5377 O O . GLY A 1 757 ? 179.308 168.620 184.950 1.00 85.91 757 GLY A O 1
ATOM 5378 N N . SER A 1 758 ? 178.733 170.210 183.462 1.00 39.56 758 SER A N 1
ATOM 5379 C CA . SER A 1 758 ? 178.893 169.364 182.290 1.00 39.56 758 SER A CA 1
ATOM 5380 C C . SER A 1 758 ? 179.682 170.053 181.191 1.00 39.56 758 SER A C 1
ATOM 5381 O O . SER A 1 758 ? 179.668 169.587 180.049 1.00 39.56 758 SER A O 1
ATOM 5384 N N . PHE A 1 759 ? 180.359 171.158 181.511 1.00 41.41 759 PHE A N 1
ATOM 5385 C CA . PHE A 1 759 ? 181.081 171.923 180.499 1.00 41.41 759 PHE A CA 1
ATOM 5386 C C . PHE A 1 759 ? 182.092 171.062 179.761 1.00 41.41 759 PHE A C 1
ATOM 5387 O O . PHE A 1 759 ? 182.139 171.062 178.527 1.00 41.41 759 PHE A O 1
ATOM 5395 N N . CYS A 1 760 ? 182.908 170.317 180.510 1.00 45.14 760 CYS A N 1
ATOM 5396 C CA . CYS A 1 760 ? 184.015 169.576 179.917 1.00 45.14 760 CYS A CA 1
ATOM 5397 C C . CYS A 1 760 ? 183.538 168.654 178.808 1.00 45.14 760 CYS A C 1
ATOM 5398 O O . CYS A 1 760 ? 184.209 168.499 177.783 1.00 45.14 760 CYS A O 1
ATOM 5401 N N . THR A 1 761 ? 182.375 168.035 178.993 1.00 41.45 761 THR A N 1
ATOM 5402 C CA . THR A 1 761 ? 181.824 167.184 177.948 1.00 41.45 761 THR A CA 1
ATOM 5403 C C . THR A 1 761 ? 181.562 167.982 176.677 1.00 41.45 761 THR A C 1
ATOM 5404 O O . THR A 1 761 ? 181.934 167.563 175.575 1.00 41.45 761 THR A O 1
ATOM 5408 N N . GLN A 1 762 ? 180.939 169.154 176.819 1.00 33.75 762 GLN A N 1
ATOM 5409 C CA . GLN A 1 762 ? 180.640 169.984 175.657 1.00 33.75 762 GLN A CA 1
ATOM 5410 C C . GLN A 1 762 ? 181.924 170.443 174.983 1.00 33.75 762 GLN A C 1
ATOM 5411 O O . GLN A 1 762 ? 182.030 170.458 173.751 1.00 33.75 762 GLN A O 1
ATOM 5417 N N . LEU A 1 763 ? 182.908 170.836 175.787 1.00 39.83 763 LEU A N 1
ATOM 5418 C CA . LEU A 1 763 ? 184.179 171.304 175.254 1.00 39.83 763 LEU A CA 1
ATOM 5419 C C . LEU A 1 763 ? 184.884 170.200 174.488 1.00 39.83 763 LEU A C 1
ATOM 5420 O O . LEU A 1 763 ? 185.452 170.437 173.420 1.00 39.83 763 LEU A O 1
ATOM 5425 N N . ASN A 1 764 ? 184.879 168.989 175.039 1.00 47.70 764 ASN A N 1
ATOM 5426 C CA . ASN A 1 764 ? 185.520 167.878 174.360 1.00 47.70 764 ASN A CA 1
ATOM 5427 C C . ASN A 1 764 ? 184.768 167.552 173.081 1.00 47.70 764 ASN A C 1
ATOM 5428 O O . ASN A 1 764 ? 185.382 167.194 172.073 1.00 47.70 764 ASN A O 1
ATOM 5433 N N . ARG A 1 765 ? 183.442 167.706 173.090 1.00 45.45 765 ARG A N 1
ATOM 5434 C CA . ARG A 1 765 ? 182.691 167.557 171.851 1.00 45.45 765 ARG A CA 1
ATOM 5435 C C . ARG A 1 765 ? 183.155 168.570 170.818 1.00 45.45 765 ARG A C 1
ATOM 5436 O O . ARG A 1 765 ? 183.372 168.226 169.653 1.00 45.45 765 ARG A O 1
ATOM 5444 N N . ALA A 1 766 ? 183.323 169.824 171.235 1.00 35.23 766 ALA A N 1
ATOM 5445 C CA . ALA A 1 766 ? 183.782 170.856 170.315 1.00 35.23 766 ALA A CA 1
ATOM 5446 C C . ALA A 1 766 ? 185.180 170.548 169.802 1.00 35.23 766 ALA A C 1
ATOM 5447 O O . ALA A 1 766 ? 185.488 170.783 168.631 1.00 35.23 766 ALA A O 1
ATOM 5449 N N . LEU A 1 767 ? 186.043 170.027 170.670 1.00 34.82 767 LEU A N 1
ATOM 5450 C CA . LEU A 1 767 ? 187.410 169.720 170.270 1.00 34.82 767 LEU A CA 1
ATOM 5451 C C . LEU A 1 767 ? 187.467 168.534 169.323 1.00 34.82 767 LEU A C 1
ATOM 5452 O O . LEU A 1 767 ? 188.258 168.535 168.380 1.00 34.82 767 LEU A O 1
ATOM 5457 N N . THR A 1 768 ? 186.652 167.511 169.555 1.00 32.94 768 THR A N 1
ATOM 5458 C CA . THR A 1 768 ? 186.545 166.432 168.584 1.00 32.94 768 THR A CA 1
ATOM 5459 C C . THR A 1 768 ? 185.970 166.945 167.275 1.00 32.94 768 THR A C 1
ATOM 5460 O O . THR A 1 768 ? 186.358 166.489 166.192 1.00 32.94 768 THR A O 1
ATOM 5464 N N . GLY A 1 769 ? 185.032 167.887 167.361 1.00 29.18 769 GLY A N 1
ATOM 5465 C CA . GLY A 1 769 ? 184.500 168.494 166.159 1.00 29.18 769 GLY A CA 1
ATOM 5466 C C . GLY A 1 769 ? 185.570 169.216 165.372 1.00 29.18 769 GLY A C 1
ATOM 5467 O O . GLY A 1 769 ? 185.665 169.064 164.158 1.00 29.18 769 GLY A O 1
ATOM 5468 N N . ILE A 1 770 ? 186.417 169.983 166.057 1.00 27.25 770 ILE A N 1
ATOM 5469 C CA . ILE A 1 770 ? 187.493 170.655 165.345 1.00 27.25 770 ILE A CA 1
ATOM 5470 C C . ILE A 1 770 ? 188.526 169.646 164.866 1.00 27.25 770 ILE A C 1
ATOM 5471 O O . ILE A 1 770 ? 189.157 169.854 163.832 1.00 27.25 770 ILE A O 1
ATOM 5476 N N . ALA A 1 771 ? 188.703 168.534 165.578 1.00 25.04 771 ALA A N 1
ATOM 5477 C CA . ALA A 1 771 ? 189.651 167.518 165.133 1.00 25.04 771 ALA A CA 1
ATOM 5478 C C . ALA A 1 771 ? 189.210 166.907 163.811 1.00 25.04 771 ALA A C 1
ATOM 5479 O O . ALA A 1 771 ? 189.923 166.983 162.796 1.00 25.04 771 ALA A O 1
ATOM 5481 N N . VAL A 1 772 ? 188.018 166.309 163.803 1.00 25.36 772 VAL A N 1
ATOM 5482 C CA . VAL A 1 772 ? 187.460 165.808 162.555 1.00 25.36 772 VAL A CA 1
ATOM 5483 C C . VAL A 1 772 ? 187.320 166.947 161.562 1.00 25.36 772 VAL A C 1
ATOM 5484 O O . VAL A 1 772 ? 187.294 166.728 160.350 1.00 25.36 772 VAL A O 1
ATOM 5488 N N . GLU A 1 773 ? 187.282 168.182 162.056 1.00 29.30 773 GLU A N 1
ATOM 5489 C CA . GLU A 1 773 ? 187.241 169.331 161.172 1.00 29.30 773 GLU A CA 1
ATOM 5490 C C . GLU A 1 773 ? 188.537 169.493 160.400 1.00 29.30 773 GLU A C 1
ATOM 5491 O O . GLU A 1 773 ? 188.499 169.671 159.188 1.00 29.30 773 GLU A O 1
ATOM 5497 N N . GLN A 1 774 ? 189.692 169.461 161.068 1.00 34.82 774 GLN A N 1
ATOM 5498 C CA . GLN A 1 774 ? 190.918 169.590 160.285 1.00 34.82 774 GLN A CA 1
ATOM 5499 C C . GLN A 1 774 ? 191.146 168.357 159.435 1.00 34.82 774 GLN A C 1
ATOM 5500 O O . GLN A 1 774 ? 191.763 168.450 158.370 1.00 34.82 774 GLN A O 1
ATOM 5506 N N . ASP A 1 775 ? 190.655 167.199 159.875 1.00 35.11 775 ASP A N 1
ATOM 5507 C CA . ASP A 1 775 ? 190.633 166.053 158.972 1.00 35.11 775 ASP A CA 1
ATOM 5508 C C . ASP A 1 775 ? 189.848 166.389 157.714 1.00 35.11 775 ASP A C 1
ATOM 5509 O O . ASP A 1 775 ? 190.291 166.120 156.594 1.00 35.11 775 ASP A O 1
ATOM 5514 N N . LYS A 1 776 ? 188.682 167.007 157.888 1.00 38.30 776 LYS A N 1
ATOM 5515 C CA . LYS A 1 776 ? 187.841 167.388 156.764 1.00 38.30 776 LYS A CA 1
ATOM 5516 C C . LYS A 1 776 ? 188.486 168.485 155.932 1.00 38.30 776 LYS A C 1
ATOM 5517 O O . LYS A 1 776 ? 188.324 168.506 154.714 1.00 38.30 776 LYS A O 1
ATOM 5523 N N . ASN A 1 777 ? 189.221 169.391 156.565 1.00 34.29 777 ASN A N 1
ATOM 5524 C CA . ASN A 1 777 ? 189.926 170.435 155.834 1.00 34.29 777 ASN A CA 1
ATOM 5525 C C . ASN A 1 777 ? 191.017 169.835 154.964 1.00 34.29 777 ASN A C 1
ATOM 5526 O O . ASN A 1 777 ? 191.132 170.164 153.780 1.00 34.29 777 ASN A O 1
ATOM 5531 N N . THR A 1 778 ? 191.820 168.943 155.540 1.00 40.96 778 THR A N 1
ATOM 5532 C CA . THR A 1 778 ? 192.838 168.257 154.759 1.00 40.96 778 THR A CA 1
ATOM 5533 C C . THR A 1 778 ? 192.199 167.456 153.636 1.00 40.96 778 THR A C 1
ATOM 5534 O O . THR A 1 778 ? 192.676 167.477 152.497 1.00 40.96 778 THR A O 1
ATOM 5538 N N . GLN A 1 779 ? 191.090 166.779 153.926 1.00 49.27 779 GLN A N 1
ATOM 5539 C CA . GLN A 1 779 ? 190.434 165.963 152.915 1.00 49.27 779 GLN A CA 1
ATOM 5540 C C . GLN A 1 779 ? 189.875 166.828 151.788 1.00 49.27 779 GLN A C 1
ATOM 5541 O O . GLN A 1 779 ? 190.033 166.503 150.609 1.00 49.27 779 GLN A O 1
ATOM 5547 N N . GLU A 1 780 ? 189.242 167.953 152.131 1.00 44.36 780 GLU A N 1
ATOM 5548 C CA . GLU A 1 780 ? 188.643 168.815 151.116 1.00 44.36 780 GLU A CA 1
ATOM 5549 C C . GLU A 1 780 ? 189.701 169.516 150.283 1.00 44.36 780 GLU A C 1
ATOM 5550 O O . GLU A 1 780 ? 189.544 169.665 149.065 1.00 44.36 780 GLU A O 1
ATOM 5556 N N . VAL A 1 781 ? 190.781 169.974 150.918 1.00 44.09 781 VAL A N 1
ATOM 5557 C CA . VAL A 1 781 ? 191.869 170.558 150.150 1.00 44.09 781 VAL A CA 1
ATOM 5558 C C . VAL A 1 781 ? 192.557 169.484 149.313 1.00 44.09 781 VAL A C 1
ATOM 5559 O O . VAL A 1 781 ? 193.183 169.789 148.290 1.00 44.09 781 VAL A O 1
ATOM 5563 N N . PHE A 1 782 ? 192.426 168.210 149.700 1.00 47.12 782 PHE A N 1
ATOM 5564 C CA . PHE A 1 782 ? 193.123 167.120 149.029 1.00 47.12 782 PHE A CA 1
ATOM 5565 C C . PHE A 1 782 ? 192.197 165.962 148.645 1.00 47.12 782 PHE A C 1
ATOM 5566 O O . PHE A 1 782 ? 192.620 164.804 148.626 1.00 47.12 782 PHE A O 1
ATOM 5574 N N . ALA A 1 783 ? 190.930 166.245 148.353 1.00 61.16 783 ALA A N 1
ATOM 5575 C CA . ALA A 1 783 ? 190.064 165.291 147.664 1.00 61.16 783 ALA A CA 1
ATOM 5576 C C . ALA A 1 783 ? 189.149 166.007 146.688 1.00 61.16 783 ALA A C 1
ATOM 5577 O O . ALA A 1 783 ? 188.013 165.586 146.449 1.00 61.16 783 ALA A O 1
ATOM 5579 N N . GLN A 1 784 ? 189.623 167.115 146.118 1.00 53.31 784 GLN A N 1
ATOM 5580 C CA . GLN A 1 784 ? 188.832 167.819 145.114 1.00 53.31 784 GLN A CA 1
ATOM 5581 C C . GLN A 1 784 ? 188.572 166.927 143.908 1.00 53.31 784 GLN A C 1
ATOM 5582 O O . GLN A 1 784 ? 187.540 167.056 143.239 1.00 53.31 784 GLN A O 1
ATOM 5588 N N . VAL A 1 785 ? 189.502 166.024 143.613 1.00 69.57 785 VAL A N 1
ATOM 5589 C CA . VAL A 1 785 ? 189.318 165.008 142.591 1.00 69.57 785 VAL A CA 1
ATOM 5590 C C . VAL A 1 785 ? 189.137 163.658 143.277 1.00 69.57 785 VAL A C 1
ATOM 5591 O O . VAL A 1 785 ? 189.746 163.361 144.310 1.00 69.57 785 VAL A O 1
ATOM 5595 N N . LYS A 1 786 ? 188.259 162.837 142.699 1.00 81.90 786 LYS A N 1
ATOM 5596 C CA . LYS A 1 786 ? 187.948 161.539 143.281 1.00 81.90 786 LYS A CA 1
ATOM 5597 C C . LYS A 1 786 ? 189.088 160.539 143.140 1.00 81.90 786 LYS A C 1
ATOM 5598 O O . LYS A 1 786 ? 189.294 159.726 144.048 1.00 81.90 786 LYS A O 1
ATOM 5604 N N . GLN A 1 787 ? 189.833 160.581 142.037 1.00 80.77 787 GLN A N 1
ATOM 5605 C CA . GLN A 1 787 ? 190.851 159.579 141.761 1.00 80.77 787 GLN A CA 1
ATOM 5606 C C . GLN A 1 787 ? 192.140 160.269 141.330 1.00 80.77 787 GLN A C 1
ATOM 5607 O O . GLN A 1 787 ? 192.106 161.308 140.666 1.00 80.77 787 GLN A O 1
ATOM 5613 N N . ILE A 1 788 ? 193.267 159.670 141.710 1.00 74.61 788 ILE A N 1
ATOM 5614 C CA . ILE A 1 788 ? 194.571 160.328 141.689 1.00 74.61 788 ILE A CA 1
ATOM 5615 C C . ILE A 1 788 ? 195.164 160.235 140.288 1.00 74.61 788 ILE A C 1
ATOM 5616 O O . ILE A 1 788 ? 194.927 159.265 139.564 1.00 74.61 788 ILE A O 1
ATOM 5621 N N . TYR A 1 789 ? 195.901 161.265 139.887 1.00 87.97 789 TYR A N 1
ATOM 5622 C CA . TYR A 1 789 ? 196.535 161.311 138.576 1.00 87.97 789 TYR A CA 1
ATOM 5623 C C . TYR A 1 789 ? 198.035 161.551 138.722 1.00 87.97 789 TYR A C 1
ATOM 5624 O O . TYR A 1 789 ? 198.454 162.626 139.154 1.00 87.97 789 TYR A O 1
ATOM 5633 N N . LYS A 1 790 ? 198.849 160.557 138.368 1.00 111.38 790 LYS A N 1
ATOM 5634 C CA . LYS A 1 790 ? 200.295 160.750 138.389 1.00 111.38 790 LYS A CA 1
ATOM 5635 C C . LYS A 1 790 ? 200.730 161.609 137.213 1.00 111.38 790 LYS A C 1
ATOM 5636 O O . LYS A 1 790 ? 200.111 161.593 136.147 1.00 111.38 790 LYS A O 1
ATOM 5642 N N . THR A 1 791 ? 201.808 162.352 137.417 1.00 115.04 791 THR A N 1
ATOM 5643 C CA . THR A 1 791 ? 202.356 163.181 136.367 1.00 115.04 791 THR A CA 1
ATOM 5644 C C . THR A 1 791 ? 202.815 162.309 135.201 1.00 115.04 791 THR A C 1
ATOM 5645 O O . THR A 1 791 ? 203.014 161.103 135.356 1.00 115.04 791 THR A O 1
ATOM 5649 N N . PRO A 1 792 ? 202.952 162.892 134.018 1.00 122.02 792 PRO A N 1
ATOM 5650 C CA . PRO A 1 792 ? 203.462 162.147 132.870 1.00 122.02 792 PRO A CA 1
ATOM 5651 C C . PRO A 1 792 ? 204.855 161.609 133.129 1.00 122.02 792 PRO A C 1
ATOM 5652 O O . PRO A 1 792 ? 205.638 162.216 133.875 1.00 122.02 792 PRO A O 1
ATOM 5656 N N . PRO A 1 793 ? 205.208 160.464 132.528 1.00 117.55 793 PRO A N 1
ATOM 5657 C CA . PRO A 1 793 ? 206.528 159.870 132.782 1.00 117.55 793 PRO A CA 1
ATOM 5658 C C . PRO A 1 793 ? 207.673 160.730 132.270 1.00 117.55 793 PRO A C 1
ATOM 5659 O O . PRO A 1 793 ? 208.627 161.005 133.005 1.00 117.55 793 PRO A O 1
ATOM 5663 N N . ILE A 1 794 ? 207.591 161.164 131.016 1.00 128.52 794 ILE A N 1
ATOM 5664 C CA . ILE A 1 794 ? 208.614 162.014 130.419 1.00 128.52 794 ILE A CA 1
ATOM 5665 C C . ILE A 1 794 ? 208.101 163.450 130.452 1.00 128.52 794 ILE A C 1
ATOM 5666 O O . ILE A 1 794 ? 206.982 163.738 130.022 1.00 128.52 794 ILE A O 1
ATOM 5671 N N . LYS A 1 795 ? 208.922 164.350 130.987 1.00 121.64 795 LYS A N 1
ATOM 5672 C CA . LYS A 1 795 ? 208.518 165.727 131.270 1.00 121.64 795 LYS A CA 1
ATOM 5673 C C . LYS A 1 795 ? 209.064 166.640 130.179 1.00 121.64 795 LYS A C 1
ATOM 5674 O O . LYS A 1 795 ? 210.097 167.292 130.342 1.00 121.64 795 LYS A O 1
ATOM 5680 N N . ASP A 1 796 ? 208.359 166.690 129.053 1.00 134.85 796 ASP A N 1
ATOM 5681 C CA . ASP A 1 796 ? 208.760 167.494 127.898 1.00 134.85 796 ASP A CA 1
ATOM 5682 C C . ASP A 1 796 ? 207.550 168.230 127.323 1.00 134.85 796 ASP A C 1
ATOM 5683 O O . ASP A 1 796 ? 207.264 168.170 126.127 1.00 134.85 796 ASP A O 1
ATOM 5688 N N . PHE A 1 797 ? 206.828 168.941 128.192 1.00 151.50 797 PHE A N 1
ATOM 5689 C CA . PHE A 1 797 ? 205.520 169.508 127.877 1.00 151.50 797 PHE A CA 1
ATOM 5690 C C . PHE A 1 797 ? 205.594 170.674 126.901 1.00 151.50 797 PHE A C 1
ATOM 5691 O O . PHE A 1 797 ? 205.776 171.821 127.322 1.00 151.50 797 PHE A O 1
ATOM 5699 N N . GLY A 1 798 ? 205.438 170.389 125.608 1.00 163.43 798 GLY A N 1
ATOM 5700 C CA . GLY A 1 798 ? 205.336 171.410 124.579 1.00 163.43 798 GLY A CA 1
ATOM 5701 C C . GLY A 1 798 ? 206.305 172.570 124.702 1.00 163.43 798 GLY A C 1
ATOM 5702 O O . GLY A 1 798 ? 205.973 173.703 124.342 1.00 163.43 798 GLY A O 1
ATOM 5703 N N . GLY A 1 799 ? 207.504 172.305 125.220 1.00 160.22 799 GLY A N 1
ATOM 5704 C CA . GLY A 1 799 ? 208.495 173.340 125.417 1.00 160.22 799 GLY A CA 1
ATOM 5705 C C . GLY A 1 799 ? 208.374 174.108 126.712 1.00 160.22 799 GLY A C 1
ATOM 5706 O O . GLY A 1 799 ? 209.197 174.998 126.963 1.00 160.22 799 GLY A O 1
ATOM 5707 N N . PHE A 1 800 ? 207.383 173.804 127.546 1.00 127.62 800 PHE A N 1
ATOM 5708 C CA . PHE A 1 800 ? 207.181 174.521 128.804 1.00 127.62 800 PHE A CA 1
ATOM 5709 C C . PHE A 1 800 ? 207.792 173.698 129.929 1.00 127.62 800 PHE A C 1
ATOM 5710 O O . PHE A 1 800 ? 207.186 172.762 130.450 1.00 127.62 800 PHE A O 1
ATOM 5718 N N . ASN A 1 801 ? 209.014 174.061 130.308 1.00 104.31 801 ASN A N 1
ATOM 5719 C CA . ASN A 1 801 ? 209.719 173.356 131.367 1.00 104.31 801 ASN A CA 1
ATOM 5720 C C . ASN A 1 801 ? 209.087 173.662 132.717 1.00 104.31 801 ASN A C 1
ATOM 5721 O O . ASN A 1 801 ? 208.547 174.747 132.943 1.00 104.31 801 ASN A O 1
ATOM 5726 N N . PHE A 1 802 ? 209.122 172.677 133.612 1.00 113.77 802 PHE A N 1
ATOM 5727 C CA . PHE A 1 802 ? 208.600 172.891 134.954 1.00 113.77 802 PHE A CA 1
ATOM 5728 C C . PHE A 1 802 ? 209.622 172.537 136.024 1.00 113.77 802 PHE A C 1
ATOM 5729 O O . PHE A 1 802 ? 209.827 173.315 136.960 1.00 113.77 802 PHE A O 1
ATOM 5737 N N . SER A 1 803 ? 210.249 171.370 135.925 1.00 113.84 803 SER A N 1
ATOM 5738 C CA . SER A 1 803 ? 211.559 171.093 136.504 1.00 113.84 803 SER A CA 1
ATOM 5739 C C . SER A 1 803 ? 211.602 171.170 138.025 1.00 113.84 803 SER A C 1
ATOM 5740 O O . SER A 1 803 ? 212.594 170.764 138.639 1.00 113.84 803 SER A O 1
ATOM 5743 N N . GLN A 1 804 ? 210.545 171.685 138.649 1.00 85.23 804 GLN A N 1
ATOM 5744 C CA . GLN A 1 804 ? 210.606 171.979 140.077 1.00 85.23 804 GLN A CA 1
ATOM 5745 C C . GLN A 1 804 ? 209.366 171.585 140.852 1.00 85.23 804 GLN A C 1
ATOM 5746 O O . GLN A 1 804 ? 209.475 171.344 142.059 1.00 85.23 804 GLN A O 1
ATOM 5752 N N . ILE A 1 805 ? 208.201 171.493 140.214 1.00 77.44 805 ILE A N 1
ATOM 5753 C CA . ILE A 1 805 ? 206.947 171.326 140.925 1.00 77.44 805 ILE A CA 1
ATOM 5754 C C . ILE A 1 805 ? 206.415 169.903 140.841 1.00 77.44 805 ILE A C 1
ATOM 5755 O O . ILE A 1 805 ? 205.606 169.505 141.688 1.00 77.44 805 ILE A O 1
ATOM 5760 N N . LEU A 1 806 ? 206.825 169.129 139.848 1.00 79.81 806 LEU A N 1
ATOM 5761 C CA . LEU A 1 806 ? 206.476 167.726 139.836 1.00 79.81 806 LEU A CA 1
ATOM 5762 C C . LEU A 1 806 ? 207.210 167.027 140.977 1.00 79.81 806 LEU A C 1
ATOM 5763 O O . LEU A 1 806 ? 208.337 167.393 141.313 1.00 79.81 806 LEU A O 1
ATOM 5768 N N . PRO A 1 807 ? 206.589 166.027 141.598 1.00 84.20 807 PRO A N 1
ATOM 5769 C CA . PRO A 1 807 ? 207.230 165.358 142.735 1.00 84.20 807 PRO A CA 1
ATOM 5770 C C . PRO A 1 807 ? 208.482 164.614 142.299 1.00 84.20 807 PRO A C 1
ATOM 5771 O O . PRO A 1 807 ? 208.744 164.411 141.112 1.00 84.20 807 PRO A O 1
ATOM 5775 N N . ASP A 1 808 ? 209.277 164.213 143.285 1.00 94.66 808 ASP A N 1
ATOM 5776 C CA . ASP A 1 808 ? 210.472 163.445 142.984 1.00 94.66 808 ASP A CA 1
ATOM 5777 C C . ASP A 1 808 ? 210.086 162.110 142.352 1.00 94.66 808 ASP A C 1
ATOM 5778 O O . ASP A 1 808 ? 209.277 161.366 142.918 1.00 94.66 808 ASP A O 1
ATOM 5783 N N . PRO A 1 809 ? 210.620 161.788 141.174 1.00 97.57 809 PRO A N 1
ATOM 5784 C CA . PRO A 1 809 ? 210.317 160.490 140.561 1.00 97.57 809 PRO A CA 1
ATOM 5785 C C . PRO A 1 809 ? 210.711 159.310 141.440 1.00 97.57 809 PRO A C 1
ATOM 5786 O O . PRO A 1 809 ? 209.967 158.327 141.518 1.00 97.57 809 PRO A O 1
ATOM 5790 N N . SER A 1 810 ? 211.875 159.384 142.102 1.00 95.16 810 SER A N 1
ATOM 5791 C CA . SER A 1 810 ? 212.283 158.305 142.996 1.00 95.16 810 SER A CA 1
ATOM 5792 C C . SER A 1 810 ? 213.016 158.773 144.252 1.00 95.16 810 SER A C 1
ATOM 5793 O O . SER A 1 810 ? 213.441 157.923 145.046 1.00 95.16 810 SER A O 1
ATOM 5796 N N . LYS A 1 811 ? 213.186 160.074 144.465 1.00 86.47 811 LYS A N 1
ATOM 5797 C CA . LYS A 1 811 ? 213.894 160.536 145.651 1.00 86.47 811 LYS A CA 1
ATOM 5798 C C . LYS A 1 811 ? 213.017 160.314 146.882 1.00 86.47 811 LYS A C 1
ATOM 5799 O O . LYS A 1 811 ? 211.787 160.318 146.772 1.00 86.47 811 LYS A O 1
ATOM 5805 N N . PRO A 1 812 ? 213.611 160.091 148.056 1.00 78.72 812 PRO A N 1
ATOM 5806 C CA . PRO A 1 812 ? 212.801 159.855 149.256 1.00 78.72 812 PRO A CA 1
ATOM 5807 C C . PRO A 1 812 ? 211.824 160.989 149.535 1.00 78.72 812 PRO A C 1
ATOM 5808 O O . PRO A 1 812 ? 212.129 162.170 149.345 1.00 78.72 812 PRO A O 1
ATOM 5812 N N . SER A 1 813 ? 210.627 160.601 149.977 1.00 81.75 813 SER A N 1
ATOM 5813 C CA . SER A 1 813 ? 209.472 161.411 150.348 1.00 81.75 813 SER A CA 1
ATOM 5814 C C . SER A 1 813 ? 208.754 161.995 149.132 1.00 81.75 813 SER A C 1
ATOM 5815 O O . SER A 1 813 ? 207.677 162.571 149.297 1.00 81.75 813 SER A O 1
ATOM 5818 N N . LYS A 1 814 ? 209.299 161.854 147.924 1.00 78.17 814 LYS A N 1
ATOM 5819 C CA . LYS A 1 814 ? 208.651 162.200 146.656 1.00 78.17 814 LYS A CA 1
ATOM 5820 C C . LYS A 1 814 ? 207.846 163.495 146.738 1.00 78.17 814 LYS A C 1
ATOM 5821 O O . LYS A 1 814 ? 206.663 163.552 146.406 1.00 78.17 814 LYS A O 1
ATOM 5827 N N . ARG A 1 815 ? 208.514 164.545 147.191 1.00 71.47 815 ARG A N 1
ATOM 5828 C CA . ARG A 1 815 ? 207.974 165.891 147.139 1.00 71.47 815 ARG A CA 1
ATOM 5829 C C . ARG A 1 815 ? 208.585 166.576 145.925 1.00 71.47 815 ARG A C 1
ATOM 5830 O O . ARG A 1 815 ? 209.551 166.076 145.347 1.00 71.47 815 ARG A O 1
ATOM 5838 N N . SER A 1 816 ? 208.017 167.705 145.517 1.00 69.85 816 SER A N 1
ATOM 5839 C CA . SER A 1 816 ? 208.617 168.401 144.390 1.00 69.85 816 SER A CA 1
ATOM 5840 C C . SER A 1 816 ? 209.946 169.008 144.817 1.00 69.85 816 SER A C 1
ATOM 5841 O O . SER A 1 816 ? 210.197 169.238 146.001 1.00 69.85 816 SER A O 1
ATOM 5844 N N . PHE A 1 817 ? 210.815 169.249 143.834 1.00 71.06 817 PHE A N 1
ATOM 5845 C CA . PHE A 1 817 ? 212.086 169.896 144.134 1.00 71.06 817 PHE A CA 1
ATOM 5846 C C . PHE A 1 817 ? 211.842 171.169 144.930 1.00 71.06 817 PHE A C 1
ATOM 5847 O O . PHE A 1 817 ? 212.447 171.383 145.991 1.00 71.06 817 PHE A O 1
ATOM 5855 N N . ILE A 1 818 ? 210.890 171.981 144.468 1.00 69.25 818 ILE A N 1
ATOM 5856 C CA . ILE A 1 818 ? 210.380 173.083 145.277 1.00 69.25 818 ILE A CA 1
ATOM 5857 C C . ILE A 1 818 ? 209.891 172.561 146.618 1.00 69.25 818 ILE A C 1
ATOM 5858 O O . ILE A 1 818 ? 210.190 173.130 147.672 1.00 69.25 818 ILE A O 1
ATOM 5863 N N . GLU A 1 819 ? 209.139 171.462 146.604 1.00 58.60 819 GLU A N 1
ATOM 5864 C CA . GLU A 1 819 ? 208.495 171.028 147.834 1.00 58.60 819 GLU A CA 1
ATOM 5865 C C . GLU A 1 819 ? 209.496 170.379 148.782 1.00 58.60 819 GLU A C 1
ATOM 5866 O O . GLU A 1 819 ? 209.344 170.483 150.004 1.00 58.60 819 GLU A O 1
ATOM 5872 N N . ASP A 1 820 ? 210.507 169.694 148.242 1.00 62.78 820 ASP A N 1
ATOM 5873 C CA . ASP A 1 820 ? 211.639 169.288 149.063 1.00 62.78 820 ASP A CA 1
ATOM 5874 C C . ASP A 1 820 ? 212.227 170.498 149.764 1.00 62.78 820 ASP A C 1
ATOM 5875 O O . ASP A 1 820 ? 212.384 170.521 150.992 1.00 62.78 820 ASP A O 1
ATOM 5880 N N . LEU A 1 821 ? 212.537 171.530 148.979 1.00 57.19 821 LEU A N 1
ATOM 5881 C CA . LEU A 1 821 ? 213.146 172.722 149.543 1.00 57.19 821 LEU A CA 1
ATOM 5882 C C . LEU A 1 821 ? 212.225 173.414 150.536 1.00 57.19 821 LEU A C 1
ATOM 5883 O O . LEU A 1 821 ? 212.709 174.126 151.414 1.00 57.19 821 LEU A O 1
ATOM 5888 N N . LEU A 1 822 ? 210.915 173.202 150.432 1.00 58.71 822 LEU A N 1
ATOM 5889 C CA . LEU A 1 822 ? 209.996 173.825 151.376 1.00 58.71 822 LEU A CA 1
ATOM 5890 C C . LEU A 1 822 ? 209.918 173.044 152.678 1.00 58.71 822 LEU A C 1
ATOM 5891 O O . LEU A 1 822 ? 210.191 173.590 153.750 1.00 58.71 822 LEU A O 1
ATOM 5896 N N . PHE A 1 823 ? 209.567 171.758 152.606 1.00 62.43 823 PHE A N 1
ATOM 5897 C CA . PHE A 1 823 ? 209.517 170.951 153.820 1.00 62.43 823 PHE A CA 1
ATOM 5898 C C . PHE A 1 823 ? 210.858 170.858 154.524 1.00 62.43 823 PHE A C 1
ATOM 5899 O O . PHE A 1 823 ? 210.894 170.476 155.698 1.00 62.43 823 PHE A O 1
ATOM 5907 N N . ASN A 1 824 ? 211.958 171.179 153.853 1.00 68.37 824 ASN A N 1
ATOM 5908 C CA . ASN A 1 824 ? 213.210 171.304 154.586 1.00 68.37 824 ASN A CA 1
ATOM 5909 C C . ASN A 1 824 ? 213.512 172.734 155.014 1.00 68.37 824 ASN A C 1
ATOM 5910 O O . ASN A 1 824 ? 213.964 172.950 156.141 1.00 68.37 824 ASN A O 1
ATOM 5915 N N . LYS A 1 825 ? 213.256 173.719 154.152 1.00 68.16 825 LYS A N 1
ATOM 5916 C CA . LYS A 1 825 ? 213.580 175.100 154.485 1.00 68.16 825 LYS A CA 1
ATOM 5917 C C . LYS A 1 825 ? 212.666 175.646 155.570 1.00 68.16 825 LYS A C 1
ATOM 5918 O O . LYS A 1 825 ? 213.065 176.557 156.308 1.00 68.16 825 LYS A O 1
ATOM 5924 N N . VAL A 1 826 ? 211.446 175.111 155.692 1.00 89.12 826 VAL A N 1
ATOM 5925 C CA . VAL A 1 826 ? 210.627 175.452 156.847 1.00 89.12 826 VAL A CA 1
ATOM 5926 C C . VAL A 1 826 ? 211.480 175.263 158.081 1.00 89.12 826 VAL A C 1
ATOM 5927 O O . VAL A 1 826 ? 212.207 174.270 158.197 1.00 89.12 826 VAL A O 1
ATOM 5931 N N . THR A 1 827 ? 211.423 176.226 158.995 1.00 112.47 827 THR A N 1
ATOM 5932 C CA . THR A 1 827 ? 212.453 176.284 160.018 1.00 112.47 827 THR A CA 1
ATOM 5933 C C . THR A 1 827 ? 212.291 175.058 160.892 1.00 112.47 827 THR A C 1
ATOM 5934 O O . THR A 1 827 ? 211.558 175.090 161.879 1.00 112.47 827 THR A O 1
ATOM 5938 N N . LEU A 1 828 ? 213.013 173.989 160.546 1.00 120.54 828 LEU A N 1
ATOM 5939 C CA . LEU A 1 828 ? 212.655 172.632 160.944 1.00 120.54 828 LEU A CA 1
ATOM 5940 C C . LEU A 1 828 ? 212.404 172.485 162.435 1.00 120.54 828 LEU A C 1
ATOM 5941 O O . LEU A 1 828 ? 211.810 171.483 162.847 1.00 120.54 828 LEU A O 1
ATOM 5946 N N . ALA A 1 829 ? 212.834 173.443 163.255 1.00 145.39 829 ALA A N 1
ATOM 5947 C CA . ALA A 1 829 ? 212.230 173.574 164.571 1.00 145.39 829 ALA A CA 1
ATOM 5948 C C . ALA A 1 829 ? 210.739 173.854 164.429 1.00 145.39 829 ALA A C 1
ATOM 5949 O O . ALA A 1 829 ? 209.902 173.093 164.925 1.00 145.39 829 ALA A O 1
ATOM 5951 N N . ASP A 1 830 ? 210.394 174.910 163.688 1.00 129.91 830 ASP A N 1
ATOM 5952 C CA . ASP A 1 830 ? 209.005 175.324 163.499 1.00 129.91 830 ASP A CA 1
ATOM 5953 C C . ASP A 1 830 ? 208.326 175.491 164.853 1.00 129.91 830 ASP A C 1
ATOM 5954 O O . ASP A 1 830 ? 207.392 174.768 165.206 1.00 129.91 830 ASP A O 1
ATOM 5959 N N . ALA A 1 831 ? 208.837 176.448 165.629 1.00 140.49 831 ALA A N 1
ATOM 5960 C CA . ALA A 1 831 ? 208.569 176.561 167.060 1.00 140.49 831 ALA A CA 1
ATOM 5961 C C . ALA A 1 831 ? 208.961 175.293 167.804 1.00 140.49 831 ALA A C 1
ATOM 5962 O O . ALA A 1 831 ? 208.406 174.992 168.866 1.00 140.49 831 ALA A O 1
ATOM 5964 N N . GLY A 1 832 ? 209.896 174.531 167.237 1.00 172.35 832 GLY A N 1
ATOM 5965 C CA . GLY A 1 832 ? 210.424 173.338 167.867 1.00 172.35 832 GLY A CA 1
ATOM 5966 C C . GLY A 1 832 ? 209.392 172.311 168.264 1.00 172.35 832 GLY A C 1
ATOM 5967 O O . GLY A 1 832 ? 209.701 171.419 169.049 1.00 172.35 832 GLY A O 1
ATOM 5968 N N . PHE A 1 833 ? 208.192 172.373 167.709 1.00 166.08 833 PHE A N 1
ATOM 5969 C CA . PHE A 1 833 ? 207.151 171.816 168.562 1.00 166.08 833 PHE A CA 1
ATOM 5970 C C . PHE A 1 833 ? 207.125 170.217 168.534 1.00 166.08 833 PHE A C 1
ATOM 5971 O O . PHE A 1 833 ? 206.117 169.564 168.800 1.00 166.08 833 PHE A O 1
ATOM 5979 N N . ILE A 1 834 ? 208.225 169.571 168.134 1.00 187.52 834 ILE A N 1
ATOM 5980 C CA . ILE A 1 834 ? 208.600 168.249 168.638 1.00 187.52 834 ILE A CA 1
ATOM 5981 C C . ILE A 1 834 ? 209.834 168.323 169.519 1.00 187.52 834 ILE A C 1
ATOM 5982 O O . ILE A 1 834 ? 209.894 167.693 170.582 1.00 187.52 834 ILE A O 1
ATOM 5987 N N . GLN A 1 853 ? 205.080 167.002 170.866 1.00 190.91 853 GLN A N 1
ATOM 5988 C CA . GLN A 1 853 ? 205.329 167.769 172.101 1.00 190.91 853 GLN A CA 1
ATOM 5989 C C . GLN A 1 853 ? 204.138 167.730 173.063 1.00 190.91 853 GLN A C 1
ATOM 5990 O O . GLN A 1 853 ? 203.587 168.761 173.456 1.00 190.91 853 GLN A O 1
ATOM 5996 N N . LYS A 1 854 ? 203.731 166.522 173.439 1.00 155.22 854 LYS A N 1
ATOM 5997 C CA . LYS A 1 854 ? 202.570 166.322 174.297 1.00 155.22 854 LYS A CA 1
ATOM 5998 C C . LYS A 1 854 ? 203.010 166.203 175.752 1.00 155.22 854 LYS A C 1
ATOM 5999 O O . LYS A 1 854 ? 203.923 165.435 176.072 1.00 155.22 854 LYS A O 1
ATOM 6005 N N . PHE A 1 855 ? 202.381 166.991 176.626 1.00 151.28 855 PHE A N 1
ATOM 6006 C CA . PHE A 1 855 ? 202.783 167.065 178.025 1.00 151.28 855 PHE A CA 1
ATOM 6007 C C . PHE A 1 855 ? 201.717 166.542 178.977 1.00 151.28 855 PHE A C 1
ATOM 6008 O O . PHE A 1 855 ? 201.981 165.620 179.753 1.00 151.28 855 PHE A O 1
ATOM 6016 N N . ASN A 1 856 ? 200.512 167.110 178.948 1.00 64.80 856 ASN A N 1
ATOM 6017 C CA . ASN A 1 856 ? 199.460 166.705 179.874 1.00 64.80 856 ASN A CA 1
ATOM 6018 C C . ASN A 1 856 ? 198.114 167.120 179.302 1.00 64.80 856 ASN A C 1
ATOM 6019 O O . ASN A 1 856 ? 197.926 168.283 178.934 1.00 64.80 856 ASN A O 1
ATOM 6024 N N . GLY A 1 857 ? 197.197 166.161 179.195 1.00 49.88 857 GLY A N 1
ATOM 6025 C CA . GLY A 1 857 ? 195.892 166.410 178.614 1.00 49.88 857 GLY A CA 1
ATOM 6026 C C . GLY A 1 857 ? 195.971 166.625 177.118 1.00 49.88 857 GLY A C 1
ATOM 6027 O O . GLY A 1 857 ? 194.981 166.472 176.396 1.00 49.88 857 GLY A O 1
ATOM 6028 N N . LEU A 1 858 ? 197.164 166.964 176.646 1.00 35.50 858 LEU A N 1
ATOM 6029 C CA . LEU A 1 858 ? 197.394 167.262 175.252 1.00 35.50 858 LEU A CA 1
ATOM 6030 C C . LEU A 1 858 ? 197.298 165.995 174.423 1.00 35.50 858 LEU A C 1
ATOM 6031 O O . LEU A 1 858 ? 197.156 164.886 174.939 1.00 35.50 858 LEU A O 1
ATOM 6036 N N . THR A 1 859 ? 197.387 166.181 173.114 1.00 36.17 859 THR A N 1
ATOM 6037 C CA . THR A 1 859 ? 197.560 165.094 172.166 1.00 36.17 859 THR A CA 1
ATOM 6038 C C . THR A 1 859 ? 197.725 165.707 170.793 1.00 36.17 859 THR A C 1
ATOM 6039 O O . THR A 1 859 ? 197.332 166.850 170.552 1.00 36.17 859 THR A O 1
ATOM 6043 N N . VAL A 1 860 ? 198.325 164.933 169.902 1.00 41.28 860 VAL A N 1
ATOM 6044 C CA . VAL A 1 860 ? 198.364 165.294 168.496 1.00 41.28 860 VAL A CA 1
ATOM 6045 C C . VAL A 1 860 ? 197.949 164.069 167.704 1.00 41.28 860 VAL A C 1
ATOM 6046 O O . VAL A 1 860 ? 198.780 163.217 167.375 1.00 41.28 860 VAL A O 1
ATOM 6050 N N . LEU A 1 861 ? 196.688 163.960 167.416 1.00 32.61 861 LEU A N 1
ATOM 6051 C CA . LEU A 1 861 ? 196.379 162.870 166.516 1.00 32.61 861 LEU A CA 1
ATOM 6052 C C . LEU A 1 861 ? 196.771 163.261 165.096 1.00 32.61 861 LEU A C 1
ATOM 6053 O O . LEU A 1 861 ? 196.377 164.323 164.609 1.00 32.61 861 LEU A O 1
ATOM 6058 N N . PRO A 1 862 ? 197.580 162.450 164.434 1.00 39.88 862 PRO A N 1
ATOM 6059 C CA . PRO A 1 862 ? 198.071 162.809 163.117 1.00 39.88 862 PRO A CA 1
ATOM 6060 C C . PRO A 1 862 ? 196.949 162.768 162.098 1.00 39.88 862 PRO A C 1
ATOM 6061 O O . PRO A 1 862 ? 195.933 162.093 162.312 1.00 39.88 862 PRO A O 1
ATOM 6065 N N . PRO A 1 863 ? 197.087 163.474 160.987 1.00 41.29 863 PRO A N 1
ATOM 6066 C CA . PRO A 1 863 ? 195.936 163.745 160.127 1.00 41.29 863 PRO A CA 1
ATOM 6067 C C . PRO A 1 863 ? 195.510 162.498 159.364 1.00 41.29 863 PRO A C 1
ATOM 6068 O O . PRO A 1 863 ? 196.098 161.427 159.487 1.00 41.29 863 PRO A O 1
ATOM 6072 N N . LEU A 1 864 ? 194.452 162.660 158.570 1.00 42.84 864 LEU A N 1
ATOM 6073 C CA . LEU A 1 864 ? 193.973 161.558 157.748 1.00 42.84 864 LEU A CA 1
ATOM 6074 C C . LEU A 1 864 ? 194.938 161.285 156.607 1.00 42.84 864 LEU A C 1
ATOM 6075 O O . LEU A 1 864 ? 195.528 160.205 156.523 1.00 42.84 864 LEU A O 1
ATOM 6080 N N . LEU A 1 865 ? 195.136 162.266 155.737 1.00 40.51 865 LEU A N 1
ATOM 6081 C CA . LEU A 1 865 ? 196.045 162.122 154.611 1.00 40.51 865 LEU A CA 1
ATOM 6082 C C . LEU A 1 865 ? 197.467 162.376 155.097 1.00 40.51 865 LEU A C 1
ATOM 6083 O O . LEU A 1 865 ? 197.774 163.469 155.585 1.00 40.51 865 LEU A O 1
ATOM 6088 N N . THR A 1 866 ? 198.322 161.358 154.990 1.00 49.56 866 THR A N 1
ATOM 6089 C CA . THR A 1 866 ? 199.701 161.478 155.432 1.00 49.56 866 THR A CA 1
ATOM 6090 C C . THR A 1 866 ? 200.457 162.429 154.514 1.00 49.56 866 THR A C 1
ATOM 6091 O O . THR A 1 866 ? 200.052 162.690 153.379 1.00 49.56 866 THR A O 1
ATOM 6095 N N . ASP A 1 867 ? 201.582 162.943 155.011 1.00 55.26 867 ASP A N 1
ATOM 6096 C CA . ASP A 1 867 ? 202.331 163.963 154.285 1.00 55.26 867 ASP A CA 1
ATOM 6097 C C . ASP A 1 867 ? 202.602 163.527 152.850 1.00 55.26 867 ASP A C 1
ATOM 6098 O O . ASP A 1 867 ? 202.418 164.300 151.901 1.00 55.26 867 ASP A O 1
ATOM 6103 N N . GLU A 1 868 ? 203.008 162.270 152.674 1.00 66.35 868 GLU A N 1
ATOM 6104 C CA . GLU A 1 868 ? 203.163 161.729 151.333 1.00 66.35 868 GLU A CA 1
ATOM 6105 C C . GLU A 1 868 ? 201.840 161.670 150.588 1.00 66.35 868 GLU A C 1
ATOM 6106 O O . GLU A 1 868 ? 201.834 161.757 149.359 1.00 66.35 868 GLU A O 1
ATOM 6112 N N . MET A 1 869 ? 200.717 161.534 151.293 1.00 57.74 869 MET A N 1
ATOM 6113 C CA . MET A 1 869 ? 199.444 161.543 150.588 1.00 57.74 869 MET A CA 1
ATOM 6114 C C . MET A 1 869 ? 199.114 162.939 150.075 1.00 57.74 869 MET A C 1
ATOM 6115 O O . MET A 1 869 ? 198.599 163.089 148.960 1.00 57.74 869 MET A O 1
ATOM 6120 N N . ILE A 1 870 ? 199.428 163.978 150.857 1.00 47.75 870 ILE A N 1
ATOM 6121 C CA . ILE A 1 870 ? 199.354 165.339 150.328 1.00 47.75 870 ILE A CA 1
ATOM 6122 C C . ILE A 1 870 ? 200.243 165.474 149.102 1.00 47.75 870 ILE A C 1
ATOM 6123 O O . ILE A 1 870 ? 199.856 166.080 148.097 1.00 47.75 870 ILE A O 1
ATOM 6128 N N . ALA A 1 871 ? 201.461 164.934 149.180 1.00 63.21 871 ALA A N 1
ATOM 6129 C CA . ALA A 1 871 ? 202.380 165.037 148.049 1.00 63.21 871 ALA A CA 1
ATOM 6130 C C . ALA A 1 871 ? 201.797 164.379 146.806 1.00 63.21 871 ALA A C 1
ATOM 6131 O O . ALA A 1 871 ? 201.821 164.955 145.710 1.00 63.21 871 ALA A O 1
ATOM 6133 N N . GLN A 1 872 ? 201.265 163.171 146.961 1.00 76.86 872 GLN A N 1
ATOM 6134 C CA . GLN A 1 872 ? 200.603 162.506 145.849 1.00 76.86 872 GLN A CA 1
ATOM 6135 C C . GLN A 1 872 ? 199.443 163.343 145.335 1.00 76.86 872 GLN A C 1
ATOM 6136 O O . GLN A 1 872 ? 199.157 163.361 144.131 1.00 76.86 872 GLN A O 1
ATOM 6142 N N . TYR A 1 873 ? 198.758 164.049 146.228 1.00 58.35 873 TYR A N 1
ATOM 6143 C CA . TYR A 1 873 ? 197.653 164.851 145.742 1.00 58.35 873 TYR A CA 1
ATOM 6144 C C . TYR A 1 873 ? 198.165 166.007 144.904 1.00 58.35 873 TYR A C 1
ATOM 6145 O O . TYR A 1 873 ? 197.570 166.344 143.880 1.00 58.35 873 TYR A O 1
ATOM 6154 N N . THR A 1 874 ? 199.278 166.618 145.312 1.00 47.74 874 THR A N 1
ATOM 6155 C CA . THR A 1 874 ? 199.905 167.635 144.469 1.00 47.74 874 THR A CA 1
ATOM 6156 C C . THR A 1 874 ? 200.303 167.057 143.124 1.00 47.74 874 THR A C 1
ATOM 6157 O O . THR A 1 874 ? 200.275 167.756 142.103 1.00 47.74 874 THR A O 1
ATOM 6161 N N . SER A 1 875 ? 200.712 165.792 143.116 1.00 69.25 875 SER A N 1
ATOM 6162 C CA . SER A 1 875 ? 200.981 165.119 141.853 1.00 69.25 875 SER A CA 1
ATOM 6163 C C . SER A 1 875 ? 199.731 165.097 140.986 1.00 69.25 875 SER A C 1
ATOM 6164 O O . SER A 1 875 ? 199.782 165.416 139.794 1.00 69.25 875 SER A O 1
ATOM 6167 N N . ALA A 1 876 ? 198.599 164.712 141.576 1.00 73.12 876 ALA A N 1
ATOM 6168 C CA . ALA A 1 876 ? 197.333 164.751 140.848 1.00 73.12 876 ALA A CA 1
ATOM 6169 C C . ALA A 1 876 ? 197.038 166.157 140.354 1.00 73.12 876 ALA A C 1
ATOM 6170 O O . ALA A 1 876 ? 196.514 166.353 139.247 1.00 73.12 876 ALA A O 1
ATOM 6172 N N . LEU A 1 877 ? 197.394 167.146 141.167 1.00 87.76 877 LEU A N 1
ATOM 6173 C CA . LEU A 1 877 ? 197.125 168.539 140.851 1.00 87.76 877 LEU A CA 1
ATOM 6174 C C . LEU A 1 877 ? 197.865 168.964 139.597 1.00 87.76 877 LEU A C 1
ATOM 6175 O O . LEU A 1 877 ? 197.266 169.503 138.663 1.00 87.76 877 LEU A O 1
ATOM 6180 N N . LEU A 1 878 ? 199.175 168.731 139.565 1.00 90.86 878 LEU A N 1
ATOM 6181 C CA . LEU A 1 878 ? 199.940 169.086 138.375 1.00 90.86 878 LEU A CA 1
ATOM 6182 C C . LEU A 1 878 ? 199.537 168.229 137.186 1.00 90.86 878 LEU A C 1
ATOM 6183 O O . LEU A 1 878 ? 199.461 168.727 136.058 1.00 90.86 878 LEU A O 1
ATOM 6188 N N . ALA A 1 879 ? 199.254 166.948 137.415 1.00 109.41 879 ALA A N 1
ATOM 6189 C CA . ALA A 1 879 ? 198.807 166.090 136.326 1.00 109.41 879 ALA A CA 1
ATOM 6190 C C . ALA A 1 879 ? 197.602 166.692 135.623 1.00 109.41 879 ALA A C 1
ATOM 6191 O O . ALA A 1 879 ? 197.586 166.828 134.397 1.00 109.41 879 ALA A O 1
ATOM 6193 N N . GLY A 1 880 ? 196.591 167.091 136.391 1.00 109.23 880 GLY A N 1
ATOM 6194 C CA . GLY A 1 880 ? 195.444 167.738 135.780 1.00 109.23 880 GLY A CA 1
ATOM 6195 C C . GLY A 1 880 ? 195.767 169.102 135.197 1.00 109.23 880 GLY A C 1
ATOM 6196 O O . GLY A 1 880 ? 195.337 169.427 134.086 1.00 109.23 880 GLY A O 1
ATOM 6197 N N . THR A 1 881 ? 196.543 169.908 135.927 1.00 107.49 881 THR A N 1
ATOM 6198 C CA . THR A 1 881 ? 196.781 171.292 135.534 1.00 107.49 881 THR A CA 1
ATOM 6199 C C . THR A 1 881 ? 197.510 171.387 134.204 1.00 107.49 881 THR A C 1
ATOM 6200 O O . THR A 1 881 ? 197.180 172.237 133.372 1.00 107.49 881 THR A O 1
ATOM 6204 N N . ILE A 1 882 ? 198.508 170.536 133.984 1.00 118.32 882 ILE A N 1
ATOM 6205 C CA . ILE A 1 882 ? 199.320 170.633 132.779 1.00 118.32 882 ILE A CA 1
ATOM 6206 C C . ILE A 1 882 ? 199.182 169.408 131.888 1.00 118.32 882 ILE A C 1
ATOM 6207 O O . ILE A 1 882 ? 199.921 169.271 130.914 1.00 118.32 882 ILE A O 1
ATOM 6212 N N . THR A 1 883 ? 198.226 168.537 132.169 1.00 147.04 883 THR A N 1
ATOM 6213 C CA . THR A 1 883 ? 198.166 167.271 131.450 1.00 147.04 883 THR A CA 1
ATOM 6214 C C . THR A 1 883 ? 196.770 166.896 130.972 1.00 147.04 883 THR A C 1
ATOM 6215 O O . THR A 1 883 ? 196.639 166.097 130.043 1.00 147.04 883 THR A O 1
ATOM 6219 N N . SER A 1 884 ? 195.719 167.411 131.605 1.00 128.14 884 SER A N 1
ATOM 6220 C CA . SER A 1 884 ? 194.375 166.952 131.277 1.00 128.14 884 SER A CA 1
ATOM 6221 C C . SER A 1 884 ? 193.461 168.067 130.780 1.00 128.14 884 SER A C 1
ATOM 6222 O O . SER A 1 884 ? 192.580 167.816 129.952 1.00 128.14 884 SER A O 1
ATOM 6225 N N . GLY A 1 885 ? 193.639 169.280 131.262 1.00 129.92 885 GLY A N 1
ATOM 6226 C CA . GLY A 1 885 ? 192.948 170.404 130.669 1.00 129.92 885 GLY A CA 1
ATOM 6227 C C . GLY A 1 885 ? 192.241 171.222 131.733 1.00 129.92 885 GLY A C 1
ATOM 6228 O O . GLY A 1 885 ? 192.708 171.323 132.867 1.00 129.92 885 GLY A O 1
ATOM 6229 N N . TRP A 1 886 ? 191.100 171.778 131.333 1.00 125.09 886 TRP A N 1
ATOM 6230 C CA . TRP A 1 886 ? 190.198 172.484 132.227 1.00 125.09 886 TRP A CA 1
ATOM 6231 C C . TRP A 1 886 ? 189.427 171.533 133.119 1.00 125.09 886 TRP A C 1
ATOM 6232 O O . TRP A 1 886 ? 188.452 171.944 133.758 1.00 125.09 886 TRP A O 1
ATOM 6243 N N . THR A 1 887 ? 189.840 170.265 133.170 1.00 114.45 887 THR A N 1
ATOM 6244 C CA . THR A 1 887 ? 188.898 169.185 133.392 1.00 114.45 887 THR A CA 1
ATOM 6245 C C . THR A 1 887 ? 189.282 168.153 134.442 1.00 114.45 887 THR A C 1
ATOM 6246 O O . THR A 1 887 ? 188.515 167.208 134.640 1.00 114.45 887 THR A O 1
ATOM 6250 N N . PHE A 1 888 ? 190.430 168.261 135.107 1.00 104.83 888 PHE A N 1
ATOM 6251 C CA . PHE A 1 888 ? 190.645 167.273 136.159 1.00 104.83 888 PHE A CA 1
ATOM 6252 C C . PHE A 1 888 ? 189.821 167.581 137.394 1.00 104.83 888 PHE A C 1
ATOM 6253 O O . PHE A 1 888 ? 189.585 166.684 138.209 1.00 104.83 888 PHE A O 1
ATOM 6261 N N . GLY A 1 889 ? 189.371 168.820 137.540 1.00 91.49 889 GLY A N 1
ATOM 6262 C CA . GLY A 1 889 ? 188.288 169.120 138.447 1.00 91.49 889 GLY A CA 1
ATOM 6263 C C . GLY A 1 889 ? 186.957 168.824 137.790 1.00 91.49 889 GLY A C 1
ATOM 6264 O O . GLY A 1 889 ? 185.918 168.820 138.454 1.00 91.49 889 GLY A O 1
ATOM 6265 N N . ALA A 1 890 ? 186.967 168.621 136.477 1.00 106.41 890 ALA A N 1
ATOM 6266 C CA . ALA A 1 890 ? 185.780 168.162 135.757 1.00 106.41 890 ALA A CA 1
ATOM 6267 C C . ALA A 1 890 ? 185.792 166.653 135.535 1.00 106.41 890 ALA A C 1
ATOM 6268 O O . ALA A 1 890 ? 185.636 166.188 134.410 1.00 106.41 890 ALA A O 1
ATOM 6270 N N . GLY A 1 891 ? 185.992 165.876 136.594 1.00 108.19 891 GLY A N 1
ATOM 6271 C CA . GLY A 1 891 ? 185.858 164.429 136.503 1.00 108.19 891 GLY A CA 1
ATOM 6272 C C . GLY A 1 891 ? 187.175 163.739 136.190 1.00 108.19 891 GLY A C 1
ATOM 6273 O O . GLY A 1 891 ? 188.199 164.036 136.801 1.00 108.19 891 GLY A O 1
ATOM 6274 N N . ALA A 1 892 ? 187.136 162.800 135.248 1.00 109.22 892 ALA A N 1
ATOM 6275 C CA . ALA A 1 892 ? 188.309 161.995 134.939 1.00 109.22 892 ALA A CA 1
ATOM 6276 C C . ALA A 1 892 ? 189.350 162.809 134.187 1.00 109.22 892 ALA A C 1
ATOM 6277 O O . ALA A 1 892 ? 189.016 163.620 133.320 1.00 109.22 892 ALA A O 1
ATOM 6279 N N . ALA A 1 893 ? 190.617 162.580 134.513 1.00 109.07 893 ALA A N 1
ATOM 6280 C CA . ALA A 1 893 ? 191.704 163.270 133.833 1.00 109.07 893 ALA A CA 1
ATOM 6281 C C . ALA A 1 893 ? 191.902 162.714 132.430 1.00 109.07 893 ALA A C 1
ATOM 6282 O O . ALA A 1 893 ? 191.918 161.496 132.228 1.00 109.07 893 ALA A O 1
ATOM 6284 N N . LEU A 1 894 ? 192.059 163.611 131.461 1.00 119.72 894 LEU A N 1
ATOM 6285 C CA . LEU A 1 894 ? 192.276 163.250 130.071 1.00 119.72 894 LEU A CA 1
ATOM 6286 C C . LEU A 1 894 ? 193.775 163.119 129.801 1.00 119.72 894 LEU A C 1
ATOM 6287 O O . LEU A 1 894 ? 194.613 163.462 130.638 1.00 119.72 894 LEU A O 1
ATOM 6292 N N . GLN A 1 895 ? 194.117 162.616 128.615 1.00 133.15 895 GLN A N 1
ATOM 6293 C CA . GLN A 1 895 ? 195.497 162.491 128.174 1.00 133.15 895 GLN A CA 1
ATOM 6294 C C . GLN A 1 895 ? 195.741 163.491 127.055 1.00 133.15 895 GLN A C 1
ATOM 6295 O O . GLN A 1 895 ? 195.641 163.152 125.873 1.00 133.15 895 GLN A O 1
ATOM 6301 N N . ILE A 1 896 ? 196.087 164.718 127.437 1.00 175.21 896 ILE A N 1
ATOM 6302 C CA . ILE A 1 896 ? 196.074 165.841 126.506 1.00 175.21 896 ILE A CA 1
ATOM 6303 C C . ILE A 1 896 ? 197.332 166.676 126.737 1.00 175.21 896 ILE A C 1
ATOM 6304 O O . ILE A 1 896 ? 197.872 166.695 127.851 1.00 175.21 896 ILE A O 1
ATOM 6309 N N . PRO A 1 897 ? 197.860 167.334 125.713 1.00 207.55 897 PRO A N 1
ATOM 6310 C CA . PRO A 1 897 ? 199.088 168.120 125.888 1.00 207.55 897 PRO A CA 1
ATOM 6311 C C . PRO A 1 897 ? 198.865 169.443 126.601 1.00 207.55 897 PRO A C 1
ATOM 6312 O O . PRO A 1 897 ? 197.747 169.945 126.706 1.00 207.55 897 PRO A O 1
ATOM 6316 N N . PHE A 1 898 ? 199.970 169.999 127.105 1.00 140.45 898 PHE A N 1
ATOM 6317 C CA . PHE A 1 898 ? 200.022 171.382 127.563 1.00 140.45 898 PHE A CA 1
ATOM 6318 C C . PHE A 1 898 ? 200.366 172.402 126.490 1.00 140.45 898 PHE A C 1
ATOM 6319 O O . PHE A 1 898 ? 200.057 173.580 126.692 1.00 140.45 898 PHE A O 1
ATOM 6327 N N . ALA A 1 899 ? 201.016 172.021 125.392 1.00 168.26 899 ALA A N 1
ATOM 6328 C CA . ALA A 1 899 ? 201.233 173.006 124.340 1.00 168.26 899 ALA A CA 1
ATOM 6329 C C . ALA A 1 899 ? 199.862 173.477 123.897 1.00 168.26 899 ALA A C 1
ATOM 6330 O O . ALA A 1 899 ? 199.537 174.669 123.949 1.00 168.26 899 ALA A O 1
ATOM 6332 N N . MET A 1 900 ? 199.009 172.525 123.553 1.00 174.36 900 MET A N 1
ATOM 6333 C CA . MET A 1 900 ? 197.671 172.902 123.145 1.00 174.36 900 MET A CA 1
ATOM 6334 C C . MET A 1 900 ? 196.752 173.176 124.325 1.00 174.36 900 MET A C 1
ATOM 6335 O O . MET A 1 900 ? 195.713 173.815 124.139 1.00 174.36 900 MET A O 1
ATOM 6340 N N . GLN A 1 901 ? 197.112 172.757 125.540 1.00 163.70 901 GLN A N 1
ATOM 6341 C CA . GLN A 1 901 ? 196.330 173.221 126.681 1.00 163.70 901 GLN A CA 1
ATOM 6342 C C . GLN A 1 901 ? 196.488 174.725 126.846 1.00 163.70 901 GLN A C 1
ATOM 6343 O O . GLN A 1 901 ? 195.503 175.450 127.019 1.00 163.70 901 GLN A O 1
ATOM 6349 N N . MET A 1 902 ? 197.727 175.218 126.762 1.00 163.51 902 MET A N 1
ATOM 6350 C CA . MET A 1 902 ? 197.944 176.657 126.800 1.00 163.51 902 MET A CA 1
ATOM 6351 C C . MET A 1 902 ? 197.380 177.310 125.548 1.00 163.51 902 MET A C 1
ATOM 6352 O O . MET A 1 902 ? 196.965 178.473 125.591 1.00 163.51 902 MET A O 1
ATOM 6357 N N . ALA A 1 903 ? 197.333 176.571 124.435 1.00 168.76 903 ALA A N 1
ATOM 6358 C CA . ALA A 1 903 ? 196.643 177.077 123.253 1.00 168.76 903 ALA A CA 1
ATOM 6359 C C . ALA A 1 903 ? 195.172 177.337 123.544 1.00 168.76 903 ALA A C 1
ATOM 6360 O O . ALA A 1 903 ? 194.638 178.384 123.165 1.00 168.76 903 ALA A O 1
ATOM 6362 N N . TYR A 1 904 ? 194.499 176.412 124.231 1.00 149.99 904 TYR A N 1
ATOM 6363 C CA . TYR A 1 904 ? 193.094 176.655 124.549 1.00 149.99 904 TYR A CA 1
ATOM 6364 C C . TYR A 1 904 ? 192.906 177.651 125.683 1.00 149.99 904 TYR A C 1
ATOM 6365 O O . TYR A 1 904 ? 191.859 178.297 125.744 1.00 149.99 904 TYR A O 1
ATOM 6374 N N . ARG A 1 905 ? 193.875 177.793 126.583 1.00 165.14 905 ARG A N 1
ATOM 6375 C CA . ARG A 1 905 ? 193.782 178.873 127.558 1.00 165.14 905 ARG A CA 1
ATOM 6376 C C . ARG A 1 905 ? 193.944 180.246 126.926 1.00 165.14 905 ARG A C 1
ATOM 6377 O O . ARG A 1 905 ? 193.262 181.185 127.346 1.00 165.14 905 ARG A O 1
ATOM 6385 N N . PHE A 1 906 ? 194.818 180.387 125.928 1.00 186.75 906 PHE A N 1
ATOM 6386 C CA . PHE A 1 906 ? 194.797 181.601 125.122 1.00 186.75 906 PHE A CA 1
ATOM 6387 C C . PHE A 1 906 ? 193.470 181.735 124.385 1.00 186.75 906 PHE A C 1
ATOM 6388 O O . PHE A 1 906 ? 192.843 182.798 124.416 1.00 186.75 906 PHE A O 1
ATOM 6396 N N . ASN A 1 907 ? 192.997 180.649 123.771 1.00 214.98 907 ASN A N 1
ATOM 6397 C CA . ASN A 1 907 ? 191.743 180.644 123.027 1.00 214.98 907 ASN A CA 1
ATOM 6398 C C . ASN A 1 907 ? 190.539 181.074 123.858 1.00 214.98 907 ASN A C 1
ATOM 6399 O O . ASN A 1 907 ? 189.642 181.730 123.317 1.00 214.98 907 ASN A O 1
ATOM 6404 N N . GLY A 1 908 ? 190.490 180.721 125.138 1.00 209.44 908 GLY A N 1
ATOM 6405 C CA . GLY A 1 908 ? 189.363 181.015 125.995 1.00 209.44 908 GLY A CA 1
ATOM 6406 C C . GLY A 1 908 ? 189.502 182.212 126.907 1.00 209.44 908 GLY A C 1
ATOM 6407 O O . GLY A 1 908 ? 188.701 182.357 127.836 1.00 209.44 908 GLY A O 1
ATOM 6408 N N . ILE A 1 909 ? 190.491 183.078 126.689 1.00 200.61 909 ILE A N 1
ATOM 6409 C CA . ILE A 1 909 ? 190.629 184.281 127.505 1.00 200.61 909 ILE A CA 1
ATOM 6410 C C . ILE A 1 909 ? 190.367 185.520 126.655 1.00 200.61 909 ILE A C 1
ATOM 6411 O O . ILE A 1 909 ? 190.343 186.644 127.170 1.00 200.61 909 ILE A O 1
ATOM 6416 N N . GLY A 1 910 ? 190.162 185.326 125.354 1.00 240.94 910 GLY A N 1
ATOM 6417 C CA . GLY A 1 910 ? 189.748 186.417 124.488 1.00 240.94 910 GLY A CA 1
ATOM 6418 C C . GLY A 1 910 ? 190.765 186.862 123.456 1.00 240.94 910 GLY A C 1
ATOM 6419 O O . GLY A 1 910 ? 190.500 187.784 122.678 1.00 240.94 910 GLY A O 1
ATOM 6420 N N . VAL A 1 911 ? 191.930 186.220 123.433 1.00 265.27 911 VAL A N 1
ATOM 6421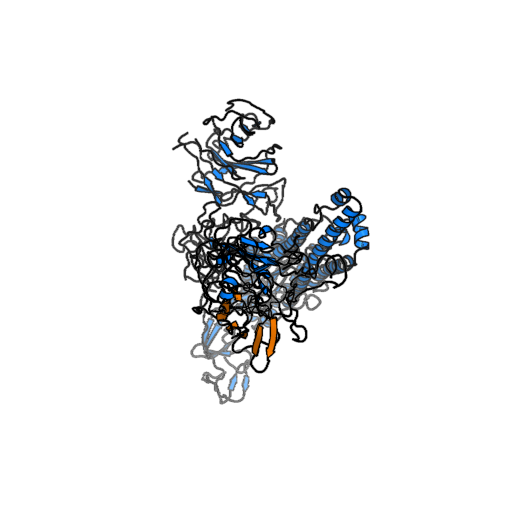 C CA . VAL A 1 911 ? 192.958 186.485 122.434 1.00 265.27 911 VAL A CA 1
ATOM 6422 C C . VAL A 1 911 ? 193.375 185.157 121.816 1.00 265.27 911 VAL A C 1
ATOM 6423 O O . VAL A 1 911 ? 193.804 184.243 122.528 1.00 265.27 911 VAL A O 1
ATOM 6427 N N . THR A 1 912 ? 193.272 185.061 120.493 1.00 264.85 912 THR A N 1
ATOM 6428 C CA . THR A 1 912 ? 193.380 183.780 119.804 1.00 264.85 912 THR A CA 1
ATOM 6429 C C . THR A 1 912 ? 194.700 183.074 120.108 1.00 264.85 912 THR A C 1
ATOM 6430 O O . THR A 1 912 ? 195.685 183.690 120.526 1.00 264.85 912 THR A O 1
ATOM 6434 N N . GLN A 1 913 ? 194.716 181.759 119.869 1.00 237.17 913 GLN A N 1
ATOM 6435 C CA . GLN A 1 913 ? 195.904 180.940 120.080 1.00 237.17 913 GLN A CA 1
ATOM 6436 C C . GLN A 1 913 ? 196.977 181.176 119.028 1.00 237.17 913 GLN A C 1
ATOM 6437 O O . GLN A 1 913 ? 197.918 180.383 118.930 1.00 237.17 913 GLN A O 1
ATOM 6443 N N . ASN A 1 914 ? 196.839 182.238 118.232 1.00 228.79 914 ASN A N 1
ATOM 6444 C CA . ASN A 1 914 ? 197.966 182.742 117.457 1.00 228.79 914 ASN A CA 1
ATOM 6445 C C . ASN A 1 914 ? 199.138 183.109 118.357 1.00 228.79 914 ASN A C 1
ATOM 6446 O O . ASN A 1 914 ? 200.291 183.070 117.918 1.00 228.79 914 ASN A O 1
ATOM 6451 N N . VAL A 1 915 ? 198.864 183.438 119.621 1.00 202.23 915 VAL A N 1
ATOM 6452 C CA . VAL A 1 915 ? 199.888 184.001 120.497 1.00 202.23 915 VAL A CA 1
ATOM 6453 C C . VAL A 1 915 ? 201.013 182.997 120.737 1.00 202.23 915 VAL A C 1
ATOM 6454 O O . VAL A 1 915 ? 202.199 183.331 120.632 1.00 202.23 915 VAL A O 1
ATOM 6458 N N . LEU A 1 916 ? 200.663 181.749 121.054 1.00 202.53 916 LEU A N 1
ATOM 6459 C CA . LEU A 1 916 ? 201.694 180.758 121.356 1.00 202.53 916 LEU A CA 1
ATOM 6460 C C . LEU A 1 916 ? 202.096 179.994 120.102 1.00 202.53 916 LEU A C 1
ATOM 6461 O O . LEU A 1 916 ? 203.277 179.702 119.891 1.00 202.53 916 LEU A O 1
ATOM 6466 N N . TYR A 1 917 ? 201.133 179.689 119.230 1.00 221.30 917 TYR A N 1
ATOM 6467 C CA . TYR A 1 917 ? 201.496 179.068 117.964 1.00 221.30 917 TYR A CA 1
ATOM 6468 C C . TYR A 1 917 ? 202.456 179.951 117.173 1.00 221.30 917 TYR A C 1
ATOM 6469 O O . TYR A 1 917 ? 203.174 179.451 116.300 1.00 221.30 917 TYR A O 1
ATOM 6478 N N . GLU A 1 918 ? 202.479 181.253 117.472 1.00 217.61 918 GLU A N 1
ATOM 6479 C CA . GLU A 1 918 ? 203.590 182.124 117.103 1.00 217.61 918 GLU A CA 1
ATOM 6480 C C . GLU A 1 918 ? 204.738 181.995 118.101 1.00 217.61 918 GLU A C 1
ATOM 6481 O O . GLU A 1 918 ? 205.893 181.788 117.717 1.00 217.61 918 GLU A O 1
ATOM 6487 N N . ASN A 1 919 ? 204.430 182.118 119.395 1.00 188.85 919 ASN A N 1
ATOM 6488 C CA . ASN A 1 919 ? 205.438 182.311 120.430 1.00 188.85 919 ASN A CA 1
ATOM 6489 C C . ASN A 1 919 ? 205.371 181.268 121.545 1.00 188.85 919 ASN A C 1
ATOM 6490 O O . ASN A 1 919 ? 205.637 181.602 122.705 1.00 188.85 919 ASN A O 1
ATOM 6495 N N . GLN A 1 920 ? 205.026 180.016 121.227 1.00 167.44 920 GLN A N 1
ATOM 6496 C CA . GLN A 1 920 ? 205.032 178.966 122.243 1.00 167.44 920 GLN A CA 1
ATOM 6497 C C . GLN A 1 920 ? 206.396 178.829 122.897 1.00 167.44 920 GLN A C 1
ATOM 6498 O O . GLN A 1 920 ? 206.486 178.699 124.123 1.00 167.44 920 GLN A O 1
ATOM 6504 N N . LYS A 1 921 ? 207.464 178.878 122.102 1.00 192.48 921 LYS A N 1
ATOM 6505 C CA . LYS A 1 921 ? 208.808 178.864 122.664 1.00 192.48 921 LYS A CA 1
ATOM 6506 C C . LYS A 1 921 ? 209.051 180.097 123.530 1.00 192.48 921 LYS A C 1
ATOM 6507 O O . LYS A 1 921 ? 209.590 179.992 124.635 1.00 192.48 921 LYS A O 1
ATOM 6513 N N . LEU A 1 922 ? 208.639 181.277 123.051 1.00 175.73 922 LEU A N 1
ATOM 6514 C CA . LEU A 1 922 ? 208.910 182.515 123.785 1.00 175.73 922 LEU A CA 1
ATOM 6515 C C . LEU A 1 922 ? 208.096 182.607 125.072 1.00 175.73 922 LEU A C 1
ATOM 6516 O O . LEU A 1 922 ? 208.635 182.954 126.133 1.00 175.73 922 LEU A O 1
ATOM 6521 N N . ILE A 1 923 ? 206.792 182.325 125.000 1.00 139.78 923 ILE A N 1
ATOM 6522 C CA . ILE A 1 923 ? 205.983 182.350 126.213 1.00 139.78 923 ILE A CA 1
ATOM 6523 C C . ILE A 1 923 ? 206.425 181.253 127.165 1.00 139.78 923 ILE A C 1
ATOM 6524 O O . ILE A 1 923 ? 206.417 181.437 128.386 1.00 139.78 923 ILE A O 1
ATOM 6529 N N . ALA A 1 924 ? 206.824 180.099 126.630 1.00 139.50 924 ALA A N 1
ATOM 6530 C CA . ALA A 1 924 ? 207.373 179.051 127.480 1.00 139.50 924 ALA A CA 1
ATOM 6531 C C . ALA A 1 924 ? 208.626 179.529 128.197 1.00 139.50 924 ALA A C 1
ATOM 6532 O O . ALA A 1 924 ? 208.795 179.275 129.392 1.00 139.50 924 ALA A O 1
ATOM 6534 N N . ASN A 1 925 ? 209.514 180.224 127.481 1.00 164.88 925 ASN A N 1
ATOM 6535 C CA . ASN A 1 925 ? 210.721 180.763 128.100 1.00 164.88 925 ASN A CA 1
ATOM 6536 C C . ASN A 1 925 ? 210.373 181.728 129.222 1.00 164.88 925 ASN A C 1
ATOM 6537 O O . ASN A 1 925 ? 210.854 181.583 130.349 1.00 164.88 925 ASN A O 1
ATOM 6542 N N . GLN A 1 926 ? 209.528 182.717 128.933 1.00 129.60 926 GLN A N 1
ATOM 6543 C CA . GLN A 1 926 ? 209.122 183.656 129.974 1.00 129.60 926 GLN A CA 1
ATOM 6544 C C . GLN A 1 926 ? 208.548 182.917 131.175 1.00 129.60 926 GLN A C 1
ATOM 6545 O O . GLN A 1 926 ? 208.977 183.127 132.316 1.00 129.60 926 GLN A O 1
ATOM 6551 N N . PHE A 1 927 ? 207.626 181.996 130.917 1.00 96.59 927 PHE A N 1
ATOM 6552 C CA . PHE A 1 927 ? 206.847 181.350 131.962 1.00 96.59 927 PHE A CA 1
ATOM 6553 C C . PHE A 1 927 ? 207.738 180.477 132.847 1.00 96.59 927 PHE A C 1
ATOM 6554 O O . PHE A 1 927 ? 207.744 180.623 134.077 1.00 96.59 927 PHE A O 1
ATOM 6562 N N . ASN A 1 928 ? 208.547 179.605 132.234 1.00 87.93 928 ASN A N 1
ATOM 6563 C CA . ASN A 1 928 ? 209.369 178.684 133.017 1.00 87.93 928 ASN A CA 1
ATOM 6564 C C . ASN A 1 928 ? 210.552 179.395 133.664 1.00 87.93 928 ASN A C 1
ATOM 6565 O O . ASN A 1 928 ? 210.949 179.059 134.782 1.00 87.93 928 ASN A O 1
ATOM 6570 N N . SER A 1 929 ? 211.159 180.363 132.968 1.00 108.86 929 SER A N 1
ATOM 6571 C CA . SER A 1 929 ? 212.260 181.097 133.581 1.00 108.86 929 SER A CA 1
ATOM 6572 C C . SER A 1 929 ? 211.782 181.882 134.792 1.00 108.86 929 SER A C 1
ATOM 6573 O O . SER A 1 929 ? 212.446 181.887 135.839 1.00 108.86 929 SER A O 1
ATOM 6576 N N . ALA A 1 930 ? 210.634 182.555 134.672 1.00 91.61 930 ALA A N 1
ATOM 6577 C CA . ALA A 1 930 ? 210.080 183.247 135.823 1.00 91.61 930 ALA A CA 1
ATOM 6578 C C . ALA A 1 930 ? 209.787 182.266 136.949 1.00 91.61 930 ALA A C 1
ATOM 6579 O O . ALA A 1 930 ? 210.154 182.512 138.100 1.00 91.61 930 ALA A O 1
ATOM 6581 N N . ILE A 1 931 ? 209.150 181.135 136.629 1.00 56.70 931 ILE A N 1
ATOM 6582 C CA . ILE A 1 931 ? 208.802 180.184 137.680 1.00 56.70 931 ILE A CA 1
ATOM 6583 C C . ILE A 1 931 ? 210.056 179.632 138.341 1.00 56.70 931 ILE A C 1
ATOM 6584 O O . ILE A 1 931 ? 210.051 179.324 139.539 1.00 56.70 931 ILE A O 1
ATOM 6589 N N . GLY A 1 932 ? 211.147 179.506 137.586 1.00 52.07 932 GLY A N 1
ATOM 6590 C CA . GLY A 1 932 ? 212.395 179.071 138.185 1.00 52.07 932 GLY A CA 1
ATOM 6591 C C . GLY A 1 932 ? 212.953 180.104 139.141 1.00 52.07 932 GLY A C 1
ATOM 6592 O O . GLY A 1 932 ? 213.245 179.799 140.300 1.00 52.07 932 GLY A O 1
ATOM 6593 N N . LYS A 1 933 ? 213.079 181.349 138.674 1.00 73.78 933 LYS A N 1
ATOM 6594 C CA . LYS A 1 933 ? 213.617 182.395 139.535 1.00 73.78 933 LYS A CA 1
ATOM 6595 C C . LYS A 1 933 ? 212.754 182.623 140.765 1.00 73.78 933 LYS A C 1
ATOM 6596 O O . LYS A 1 933 ? 213.271 183.070 141.796 1.00 73.78 933 LYS A O 1
ATOM 6602 N N . ILE A 1 934 ? 211.457 182.326 140.687 1.00 65.53 934 ILE A N 1
ATOM 6603 C CA . ILE A 1 934 ? 210.605 182.466 141.862 1.00 65.53 934 ILE A CA 1
ATOM 6604 C C . ILE A 1 934 ? 211.039 181.496 142.948 1.00 65.53 934 ILE A C 1
ATOM 6605 O O . ILE A 1 934 ? 211.037 181.825 144.140 1.00 65.53 934 ILE A O 1
ATOM 6610 N N . GLN A 1 935 ? 211.433 180.289 142.560 1.00 55.12 935 GLN A N 1
ATOM 6611 C CA . GLN A 1 935 ? 211.930 179.382 143.577 1.00 55.12 935 GLN A CA 1
ATOM 6612 C C . GLN A 1 935 ? 213.230 179.871 144.196 1.00 55.12 935 GLN A C 1
ATOM 6613 O O . GLN A 1 935 ? 213.493 179.568 145.361 1.00 55.12 935 GLN A O 1
ATOM 6619 N N . ASP A 1 936 ? 214.041 180.628 143.460 1.00 66.80 936 ASP A N 1
ATOM 6620 C CA . ASP A 1 936 ? 215.201 181.252 144.087 1.00 66.80 936 ASP A CA 1
ATOM 6621 C C . ASP A 1 936 ? 214.769 182.133 145.249 1.00 66.80 936 ASP A C 1
ATOM 6622 O O . ASP A 1 936 ? 215.409 182.148 146.306 1.00 66.80 936 ASP A O 1
ATOM 6627 N N . SER A 1 937 ? 213.667 182.863 145.077 1.00 65.72 937 SER A N 1
ATOM 6628 C CA . SER A 1 937 ? 213.114 183.617 146.194 1.00 65.72 937 SER A CA 1
ATOM 6629 C C . SER A 1 937 ? 212.658 182.680 147.302 1.00 65.72 937 SER A C 1
ATOM 6630 O O . SER A 1 937 ? 213.163 182.747 148.430 1.00 65.72 937 SER A O 1
ATOM 6633 N N . LEU A 1 938 ? 211.733 181.768 146.988 1.00 54.25 938 LEU A N 1
ATOM 6634 C CA . LEU A 1 938 ? 211.211 180.848 147.998 1.00 54.25 938 LEU A CA 1
ATOM 6635 C C . LEU A 1 938 ? 212.299 180.089 148.732 1.00 54.25 938 LEU A C 1
ATOM 6636 O O . LEU A 1 938 ? 212.031 179.558 149.811 1.00 54.25 938 LEU A O 1
ATOM 6641 N N . SER A 1 939 ? 213.500 180.008 148.172 1.00 56.59 939 SER A N 1
ATOM 6642 C CA . SER A 1 939 ? 214.647 179.446 148.861 1.00 56.59 939 SER A CA 1
ATOM 6643 C C . SER A 1 939 ? 215.391 180.471 149.697 1.00 56.59 939 SER A C 1
ATOM 6644 O O . SER A 1 939 ? 215.758 180.177 150.839 1.00 56.59 939 SER A O 1
ATOM 6647 N N . SER A 1 940 ? 215.623 181.660 149.152 1.00 62.10 940 SER A N 1
ATOM 6648 C CA . SER A 1 940 ? 216.224 182.757 149.895 1.00 62.10 940 SER A CA 1
ATOM 6649 C C . SER A 1 940 ? 215.245 183.383 150.877 1.00 62.10 940 SER A C 1
ATOM 6650 O O . SER A 1 940 ? 215.617 183.705 152.010 1.00 62.10 940 SER A O 1
ATOM 6653 N N . THR A 1 941 ? 213.992 183.551 150.467 1.00 70.15 941 THR A N 1
ATOM 6654 C CA . THR A 1 941 ? 213.019 184.266 151.281 1.00 70.15 941 THR A CA 1
ATOM 6655 C C . THR A 1 941 ? 212.554 183.376 152.418 1.00 70.15 941 THR A C 1
ATOM 6656 O O . THR A 1 941 ? 211.513 182.719 152.319 1.00 70.15 941 THR A O 1
ATOM 6660 N N . ALA A 1 942 ? 213.328 183.339 153.496 1.00 78.97 942 ALA A N 1
ATOM 6661 C CA . ALA A 1 942 ? 212.819 182.793 154.742 1.00 78.97 942 ALA A CA 1
ATOM 6662 C C . ALA A 1 942 ? 211.877 183.809 155.374 1.00 78.97 942 ALA A C 1
ATOM 6663 O O . ALA A 1 942 ? 212.028 185.017 155.182 1.00 78.97 942 ALA A O 1
ATOM 6665 N N . SER A 1 943 ? 210.874 183.308 156.091 1.00 86.32 943 SER A N 1
ATOM 6666 C CA . SER A 1 943 ? 209.872 184.111 156.787 1.00 86.32 943 SER A CA 1
ATOM 6667 C C . SER A 1 943 ? 208.944 184.864 155.839 1.00 86.32 943 SER A C 1
ATOM 6668 O O . SER A 1 943 ? 207.996 185.511 156.296 1.00 86.32 943 SER A O 1
ATOM 6671 N N . ALA A 1 944 ? 209.182 184.797 154.526 1.00 82.94 944 ALA A N 1
ATOM 6672 C CA . ALA A 1 944 ? 208.206 185.316 153.576 1.00 82.94 944 ALA A CA 1
ATOM 6673 C C . ALA A 1 944 ? 206.954 184.456 153.541 1.00 82.94 944 ALA A C 1
ATOM 6674 O O . ALA A 1 944 ? 205.942 184.867 152.965 1.00 82.94 944 ALA A O 1
ATOM 6676 N N . LEU A 1 945 ? 207.013 183.269 154.145 1.00 62.13 945 LEU A N 1
ATOM 6677 C CA . LEU A 1 945 ? 205.863 182.399 154.349 1.00 62.13 945 LEU A CA 1
ATOM 6678 C C . LEU A 1 945 ? 205.281 182.561 155.743 1.00 62.13 945 LEU A C 1
ATOM 6679 O O . LEU A 1 945 ? 204.811 181.586 156.340 1.00 62.13 945 LEU A O 1
ATOM 6684 N N . GLY A 1 946 ? 205.310 183.782 156.274 1.00 62.00 946 GLY A N 1
ATOM 6685 C CA . GLY A 1 946 ? 205.030 184.028 157.673 1.00 62.00 946 GLY A CA 1
ATOM 6686 C C . GLY A 1 946 ? 203.613 183.729 158.106 1.00 62.00 946 GLY A C 1
ATOM 6687 O O . GLY A 1 946 ? 203.316 183.877 159.293 1.00 62.00 946 GLY A O 1
ATOM 6688 N N . LYS A 1 947 ? 202.733 183.306 157.196 1.00 50.34 947 LYS A N 1
ATOM 6689 C CA . LYS A 1 947 ? 201.371 183.008 157.623 1.00 50.34 947 LYS A CA 1
ATOM 6690 C C . LYS A 1 947 ? 201.219 181.578 158.125 1.00 50.34 947 LYS A C 1
ATOM 6691 O O . LYS A 1 947 ? 200.603 181.365 159.170 1.00 50.34 947 LYS A O 1
ATOM 6697 N N . LEU A 1 948 ? 201.775 180.584 157.428 1.00 48.13 948 LEU A N 1
ATOM 6698 C CA . LEU A 1 948 ? 201.775 179.227 157.975 1.00 48.13 948 LEU A CA 1
ATOM 6699 C C . LEU A 1 948 ? 202.640 179.147 159.220 1.00 48.13 948 LEU A C 1
ATOM 6700 O O . LEU A 1 948 ? 202.233 178.584 160.242 1.00 48.13 948 LEU A O 1
ATOM 6705 N N . GLN A 1 949 ? 203.855 179.695 159.143 1.00 64.16 949 GLN A N 1
ATOM 6706 C CA . GLN A 1 949 ? 204.695 179.818 160.326 1.00 64.16 949 GLN A CA 1
ATOM 6707 C C . GLN A 1 949 ? 203.988 180.613 161.409 1.00 64.16 949 GLN A C 1
ATOM 6708 O O . GLN A 1 949 ? 204.071 180.265 162.589 1.00 64.16 949 GLN A O 1
ATOM 6714 N N . ASP A 1 950 ? 203.253 181.653 161.019 1.00 66.51 950 ASP A N 1
ATOM 6715 C CA . ASP A 1 950 ? 202.515 182.455 161.980 1.00 66.51 950 ASP A CA 1
ATOM 6716 C C . ASP A 1 950 ? 201.463 181.622 162.687 1.00 66.51 950 ASP A C 1
ATOM 6717 O O . ASP A 1 950 ? 201.327 181.711 163.903 1.00 66.51 950 ASP A O 1
ATOM 6722 N N . VAL A 1 951 ? 200.710 180.810 161.946 1.00 48.51 951 VAL A N 1
ATOM 6723 C CA . VAL A 1 951 ? 199.660 180.007 162.565 1.00 48.51 951 VAL A CA 1
ATOM 6724 C C . VAL A 1 951 ? 200.262 178.912 163.428 1.00 48.51 951 VAL A C 1
ATOM 6725 O O . VAL A 1 951 ? 199.729 178.584 164.492 1.00 48.51 951 VAL A O 1
ATOM 6729 N N . VAL A 1 952 ? 201.378 178.331 162.994 1.00 67.50 952 VAL A N 1
ATOM 6730 C CA . VAL A 1 952 ? 202.102 177.424 163.876 1.00 67.50 952 VAL A CA 1
ATOM 6731 C C . VAL A 1 952 ? 202.477 178.148 165.157 1.00 67.50 952 VAL A C 1
ATOM 6732 O O . VAL A 1 952 ? 202.352 177.603 166.256 1.00 67.50 952 VAL A O 1
ATOM 6736 N N . ASN A 1 953 ? 202.907 179.403 165.035 1.00 65.70 953 ASN A N 1
ATOM 6737 C CA . ASN A 1 953 ? 203.250 180.186 166.210 1.00 65.70 953 ASN A CA 1
ATOM 6738 C C . ASN A 1 953 ? 202.021 180.530 167.036 1.00 65.70 953 ASN A C 1
ATOM 6739 O O . ASN A 1 953 ? 202.119 180.648 168.255 1.00 65.70 953 ASN A O 1
ATOM 6744 N N . GLN A 1 954 ? 200.867 180.715 166.401 1.00 52.61 954 GLN A N 1
ATOM 6745 C CA . GLN A 1 954 ? 199.667 181.040 167.161 1.00 52.61 954 GLN A CA 1
ATOM 6746 C C . GLN A 1 954 ? 199.160 179.832 167.925 1.00 52.61 954 GLN A C 1
ATOM 6747 O O . GLN A 1 954 ? 198.706 179.965 169.058 1.00 52.61 954 GLN A O 1
ATOM 6753 N N . ASN A 1 955 ? 199.220 178.645 167.326 1.00 46.51 955 ASN A N 1
ATOM 6754 C CA . ASN A 1 955 ? 198.943 177.440 168.101 1.00 46.51 955 ASN A CA 1
ATOM 6755 C C . ASN A 1 955 ? 200.010 177.216 169.164 1.00 46.51 955 ASN A C 1
ATOM 6756 O O . ASN A 1 955 ? 199.711 176.737 170.262 1.00 46.51 955 ASN A O 1
ATOM 6761 N N . ALA A 1 956 ? 201.261 177.557 168.856 1.00 54.87 956 ALA A N 1
ATOM 6762 C CA . ALA A 1 956 ? 202.313 177.482 169.858 1.00 54.87 956 ALA A CA 1
ATOM 6763 C C . ALA A 1 956 ? 201.985 178.372 171.045 1.00 54.87 956 ALA A C 1
ATOM 6764 O O . ALA A 1 956 ? 202.035 177.933 172.193 1.00 54.87 956 ALA A O 1
ATOM 6766 N N . GLN A 1 957 ? 201.622 179.623 170.775 1.00 71.35 957 GLN A N 1
ATOM 6767 C CA . GLN A 1 957 ? 201.222 180.538 171.834 1.00 71.35 957 GLN A CA 1
ATOM 6768 C C . GLN A 1 957 ? 199.928 180.086 172.487 1.00 71.35 957 GLN A C 1
ATOM 6769 O O . GLN A 1 957 ? 199.728 180.295 173.681 1.00 71.35 957 GLN A O 1
ATOM 6775 N N . ALA A 1 958 ? 199.037 179.469 171.723 1.00 60.22 958 ALA A N 1
ATOM 6776 C CA . ALA A 1 958 ? 197.818 178.933 172.302 1.00 60.22 958 ALA A CA 1
ATOM 6777 C C . ALA A 1 958 ? 198.156 177.930 173.390 1.00 60.22 958 ALA A C 1
ATOM 6778 O O . ALA A 1 958 ? 197.809 178.120 174.557 1.00 60.22 958 ALA A O 1
ATOM 6780 N N . LEU A 1 959 ? 198.898 176.885 173.030 1.00 65.15 959 LEU A N 1
ATOM 6781 C CA . LEU A 1 959 ? 199.298 175.893 174.021 1.00 65.15 959 LEU A CA 1
ATOM 6782 C C . LEU A 1 959 ? 200.237 176.481 175.064 1.00 65.15 959 LEU A C 1
ATOM 6783 O O . LEU A 1 959 ? 200.273 176.006 176.200 1.00 65.15 959 LEU A O 1
ATOM 6788 N N . ASN A 1 960 ? 200.966 177.540 174.725 1.00 82.65 960 ASN A N 1
ATOM 6789 C CA . ASN A 1 960 ? 201.993 178.044 175.626 1.00 82.65 960 ASN A CA 1
ATOM 6790 C C . ASN A 1 960 ? 201.384 178.961 176.677 1.00 82.65 960 ASN A C 1
ATOM 6791 O O . ASN A 1 960 ? 201.615 178.782 177.872 1.00 82.65 960 ASN A O 1
ATOM 6796 N N . THR A 1 961 ? 200.627 179.966 176.246 1.00 76.67 961 THR A N 1
ATOM 6797 C CA . THR A 1 961 ? 199.772 180.704 177.162 1.00 76.67 961 THR A CA 1
ATOM 6798 C C . THR A 1 961 ? 198.837 179.769 177.899 1.00 76.67 961 THR A C 1
ATOM 6799 O O . THR A 1 961 ? 198.489 180.020 179.052 1.00 76.67 961 THR A O 1
ATOM 6803 N N . LEU A 1 962 ? 198.457 178.664 177.265 1.00 69.50 962 LEU A N 1
ATOM 6804 C CA . LEU A 1 962 ? 197.655 177.649 177.921 1.00 69.50 962 LEU A CA 1
ATOM 6805 C C . LEU A 1 962 ? 198.388 177.053 179.115 1.00 69.50 962 LEU A C 1
ATOM 6806 O O . LEU A 1 962 ? 197.853 177.000 180.224 1.00 69.50 962 LEU A O 1
ATOM 6811 N N . VAL A 1 963 ? 199.623 176.599 178.907 1.00 94.00 963 VAL A N 1
ATOM 6812 C CA . VAL A 1 963 ? 200.355 175.976 180.002 1.00 94.00 963 VAL A CA 1
ATOM 6813 C C . VAL A 1 963 ? 200.762 177.013 181.039 1.00 94.00 963 VAL A C 1
ATOM 6814 O O . VAL A 1 963 ? 200.802 176.716 182.236 1.00 94.00 963 VAL A O 1
ATOM 6818 N N . LYS A 1 964 ? 201.078 178.238 180.617 1.00 106.79 964 LYS A N 1
ATOM 6819 C CA . LYS A 1 964 ? 201.399 179.281 181.586 1.00 106.79 964 LYS A CA 1
ATOM 6820 C C . LYS A 1 964 ? 200.170 179.696 182.378 1.00 106.79 964 LYS A C 1
ATOM 6821 O O . LYS A 1 964 ? 200.292 180.148 183.521 1.00 106.79 964 LYS A O 1
ATOM 6827 N N . GLN A 1 965 ? 198.986 179.566 181.784 1.00 97.50 965 GLN A N 1
ATOM 6828 C CA . GLN A 1 965 ? 197.749 179.786 182.508 1.00 97.50 965 GLN A CA 1
ATOM 6829 C C . GLN A 1 965 ? 197.476 178.633 183.458 1.00 97.50 965 GLN A C 1
ATOM 6830 O O . GLN A 1 965 ? 196.923 178.839 184.543 1.00 97.50 965 GLN A O 1
ATOM 6836 N N . LEU A 1 966 ? 197.846 177.419 183.047 1.00 107.71 966 LEU A N 1
ATOM 6837 C CA . LEU A 1 966 ? 197.957 176.295 183.968 1.00 107.71 966 LEU A CA 1
ATOM 6838 C C . LEU A 1 966 ? 198.912 176.633 185.105 1.00 107.71 966 LEU A C 1
ATOM 6839 O O . LEU A 1 966 ? 198.772 176.119 186.219 1.00 107.71 966 LEU A O 1
ATOM 6844 N N . SER A 1 967 ? 199.887 177.496 184.832 1.00 137.89 967 SER A N 1
ATOM 6845 C CA . SER A 1 967 ? 200.775 178.039 185.857 1.00 137.89 967 SER A CA 1
ATOM 6846 C C . SER A 1 967 ? 200.233 179.373 186.368 1.00 137.89 967 SER A C 1
ATOM 6847 O O . SER A 1 967 ? 200.934 180.380 186.449 1.00 137.89 967 SER A O 1
ATOM 6850 N N . SER A 1 968 ? 198.949 179.367 186.706 1.00 154.28 968 SER A N 1
ATOM 6851 C CA . SER A 1 968 ? 198.336 180.525 187.336 1.00 154.28 968 SER A CA 1
ATOM 6852 C C . SER A 1 968 ? 197.592 180.034 188.562 1.00 154.28 968 SER A C 1
ATOM 6853 O O . SER A 1 968 ? 196.633 179.266 188.446 1.00 154.28 968 SER A O 1
ATOM 6856 N N . ASN A 1 969 ? 198.049 180.481 189.727 1.00 181.36 969 ASN A N 1
ATOM 6857 C CA . ASN A 1 969 ? 197.552 179.941 190.985 1.00 181.36 969 ASN A CA 1
ATOM 6858 C C . ASN A 1 969 ? 196.049 180.136 191.114 1.00 181.36 969 ASN A C 1
ATOM 6859 O O . ASN A 1 969 ? 195.320 179.205 191.472 1.00 181.36 969 ASN A O 1
ATOM 6864 N N . PHE A 1 970 ? 195.570 181.337 190.808 1.00 153.34 970 PHE A N 1
ATOM 6865 C CA . PHE A 1 970 ? 194.151 181.677 190.828 1.00 153.34 970 PHE A CA 1
ATOM 6866 C C . PHE A 1 970 ? 193.489 181.282 192.150 1.00 153.34 970 PHE A C 1
ATOM 6867 O O . PHE A 1 970 ? 192.542 180.497 192.200 1.00 153.34 970 PHE A O 1
ATOM 6875 N N . GLY A 1 971 ? 194.014 181.844 193.236 1.00 186.24 971 GLY A N 1
ATOM 6876 C CA . GLY A 1 971 ? 193.338 181.789 194.516 1.00 186.24 971 GLY A CA 1
ATOM 6877 C C . GLY A 1 971 ? 193.817 180.740 195.495 1.00 186.24 971 GLY A C 1
ATOM 6878 O O . GLY A 1 971 ? 193.403 180.776 196.661 1.00 186.24 971 GLY A O 1
ATOM 6879 N N . ALA A 1 972 ? 194.659 179.804 195.073 1.00 216.69 972 ALA A N 1
ATOM 6880 C CA . ALA A 1 972 ? 195.228 178.847 196.007 1.00 216.69 972 ALA A CA 1
ATOM 6881 C C . ALA A 1 972 ? 196.583 179.347 196.504 1.00 216.69 972 ALA A C 1
ATOM 6882 O O . ALA A 1 972 ? 197.010 180.461 196.194 1.00 216.69 972 ALA A O 1
ATOM 6884 N N . ILE A 1 973 ? 197.258 178.518 197.303 1.00 262.99 973 ILE A N 1
ATOM 6885 C CA . ILE A 1 973 ? 198.578 178.905 197.794 1.00 262.99 973 ILE A CA 1
ATOM 6886 C C . ILE A 1 973 ? 199.631 178.725 196.708 1.00 262.99 973 ILE A C 1
ATOM 6887 O O . ILE A 1 973 ? 200.693 179.357 196.750 1.00 262.99 973 ILE A O 1
ATOM 6892 N N . SER A 1 974 ? 199.354 177.877 195.719 1.00 225.47 974 SER A N 1
ATOM 6893 C CA . SER A 1 974 ? 200.245 177.672 194.587 1.00 225.47 974 SER A CA 1
ATOM 6894 C C . SER A 1 974 ? 199.461 177.010 193.462 1.00 225.47 974 SER A C 1
ATOM 6895 O O . SER A 1 974 ? 198.429 176.377 193.696 1.00 225.47 974 SER A O 1
ATOM 6898 N N . SER A 1 975 ? 199.962 177.169 192.233 1.00 179.82 975 SER A N 1
ATOM 6899 C CA . SER A 1 975 ? 199.260 176.645 191.063 1.00 179.82 975 SER A CA 1
ATOM 6900 C C . SER A 1 975 ? 199.329 175.123 190.968 1.00 179.82 975 SER A C 1
ATOM 6901 O O . SER A 1 975 ? 198.661 174.540 190.107 1.00 179.82 975 SER A O 1
ATOM 6904 N N . VAL A 1 976 ? 200.124 174.470 191.818 1.00 168.15 976 VAL A N 1
ATOM 6905 C CA . VAL A 1 976 ? 200.240 173.016 191.768 1.00 168.15 976 VAL A CA 1
ATOM 6906 C C . VAL A 1 976 ? 199.008 172.391 192.410 1.00 168.15 976 VAL A C 1
ATOM 6907 O O . VAL A 1 976 ? 198.258 173.054 193.139 1.00 168.15 976 VAL A O 1
ATOM 6911 N N . LEU A 1 977 ? 198.788 171.104 192.133 1.00 161.57 977 LEU A N 1
ATOM 6912 C CA . LEU A 1 977 ? 197.568 170.442 192.580 1.00 161.57 977 LEU A CA 1
ATOM 6913 C C . LEU A 1 977 ? 197.829 169.569 193.803 1.00 161.57 977 LEU A C 1
ATOM 6914 O O . LEU A 1 977 ? 197.222 169.761 194.865 1.00 161.57 977 LEU A O 1
ATOM 6919 N N . ASN A 1 978 ? 198.735 168.603 193.665 1.00 191.27 978 ASN A N 1
ATOM 6920 C CA . ASN A 1 978 ? 198.978 167.589 194.681 1.00 191.27 978 ASN A CA 1
ATOM 6921 C C . ASN A 1 978 ? 199.492 168.159 195.993 1.00 191.27 978 ASN A C 1
ATOM 6922 O O . ASN A 1 978 ? 199.067 167.704 197.063 1.00 191.27 978 ASN A O 1
ATOM 6927 N N . ASP A 1 979 ? 200.410 169.127 195.940 1.00 217.03 979 ASP A N 1
ATOM 6928 C CA . ASP A 1 979 ? 200.945 169.695 197.172 1.00 217.03 979 ASP A CA 1
ATOM 6929 C C . ASP A 1 979 ? 199.831 170.281 198.024 1.00 217.03 979 ASP A C 1
ATOM 6930 O O . ASP A 1 979 ? 199.681 169.927 199.196 1.00 217.03 979 ASP A O 1
ATOM 6935 N N . ILE A 1 980 ? 199.008 171.151 197.435 1.00 182.86 980 ILE A N 1
ATOM 6936 C CA . ILE A 1 980 ? 197.941 171.780 198.198 1.00 182.86 980 ILE A CA 1
ATOM 6937 C C . ILE A 1 980 ? 196.804 170.814 198.486 1.00 182.86 980 ILE A C 1
ATOM 6938 O O . ILE A 1 980 ? 195.983 171.077 199.373 1.00 182.86 980 ILE A O 1
ATOM 6943 N N . LEU A 1 981 ? 196.744 169.689 197.772 1.00 207.34 981 LEU A N 1
ATOM 6944 C CA . LEU A 1 981 ? 195.915 168.582 198.233 1.00 207.34 981 LEU A CA 1
ATOM 6945 C C . LEU A 1 981 ? 196.441 168.039 199.557 1.00 207.34 981 LEU A C 1
ATOM 6946 O O . LEU A 1 981 ? 195.671 167.736 200.477 1.00 207.34 981 LEU A O 1
ATOM 6951 N N . SER A 1 982 ? 197.765 167.913 199.670 1.00 228.60 982 SER A N 1
ATOM 6952 C CA . SER A 1 982 ? 198.365 167.348 200.875 1.00 228.60 982 SER A CA 1
ATOM 6953 C C . SER A 1 982 ? 198.806 168.419 201.866 1.00 228.60 982 SER A C 1
ATOM 6954 O O . SER A 1 982 ? 198.915 168.136 203.064 1.00 228.60 982 SER A O 1
ATOM 6957 N N . ARG A 1 983 ? 199.076 169.638 201.391 1.00 227.84 983 ARG A N 1
ATOM 6958 C CA . ARG A 1 983 ? 199.514 170.705 202.288 1.00 227.84 983 ARG A CA 1
ATOM 6959 C C . ARG A 1 983 ? 198.422 171.078 203.281 1.00 227.84 983 ARG A C 1
ATOM 6960 O O . ARG A 1 983 ? 198.707 171.354 204.453 1.00 227.84 983 ARG A O 1
ATOM 6968 N N . LEU A 1 984 ? 197.170 171.090 202.836 1.00 230.20 984 LEU A N 1
ATOM 6969 C CA . LEU A 1 984 ? 196.048 171.482 203.671 1.00 230.20 984 LEU A CA 1
ATOM 6970 C C . LEU A 1 984 ? 195.128 170.286 203.881 1.00 230.20 984 LEU A C 1
ATOM 6971 O O . LEU A 1 984 ? 195.105 169.341 203.088 1.00 230.20 984 LEU A O 1
ATOM 6976 N N . ASP A 1 985 ? 194.363 170.337 204.969 1.00 253.33 985 ASP A N 1
ATOM 6977 C CA . ASP A 1 985 ? 193.516 169.217 205.353 1.00 253.33 985 ASP A CA 1
ATOM 6978 C C . ASP A 1 985 ? 192.300 169.140 204.428 1.00 253.33 985 ASP A C 1
ATOM 6979 O O . ASP A 1 985 ? 192.175 169.887 203.455 1.00 253.33 985 ASP A O 1
ATOM 6984 N N . LYS A 1 986 ? 191.377 168.234 204.767 1.00 251.66 986 LYS A N 1
ATOM 6985 C CA . LYS A 1 986 ? 190.330 167.820 203.835 1.00 251.66 986 LYS A CA 1
ATOM 6986 C C . LYS A 1 986 ? 189.544 169.006 203.289 1.00 251.66 986 LYS A C 1
ATOM 6987 O O . LYS A 1 986 ? 189.435 169.183 202.072 1.00 251.66 986 LYS A O 1
ATOM 6993 N N . VAL A 1 987 ? 189.010 169.844 204.179 1.00 248.34 987 VAL A N 1
ATOM 6994 C CA . VAL A 1 987 ? 188.157 170.947 203.740 1.00 248.34 987 VAL A CA 1
ATOM 6995 C C . VAL A 1 987 ? 188.975 171.996 202.993 1.00 248.34 987 VAL A C 1
ATOM 6996 O O . VAL A 1 987 ? 188.592 172.452 201.909 1.00 248.34 987 VAL A O 1
ATOM 7000 N N . GLU A 1 988 ? 190.119 172.386 203.559 1.00 245.25 988 GLU A N 1
ATOM 7001 C CA . GLU A 1 988 ? 190.954 173.380 202.897 1.00 245.25 988 GLU A CA 1
ATOM 7002 C C . GLU A 1 988 ? 191.490 172.849 201.576 1.00 245.25 988 GLU A C 1
ATOM 7003 O O . GLU A 1 988 ? 191.474 173.557 200.565 1.00 245.25 988 GLU A O 1
ATOM 7009 N N . ALA A 1 989 ? 191.947 171.595 201.557 1.00 245.65 989 ALA A N 1
ATOM 7010 C CA . ALA A 1 989 ? 192.443 171.020 200.311 1.00 245.65 989 ALA A CA 1
ATOM 7011 C C . ALA A 1 989 ? 191.353 170.998 199.250 1.00 245.65 989 ALA A C 1
ATOM 7012 O O . ALA A 1 989 ? 191.588 171.389 198.101 1.00 245.65 989 ALA A O 1
ATOM 7014 N N . GLU A 1 990 ? 190.145 170.560 199.617 1.00 202.90 990 GLU A N 1
ATOM 7015 C CA . GLU A 1 990 ? 189.095 170.442 198.611 1.00 202.90 990 GLU A CA 1
ATOM 7016 C C . GLU A 1 990 ? 188.665 171.809 198.098 1.00 202.90 990 GLU A C 1
ATOM 7017 O O . GLU A 1 990 ? 188.438 171.973 196.896 1.00 202.90 990 GLU A O 1
ATOM 7023 N N . VAL A 1 991 ? 188.559 172.813 198.976 1.00 243.72 991 VAL A N 1
ATOM 7024 C CA . VAL A 1 991 ? 188.106 174.123 198.510 1.00 243.72 991 VAL A CA 1
ATOM 7025 C C . VAL A 1 991 ? 189.187 174.805 197.674 1.00 243.72 991 VAL A C 1
ATOM 7026 O O . VAL A 1 991 ? 188.889 175.445 196.657 1.00 243.72 991 VAL A O 1
ATOM 7030 N N . GLN A 1 992 ? 190.456 174.678 198.075 1.00 245.06 992 GLN A N 1
ATOM 7031 C CA . GLN A 1 992 ? 191.527 175.284 197.293 1.00 245.06 992 GLN A CA 1
ATOM 7032 C C . GLN A 1 992 ? 191.673 174.605 195.939 1.00 245.06 992 GLN A C 1
ATOM 7033 O O . GLN A 1 992 ? 191.900 175.274 194.925 1.00 245.06 992 GLN A O 1
ATOM 7039 N N . ILE A 1 993 ? 191.547 173.277 195.896 1.00 203.51 993 ILE A N 1
ATOM 7040 C CA . ILE A 1 993 ? 191.583 172.578 194.618 1.00 203.51 993 ILE A CA 1
ATOM 7041 C C . ILE A 1 993 ? 190.353 172.925 193.791 1.00 203.51 993 ILE A C 1
ATOM 7042 O O . ILE A 1 993 ? 190.419 173.008 192.564 1.00 203.51 993 ILE A O 1
ATOM 7047 N N . ASP A 1 994 ? 189.217 173.150 194.449 1.00 181.87 994 ASP A N 1
ATOM 7048 C CA . ASP A 1 994 ? 188.032 173.636 193.754 1.00 181.87 994 ASP A CA 1
ATOM 7049 C C . ASP A 1 994 ? 188.313 174.960 193.057 1.00 181.87 994 ASP A C 1
ATOM 7050 O O . ASP A 1 994 ? 187.966 175.144 191.885 1.00 181.87 994 ASP A O 1
ATOM 7055 N N . ARG A 1 995 ? 188.925 175.903 193.772 1.00 173.29 995 ARG A N 1
ATOM 7056 C CA . ARG A 1 995 ? 189.283 177.176 193.155 1.00 173.29 995 ARG A CA 1
ATOM 7057 C C . ARG A 1 995 ? 190.255 176.968 192.001 1.00 173.29 995 ARG A C 1
ATOM 7058 O O . ARG A 1 995 ? 190.074 177.524 190.910 1.00 173.29 995 ARG A O 1
ATOM 7066 N N . LEU A 1 996 ? 191.298 176.165 192.234 1.00 164.09 996 LEU A N 1
ATOM 7067 C CA . LEU A 1 996 ? 192.276 175.870 191.192 1.00 164.09 996 LEU A CA 1
ATOM 7068 C C . LEU A 1 996 ? 191.587 175.355 189.942 1.00 164.09 996 LEU A C 1
ATOM 7069 O O . LEU A 1 996 ? 191.793 175.877 188.838 1.00 164.09 996 LEU A O 1
ATOM 7074 N N . ILE A 1 997 ? 190.746 174.336 190.108 1.00 107.76 997 ILE A N 1
ATOM 7075 C CA . ILE A 1 997 ? 190.057 173.749 188.974 1.00 107.76 997 ILE A CA 1
ATOM 7076 C C . ILE A 1 997 ? 189.180 174.789 188.310 1.00 107.76 997 ILE A C 1
ATOM 7077 O O . ILE A 1 997 ? 189.472 175.214 187.199 1.00 107.76 997 ILE A O 1
ATOM 7082 N N . THR A 1 998 ? 188.176 175.307 189.021 1.00 100.28 998 THR A N 1
ATOM 7083 C CA . THR A 1 998 ? 187.272 176.303 188.445 1.00 100.28 998 THR A CA 1
ATOM 7084 C C . THR A 1 998 ? 188.022 177.350 187.626 1.00 100.28 998 THR A C 1
ATOM 7085 O O . THR A 1 998 ? 187.632 177.669 186.496 1.00 100.28 998 THR A O 1
ATOM 7089 N N . GLY A 1 999 ? 189.128 177.869 188.164 1.00 88.46 999 GLY A N 1
ATOM 7090 C CA . GLY A 1 999 ? 189.900 178.847 187.415 1.00 88.46 999 GLY A CA 1
ATOM 7091 C C . GLY A 1 999 ? 190.497 178.276 186.144 1.00 88.46 999 GLY A C 1
ATOM 7092 O O . GLY A 1 999 ? 190.333 178.839 185.058 1.00 88.46 999 GLY A O 1
ATOM 7093 N N . ARG A 1 1000 ? 191.200 177.146 186.261 1.00 73.77 1000 ARG A N 1
ATOM 7094 C CA . ARG A 1 1000 ? 191.827 176.538 185.091 1.00 73.77 1000 ARG A CA 1
ATOM 7095 C C . ARG A 1 1000 ? 190.788 176.081 184.079 1.00 73.77 1000 ARG A C 1
ATOM 7096 O O . ARG A 1 1000 ? 191.018 176.161 182.870 1.00 73.77 1000 ARG A O 1
ATOM 7104 N N . LEU A 1 1001 ? 189.650 175.591 184.567 1.00 54.80 1001 LEU A N 1
ATOM 7105 C CA . LEU A 1 1001 ? 188.470 175.358 183.750 1.00 54.80 1001 LEU A CA 1
ATOM 7106 C C . LEU A 1 1001 ? 188.166 176.580 182.910 1.00 54.80 1001 LEU A C 1
ATOM 7107 O O . LEU A 1 1001 ? 188.219 176.526 181.680 1.00 54.80 1001 LEU A O 1
ATOM 7112 N N . GLN A 1 1002 ? 187.855 177.698 183.573 1.00 46.98 1002 GLN A N 1
ATOM 7113 C CA . GLN A 1 1002 ? 187.519 178.927 182.863 1.00 46.98 1002 GLN A CA 1
ATOM 7114 C C . GLN A 1 1002 ? 188.581 179.279 181.838 1.00 46.98 1002 GLN A C 1
ATOM 7115 O O . GLN A 1 1002 ? 188.267 179.705 180.720 1.00 46.98 1002 GLN A O 1
ATOM 7121 N N . SER A 1 1003 ? 189.848 179.111 182.206 1.00 48.05 1003 SER A N 1
ATOM 7122 C CA . SER A 1 1003 ? 190.930 179.419 181.281 1.00 48.05 1003 SER A CA 1
ATOM 7123 C C . SER A 1 1003 ? 190.872 178.519 180.058 1.00 48.05 1003 SER A C 1
ATOM 7124 O O . SER A 1 1003 ? 191.085 178.975 178.932 1.00 48.05 1003 SER A O 1
ATOM 7127 N N . LEU A 1 1004 ? 190.581 177.235 180.259 1.00 41.31 1004 LEU A N 1
ATOM 7128 C CA . LEU A 1 1004 ? 190.484 176.327 179.125 1.00 41.31 1004 LEU A CA 1
ATOM 7129 C C . LEU A 1 1004 ? 189.274 176.652 178.267 1.00 41.31 1004 LEU A C 1
ATOM 7130 O O . LEU A 1 1004 ? 189.338 176.551 177.043 1.00 41.31 1004 LEU A O 1
ATOM 7135 N N . GLN A 1 1005 ? 188.153 177.015 178.890 1.00 43.84 1005 GLN A N 1
ATOM 7136 C CA . GLN A 1 1005 ? 186.990 177.398 178.098 1.00 43.84 1005 GLN A CA 1
ATOM 7137 C C . GLN A 1 1005 ? 187.287 178.634 177.269 1.00 43.84 1005 GLN A C 1
ATOM 7138 O O . GLN A 1 1005 ? 186.889 178.718 176.105 1.00 43.84 1005 GLN A O 1
ATOM 7144 N N . THR A 1 1006 ? 187.994 179.602 177.849 1.00 28.96 1006 THR A N 1
ATOM 7145 C CA . THR A 1 1006 ? 188.404 180.769 177.078 1.00 28.96 1006 THR A CA 1
ATOM 7146 C C . THR A 1 1006 ? 189.343 180.370 175.952 1.00 28.96 1006 THR A C 1
ATOM 7147 O O . THR A 1 1006 ? 189.219 180.859 174.823 1.00 28.96 1006 THR A O 1
ATOM 7151 N N . TYR A 1 1007 ? 190.284 179.470 176.240 1.00 35.31 1007 TYR A N 1
ATOM 7152 C CA . TYR A 1 1007 ? 191.189 178.998 175.202 1.00 35.31 1007 TYR A CA 1
ATOM 7153 C C . TYR A 1 1007 ? 190.422 178.331 174.079 1.00 35.31 1007 TYR A C 1
ATOM 7154 O O . TYR A 1 1007 ? 190.709 178.564 172.907 1.00 35.31 1007 TYR A O 1
ATOM 7163 N N . VAL A 1 1008 ? 189.446 177.495 174.416 1.00 42.11 1008 VAL A N 1
ATOM 7164 C CA . VAL A 1 1008 ? 188.734 176.742 173.393 1.00 42.11 1008 VAL A CA 1
ATOM 7165 C C . VAL A 1 1008 ? 187.771 177.642 172.642 1.00 42.11 1008 VAL A C 1
ATOM 7166 O O . VAL A 1 1008 ? 187.494 177.418 171.466 1.00 42.11 1008 VAL A O 1
ATOM 7170 N N . THR A 1 1009 ? 187.256 178.683 173.289 1.00 45.41 1009 THR A N 1
ATOM 7171 C CA . THR A 1 1009 ? 186.410 179.624 172.564 1.00 45.41 1009 THR A CA 1
ATOM 7172 C C . THR A 1 1009 ? 187.238 180.456 171.598 1.00 45.41 1009 THR A C 1
ATOM 7173 O O . THR A 1 1009 ? 186.845 180.655 170.444 1.00 45.41 1009 THR A O 1
ATOM 7177 N N . GLN A 1 1010 ? 188.394 180.944 172.051 1.00 34.78 1010 GLN A N 1
ATOM 7178 C CA . GLN A 1 1010 ? 189.326 181.589 171.140 1.00 34.78 1010 GLN A CA 1
ATOM 7179 C C . GLN A 1 1010 ? 189.760 180.627 170.048 1.00 34.78 1010 GLN A C 1
ATOM 7180 O O . GLN A 1 1010 ? 189.921 181.016 168.888 1.00 34.78 1010 GLN A O 1
ATOM 7186 N N . GLN A 1 1011 ? 189.935 179.359 170.404 1.00 34.90 1011 GLN A N 1
ATOM 7187 C CA . GLN A 1 1011 ? 190.354 178.349 169.452 1.00 34.90 1011 GLN A CA 1
ATOM 7188 C C . GLN A 1 1011 ? 189.241 178.026 168.477 1.00 34.90 1011 GLN A C 1
ATOM 7189 O O . GLN A 1 1011 ? 189.511 177.669 167.339 1.00 34.90 1011 GLN A O 1
ATOM 7195 N N . LEU A 1 1012 ? 187.990 178.167 168.901 1.00 97.02 1012 LEU A N 1
ATOM 7196 C CA . LEU A 1 1012 ? 186.865 177.974 168.000 1.00 97.02 1012 LEU A CA 1
ATOM 7197 C C . LEU A 1 1012 ? 186.696 179.166 167.084 1.00 97.02 1012 LEU A C 1
ATOM 7198 O O . LEU A 1 1012 ? 186.266 179.016 165.942 1.00 97.02 1012 LEU A O 1
ATOM 7203 N N . ILE A 1 1013 ? 187.007 180.361 167.571 1.00 37.55 1013 ILE A N 1
ATOM 7204 C CA . ILE A 1 1013 ? 187.036 181.521 166.687 1.00 37.55 1013 ILE A CA 1
ATOM 7205 C C . ILE A 1 1013 ? 188.129 181.344 165.649 1.00 37.55 1013 ILE A C 1
ATOM 7206 O O . ILE A 1 1013 ? 187.919 181.539 164.445 1.00 37.55 1013 ILE A O 1
ATOM 7211 N N . ARG A 1 1014 ? 189.319 180.961 166.110 1.00 24.45 1014 ARG A N 1
ATOM 7212 C CA . ARG A 1 1014 ? 190.405 180.631 165.204 1.00 24.45 1014 ARG A CA 1
ATOM 7213 C C . ARG A 1 1014 ? 190.016 179.481 164.297 1.00 24.45 1014 ARG A C 1
ATOM 7214 O O . ARG A 1 1014 ? 190.388 179.453 163.127 1.00 24.45 1014 ARG A O 1
ATOM 7222 N N . ALA A 1 1015 ? 189.236 178.538 164.813 1.00 27.46 1015 ALA A N 1
ATOM 7223 C CA . ALA A 1 1015 ? 188.849 177.376 164.039 1.00 27.46 1015 ALA A CA 1
ATOM 7224 C C . ALA A 1 1015 ? 187.803 177.730 163.006 1.00 27.46 1015 ALA A C 1
ATOM 7225 O O . ALA A 1 1015 ? 187.781 177.140 161.933 1.00 27.46 1015 ALA A O 1
ATOM 7227 N N . ALA A 1 1016 ? 186.948 178.701 163.300 1.00 26.49 1016 ALA A N 1
ATOM 7228 C CA . ALA A 1 1016 ? 185.979 179.151 162.317 1.00 26.49 1016 ALA A CA 1
ATOM 7229 C C . ALA A 1 1016 ? 186.658 179.966 161.232 1.00 26.49 1016 ALA A C 1
ATOM 7230 O O . ALA A 1 1016 ? 186.392 179.777 160.042 1.00 26.49 1016 ALA A O 1
ATOM 7232 N N . GLU A 1 1017 ? 187.564 180.861 161.619 1.00 27.97 1017 GLU A N 1
ATOM 7233 C CA . GLU A 1 1017 ? 188.283 181.612 160.601 1.00 27.97 1017 GLU A CA 1
ATOM 7234 C C . GLU A 1 1017 ? 189.237 180.717 159.829 1.00 27.97 1017 GLU A C 1
ATOM 7235 O O . GLU A 1 1017 ? 189.500 180.966 158.651 1.00 27.97 1017 GLU A O 1
ATOM 7241 N N . ILE A 1 1018 ? 189.719 179.637 160.440 1.00 23.99 1018 ILE A N 1
ATOM 7242 C CA . ILE A 1 1018 ? 190.616 178.750 159.719 1.00 23.99 1018 ILE A CA 1
ATOM 7243 C C . ILE A 1 1018 ? 189.832 177.700 158.953 1.00 23.99 1018 ILE A C 1
ATOM 7244 O O . ILE A 1 1018 ? 190.343 177.144 157.984 1.00 23.99 1018 ILE A O 1
ATOM 7249 N N . ARG A 1 1019 ? 188.590 177.428 159.350 1.00 24.06 1019 ARG A N 1
ATOM 7250 C CA . ARG A 1 1019 ? 187.648 176.760 158.470 1.00 24.06 1019 ARG A CA 1
ATOM 7251 C C . ARG A 1 1019 ? 187.410 177.604 157.235 1.00 24.06 1019 ARG A C 1
ATOM 7252 O O . ARG A 1 1019 ? 187.372 177.094 156.116 1.00 24.06 1019 ARG A O 1
ATOM 7260 N N . ALA A 1 1020 ? 187.217 178.906 157.434 1.00 28.22 1020 ALA A N 1
ATOM 7261 C CA . ALA A 1 1020 ? 187.125 179.821 156.308 1.00 28.22 1020 ALA A CA 1
ATOM 7262 C C . ALA A 1 1020 ? 188.386 179.756 155.470 1.00 28.22 1020 ALA A C 1
ATOM 7263 O O . ALA A 1 1020 ? 188.326 179.755 154.241 1.00 28.22 1020 ALA A O 1
ATOM 7265 N N . SER A 1 1021 ? 189.540 179.683 156.125 1.00 26.98 1021 SER A N 1
ATOM 7266 C CA . SER A 1 1021 ? 190.800 179.556 155.409 1.00 26.98 1021 SER A CA 1
ATOM 7267 C C . SER A 1 1021 ? 190.867 178.248 154.636 1.00 26.98 1021 SER A C 1
ATOM 7268 O O . SER A 1 1021 ? 191.383 178.210 153.521 1.00 26.98 1021 SER A O 1
ATOM 7271 N N . ALA A 1 1022 ? 190.388 177.157 155.227 1.00 26.71 1022 ALA A N 1
ATOM 7272 C CA . ALA A 1 1022 ? 190.449 175.860 154.566 1.00 26.71 1022 ALA A CA 1
ATOM 7273 C C . ALA A 1 1022 ? 189.497 175.805 153.385 1.00 26.71 1022 ALA A C 1
ATOM 7274 O O . ALA A 1 1022 ? 189.840 175.281 152.320 1.00 26.71 1022 ALA A O 1
ATOM 7276 N N . ASN A 1 1023 ? 188.289 176.335 153.564 1.00 26.49 1023 ASN A N 1
ATOM 7277 C CA . ASN A 1 1023 ? 187.366 176.476 152.449 1.00 26.49 1023 ASN A CA 1
ATOM 7278 C C . ASN A 1 1023 ? 187.953 177.381 151.383 1.00 26.49 1023 ASN A C 1
ATOM 7279 O O . ASN A 1 1023 ? 187.795 177.125 150.191 1.00 26.49 1023 ASN A O 1
ATOM 7284 N N . LEU A 1 1024 ? 188.654 178.435 151.796 1.00 35.70 1024 LEU A N 1
ATOM 7285 C CA . LEU A 1 1024 ? 189.284 179.346 150.850 1.00 35.70 1024 LEU A CA 1
ATOM 7286 C C . LEU A 1 1024 ? 190.436 178.669 150.119 1.00 35.70 1024 LEU A C 1
ATOM 7287 O O . LEU A 1 1024 ? 190.670 178.932 148.937 1.00 35.70 1024 LEU A O 1
ATOM 7292 N N . ALA A 1 1025 ? 191.170 177.802 150.806 1.00 37.62 1025 ALA A N 1
ATOM 7293 C CA . ALA A 1 1025 ? 192.248 177.067 150.162 1.00 37.62 1025 ALA A CA 1
ATOM 7294 C C . ALA A 1 1025 ? 191.692 176.080 149.154 1.00 37.62 1025 ALA A C 1
ATOM 7295 O O . ALA A 1 1025 ? 192.125 176.039 147.998 1.00 37.62 1025 ALA A O 1
ATOM 7297 N N . ALA A 1 1026 ? 190.725 175.267 149.587 1.00 37.97 1026 ALA A N 1
ATOM 7298 C CA . ALA A 1 1026 ? 190.037 174.377 148.666 1.00 37.97 1026 ALA A CA 1
ATOM 7299 C C . ALA A 1 1026 ? 189.413 175.152 147.520 1.00 37.97 1026 ALA A C 1
ATOM 7300 O O . ALA A 1 1026 ? 189.381 174.666 146.387 1.00 37.97 1026 ALA A O 1
ATOM 7302 N N . THR A 1 1027 ? 188.965 176.378 147.786 1.00 41.23 1027 THR A N 1
ATOM 7303 C CA . THR A 1 1027 ? 188.315 177.182 146.765 1.00 41.23 1027 THR A CA 1
ATOM 7304 C C . THR A 1 1027 ? 189.327 177.706 145.760 1.00 41.23 1027 THR A C 1
ATOM 7305 O O . THR A 1 1027 ? 189.065 177.723 144.557 1.00 41.23 1027 THR A O 1
ATOM 7309 N N . LYS A 1 1028 ? 190.486 178.159 146.239 1.00 41.63 1028 LYS A N 1
ATOM 7310 C CA . LYS A 1 1028 ? 191.539 178.560 145.318 1.00 41.63 1028 LYS A CA 1
ATOM 7311 C C . LYS A 1 1028 ? 191.941 177.391 144.442 1.00 41.63 1028 LYS A C 1
ATOM 7312 O O . LYS A 1 1028 ? 191.902 177.479 143.211 1.00 41.63 1028 LYS A O 1
ATOM 7318 N N . MET A 1 1029 ? 192.269 176.266 145.071 1.00 41.89 1029 MET A N 1
ATOM 7319 C CA . MET A 1 1029 ? 192.619 175.060 144.336 1.00 41.89 1029 MET A CA 1
ATOM 7320 C C . MET A 1 1029 ? 191.569 174.740 143.278 1.00 41.89 1029 MET A C 1
ATOM 7321 O O . MET A 1 1029 ? 191.882 174.621 142.090 1.00 41.89 1029 MET A O 1
ATOM 7326 N N . SER A 1 1030 ? 190.304 174.690 143.688 1.00 60.65 1030 SER A N 1
ATOM 7327 C CA . SER A 1 1030 ? 189.224 174.328 142.783 1.00 60.65 1030 SER A CA 1
ATOM 7328 C C . SER A 1 1030 ? 189.068 175.345 141.659 1.00 60.65 1030 SER A C 1
ATOM 7329 O O . SER A 1 1030 ? 189.315 175.045 140.486 1.00 60.65 1030 SER A O 1
ATOM 7332 N N . GLU A 1 1031 ? 188.664 176.567 142.009 1.00 71.58 1031 GLU A N 1
ATOM 7333 C CA . GLU A 1 1031 ? 188.372 177.587 141.009 1.00 71.58 1031 GLU A CA 1
ATOM 7334 C C . GLU A 1 1031 ? 189.583 177.870 140.139 1.00 71.58 1031 GLU A C 1
ATOM 7335 O O . GLU A 1 1031 ? 189.546 177.695 138.915 1.00 71.58 1031 GLU A O 1
ATOM 7341 N N . CYS A 1 1032 ? 190.669 178.312 140.757 1.00 60.83 1032 CYS A N 1
ATOM 7342 C CA . CYS A 1 1032 ? 191.821 178.774 140.024 1.00 60.83 1032 CYS A CA 1
ATOM 7343 C C . CYS A 1 1032 ? 192.609 177.649 139.368 1.00 60.83 1032 CYS A C 1
ATOM 7344 O O . CYS A 1 1032 ? 193.173 177.865 138.289 1.00 60.83 1032 CYS A O 1
ATOM 7347 N N . VAL A 1 1033 ? 192.655 176.461 139.975 1.00 56.89 1033 VAL A N 1
ATOM 7348 C CA . VAL A 1 1033 ? 193.454 175.346 139.472 1.00 56.89 1033 VAL A CA 1
ATOM 7349 C C . VAL A 1 1033 ? 192.586 174.352 138.706 1.00 56.89 1033 VAL A C 1
ATOM 7350 O O . VAL A 1 1033 ? 192.811 174.104 137.520 1.00 56.89 1033 VAL A O 1
ATOM 7354 N N . LEU A 1 1034 ? 191.581 173.770 139.371 1.00 58.71 1034 LEU A N 1
ATOM 7355 C CA . LEU A 1 1034 ? 190.811 172.678 138.786 1.00 58.71 1034 LEU A CA 1
ATOM 7356 C C . LEU A 1 1034 ? 190.139 173.073 137.481 1.00 58.71 1034 LEU A C 1
ATOM 7357 O O . LEU A 1 1034 ? 189.943 172.211 136.616 1.00 58.71 1034 LEU A O 1
ATOM 7362 N N . GLY A 1 1035 ? 189.792 174.336 137.328 1.00 72.64 1035 GLY A N 1
ATOM 7363 C CA . GLY A 1 1035 ? 189.336 174.880 136.059 1.00 72.64 1035 GLY A CA 1
ATOM 7364 C C . GLY A 1 1035 ? 190.046 176.191 135.850 1.00 72.64 1035 GLY A C 1
ATOM 7365 O O . GLY A 1 1035 ? 191.277 176.263 135.924 1.00 72.64 1035 GLY A O 1
ATOM 7366 N N . GLN A 1 1036 ? 189.270 177.242 135.584 1.00 90.43 1036 GLN A N 1
ATOM 7367 C CA . GLN A 1 1036 ? 189.779 178.617 135.596 1.00 90.43 1036 GLN A CA 1
ATOM 7368 C C . GLN A 1 1036 ? 188.586 179.526 135.869 1.00 90.43 1036 GLN A C 1
ATOM 7369 O O . GLN A 1 1036 ? 187.768 179.778 134.982 1.00 90.43 1036 GLN A O 1
ATOM 7375 N N . SER A 1 1037 ? 188.501 180.019 137.099 1.00 78.21 1037 SER A N 1
ATOM 7376 C CA . SER A 1 1037 ? 187.408 180.907 137.462 1.00 78.21 1037 SER A CA 1
ATOM 7377 C C . SER A 1 1037 ? 187.646 182.306 136.913 1.00 78.21 1037 SER A C 1
ATOM 7378 O O . SER A 1 1037 ? 188.740 182.646 136.453 1.00 78.21 1037 SER A O 1
ATOM 7381 N N . LYS A 1 1038 ? 186.600 183.118 136.967 1.00 61.79 1038 LYS A N 1
ATOM 7382 C CA . LYS A 1 1038 ? 186.658 184.514 136.571 1.00 61.79 1038 LYS A CA 1
ATOM 7383 C C . LYS A 1 1038 ? 187.081 185.415 137.727 1.00 61.79 1038 LYS A C 1
ATOM 7384 O O . LYS A 1 1038 ? 187.025 186.643 137.595 1.00 61.79 1038 LYS A O 1
ATOM 7390 N N . ARG A 1 1039 ? 187.509 184.830 138.848 1.00 55.21 1039 ARG A N 1
ATOM 7391 C CA . ARG A 1 1039 ? 187.731 185.585 140.077 1.00 55.21 1039 ARG A CA 1
ATOM 7392 C C . ARG A 1 1039 ? 188.895 186.555 139.946 1.00 55.21 1039 ARG A C 1
ATOM 7393 O O . ARG A 1 1039 ? 189.955 186.208 139.414 1.00 55.21 1039 ARG A O 1
ATOM 7401 N N . VAL A 1 1040 ? 188.694 187.770 140.453 1.00 49.85 1040 VAL A N 1
ATOM 7402 C CA . VAL A 1 1040 ? 189.706 188.818 140.397 1.00 49.85 1040 VAL A CA 1
ATOM 7403 C C . VAL A 1 1040 ? 190.227 189.097 141.801 1.00 49.85 1040 VAL A C 1
ATOM 7404 O O . VAL A 1 1040 ? 189.458 189.161 142.767 1.00 49.85 1040 VAL A O 1
ATOM 7408 N N . ASP A 1 1041 ? 191.542 189.278 141.908 1.00 40.18 1041 ASP A N 1
ATOM 7409 C CA . ASP A 1 1041 ? 192.247 189.398 143.185 1.00 40.18 1041 ASP A CA 1
ATOM 7410 C C . ASP A 1 1041 ? 191.846 188.260 144.120 1.00 40.18 1041 ASP A C 1
ATOM 7411 O O . ASP A 1 1041 ? 191.524 188.446 145.295 1.00 40.18 1041 ASP A O 1
ATOM 7416 N N . PHE A 1 1042 ? 191.848 187.059 143.555 1.00 51.50 1042 PHE A N 1
ATOM 7417 C CA . PHE A 1 1042 ? 191.718 185.824 144.313 1.00 51.50 1042 PHE A CA 1
ATOM 7418 C C . PHE A 1 1042 ? 192.924 184.932 144.067 1.00 51.50 1042 PHE A C 1
ATOM 7419 O O . PHE A 1 1042 ? 193.471 184.348 145.008 1.00 51.50 1042 PHE A O 1
ATOM 7427 N N . CYS A 1 1043 ? 193.357 184.828 142.814 1.00 72.64 1043 CYS A N 1
ATOM 7428 C CA . CYS A 1 1043 ? 194.562 184.113 142.421 1.00 72.64 1043 CYS A CA 1
ATOM 7429 C C . CYS A 1 1043 ? 195.320 185.022 141.457 1.00 72.64 1043 CYS A C 1
ATOM 7430 O O . CYS A 1 1043 ? 195.204 184.905 140.238 1.00 72.64 1043 CYS A O 1
ATOM 7433 N N . GLY A 1 1044 ? 196.104 185.937 142.017 1.00 55.66 1044 GLY A N 1
ATOM 7434 C CA . GLY A 1 1044 ? 196.843 186.890 141.216 1.00 55.66 1044 GLY A CA 1
ATOM 7435 C C . GLY A 1 1044 ? 196.070 188.173 140.958 1.00 55.66 1044 GLY A C 1
ATOM 7436 O O . GLY A 1 1044 ? 194.968 188.387 141.459 1.00 55.66 1044 GLY A O 1
ATOM 7437 N N . LYS A 1 1045 ? 196.681 189.045 140.158 1.00 70.34 1045 LYS A N 1
ATOM 7438 C CA . LYS A 1 1045 ? 196.129 190.370 139.878 1.00 70.34 1045 LYS A CA 1
ATOM 7439 C C . LYS A 1 1045 ? 195.620 190.440 138.435 1.00 70.34 1045 LYS A C 1
ATOM 7440 O O . LYS A 1 1045 ? 196.328 190.818 137.500 1.00 70.34 1045 LYS A O 1
ATOM 7446 N N . GLY A 1 1046 ? 194.355 190.072 138.265 1.00 107.85 1046 GLY A N 1
ATOM 7447 C CA . GLY A 1 1046 ? 193.668 190.362 137.019 1.00 107.85 1046 GLY A CA 1
ATOM 7448 C C . GLY A 1 1046 ? 193.462 189.209 136.062 1.00 107.85 1046 GLY A C 1
ATOM 7449 O O . GLY A 1 1046 ? 192.666 188.309 136.340 1.00 107.85 1046 GLY A O 1
ATOM 7450 N N . TYR A 1 1047 ? 194.171 189.221 134.929 1.00 119.56 1047 TYR A N 1
ATOM 7451 C CA . TYR A 1 1047 ? 193.975 188.181 133.926 1.00 119.56 1047 TYR A CA 1
ATOM 7452 C C . TYR A 1 1047 ? 194.303 186.816 134.511 1.00 119.56 1047 TYR A C 1
ATOM 7453 O O . TYR A 1 1047 ? 195.472 186.453 134.672 1.00 119.56 1047 TYR A O 1
ATOM 7462 N N . HIS A 1 1048 ? 193.266 186.050 134.810 1.00 85.99 1048 HIS A N 1
ATOM 7463 C CA . HIS A 1 1048 ? 193.447 184.743 135.414 1.00 85.99 1048 HIS A CA 1
ATOM 7464 C C . HIS A 1 1048 ? 193.415 183.679 134.322 1.00 85.99 1048 HIS A C 1
ATOM 7465 O O . HIS A 1 1048 ? 192.430 183.543 133.594 1.00 85.99 1048 HIS A O 1
ATOM 7472 N N . LEU A 1 1049 ? 194.508 182.926 134.202 1.00 84.06 1049 LEU A N 1
ATOM 7473 C CA . LEU A 1 1049 ? 194.674 181.959 133.123 1.00 84.06 1049 LEU A CA 1
ATOM 7474 C C . LEU A 1 1049 ? 194.590 180.517 133.605 1.00 84.06 1049 LEU A C 1
ATOM 7475 O O . LEU A 1 1049 ? 193.926 179.692 132.971 1.00 84.06 1049 LEU A O 1
ATOM 7480 N N . MET A 1 1050 ? 195.264 180.195 134.700 1.00 70.98 1050 MET A N 1
ATOM 7481 C CA . MET A 1 1050 ? 195.126 178.935 135.432 1.00 70.98 1050 MET A CA 1
ATOM 7482 C C . MET A 1 1050 ? 195.804 179.144 136.775 1.00 70.98 1050 MET A C 1
ATOM 7483 O O . MET A 1 1050 ? 196.090 180.282 137.167 1.00 70.98 1050 MET A O 1
ATOM 7488 N N . SER A 1 1051 ? 196.068 178.054 137.493 1.00 56.21 1051 SER A N 1
ATOM 7489 C CA . SER A 1 1051 ? 196.704 178.199 138.793 1.00 56.21 1051 SER A CA 1
ATOM 7490 C C . SER A 1 1051 ? 197.316 176.887 139.256 1.00 56.21 1051 SER A C 1
ATOM 7491 O O . SER A 1 1051 ? 197.051 175.819 138.701 1.00 56.21 1051 SER A O 1
ATOM 7494 N N . PHE A 1 1052 ? 198.113 176.990 140.316 1.00 45.14 1052 PHE A N 1
ATOM 7495 C CA . PHE A 1 1052 ? 199.003 175.918 140.758 1.00 45.14 1052 PHE A CA 1
ATOM 7496 C C . PHE A 1 1052 ? 198.920 175.733 142.269 1.00 45.14 1052 PHE A C 1
ATOM 7497 O O . PHE A 1 1052 ? 199.062 176.720 143.018 1.00 45.14 1052 PHE A O 1
ATOM 7505 N N . PRO A 1 1053 ? 198.685 174.517 142.755 1.00 43.47 1053 PRO A N 1
ATOM 7506 C CA . PRO A 1 1053 ? 198.680 174.283 144.204 1.00 43.47 1053 PRO A CA 1
ATOM 7507 C C . PRO A 1 1053 ? 200.011 173.747 144.712 1.00 43.47 1053 PRO A C 1
ATOM 7508 O O . PRO A 1 1053 ? 200.811 173.198 143.953 1.00 43.47 1053 PRO A O 1
ATOM 7512 N N . GLN A 1 1054 ? 200.223 173.886 146.021 1.00 31.54 1054 GLN A N 1
ATOM 7513 C CA . GLN A 1 1054 ? 201.427 173.414 146.699 1.00 31.54 1054 GLN A CA 1
ATOM 7514 C C . GLN A 1 1054 ? 201.068 172.800 148.047 1.00 31.54 1054 GLN A C 1
ATOM 7515 O O . GLN A 1 1054 ? 199.922 172.389 148.248 1.00 31.54 1054 GLN A O 1
ATOM 7521 N N . SER A 1 1055 ? 202.038 172.663 148.955 1.00 34.83 1055 SER A N 1
ATOM 7522 C CA . SER A 1 1055 ? 201.786 172.019 150.240 1.00 34.83 1055 SER A CA 1
ATOM 7523 C C . SER A 1 1055 ? 202.752 172.535 151.301 1.00 34.83 1055 SER A C 1
ATOM 7524 O O . SER A 1 1055 ? 203.649 173.336 151.027 1.00 34.83 1055 SER A O 1
ATOM 7527 N N . ALA A 1 1056 ? 202.549 172.062 152.533 1.00 41.02 1056 ALA A N 1
ATOM 7528 C CA . ALA A 1 1056 ? 203.258 172.526 153.717 1.00 41.02 1056 ALA A CA 1
ATOM 7529 C C . ALA A 1 1056 ? 202.868 171.652 154.905 1.00 41.02 1056 ALA A C 1
ATOM 7530 O O . ALA A 1 1056 ? 202.026 170.761 154.750 1.00 41.02 1056 ALA A O 1
ATOM 7532 N N . PRO A 1 1057 ? 203.465 171.834 156.089 1.00 41.23 1057 PRO A N 1
ATOM 7533 C CA . PRO A 1 1057 ? 203.035 171.013 157.235 1.00 41.23 1057 PRO A CA 1
ATOM 7534 C C . PRO A 1 1057 ? 201.586 171.224 157.632 1.00 41.23 1057 PRO A C 1
ATOM 7535 O O . PRO A 1 1057 ? 200.808 170.263 157.636 1.00 41.23 1057 PRO A O 1
ATOM 7539 N N . HIS A 1 1058 ? 201.193 172.454 157.967 1.00 35.92 1058 HIS A N 1
ATOM 7540 C CA . HIS A 1 1058 ? 199.828 172.691 158.416 1.00 35.92 1058 HIS A CA 1
ATOM 7541 C C . HIS A 1 1058 ? 199.134 173.742 157.566 1.00 35.92 1058 HIS A C 1
ATOM 7542 O O . HIS A 1 1058 ? 197.963 174.050 157.808 1.00 35.92 1058 HIS A O 1
ATOM 7549 N N . GLY A 1 1059 ? 199.823 174.291 156.593 1.00 30.14 1059 GLY A N 1
ATOM 7550 C CA . GLY A 1 1059 ? 199.255 175.284 155.703 1.00 30.14 1059 GLY A CA 1
ATOM 7551 C C . GLY A 1 1059 ? 199.586 174.880 154.306 1.00 30.14 1059 GLY A C 1
ATOM 7552 O O . GLY A 1 1059 ? 199.861 173.707 154.040 1.00 30.14 1059 GLY A O 1
ATOM 7553 N N . VAL A 1 1060 ? 199.552 175.847 153.390 1.00 30.76 1060 VAL A N 1
ATOM 7554 C CA . VAL A 1 1060 ? 199.818 175.587 151.981 1.00 30.76 1060 VAL A CA 1
ATOM 7555 C C . VAL A 1 1060 ? 200.438 176.839 151.367 1.00 30.76 1060 VAL A C 1
ATOM 7556 O O . VAL A 1 1060 ? 200.209 177.961 151.820 1.00 30.76 1060 VAL A O 1
ATOM 7560 N N . VAL A 1 1061 ? 201.240 176.633 150.328 1.00 27.22 1061 VAL A N 1
ATOM 7561 C CA . VAL A 1 1061 ? 201.759 177.698 149.484 1.00 27.22 1061 VAL A CA 1
ATOM 7562 C C . VAL A 1 1061 ? 200.923 177.720 148.212 1.00 27.22 1061 VAL A C 1
ATOM 7563 O O . VAL A 1 1061 ? 200.343 176.704 147.823 1.00 27.22 1061 VAL A O 1
ATOM 7567 N N . PHE A 1 1062 ? 200.836 178.885 147.571 1.00 28.39 1062 PHE A N 1
ATOM 7568 C CA . PHE A 1 1062 ? 200.127 178.984 146.302 1.00 28.39 1062 PHE A CA 1
ATOM 7569 C C . PHE A 1 1062 ? 200.782 180.020 145.399 1.00 28.39 1062 PHE A C 1
ATOM 7570 O O . PHE A 1 1062 ? 201.258 181.061 145.854 1.00 28.39 1062 PHE A O 1
ATOM 7578 N N . LEU A 1 1063 ? 200.779 179.718 144.104 1.00 33.58 1063 LEU A N 1
ATOM 7579 C CA . LEU A 1 1063 ? 201.338 180.571 143.067 1.00 33.58 1063 LEU A CA 1
ATOM 7580 C C . LEU A 1 1063 ? 200.468 180.406 141.833 1.00 33.58 1063 LEU A C 1
ATOM 7581 O O . LEU A 1 1063 ? 200.142 179.276 141.461 1.00 33.58 1063 LEU A O 1
ATOM 7586 N N . HIS A 1 1064 ? 200.076 181.511 141.205 1.00 38.68 1064 HIS A N 1
ATOM 7587 C CA . HIS A 1 1064 ? 199.175 181.475 140.061 1.00 38.68 1064 HIS A CA 1
ATOM 7588 C C . HIS A 1 1064 ? 199.548 182.575 139.075 1.00 38.68 1064 HIS A C 1
ATOM 7589 O O . HIS A 1 1064 ? 200.054 183.627 139.477 1.00 38.68 1064 HIS A O 1
ATOM 7596 N N . VAL A 1 1065 ? 199.277 182.334 137.796 1.00 47.18 1065 VAL A N 1
ATOM 7597 C CA . VAL A 1 1065 ? 199.832 183.146 136.714 1.00 47.18 1065 VAL A CA 1
ATOM 7598 C C . VAL A 1 1065 ? 199.086 184.473 136.614 1.00 47.18 1065 VAL A C 1
ATOM 7599 O O . VAL A 1 1065 ? 197.853 184.516 136.703 1.00 47.18 1065 VAL A O 1
ATOM 7603 N N . THR A 1 1066 ? 199.835 185.561 136.415 1.00 52.39 1066 THR A N 1
ATOM 7604 C CA . THR A 1 1066 ? 199.288 186.912 136.340 1.00 52.39 1066 THR A CA 1
ATOM 7605 C C . THR A 1 1066 ? 199.731 187.587 135.045 1.00 52.39 1066 THR A C 1
ATOM 7606 O O . THR A 1 1066 ? 200.906 187.938 134.897 1.00 52.39 1066 THR A O 1
ATOM 7610 N N . TYR A 1 1067 ? 198.785 187.790 134.125 1.00 123.80 1067 TYR A N 1
ATOM 7611 C CA . TYR A 1 1067 ? 199.064 188.326 132.792 1.00 123.80 1067 TYR A CA 1
ATOM 7612 C C . TYR A 1 1067 ? 198.719 189.813 132.713 1.00 123.80 1067 TYR A C 1
ATOM 7613 O O . TYR A 1 1067 ? 197.676 190.240 133.216 1.00 123.80 1067 TYR A O 1
ATOM 7622 N N . VAL A 1 1068 ? 199.600 190.596 132.089 1.00 113.18 1068 VAL A N 1
ATOM 7623 C CA . VAL A 1 1068 ? 199.433 192.045 131.960 1.00 113.18 1068 VAL A CA 1
ATOM 7624 C C . VAL A 1 1068 ? 200.037 192.538 130.647 1.00 113.18 1068 VAL A C 1
ATOM 7625 O O . VAL A 1 1068 ? 201.250 192.399 130.444 1.00 113.18 1068 VAL A O 1
ATOM 7629 N N . PRO A 1 1069 ? 199.258 193.112 129.738 1.00 119.49 1069 PRO A N 1
ATOM 7630 C CA . PRO A 1 1069 ? 199.834 193.770 128.561 1.00 119.49 1069 PRO A CA 1
ATOM 7631 C C . PRO A 1 1069 ? 200.698 194.969 128.943 1.00 119.49 1069 PRO A C 1
ATOM 7632 O O . PRO A 1 1069 ? 200.637 195.492 130.056 1.00 119.49 1069 PRO A O 1
ATOM 7636 N N . ALA A 1 1070 ? 201.510 195.407 127.984 1.00 156.51 1070 ALA A N 1
ATOM 7637 C CA . ALA A 1 1070 ? 202.354 196.587 128.160 1.00 156.51 1070 ALA A CA 1
ATOM 7638 C C . ALA A 1 1070 ? 202.625 197.200 126.788 1.00 156.51 1070 ALA A C 1
ATOM 7639 O O . ALA A 1 1070 ? 202.006 196.820 125.791 1.00 156.51 1070 ALA A O 1
ATOM 7641 N N . GLN A 1 1071 ? 203.554 198.160 126.742 1.00 180.35 1071 GLN A N 1
ATOM 7642 C CA . GLN A 1 1071 ? 203.975 198.827 125.504 1.00 180.35 1071 GLN A CA 1
ATOM 7643 C C . GLN A 1 1071 ? 202.797 199.506 124.796 1.00 180.35 1071 GLN A C 1
ATOM 7644 O O . GLN A 1 1071 ? 202.398 199.128 123.692 1.00 180.35 1071 GLN A O 1
ATOM 7650 N N . GLU A 1 1072 ? 202.245 200.520 125.453 1.00 183.78 1072 GLU A N 1
ATOM 7651 C CA . GLU A 1 1072 ? 201.137 201.274 124.884 1.00 183.78 1072 GLU A CA 1
ATOM 7652 C C . GLU A 1 1072 ? 201.624 202.289 123.850 1.00 183.78 1072 GLU A C 1
ATOM 7653 O O . GLU A 1 1072 ? 202.499 203.117 124.126 1.00 183.78 1072 GLU A O 1
ATOM 7659 N N . LYS A 1 1073 ? 201.071 202.195 122.638 1.00 185.08 1073 LYS A N 1
ATOM 7660 C CA . LYS A 1 1073 ? 201.378 203.105 121.542 1.00 185.08 1073 LYS A CA 1
ATOM 7661 C C . LYS A 1 1073 ? 200.077 203.594 120.920 1.00 185.08 1073 LYS A C 1
ATOM 7662 O O . LYS A 1 1073 ? 199.220 202.791 120.547 1.00 185.08 1073 LYS A O 1
ATOM 7668 N N . ASN A 1 1074 ? 199.955 204.912 120.775 1.00 184.62 1074 ASN A N 1
ATOM 7669 C CA . ASN A 1 1074 ? 198.675 205.541 120.468 1.00 184.62 1074 ASN A CA 1
ATOM 7670 C C . ASN A 1 1074 ? 198.279 205.323 119.011 1.00 184.62 1074 ASN A C 1
ATOM 7671 O O . ASN A 1 1074 ? 199.120 205.407 118.110 1.00 184.62 1074 ASN A O 1
ATOM 7676 N N . PHE A 1 1075 ? 196.991 205.053 118.786 1.00 206.63 1075 PHE A N 1
ATOM 7677 C CA . PHE A 1 1075 ? 196.453 204.825 117.445 1.00 206.63 1075 PHE A CA 1
ATOM 7678 C C . PHE A 1 1075 ? 194.984 205.225 117.418 1.00 206.63 1075 PHE A C 1
ATOM 7679 O O . PHE A 1 1075 ? 194.224 204.850 118.315 1.00 206.63 1075 PHE A O 1
ATOM 7687 N N . THR A 1 1076 ? 194.587 205.966 116.381 1.00 254.60 1076 THR A N 1
ATOM 7688 C CA . THR A 1 1076 ? 193.233 206.507 116.289 1.00 254.60 1076 THR A CA 1
ATOM 7689 C C . THR A 1 1076 ? 192.232 205.421 115.900 1.00 254.60 1076 THR A C 1
ATOM 7690 O O . THR A 1 1076 ? 192.584 204.428 115.260 1.00 254.60 1076 THR A O 1
ATOM 7694 N N . THR A 1 1077 ? 190.973 205.605 116.309 1.00 213.50 1077 THR A N 1
ATOM 7695 C CA . THR A 1 1077 ? 189.867 204.719 115.965 1.00 213.50 1077 THR A CA 1
ATOM 7696 C C . THR A 1 1077 ? 188.596 205.539 115.753 1.00 213.50 1077 THR A C 1
ATOM 7697 O O . THR A 1 1077 ? 188.623 206.774 115.736 1.00 213.50 1077 THR A O 1
ATOM 7701 N N . ALA A 1 1078 ? 187.466 204.833 115.589 1.00 239.31 1078 ALA A N 1
ATOM 7702 C CA . ALA A 1 1078 ? 186.169 205.452 115.328 1.00 239.31 1078 ALA A CA 1
ATOM 7703 C C . ALA A 1 1078 ? 185.030 204.450 115.497 1.00 239.31 1078 ALA A C 1
ATOM 7704 O O . ALA A 1 1078 ? 185.150 203.297 115.065 1.00 239.31 1078 ALA A O 1
ATOM 7706 N N . PRO A 1 1079 ? 183.909 204.847 116.111 1.00 235.25 1079 PRO A N 1
ATOM 7707 C CA . PRO A 1 1079 ? 182.782 203.912 116.258 1.00 235.25 1079 PRO A CA 1
ATOM 7708 C C . PRO A 1 1079 ? 182.065 203.599 114.955 1.00 235.25 1079 PRO A C 1
ATOM 7709 O O . PRO A 1 1079 ? 181.261 202.661 114.932 1.00 235.25 1079 PRO A O 1
ATOM 7713 N N . ALA A 1 1080 ? 182.321 204.345 113.884 1.00 265.76 1080 ALA A N 1
ATOM 7714 C CA . ALA A 1 1080 ? 181.586 204.155 112.640 1.00 265.76 1080 ALA A CA 1
ATOM 7715 C C . ALA A 1 1080 ? 182.326 204.839 111.500 1.00 265.76 1080 ALA A C 1
ATOM 7716 O O . ALA A 1 1080 ? 182.975 205.871 111.684 1.00 265.76 1080 ALA A O 1
ATOM 7718 N N . ILE A 1 1081 ? 182.214 204.241 110.314 1.00 295.67 1081 ILE A N 1
ATOM 7719 C CA . ILE A 1 1081 ? 182.721 204.808 109.070 1.00 295.67 1081 ILE A CA 1
ATOM 7720 C C . ILE A 1 1081 ? 181.558 204.937 108.097 1.00 295.67 1081 ILE A C 1
ATOM 7721 O O . ILE A 1 1081 ? 180.689 204.061 108.037 1.00 295.67 1081 ILE A O 1
ATOM 7726 N N . CYS A 1 1082 ? 181.545 206.029 107.335 1.00 308.15 1082 CYS A N 1
ATOM 7727 C CA . CYS A 1 1082 ? 180.533 206.258 106.313 1.00 308.15 1082 CYS A CA 1
ATOM 7728 C C . CYS A 1 1082 ? 181.004 205.631 105.007 1.00 308.15 1082 CYS A C 1
ATOM 7729 O O . CYS A 1 1082 ? 182.094 205.949 104.518 1.00 308.15 1082 CYS A O 1
ATOM 7732 N N . HIS A 1 1083 ? 180.185 204.742 104.451 1.00 344.83 1083 HIS A N 1
ATOM 7733 C CA . HIS A 1 1083 ? 180.510 204.070 103.197 1.00 344.83 1083 HIS A CA 1
ATOM 7734 C C . HIS A 1 1083 ? 179.222 203.567 102.569 1.00 344.83 1083 HIS A C 1
ATOM 7735 O O . HIS A 1 1083 ? 178.531 202.733 103.163 1.00 344.83 1083 HIS A O 1
ATOM 7742 N N . ASP A 1 1084 ? 178.904 204.075 101.377 1.00 385.09 1084 ASP A N 1
ATOM 7743 C CA . ASP A 1 1084 ? 177.721 203.662 100.622 1.00 385.09 1084 ASP A CA 1
ATOM 7744 C C . ASP A 1 1084 ? 176.434 203.907 101.409 1.00 385.09 1084 ASP A C 1
ATOM 7745 O O . ASP A 1 1084 ? 175.420 203.241 101.191 1.00 385.09 1084 ASP A O 1
ATOM 7750 N N . GLY A 1 1085 ? 176.466 204.867 102.332 1.00 367.32 1085 GLY A N 1
ATOM 7751 C CA . GLY A 1 1085 ? 175.284 205.209 103.100 1.00 367.32 1085 GLY A CA 1
ATOM 7752 C C . GLY A 1 1085 ? 174.862 204.181 104.126 1.00 367.32 1085 GLY A C 1
ATOM 7753 O O . GLY A 1 1085 ? 173.680 204.123 104.479 1.00 367.32 1085 GLY A O 1
ATOM 7754 N N . LYS A 1 1086 ? 175.793 203.363 104.616 1.00 351.82 1086 LYS A N 1
ATOM 7755 C CA . LYS A 1 1086 ? 175.495 202.368 105.636 1.00 351.82 1086 LYS A CA 1
ATOM 7756 C C . LYS A 1 1086 ? 176.572 202.384 106.711 1.00 351.82 1086 LYS A C 1
ATOM 7757 O O . LYS A 1 1086 ? 177.713 202.783 106.467 1.00 351.82 1086 LYS A O 1
ATOM 7763 N N . ALA A 1 1087 ? 176.191 201.944 107.909 1.00 305.12 1087 ALA A N 1
ATOM 7764 C CA . ALA A 1 1087 ? 177.078 201.949 109.064 1.00 305.12 1087 ALA A CA 1
ATOM 7765 C C . ALA A 1 1087 ? 177.808 200.617 109.178 1.00 305.12 1087 ALA A C 1
ATOM 7766 O O . ALA A 1 1087 ? 177.185 199.554 109.120 1.00 305.12 1087 ALA A O 1
ATOM 7768 N N . HIS A 1 1088 ? 179.125 200.681 109.351 1.00 274.47 1088 HIS A N 1
ATOM 7769 C CA . HIS A 1 1088 ? 179.982 199.504 109.338 1.00 274.47 1088 HIS A CA 1
ATOM 7770 C C . HIS A 1 1088 ? 180.681 199.362 110.685 1.00 274.47 1088 HIS A C 1
ATOM 7771 O O . HIS A 1 1088 ? 181.418 200.263 111.100 1.00 274.47 1088 HIS A O 1
ATOM 7778 N N . PHE A 1 1089 ? 180.457 198.233 111.353 1.00 277.42 1089 PHE A N 1
ATOM 7779 C CA . PHE A 1 1089 ? 181.055 197.923 112.647 1.00 277.42 1089 PHE A CA 1
ATOM 7780 C C . PHE A 1 1089 ? 181.573 196.496 112.657 1.00 277.42 1089 PHE A C 1
ATOM 7781 O O . PHE A 1 1089 ? 181.038 195.629 111.951 1.00 277.42 1089 PHE A O 1
ATOM 7789 N N . PRO A 1 1090 ? 182.608 196.210 113.450 1.00 280.21 1090 PRO A N 1
ATOM 7790 C CA . PRO A 1 1090 ? 183.224 194.881 113.437 1.00 280.21 1090 PRO A CA 1
ATOM 7791 C C . PRO A 1 1090 ? 182.610 193.938 114.460 1.00 280.21 1090 PRO A C 1
ATOM 7792 O O . PRO A 1 1090 ? 181.899 194.347 115.379 1.00 280.21 1090 PRO A O 1
ATOM 7796 N N . ARG A 1 1091 ? 182.901 192.646 114.284 1.00 279.95 1091 ARG A N 1
ATOM 7797 C CA . ARG A 1 1091 ? 182.438 191.632 115.234 1.00 279.95 1091 ARG A CA 1
ATOM 7798 C C . ARG A 1 1091 ? 183.384 191.511 116.428 1.00 279.95 1091 ARG A C 1
ATOM 7799 O O . ARG A 1 1091 ? 183.003 191.790 117.569 1.00 279.95 1091 ARG A O 1
ATOM 7807 N N . GLU A 1 1092 ? 184.623 191.094 116.182 1.00 171.29 1092 GLU A N 1
ATOM 7808 C CA . GLU A 1 1092 ? 185.644 190.982 117.220 1.00 171.29 1092 GLU A CA 1
ATOM 7809 C C . GLU A 1 1092 ? 186.867 191.753 116.733 1.00 171.29 1092 GLU A C 1
ATOM 7810 O O . GLU A 1 1092 ? 187.776 191.204 116.111 1.00 171.29 1092 GLU A O 1
ATOM 7816 N N . GLY A 1 1093 ? 186.876 193.043 117.025 1.00 205.20 1093 GLY A N 1
ATOM 7817 C CA . GLY A 1 1093 ? 187.915 193.927 116.545 1.00 205.20 1093 GLY A CA 1
ATOM 7818 C C . GLY A 1 1093 ? 187.465 195.367 116.662 1.00 205.20 1093 GLY A C 1
ATOM 7819 O O . GLY A 1 1093 ? 186.340 195.661 117.058 1.00 205.20 1093 GLY A O 1
ATOM 7820 N N . VAL A 1 1094 ? 188.388 196.266 116.324 1.00 231.91 1094 VAL A N 1
ATOM 7821 C CA . VAL A 1 1094 ? 188.142 197.703 116.388 1.00 231.91 1094 VAL A CA 1
ATOM 7822 C C . VAL A 1 1094 ? 188.812 198.373 115.194 1.00 231.91 1094 VAL A C 1
ATOM 7823 O O . VAL A 1 1094 ? 189.876 197.947 114.739 1.00 231.91 1094 VAL A O 1
ATOM 7827 N N . PHE A 1 1095 ? 188.190 199.441 114.698 1.00 254.23 1095 PHE A N 1
ATOM 7828 C CA . PHE A 1 1095 ? 188.711 200.173 113.541 1.00 254.23 1095 PHE A CA 1
ATOM 7829 C C . PHE A 1 1095 ? 189.923 200.996 113.947 1.00 254.23 1095 PHE A C 1
ATOM 7830 O O . PHE A 1 1095 ? 189.838 202.216 114.090 1.00 254.23 1095 PHE A O 1
ATOM 7838 N N . VAL A 1 1096 ? 191.068 200.339 114.098 1.00 245.10 1096 VAL A N 1
ATOM 7839 C CA . VAL A 1 1096 ? 192.303 201.012 114.467 1.00 245.10 1096 VAL A CA 1
ATOM 7840 C C . VAL A 1 1096 ? 192.826 201.777 113.257 1.00 245.10 1096 VAL A C 1
ATOM 7841 O O . VAL A 1 1096 ? 192.628 201.385 112.104 1.00 245.10 1096 VAL A O 1
ATOM 7845 N N . SER A 1 1097 ? 193.489 202.900 113.531 1.00 274.92 1097 SER A N 1
ATOM 7846 C CA . SER A 1 1097 ? 194.102 203.725 112.500 1.00 274.92 1097 SER A CA 1
AT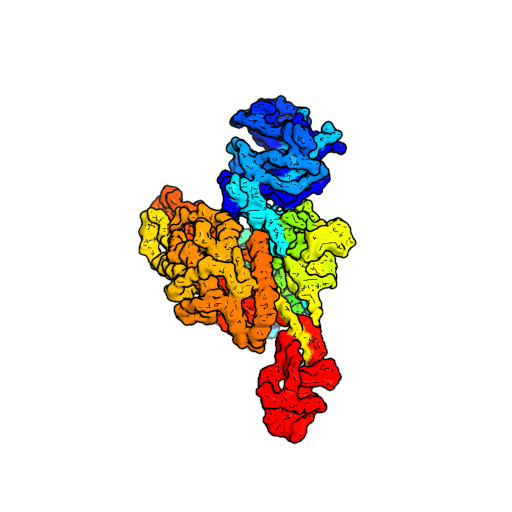OM 7847 C C . SER A 1 1097 ? 195.550 204.010 112.863 1.00 274.92 1097 SER A C 1
ATOM 7848 O O . SER A 1 1097 ? 195.863 204.302 114.021 1.00 274.92 1097 SER A O 1
ATOM 7851 N N . ASN A 1 1098 ? 196.429 203.930 111.866 1.00 257.74 1098 ASN A N 1
ATOM 7852 C CA . ASN A 1 1098 ? 197.853 204.172 112.051 1.00 257.74 1098 ASN A CA 1
ATOM 7853 C C . ASN A 1 1098 ? 198.281 205.561 111.590 1.00 257.74 1098 ASN A C 1
ATOM 7854 O O . ASN A 1 1098 ? 199.482 205.838 111.523 1.00 257.74 1098 ASN A O 1
ATOM 7859 N N . GLY A 1 1099 ? 197.326 206.435 111.274 1.00 284.12 1099 GLY A N 1
ATOM 7860 C CA . GLY A 1 1099 ? 197.631 207.807 110.915 1.00 284.12 1099 GLY A CA 1
ATOM 7861 C C . GLY A 1 1099 ? 196.981 208.254 109.622 1.00 284.12 1099 GLY A C 1
ATOM 7862 O O . GLY A 1 1099 ? 196.494 209.385 109.521 1.00 284.12 1099 GLY A O 1
ATOM 7863 N N . THR A 1 1100 ? 196.964 207.374 108.624 1.00 304.04 1100 THR A N 1
ATOM 7864 C CA . THR A 1 1100 ? 196.288 207.662 107.367 1.00 304.04 1100 THR A CA 1
ATOM 7865 C C . THR A 1 1100 ? 195.458 206.504 106.839 1.00 304.04 1100 THR A C 1
ATOM 7866 O O . THR A 1 1100 ? 194.663 206.715 105.919 1.00 304.04 1100 THR A O 1
ATOM 7870 N N . HIS A 1 1101 ? 195.607 205.297 107.381 1.00 291.03 1101 HIS A N 1
ATOM 7871 C CA . HIS A 1 1101 ? 194.820 204.143 106.976 1.00 291.03 1101 HIS A CA 1
ATOM 7872 C C . HIS A 1 1101 ? 194.115 203.573 108.198 1.00 291.03 1101 HIS A C 1
ATOM 7873 O O . HIS A 1 1101 ? 194.408 203.943 109.336 1.00 291.03 1101 HIS A O 1
ATOM 7880 N N . TRP A 1 1102 ? 193.174 202.666 107.951 1.00 275.15 1102 TRP A N 1
ATOM 7881 C CA . TRP A 1 1102 ? 192.313 202.137 109.000 1.00 275.15 1102 TRP A CA 1
ATOM 7882 C C . TRP A 1 1102 ? 192.242 200.619 108.904 1.00 275.15 1102 TRP A C 1
ATOM 7883 O O . TRP A 1 1102 ? 191.961 200.068 107.836 1.00 275.15 1102 TRP A O 1
ATOM 7894 N N . PHE A 1 1103 ? 192.494 199.950 110.029 1.00 249.66 1103 PHE A N 1
ATOM 7895 C CA . PHE A 1 1103 ? 192.520 198.496 110.100 1.00 249.66 1103 PHE A CA 1
ATOM 7896 C C . PHE A 1 1103 ? 191.632 198.027 111.244 1.00 249.66 1103 PHE A C 1
ATOM 7897 O O . PHE A 1 1103 ? 191.136 198.824 112.044 1.00 249.66 1103 PHE A O 1
ATOM 7905 N N . VAL A 1 1104 ? 191.440 196.713 111.321 1.00 252.32 1104 VAL A N 1
ATOM 7906 C CA . VAL A 1 1104 ? 190.685 196.079 112.398 1.00 252.32 1104 VAL A CA 1
ATOM 7907 C C . VAL A 1 1104 ? 191.627 195.165 113.166 1.00 252.32 1104 VAL A C 1
ATOM 7908 O O . VAL A 1 1104 ? 192.227 194.252 112.586 1.00 252.32 1104 VAL A O 1
ATOM 7912 N N . THR A 1 1105 ? 191.753 195.405 114.469 1.00 221.88 1105 THR A N 1
ATOM 7913 C CA . THR A 1 1105 ? 192.619 194.614 115.327 1.00 221.88 1105 THR A CA 1
ATOM 7914 C C . THR A 1 1105 ? 191.951 194.390 116.676 1.00 221.88 1105 THR A C 1
ATOM 7915 O O . THR A 1 1105 ? 190.874 194.917 116.960 1.00 221.88 1105 THR A O 1
ATOM 7919 N N . GLN A 1 1106 ? 192.618 193.598 117.508 1.00 201.02 1106 GLN A N 1
ATOM 7920 C CA . GLN A 1 1106 ? 192.119 193.268 118.832 1.00 201.02 1106 GLN A CA 1
ATOM 7921 C C . GLN A 1 1106 ? 192.742 194.189 119.879 1.00 201.02 1106 GLN A C 1
ATOM 7922 O O . GLN A 1 1106 ? 193.726 194.888 119.621 1.00 201.02 1106 GLN A O 1
ATOM 7928 N N . ARG A 1 1107 ? 192.160 194.180 121.078 1.00 155.74 1107 ARG A N 1
ATOM 7929 C CA . ARG A 1 1107 ? 192.401 195.226 122.064 1.00 155.74 1107 ARG A CA 1
ATOM 7930 C C . ARG A 1 1107 ? 193.357 194.812 123.177 1.00 155.74 1107 ARG A C 1
ATOM 7931 O O . ARG A 1 1107 ? 193.428 195.491 124.206 1.00 155.74 1107 ARG A O 1
ATOM 7939 N N . ASN A 1 1108 ? 194.073 193.708 123.000 1.00 131.01 1108 ASN A N 1
ATOM 7940 C CA . ASN A 1 1108 ? 195.302 193.445 123.731 1.00 131.01 1108 ASN A CA 1
ATOM 7941 C C . ASN A 1 1108 ? 196.410 192.989 122.799 1.00 131.01 1108 ASN A C 1
ATOM 7942 O O . ASN A 1 1108 ? 197.472 192.567 123.270 1.00 131.01 1108 ASN A O 1
ATOM 7947 N N . PHE A 1 1109 ? 196.193 193.083 121.489 1.00 153.37 1109 PHE A N 1
ATOM 7948 C CA . PHE A 1 1109 ? 197.135 192.595 120.495 1.00 153.37 1109 PHE A CA 1
ATOM 7949 C C . PHE A 1 1109 ? 196.864 193.333 119.192 1.00 153.37 1109 PHE A C 1
ATOM 7950 O O . PHE A 1 1109 ? 195.759 193.245 118.649 1.00 153.37 1109 PHE A O 1
ATOM 7958 N N . TYR A 1 1110 ? 197.869 194.056 118.701 1.00 213.10 1110 TYR A N 1
ATOM 7959 C CA . TYR A 1 1110 ? 197.729 194.942 117.543 1.00 213.10 1110 TYR A CA 1
ATOM 7960 C C . TYR A 1 1110 ? 198.118 194.179 116.282 1.00 213.10 1110 TYR A C 1
ATOM 7961 O O . TYR A 1 1110 ? 199.289 194.158 115.891 1.00 213.10 1110 TYR A O 1
ATOM 7970 N N . GLU A 1 1111 ? 197.134 193.556 115.637 1.00 238.67 1111 GLU A N 1
ATOM 7971 C CA . GLU A 1 1111 ? 197.359 192.759 114.428 1.00 238.67 1111 GLU A CA 1
ATOM 7972 C C . GLU A 1 1111 ? 196.691 193.434 113.239 1.00 238.67 1111 GLU A C 1
ATOM 7973 O O . GLU A 1 1111 ? 195.450 193.505 113.178 1.00 238.67 1111 GLU A O 1
ATOM 7979 N N . PRO A 1 1112 ? 197.457 193.939 112.268 1.00 299.59 1112 PRO A N 1
ATOM 7980 C CA . PRO A 1 1112 ? 196.868 194.734 111.176 1.00 299.59 1112 PRO A CA 1
ATOM 7981 C C . PRO A 1 1112 ? 196.297 193.850 110.075 1.00 299.59 1112 PRO A C 1
ATOM 7982 O O . PRO A 1 1112 ? 197.017 193.066 109.451 1.00 299.59 1112 PRO A O 1
ATOM 7986 N N . GLN A 1 1113 ? 194.994 193.983 109.833 1.00 297.77 1113 GLN A N 1
ATOM 7987 C CA . GLN A 1 1113 ? 194.321 193.339 108.714 1.00 297.77 1113 GLN A CA 1
ATOM 7988 C C . GLN A 1 1113 ? 193.399 194.348 108.041 1.00 297.77 1113 GLN A C 1
ATOM 7989 O O . GLN A 1 1113 ? 192.937 195.307 108.664 1.00 297.77 1113 GLN A O 1
ATOM 7995 N N . ILE A 1 1114 ? 193.137 194.123 106.754 1.00 326.06 1114 ILE A N 1
ATOM 7996 C CA . ILE A 1 1114 ? 192.286 195.035 105.999 1.00 326.06 1114 ILE A CA 1
ATOM 7997 C C . ILE A 1 1114 ? 190.826 194.817 106.381 1.00 326.06 1114 ILE A C 1
ATOM 7998 O O . ILE A 1 1114 ? 190.378 193.687 106.617 1.00 326.06 1114 ILE A O 1
ATOM 8003 N N . ILE A 1 1115 ? 190.073 195.912 106.441 1.00 313.84 1115 ILE A N 1
ATOM 8004 C CA . ILE A 1 1115 ? 188.665 195.861 106.826 1.00 313.84 1115 ILE A CA 1
ATOM 8005 C C . ILE A 1 1115 ? 187.862 195.376 105.622 1.00 313.84 1115 ILE A C 1
ATOM 8006 O O . ILE A 1 1115 ? 187.758 196.074 104.610 1.00 313.84 1115 ILE A O 1
ATOM 8011 N N . THR A 1 1116 ? 187.288 194.177 105.731 1.00 370.39 1116 THR A N 1
ATOM 8012 C CA . THR A 1 1116 ? 186.502 193.596 104.648 1.00 370.39 1116 THR A CA 1
ATOM 8013 C C . THR A 1 1116 ? 185.115 193.192 105.135 1.00 370.39 1116 THR A C 1
ATOM 8014 O O . THR A 1 1116 ? 184.727 193.517 106.260 1.00 370.39 1116 THR A O 1
ATOM 8018 N N . THR A 1 1117 ? 184.361 192.485 104.294 1.00 403.38 1117 THR A N 1
ATOM 8019 C CA . THR A 1 1117 ? 183.015 192.049 104.637 1.00 403.38 1117 THR A CA 1
ATOM 8020 C C . THR A 1 1117 ? 182.946 190.585 105.057 1.00 403.38 1117 THR A C 1
ATOM 8021 O O . THR A 1 1117 ? 181.843 190.031 105.135 1.00 403.38 1117 THR A O 1
ATOM 8025 N N . ASP A 1 1118 ? 184.083 189.943 105.329 1.00 391.13 1118 ASP A N 1
ATOM 8026 C CA . ASP A 1 1118 ? 184.102 188.563 105.799 1.00 391.13 1118 ASP A CA 1
ATOM 8027 C C . ASP A 1 1118 ? 184.264 188.446 107.308 1.00 391.13 1118 ASP A C 1
ATOM 8028 O O . ASP A 1 1118 ? 183.699 187.531 107.916 1.00 391.13 1118 ASP A O 1
ATOM 8033 N N . ASN A 1 1119 ? 185.024 189.343 107.930 1.00 377.09 1119 ASN A N 1
ATOM 8034 C CA . ASN A 1 1119 ? 185.209 189.332 109.376 1.00 377.09 1119 ASN A CA 1
ATOM 8035 C C . ASN A 1 1119 ? 184.453 190.451 110.084 1.00 377.09 1119 ASN A C 1
ATOM 8036 O O . ASN A 1 1119 ? 184.667 190.660 111.284 1.00 377.09 1119 ASN A O 1
ATOM 8041 N N . THR A 1 1120 ? 183.579 191.170 109.380 1.00 352.88 1120 THR A N 1
ATOM 8042 C CA . THR A 1 1120 ? 182.807 192.263 109.957 1.00 352.88 1120 THR A CA 1
ATOM 8043 C C . THR A 1 1120 ? 181.366 192.169 109.475 1.00 352.88 1120 THR A C 1
ATOM 8044 O O . THR A 1 1120 ? 180.971 191.213 108.802 1.00 352.88 1120 THR A O 1
ATOM 8048 N N . PHE A 1 1121 ? 180.572 193.178 109.835 1.00 316.22 1121 PHE A N 1
ATOM 8049 C CA . PHE A 1 1121 ? 179.182 193.275 109.415 1.00 316.22 1121 PHE A CA 1
ATOM 8050 C C . PHE A 1 1121 ? 178.833 194.728 109.128 1.00 316.22 1121 PHE A C 1
ATOM 8051 O O . PHE A 1 1121 ? 179.486 195.651 109.622 1.00 316.22 1121 PHE A O 1
ATOM 8059 N N . VAL A 1 1122 ? 177.795 194.923 108.318 1.00 301.65 1122 VAL A N 1
ATOM 8060 C CA . VAL A 1 1122 ? 177.299 196.249 107.973 1.00 301.65 1122 VAL A CA 1
ATOM 8061 C C . VAL A 1 1122 ? 175.788 196.262 108.162 1.00 301.65 1122 VAL A C 1
ATOM 8062 O O . VAL A 1 1122 ? 175.104 195.288 107.827 1.00 301.65 1122 VAL A O 1
ATOM 8066 N N . SER A 1 1123 ? 175.268 197.351 108.726 1.00 296.16 1123 SER A N 1
ATOM 8067 C CA . SER A 1 1123 ? 173.843 197.446 109.000 1.00 296.16 1123 SER A CA 1
ATOM 8068 C C . SER A 1 1123 ? 173.430 198.904 109.145 1.00 296.16 1123 SER A C 1
ATOM 8069 O O . SER A 1 1123 ? 174.206 199.743 109.611 1.00 296.16 1123 SER A O 1
ATOM 8072 N N . GLY A 1 1124 ? 172.191 199.186 108.746 1.00 309.16 1124 GLY A N 1
ATOM 8073 C CA . GLY A 1 1124 ? 171.603 200.496 108.972 1.00 309.16 1124 GLY A CA 1
ATOM 8074 C C . GLY A 1 1124 ? 172.354 201.607 108.274 1.00 309.16 1124 GLY A C 1
ATOM 8075 O O . GLY A 1 1124 ? 172.738 201.494 107.104 1.00 309.16 1124 GLY A O 1
ATOM 8076 N N . ASN A 1 1125 ? 172.565 202.704 108.999 1.00 332.28 1125 ASN A N 1
ATOM 8077 C CA . ASN A 1 1125 ? 173.247 203.879 108.478 1.00 332.28 1125 ASN A CA 1
ATOM 8078 C C . ASN A 1 1125 ? 173.980 204.569 109.619 1.00 332.28 1125 ASN A C 1
ATOM 8079 O O . ASN A 1 1125 ? 173.742 204.288 110.798 1.00 332.28 1125 ASN A O 1
ATOM 8084 N N . CYS A 1 1126 ? 174.893 205.470 109.257 1.00 344.42 1126 CYS A N 1
ATOM 8085 C CA . CYS A 1 1126 ? 175.712 206.178 110.235 1.00 344.42 1126 CYS A CA 1
ATOM 8086 C C . CYS A 1 1126 ? 174.851 206.965 111.215 1.00 344.42 1126 CYS A C 1
ATOM 8087 O O . CYS A 1 1126 ? 174.130 207.888 110.822 1.00 344.42 1126 CYS A O 1
ATOM 8090 N N . ASP A 1 1127 ? 174.922 206.606 112.493 1.00 332.60 1127 ASP A N 1
ATOM 8091 C CA . ASP A 1 1127 ? 174.096 207.217 113.520 1.00 332.60 1127 ASP A CA 1
ATOM 8092 C C . ASP A 1 1127 ? 174.759 208.498 114.027 1.00 332.60 1127 ASP A C 1
ATOM 8093 O O . ASP A 1 1127 ? 175.719 209.003 113.438 1.00 332.60 1127 ASP A O 1
ATOM 8098 N N . VAL A 1 1128 ? 174.246 209.039 115.131 1.00 317.35 1128 VAL A N 1
ATOM 8099 C CA . VAL A 1 1128 ? 174.784 210.265 115.713 1.00 317.35 1128 VAL A CA 1
ATOM 8100 C C . VAL A 1 1128 ? 175.863 209.927 116.740 1.00 317.35 1128 VAL A C 1
ATOM 8101 O O . VAL A 1 1128 ? 175.578 209.390 117.817 1.00 317.35 1128 VAL A O 1
ATOM 8105 N N . VAL A 1 1129 ? 177.117 210.228 116.400 1.00 314.80 1129 VAL A N 1
ATOM 8106 C CA . VAL A 1 1129 ? 178.250 209.976 117.282 1.00 314.80 1129 VAL A CA 1
ATOM 8107 C C . VAL A 1 1129 ? 179.436 210.786 116.777 1.00 314.80 1129 VAL A C 1
ATOM 8108 O O . VAL A 1 1129 ? 179.496 211.168 115.605 1.00 314.80 1129 VAL A O 1
ATOM 8112 N N . ILE A 1 1130 ? 180.381 211.058 117.673 1.00 303.66 1130 ILE A N 1
ATOM 8113 C CA . ILE A 1 1130 ? 181.589 211.810 117.352 1.00 303.66 1130 ILE A CA 1
ATOM 8114 C C . ILE A 1 1130 ? 182.629 210.840 116.808 1.00 303.66 1130 ILE A C 1
ATOM 8115 O O . ILE A 1 1130 ? 183.063 209.923 117.515 1.00 303.66 1130 ILE A O 1
ATOM 8120 N N . GLY A 1 1131 ? 183.040 211.046 115.560 1.00 313.18 1131 GLY A N 1
ATOM 8121 C CA . GLY A 1 1131 ? 184.111 210.250 114.997 1.00 313.18 1131 GLY A CA 1
ATOM 8122 C C . GLY A 1 1131 ? 183.818 209.590 113.665 1.00 313.18 1131 GLY A C 1
ATOM 8123 O O . GLY A 1 1131 ? 184.533 208.666 113.268 1.00 313.18 1131 GLY A O 1
ATOM 8124 N N . ILE A 1 1132 ? 182.784 210.043 112.954 1.00 311.55 1132 ILE A N 1
ATOM 8125 C CA . ILE A 1 1132 ? 182.520 209.511 111.622 1.00 311.55 1132 ILE A CA 1
ATOM 8126 C C . ILE A 1 1132 ? 183.526 210.094 110.637 1.00 311.55 1132 ILE A C 1
ATOM 8127 O O . ILE A 1 1132 ? 183.694 211.318 110.542 1.00 311.55 1132 ILE A O 1
ATOM 8132 N N . VAL A 1 1133 ? 184.217 209.218 109.906 1.00 295.81 1133 VAL A N 1
ATOM 8133 C CA . VAL A 1 1133 ? 185.324 209.609 109.043 1.00 295.81 1133 VAL A CA 1
ATOM 8134 C C . VAL A 1 1133 ? 185.339 208.731 107.794 1.00 295.81 1133 VAL A C 1
ATOM 8135 O O . VAL A 1 1133 ? 184.486 207.861 107.599 1.00 295.81 1133 VAL A O 1
ATOM 8139 N N . ASN A 1 1134 ? 186.335 208.983 106.944 1.00 284.39 1134 ASN A N 1
ATOM 8140 C CA . ASN A 1 1134 ? 186.574 208.321 105.663 1.00 284.39 1134 ASN A CA 1
ATOM 8141 C C . ASN A 1 1134 ? 187.276 206.977 105.828 1.00 284.39 1134 ASN A C 1
ATOM 8142 O O . ASN A 1 1134 ? 187.212 206.366 106.899 1.00 284.39 1134 ASN A O 1
ATOM 8147 N N . ASN A 1 1135 ? 187.922 206.506 104.753 1.00 288.38 1135 ASN A N 1
ATOM 8148 C CA . ASN A 1 1135 ? 188.599 205.210 104.698 1.00 288.38 1135 ASN A CA 1
ATOM 8149 C C . ASN A 1 1135 ? 187.622 204.045 104.801 1.00 288.38 1135 ASN A C 1
ATOM 8150 O O . ASN A 1 1135 ? 187.598 203.319 105.799 1.00 288.38 1135 ASN A O 1
ATOM 8155 N N . THR A 1 1136 ? 186.815 203.874 103.757 1.00 304.11 1136 THR A N 1
ATOM 8156 C CA . THR A 1 1136 ? 185.781 202.848 103.693 1.00 304.11 1136 THR A CA 1
ATOM 8157 C C . THR A 1 1136 ? 186.405 201.449 103.707 1.00 304.11 1136 THR A C 1
ATOM 8158 O O . THR A 1 1136 ? 187.624 201.273 103.771 1.00 304.11 1136 THR A O 1
ATOM 8162 N N . VAL A 1 1137 ? 185.552 200.430 103.640 1.00 301.19 1137 VAL A N 1
ATOM 8163 C CA . VAL A 1 1137 ? 185.967 199.044 103.803 1.00 301.19 1137 VAL A CA 1
ATOM 8164 C C . VAL A 1 1137 ? 186.044 198.374 102.433 1.00 301.19 1137 VAL A C 1
ATOM 8165 O O . VAL A 1 1137 ? 185.567 198.899 101.427 1.00 301.19 1137 VAL A O 1
ATOM 8169 N N . TYR A 1 1138 ? 186.650 197.188 102.407 1.00 349.42 1138 TYR A N 1
ATOM 8170 C CA . TYR A 1 1138 ? 186.800 196.389 101.200 1.00 349.42 1138 TYR A CA 1
ATOM 8171 C C . TYR A 1 1138 ? 185.707 195.332 101.121 1.00 349.42 1138 TYR A C 1
ATOM 8172 O O . TYR A 1 1138 ? 185.119 194.932 102.129 1.00 349.42 1138 TYR A O 1
ATOM 8181 N N . GLU B 2 2 ? 164.512 236.893 205.372 1.00 181.05 2 GLU D N 1
ATOM 8182 C CA . GLU B 2 2 ? 163.275 237.586 205.705 1.00 181.05 2 GLU D CA 1
ATOM 8183 C C . GLU B 2 2 ? 162.679 236.939 206.962 1.00 181.05 2 GLU D C 1
ATOM 8184 O O . GLU B 2 2 ? 161.561 237.239 207.375 1.00 181.05 2 GLU D O 1
ATOM 8190 N N . VAL B 2 3 ? 163.454 236.044 207.573 1.00 169.45 3 VAL D N 1
ATOM 8191 C CA . VAL B 2 3 ? 163.055 235.395 208.817 1.00 169.45 3 VAL D CA 1
ATOM 8192 C C . VAL B 2 3 ? 163.892 235.976 209.948 1.00 169.45 3 VAL D C 1
ATOM 8193 O O . VAL B 2 3 ? 163.829 235.508 211.089 1.00 169.45 3 VAL D O 1
ATOM 8197 N N . GLN B 2 4 ? 164.679 237.005 209.637 1.00 159.70 4 GLN D N 1
ATOM 8198 C CA . GLN B 2 4 ? 165.530 237.653 210.630 1.00 159.70 4 GLN D CA 1
ATOM 8199 C C . GLN B 2 4 ? 164.681 238.138 211.794 1.00 159.70 4 GLN D C 1
ATOM 8200 O O . GLN B 2 4 ? 163.810 238.997 211.624 1.00 159.70 4 GLN D O 1
ATOM 8206 N N . LEU B 2 5 ? 164.931 237.592 212.980 1.00 156.75 5 LEU D N 1
ATOM 8207 C CA . LEU B 2 5 ? 164.100 237.895 214.138 1.00 156.75 5 LEU D CA 1
ATOM 8208 C C . LEU B 2 5 ? 164.450 239.276 214.671 1.00 156.75 5 LEU D C 1
ATOM 8209 O O . LEU B 2 5 ? 165.549 239.488 215.191 1.00 156.75 5 LEU D O 1
ATOM 8214 N N . VAL B 2 6 ? 163.516 240.211 214.558 1.00 157.96 6 VAL D N 1
ATOM 8215 C CA . VAL B 2 6 ? 163.658 241.527 215.166 1.00 157.96 6 VAL D CA 1
ATOM 8216 C C . VAL B 2 6 ? 162.887 241.492 216.482 1.00 157.96 6 VAL D C 1
ATOM 8217 O O . VAL B 2 6 ? 161.666 241.311 216.514 1.00 157.96 6 VAL D O 1
ATOM 8221 N N . GLU B 2 7 ? 163.621 241.598 217.583 1.00 158.57 7 GLU D N 1
ATOM 8222 C CA . GLU B 2 7 ? 163.003 241.620 218.897 1.00 158.57 7 GLU D CA 1
ATOM 8223 C C . GLU B 2 7 ? 162.577 243.038 219.251 1.00 158.57 7 GLU D C 1
ATOM 8224 O O . GLU B 2 7 ? 163.163 244.015 218.781 1.00 158.57 7 GLU D O 1
ATOM 8230 N N . SER B 2 8 ? 161.541 243.148 220.074 1.00 165.78 8 SER D N 1
ATOM 8231 C CA . SER B 2 8 ? 160.988 244.447 220.430 1.00 165.78 8 SER D CA 1
ATOM 8232 C C . SER B 2 8 ? 160.239 244.309 221.749 1.00 165.78 8 SER D C 1
ATOM 8233 O O . SER B 2 8 ? 160.365 243.305 222.456 1.00 165.78 8 SER D O 1
ATOM 8236 N N . GLY B 2 9 ? 159.464 245.335 222.088 1.00 173.28 9 GLY D N 1
ATOM 8237 C CA . GLY B 2 9 ? 158.685 245.319 223.308 1.00 173.28 9 GLY D CA 1
ATOM 8238 C C . GLY B 2 9 ? 159.489 245.692 224.535 1.00 173.28 9 GLY D C 1
ATOM 8239 O O . GLY B 2 9 ? 158.972 246.345 225.446 1.00 173.28 9 GLY D O 1
ATOM 8240 N N . GLY B 2 10 ? 160.758 245.292 224.566 1.00 188.31 10 GLY D N 1
ATOM 8241 C CA . GLY B 2 10 ? 161.575 245.529 225.736 1.00 188.31 10 GLY D CA 1
ATOM 8242 C C . GLY B 2 10 ? 161.847 247.005 225.956 1.00 188.31 10 GLY D C 1
ATOM 8243 O O . GLY B 2 10 ? 161.777 247.824 225.040 1.00 188.31 10 GLY D O 1
ATOM 8244 N N . GLY B 2 11 ? 162.154 247.343 227.202 1.00 204.51 11 GLY D N 1
ATOM 8245 C CA . GLY B 2 11 ? 162.443 248.719 227.546 1.00 204.51 11 GLY D CA 1
ATOM 8246 C C . GLY B 2 11 ? 162.475 248.900 229.048 1.00 204.51 11 GLY D C 1
ATOM 8247 O O . GLY B 2 11 ? 162.472 247.933 229.814 1.00 204.51 11 GLY D O 1
ATOM 8248 N N . GLN B 2 12 ? 162.506 250.167 229.453 1.00 233.14 12 GLN D N 1
ATOM 8249 C CA . GLN B 2 12 ? 162.530 250.504 230.869 1.00 233.14 12 GLN D CA 1
ATOM 8250 C C . GLN B 2 12 ? 161.197 250.168 231.520 1.00 233.14 12 GLN D C 1
ATOM 8251 O O . GLN B 2 12 ? 160.135 250.573 231.038 1.00 233.14 12 GLN D O 1
ATOM 8257 N N . VAL B 2 13 ? 161.254 249.416 232.618 1.00 232.24 13 VAL D N 1
ATOM 8258 C CA . VAL B 2 13 ? 160.072 249.094 233.410 1.00 232.24 13 VAL D CA 1
ATOM 8259 C C . VAL B 2 13 ? 160.424 249.256 234.882 1.00 232.24 13 VAL D C 1
ATOM 8260 O O . VAL B 2 13 ? 161.389 248.658 235.365 1.00 232.24 13 VAL D O 1
ATOM 8264 N N . GLU B 2 14 ? 159.640 250.056 235.596 1.00 234.94 14 GLU D N 1
ATOM 8265 C CA . GLU B 2 14 ? 159.841 250.216 237.027 1.00 234.94 14 GLU D CA 1
ATOM 8266 C C . GLU B 2 14 ? 159.327 248.988 237.767 1.00 234.94 14 GLU D C 1
ATOM 8267 O O . GLU B 2 14 ? 158.475 248.250 237.267 1.00 234.94 14 GLU D O 1
ATOM 8273 N N . THR B 2 15 ? 159.863 248.769 238.968 1.00 237.98 15 THR D N 1
ATOM 8274 C CA . THR B 2 15 ? 159.481 247.605 239.756 1.00 237.98 15 THR D CA 1
ATOM 8275 C C . THR B 2 15 ? 157.989 247.637 240.065 1.00 237.98 15 THR D C 1
ATOM 8276 O O . THR B 2 15 ? 157.452 248.660 240.501 1.00 237.98 15 THR D O 1
ATOM 8280 N N . GLY B 2 16 ? 157.318 246.508 239.835 1.00 257.24 16 GLY D N 1
ATOM 8281 C CA . GLY B 2 16 ? 155.899 246.382 240.079 1.00 257.24 16 GLY D CA 1
ATOM 8282 C C . GLY B 2 16 ? 155.015 246.641 238.876 1.00 257.24 16 GLY D C 1
ATOM 8283 O O . GLY B 2 16 ? 153.791 246.507 238.991 1.00 257.24 16 GLY D O 1
ATOM 8284 N N . GLY B 2 17 ? 155.590 247.002 237.737 1.00 251.60 17 GLY D N 1
ATOM 8285 C CA . GLY B 2 17 ? 154.831 247.278 236.532 1.00 251.60 17 GLY D CA 1
ATOM 8286 C C . GLY B 2 17 ? 154.639 246.058 235.656 1.00 251.60 17 GLY D C 1
ATOM 8287 O O . GLY B 2 17 ? 154.800 244.913 236.090 1.00 251.60 17 GLY D O 1
ATOM 8288 N N . SER B 2 18 ? 154.283 246.312 234.397 1.00 221.31 18 SER D N 1
ATOM 8289 C CA . SER B 2 18 ? 154.049 245.252 233.429 1.00 221.31 18 SER D CA 1
ATOM 8290 C C . SER B 2 18 ? 154.489 245.738 232.057 1.00 221.31 18 SER D C 1
ATOM 8291 O O . SER B 2 18 ? 154.503 246.939 231.778 1.00 221.31 18 SER D O 1
ATOM 8294 N N . LEU B 2 19 ? 154.853 244.788 231.199 1.00 196.81 19 LEU D N 1
ATOM 8295 C CA . LEU B 2 19 ? 155.326 245.127 229.864 1.00 196.81 19 LEU D CA 1
ATOM 8296 C C . LEU B 2 19 ? 154.897 244.055 228.875 1.00 196.81 19 LEU D C 1
ATOM 8297 O O . LEU B 2 19 ? 154.944 242.859 229.177 1.00 196.81 19 LEU D O 1
ATOM 8302 N N . ARG B 2 20 ? 154.484 244.498 227.692 1.00 188.44 20 ARG D N 1
ATOM 8303 C CA . ARG B 2 20 ? 154.162 243.602 226.591 1.00 188.44 20 ARG D CA 1
ATOM 8304 C C . ARG B 2 20 ? 155.376 243.487 225.676 1.00 188.44 20 ARG D C 1
ATOM 8305 O O . ARG B 2 20 ? 156.002 244.494 225.336 1.00 188.44 20 ARG D O 1
ATOM 8313 N N . LEU B 2 21 ? 155.704 242.260 225.283 1.00 177.95 21 LEU D N 1
ATOM 8314 C CA . LEU B 2 21 ? 156.902 241.976 224.504 1.00 177.95 21 LEU D CA 1
ATOM 8315 C C . LEU B 2 21 ? 156.517 241.488 223.117 1.00 177.95 21 LEU D C 1
ATOM 8316 O O . LEU B 2 21 ? 155.591 240.684 222.973 1.00 177.95 21 LEU D O 1
ATOM 8321 N N . SER B 2 22 ? 157.232 241.972 222.102 1.00 161.83 22 SER D N 1
ATOM 8322 C CA . SER B 2 22 ? 156.978 241.594 220.721 1.00 161.83 22 SER D CA 1
ATOM 8323 C C . SER B 2 22 ? 158.296 241.254 220.040 1.00 161.83 22 SER D C 1
ATOM 8324 O O . SER B 2 22 ? 159.357 241.759 220.406 1.00 161.83 22 SER D O 1
ATOM 8327 N N . CYS B 2 23 ? 158.213 240.383 219.038 1.00 168.56 23 CYS D N 1
ATOM 8328 C CA . CYS B 2 23 ? 159.387 239.962 218.288 1.00 168.56 23 CYS D CA 1
ATOM 8329 C C . CYS B 2 23 ? 158.917 239.397 216.957 1.00 168.56 23 CYS D C 1
ATOM 8330 O O . CYS B 2 23 ? 157.987 238.589 216.908 1.00 168.56 23 CYS D O 1
ATOM 8333 N N . GLN B 2 24 ? 159.568 239.828 215.880 1.00 163.38 24 GLN D N 1
ATOM 8334 C CA . GLN B 2 24 ? 159.069 239.555 214.542 1.00 163.38 24 GLN D CA 1
ATOM 8335 C C . GLN B 2 24 ? 160.167 238.974 213.668 1.00 163.38 24 GLN D C 1
ATOM 8336 O O . GLN B 2 24 ? 161.308 239.443 213.692 1.00 163.38 24 GLN D O 1
ATOM 8342 N N . ALA B 2 25 ? 159.810 237.948 212.901 1.00 174.64 25 ALA D N 1
ATOM 8343 C CA . ALA B 2 25 ? 160.616 237.483 211.774 1.00 174.64 25 ALA D CA 1
ATOM 8344 C C . ALA B 2 25 ? 160.037 238.184 210.554 1.00 174.64 25 ALA D C 1
ATOM 8345 O O . ALA B 2 25 ? 159.358 237.574 209.727 1.00 174.64 25 ALA D O 1
ATOM 8347 N N . SER B 2 26 ? 160.317 239.487 210.456 1.00 183.61 26 SER D N 1
ATOM 8348 C CA . SER B 2 26 ? 159.636 240.409 209.553 1.00 183.61 26 SER D CA 1
ATOM 8349 C C . SER B 2 26 ? 159.518 239.884 208.129 1.00 183.61 26 SER D C 1
ATOM 8350 O O . SER B 2 26 ? 160.522 239.748 207.423 1.00 183.61 26 SER D O 1
ATOM 8353 N N . GLY B 2 27 ? 158.288 239.615 207.695 1.00 167.54 27 GLY D N 1
ATOM 8354 C CA . GLY B 2 27 ? 158.053 239.088 206.366 1.00 167.54 27 GLY D CA 1
ATOM 8355 C C . GLY B 2 27 ? 158.023 237.582 206.264 1.00 167.54 27 GLY D C 1
ATOM 8356 O O . GLY B 2 27 ? 157.984 237.050 205.151 1.00 167.54 27 GLY D O 1
ATOM 8357 N N . SER B 2 28 ? 158.036 236.873 207.387 1.00 156.83 28 SER D N 1
ATOM 8358 C CA . SER B 2 28 ? 157.974 235.417 207.377 1.00 156.83 28 SER D CA 1
ATOM 8359 C C . SER B 2 28 ? 157.172 234.962 208.592 1.00 156.83 28 SER D C 1
ATOM 8360 O O . SER B 2 28 ? 156.541 235.775 209.276 1.00 156.83 28 SER D O 1
ATOM 8363 N N . THR B 2 29 ? 157.213 233.664 208.868 1.00 155.43 29 THR D N 1
ATOM 8364 C CA . THR B 2 29 ? 156.353 233.069 209.884 1.00 155.43 29 THR D CA 1
ATOM 8365 C C . THR B 2 29 ? 156.717 233.548 211.281 1.00 155.43 29 THR D C 1
ATOM 8366 O O . THR B 2 29 ? 157.841 233.994 211.528 1.00 155.43 29 THR D O 1
ATOM 8370 N N . PHE B 2 30 ? 155.743 233.492 212.183 1.00 145.51 30 PHE D N 1
ATOM 8371 C CA . PHE B 2 30 ? 155.991 233.565 213.617 1.00 145.51 30 PHE D CA 1
ATOM 8372 C C . PHE B 2 30 ? 155.347 232.444 214.415 1.00 145.51 30 PHE D C 1
ATOM 8373 O O . PHE B 2 30 ? 155.931 231.986 215.398 1.00 145.51 30 PHE D O 1
ATOM 8381 N N . SER B 2 31 ? 154.149 232.008 214.027 1.00 166.57 31 SER D N 1
ATOM 8382 C CA . SER B 2 31 ? 153.225 231.348 214.944 1.00 166.57 31 SER D CA 1
ATOM 8383 C C . SER B 2 31 ? 153.789 230.110 215.631 1.00 166.57 31 SER D C 1
ATOM 8384 O O . SER B 2 31 ? 153.891 230.082 216.861 1.00 166.57 31 SER D O 1
ATOM 8387 N N . ASP B 2 32 ? 154.158 229.084 214.866 1.00 199.39 32 ASP D N 1
ATOM 8388 C CA . ASP B 2 32 ? 154.484 227.795 215.466 1.00 199.39 32 ASP D CA 1
ATOM 8389 C C . ASP B 2 32 ? 155.927 227.686 215.941 1.00 199.39 32 ASP D C 1
ATOM 8390 O O . ASP B 2 32 ? 156.311 226.626 216.446 1.00 199.39 32 ASP D O 1
ATOM 8395 N N . TYR B 2 33 ? 156.737 228.728 215.788 1.00 172.57 33 TYR D N 1
ATOM 8396 C CA . TYR B 2 33 ? 158.032 228.761 216.460 1.00 172.57 33 TYR D CA 1
ATOM 8397 C C . TYR B 2 33 ? 157.795 228.838 217.961 1.00 172.57 33 TYR D C 1
ATOM 8398 O O . TYR B 2 33 ? 157.089 229.723 218.447 1.00 172.57 33 TYR D O 1
ATOM 8407 N N . VAL B 2 34 ? 158.371 227.893 218.703 1.00 183.38 34 VAL D N 1
ATOM 8408 C CA . VAL B 2 34 ? 158.271 227.936 220.154 1.00 183.38 34 VAL D CA 1
ATOM 8409 C C . VAL B 2 34 ? 159.036 229.139 220.678 1.00 183.38 34 VAL D C 1
ATOM 8410 O O . VAL B 2 34 ? 160.147 229.439 220.227 1.00 183.38 34 VAL D O 1
ATOM 8414 N N . MET B 2 35 ? 158.431 229.840 221.627 1.00 184.99 35 MET D N 1
ATOM 8415 C CA . MET B 2 35 ? 159.046 231.002 222.242 1.00 184.99 35 MET D CA 1
ATOM 8416 C C . MET B 2 35 ? 159.713 230.608 223.549 1.00 184.99 35 MET D C 1
ATOM 8417 O O . MET B 2 35 ? 159.160 229.839 224.337 1.00 184.99 35 MET D O 1
ATOM 8422 N N . ALA B 2 36 ? 160.913 231.137 223.766 1.00 178.37 36 ALA D N 1
ATOM 8423 C CA . ALA B 2 36 ? 161.654 230.873 224.994 1.00 178.37 36 ALA D CA 1
ATOM 8424 C C . ALA B 2 36 ? 162.575 232.050 225.259 1.00 178.37 36 ALA D C 1
ATOM 8425 O O . ALA B 2 36 ? 163.655 232.142 224.667 1.00 178.37 36 ALA D O 1
ATOM 8427 N N . TRP B 2 37 ? 162.152 232.938 226.147 1.00 191.40 37 TRP D N 1
ATOM 8428 C CA . TRP B 2 37 ? 162.941 234.087 226.550 1.00 191.40 37 TRP D CA 1
ATOM 8429 C C . TRP B 2 37 ? 163.995 233.655 227.559 1.00 191.40 37 TRP D C 1
ATOM 8430 O O . TRP B 2 37 ? 163.889 232.592 228.175 1.00 191.40 37 TRP D O 1
ATOM 8441 N N . PHE B 2 38 ? 165.031 234.478 227.708 1.00 187.96 38 PHE D N 1
ATOM 8442 C CA . PHE B 2 38 ? 166.117 234.192 228.630 1.00 187.96 38 PHE D CA 1
ATOM 8443 C C . PHE B 2 38 ? 166.632 235.482 229.253 1.00 187.96 38 PHE D C 1
ATOM 8444 O O . PHE B 2 38 ? 166.879 236.471 228.560 1.00 187.96 38 PHE D O 1
ATOM 8452 N N . ARG B 2 39 ? 166.796 235.455 230.572 1.00 200.79 39 ARG D N 1
ATOM 8453 C CA . ARG B 2 39 ? 167.336 236.578 231.325 1.00 200.79 39 ARG D CA 1
ATOM 8454 C C . ARG B 2 39 ? 168.822 236.368 231.580 1.00 200.79 39 ARG D C 1
ATOM 8455 O O . ARG B 2 39 ? 169.256 235.264 231.925 1.00 200.79 39 ARG D O 1
ATOM 8463 N N . GLN B 2 40 ? 169.603 237.428 231.385 1.00 183.85 40 GLN D N 1
ATOM 8464 C CA . GLN B 2 40 ? 171.044 237.419 231.631 1.00 183.85 40 GLN D CA 1
ATOM 8465 C C . GLN B 2 40 ? 171.341 238.548 232.615 1.00 183.85 40 GLN D C 1
ATOM 8466 O O . GLN B 2 40 ? 171.185 239.727 232.281 1.00 183.85 40 GLN D O 1
ATOM 8472 N N . ARG B 2 41 ? 171.765 238.188 233.821 1.00 168.90 41 ARG D N 1
ATOM 8473 C CA . ARG B 2 41 ? 171.983 239.192 234.851 1.00 168.90 41 ARG D CA 1
ATOM 8474 C C . ARG B 2 41 ? 173.373 239.805 234.703 1.00 168.90 41 ARG D C 1
ATOM 8475 O O . ARG B 2 41 ? 174.325 239.105 234.349 1.00 168.90 41 ARG D O 1
ATOM 8483 N N . PRO B 2 42 ? 173.513 241.105 234.945 1.00 176.29 42 PRO D N 1
ATOM 8484 C CA . PRO B 2 42 ? 174.854 241.698 234.969 1.00 176.29 42 PRO D CA 1
ATOM 8485 C C . PRO B 2 42 ? 175.679 241.090 236.093 1.00 176.29 42 PRO D C 1
ATOM 8486 O O . PRO B 2 42 ? 175.208 240.944 237.222 1.00 176.29 42 PRO D O 1
ATOM 8490 N N . GLY B 2 43 ? 176.922 240.739 235.779 1.00 175.04 43 GLY D N 1
ATOM 8491 C CA . GLY B 2 43 ? 177.796 240.118 236.749 1.00 175.04 43 GLY D CA 1
ATOM 8492 C C . GLY B 2 43 ? 177.428 238.704 237.134 1.00 175.04 43 GLY D C 1
ATOM 8493 O O . GLY B 2 43 ? 178.064 238.139 238.031 1.00 175.04 43 GLY D O 1
ATOM 8494 N N . LYS B 2 44 ? 176.433 238.108 236.486 1.00 180.47 44 LYS D N 1
ATOM 8495 C CA . LYS B 2 44 ? 176.014 236.757 236.819 1.00 180.47 44 LYS D CA 1
ATOM 8496 C C . LYS B 2 44 ? 175.744 235.917 235.582 1.00 180.47 44 LYS D C 1
ATOM 8497 O O . LYS B 2 44 ? 176.036 236.327 234.450 1.00 180.47 44 LYS D O 1
ATOM 8503 N N . GLU B 2 45 ? 175.179 234.740 235.818 1.00 181.17 45 GLU D N 1
ATOM 8504 C CA . GLU B 2 45 ? 174.900 233.716 234.830 1.00 181.17 45 GLU D CA 1
ATOM 8505 C C . GLU B 2 45 ? 173.423 233.780 234.429 1.00 181.17 45 GLU D C 1
ATOM 8506 O O . GLU B 2 45 ? 172.543 234.083 235.243 1.00 181.17 45 GLU D O 1
ATOM 8512 N N . ARG B 2 46 ? 173.155 233.464 233.168 1.00 170.25 46 ARG D N 1
ATOM 8513 C CA . ARG B 2 46 ? 171.804 233.500 232.637 1.00 170.25 46 ARG D CA 1
ATOM 8514 C C . ARG B 2 46 ? 170.973 232.308 233.104 1.00 170.25 46 ARG D C 1
ATOM 8515 O O . ARG B 2 46 ? 171.470 231.194 233.321 1.00 170.25 46 ARG D O 1
ATOM 8523 N N . GLU B 2 47 ? 169.673 232.562 233.230 1.00 204.22 47 GLU D N 1
ATOM 8524 C CA . GLU B 2 47 ? 168.792 231.653 233.936 1.00 204.22 47 GLU D CA 1
ATOM 8525 C C . GLU B 2 47 ? 167.511 231.473 233.139 1.00 204.22 47 GLU D C 1
ATOM 8526 O O . GLU B 2 47 ? 167.002 232.402 232.501 1.00 204.22 47 GLU D O 1
ATOM 8532 N N . PHE B 2 48 ? 167.001 230.252 233.188 1.00 175.50 48 PHE D N 1
ATOM 8533 C CA . PHE B 2 48 ? 165.780 229.887 232.496 1.00 175.50 48 PHE D CA 1
ATOM 8534 C C . PHE B 2 48 ? 164.576 230.542 233.160 1.00 175.50 48 PHE D C 1
ATOM 8535 O O . PHE B 2 48 ? 164.496 230.625 234.388 1.00 175.50 48 PHE D O 1
ATOM 8543 N N . VAL B 2 49 ? 163.628 230.982 232.342 1.00 192.61 49 VAL D N 1
ATOM 8544 C CA . VAL B 2 49 ? 162.462 231.673 232.874 1.00 192.61 49 VAL D CA 1
ATOM 8545 C C . VAL B 2 49 ? 161.194 230.890 232.542 1.00 192.61 49 VAL D C 1
ATOM 8546 O O . VAL B 2 49 ? 160.487 230.442 233.451 1.00 192.61 49 VAL D O 1
ATOM 8550 N N . ALA B 2 50 ? 160.914 230.687 231.257 1.00 193.68 50 ALA D N 1
ATOM 8551 C CA . ALA B 2 50 ? 159.681 230.041 230.821 1.00 193.68 50 ALA D CA 1
ATOM 8552 C C . ALA B 2 50 ? 159.732 229.867 229.311 1.00 193.68 50 ALA D C 1
ATOM 8553 O O . ALA B 2 50 ? 160.688 230.283 228.650 1.00 193.68 50 ALA D O 1
ATOM 8555 N N . THR B 2 51 ? 158.681 229.257 228.774 1.00 187.39 51 THR D N 1
ATOM 8556 C CA . THR B 2 51 ? 158.553 229.047 227.338 1.00 187.39 51 THR D CA 1
ATOM 8557 C C . THR B 2 51 ? 157.097 228.714 227.017 1.00 187.39 51 THR D C 1
ATOM 8558 O O . THR B 2 51 ? 156.218 228.791 227.880 1.00 187.39 51 THR D O 1
ATOM 8562 N N . ILE B 2 52 ? 156.842 228.355 225.756 1.00 194.66 52 ILE D N 1
ATOM 8563 C CA . ILE B 2 52 ? 155.506 228.034 225.269 1.00 194.66 52 ILE D CA 1
ATOM 8564 C C . ILE B 2 52 ? 155.589 226.716 224.512 1.00 194.66 52 ILE D C 1
ATOM 8565 O O . ILE B 2 52 ? 156.671 226.185 224.262 1.00 194.66 52 ILE D O 1
ATOM 8570 N N . SER B 2 53 ? 154.424 226.175 224.170 1.00 229.50 53 SER D N 1
ATOM 8571 C CA . SER B 2 53 ? 154.347 225.040 223.268 1.00 229.50 53 SER D CA 1
ATOM 8572 C C . SER B 2 53 ? 154.082 225.528 221.846 1.00 229.50 53 SER D C 1
ATOM 8573 O O . SER B 2 53 ? 153.768 226.695 221.607 1.00 229.50 53 SER D O 1
ATOM 8576 N N . ARG B 2 54 ? 154.217 224.614 220.884 1.00 225.87 54 ARG D N 1
ATOM 8577 C CA . ARG B 2 54 ? 153.931 224.954 219.495 1.00 225.87 54 ARG D CA 1
ATOM 8578 C C . ARG B 2 54 ? 152.454 225.267 219.297 1.00 225.87 54 ARG D C 1
ATOM 8579 O O . ARG B 2 54 ? 152.099 226.269 218.666 1.00 225.87 54 ARG D O 1
ATOM 8587 N N . ASN B 2 55 ? 151.576 224.419 219.836 1.00 238.63 55 ASN D N 1
ATOM 8588 C CA . ASN B 2 55 ? 150.146 224.543 219.582 1.00 238.63 55 ASN D CA 1
ATOM 8589 C C . ASN B 2 55 ? 149.530 225.776 220.226 1.00 238.63 55 ASN D C 1
ATOM 8590 O O . ASN B 2 55 ? 148.424 226.168 219.839 1.00 238.63 55 ASN D O 1
ATOM 8595 N N . GLY B 2 56 ? 150.207 226.393 221.191 1.00 247.14 56 GLY D N 1
ATOM 8596 C CA . GLY B 2 56 ? 149.668 227.562 221.853 1.00 247.14 56 GLY D CA 1
ATOM 8597 C C . GLY B 2 56 ? 148.812 227.207 223.047 1.00 247.14 56 GLY D C 1
ATOM 8598 O O . GLY B 2 56 ? 148.690 227.993 223.992 1.00 247.14 56 GLY D O 1
ATOM 8599 N N . GLY B 2 57 ? 148.214 226.015 223.013 1.00 255.80 57 GLY D N 1
ATOM 8600 C CA . GLY B 2 57 ? 147.371 225.592 224.119 1.00 255.80 57 GLY D CA 1
ATOM 8601 C C . GLY B 2 57 ? 148.138 225.433 225.417 1.00 255.80 57 GLY D C 1
ATOM 8602 O O . GLY B 2 57 ? 147.603 225.685 226.499 1.00 255.80 57 GLY D O 1
ATOM 8603 N N . THR B 2 58 ? 149.399 225.014 225.329 1.00 255.61 58 THR D N 1
ATOM 8604 C CA . THR B 2 58 ? 150.211 224.754 226.518 1.00 255.61 58 THR D CA 1
ATOM 8605 C C . THR B 2 58 ? 151.188 225.907 226.706 1.00 255.61 58 THR D C 1
ATOM 8606 O O . THR B 2 58 ? 152.115 226.106 225.919 1.00 255.61 58 THR D O 1
ATOM 8610 N N . THR B 2 59 ? 150.971 226.682 227.769 1.00 245.98 59 THR D N 1
ATOM 8611 C CA . THR B 2 59 ? 151.878 227.764 228.153 1.00 245.98 59 THR D CA 1
ATOM 8612 C C . THR B 2 59 ? 152.804 227.238 229.246 1.00 245.98 59 THR D C 1
ATOM 8613 O O . THR B 2 59 ? 152.681 227.564 230.430 1.00 245.98 59 THR D O 1
ATOM 8617 N N . THR B 2 60 ? 153.758 226.409 228.830 1.00 213.16 60 THR D N 1
ATOM 8618 C CA . THR B 2 60 ? 154.649 225.716 229.761 1.00 213.16 60 THR D CA 1
ATOM 8619 C C . THR B 2 60 ? 155.634 226.715 230.372 1.00 213.16 60 THR D C 1
ATOM 8620 O O . THR B 2 60 ? 156.703 227.005 229.835 1.00 213.16 60 THR D O 1
ATOM 8624 N N . TYR B 2 61 ? 155.257 227.237 231.537 1.00 221.40 61 TYR D N 1
ATOM 8625 C CA . TYR B 2 61 ? 156.032 228.255 232.234 1.00 221.40 61 TYR D CA 1
ATOM 8626 C C . TYR B 2 61 ? 157.202 227.622 232.987 1.00 221.40 61 TYR D C 1
ATOM 8627 O O . TYR B 2 61 ? 157.571 226.465 232.770 1.00 221.40 61 TYR D O 1
ATOM 8636 N N . GLY B 2 62 ? 157.799 228.395 233.888 1.00 230.01 62 GLY D N 1
ATOM 8637 C CA . GLY B 2 62 ? 159.016 228.000 234.557 1.00 230.01 62 GLY D CA 1
ATOM 8638 C C . GLY B 2 62 ? 158.807 226.934 235.617 1.00 230.01 62 GLY D C 1
ATOM 8639 O O . GLY B 2 62 ? 157.696 226.492 235.918 1.00 230.01 62 GLY D O 1
ATOM 8640 N N . SER B 2 63 ? 159.934 226.511 236.189 1.00 230.62 63 SER D N 1
ATOM 8641 C CA . SER B 2 63 ? 159.975 225.477 237.214 1.00 230.62 63 SER D CA 1
ATOM 8642 C C . SER B 2 63 ? 159.444 225.959 238.560 1.00 230.62 63 SER D C 1
ATOM 8643 O O . SER B 2 63 ? 158.689 225.238 239.221 1.00 230.62 63 SER D O 1
ATOM 8646 N N . SER B 2 64 ? 159.830 227.159 238.979 1.00 234.69 64 SER D N 1
ATOM 8647 C CA . SER B 2 64 ? 159.371 227.730 240.238 1.00 234.69 64 SER D CA 1
ATOM 8648 C C . SER B 2 64 ? 157.974 228.319 240.042 1.00 234.69 64 SER D C 1
ATOM 8649 O O . SER B 2 64 ? 157.267 228.007 239.080 1.00 234.69 64 SER D O 1
ATOM 8652 N N . VAL B 2 65 ? 157.544 229.151 240.998 1.00 219.38 65 VAL D N 1
ATOM 8653 C CA . VAL B 2 65 ? 156.283 229.871 240.861 1.00 219.38 65 VAL D CA 1
ATOM 8654 C C . VAL B 2 65 ? 156.244 230.553 239.504 1.00 219.38 65 VAL D C 1
ATOM 8655 O O . VAL B 2 65 ? 157.141 231.327 239.153 1.00 219.38 65 VAL D O 1
ATOM 8659 N N . LYS B 2 66 ? 155.196 230.266 238.734 1.00 207.18 66 LYS D N 1
ATOM 8660 C CA . LYS B 2 66 ? 155.216 230.494 237.300 1.00 207.18 66 LYS D CA 1
ATOM 8661 C C . LYS B 2 66 ? 154.189 231.497 236.795 1.00 207.18 66 LYS D C 1
ATOM 8662 O O . LYS B 2 66 ? 154.365 232.022 235.691 1.00 207.18 66 LYS D O 1
ATOM 8668 N N . GLY B 2 67 ? 153.137 231.787 237.560 1.00 194.19 67 GLY D N 1
ATOM 8669 C CA . GLY B 2 67 ? 152.066 232.643 237.074 1.00 194.19 67 GLY D CA 1
ATOM 8670 C C . GLY B 2 67 ? 152.458 234.093 236.869 1.00 194.19 67 GLY D C 1
ATOM 8671 O O . GLY B 2 67 ? 151.587 234.913 236.554 1.00 194.19 67 GLY D O 1
ATOM 8672 N N . ARG B 2 68 ? 153.736 234.430 237.042 1.00 201.40 68 ARG D N 1
ATOM 8673 C CA . ARG B 2 68 ? 154.165 235.819 236.920 1.00 201.40 68 ARG D CA 1
ATOM 8674 C C . ARG B 2 68 ? 154.145 236.287 235.466 1.00 201.40 68 ARG D C 1
ATOM 8675 O O . ARG B 2 68 ? 153.764 237.427 235.177 1.00 201.40 68 ARG D O 1
ATOM 8683 N N . PHE B 2 69 ? 154.534 235.420 234.537 1.00 199.71 69 PHE D N 1
ATOM 8684 C CA . PHE B 2 69 ? 154.735 235.811 233.151 1.00 199.71 69 PHE D CA 1
ATOM 8685 C C . PHE B 2 69 ? 153.593 235.287 232.288 1.00 199.71 69 PHE D C 1
ATOM 8686 O O . PHE B 2 69 ? 153.118 234.165 232.478 1.00 199.71 69 PHE D O 1
ATOM 8694 N N . THR B 2 70 ? 153.162 236.104 231.328 1.00 186.56 70 THR D N 1
ATOM 8695 C CA . THR B 2 70 ? 151.990 235.806 230.512 1.00 186.56 70 THR D CA 1
ATOM 8696 C C . THR B 2 70 ? 152.360 235.869 229.040 1.00 186.56 70 THR D C 1
ATOM 8697 O O . THR B 2 70 ? 152.924 236.869 228.584 1.00 186.56 70 THR D O 1
ATOM 8701 N N . ILE B 2 71 ? 152.005 234.826 228.290 1.00 188.13 71 ILE D N 1
ATOM 8702 C CA . ILE B 2 71 ? 152.459 234.643 226.918 1.00 188.13 71 ILE D CA 1
ATOM 8703 C C . ILE B 2 71 ? 151.276 234.353 226.006 1.00 188.13 71 ILE D C 1
ATOM 8704 O O . ILE B 2 71 ? 150.251 233.815 226.435 1.00 188.13 71 ILE D O 1
ATOM 8709 N N . SER B 2 72 ? 151.422 234.726 224.734 1.00 196.42 72 SER D N 1
ATOM 8710 C CA . SER B 2 72 ? 150.431 234.413 223.713 1.00 196.42 72 SER D CA 1
ATOM 8711 C C . SER B 2 72 ? 151.018 234.675 222.332 1.00 196.42 72 SER D C 1
ATOM 8712 O O . SER B 2 72 ? 151.963 235.452 222.182 1.00 196.42 72 SER D O 1
ATOM 8715 N N . ARG B 2 73 ? 150.442 234.014 221.328 1.00 200.09 73 ARG D N 1
ATOM 8716 C CA . ARG B 2 73 ? 150.766 234.232 219.925 1.00 200.09 73 ARG D CA 1
ATOM 8717 C C . ARG B 2 73 ? 149.555 234.824 219.212 1.00 200.09 73 ARG D C 1
ATOM 8718 O O . ARG B 2 73 ? 148.416 234.447 219.499 1.00 200.09 73 ARG D O 1
ATOM 8726 N N . ASP B 2 74 ? 149.799 235.738 218.274 1.00 191.80 74 ASP D N 1
ATOM 8727 C CA . ASP B 2 74 ? 148.745 236.284 217.425 1.00 191.80 74 ASP D CA 1
ATOM 8728 C C . ASP B 2 74 ? 149.113 236.068 215.965 1.00 191.80 74 ASP D C 1
ATOM 8729 O O . ASP B 2 74 ? 150.142 236.568 215.501 1.00 191.80 74 ASP D O 1
ATOM 8734 N N . ASN B 2 75 ? 148.264 235.330 215.248 1.00 208.89 75 ASN D N 1
ATOM 8735 C CA . ASN B 2 75 ? 148.496 235.094 213.828 1.00 208.89 75 ASN D CA 1
ATOM 8736 C C . ASN B 2 75 ? 148.341 236.376 213.020 1.00 208.89 75 ASN D C 1
ATOM 8737 O O . ASN B 2 75 ? 149.064 236.592 212.039 1.00 208.89 75 ASN D O 1
ATOM 8742 N N . ALA B 2 76 ? 147.399 237.235 213.417 1.00 216.36 76 ALA D N 1
ATOM 8743 C CA . ALA B 2 76 ? 147.047 238.418 212.639 1.00 216.36 76 ALA D CA 1
ATOM 8744 C C . ALA B 2 76 ? 148.193 239.413 212.502 1.00 216.36 76 ALA D C 1
ATOM 8745 O O . ALA B 2 76 ? 148.162 240.235 211.580 1.00 216.36 76 ALA D O 1
ATOM 8747 N N . LYS B 2 77 ? 149.190 239.365 213.384 1.00 199.69 77 LYS D N 1
ATOM 8748 C CA . LYS B 2 77 ? 150.332 240.265 213.299 1.00 199.69 77 LYS D CA 1
ATOM 8749 C C . LYS B 2 77 ? 151.680 239.560 213.389 1.00 199.69 77 LYS D C 1
ATOM 8750 O O . LYS B 2 77 ? 152.706 240.214 213.168 1.00 199.69 77 LYS D O 1
ATOM 8756 N N . SER B 2 78 ? 151.710 238.267 213.714 1.00 179.12 78 SER D N 1
ATOM 8757 C CA . SER B 2 78 ? 152.920 237.443 213.627 1.00 179.12 78 SER D CA 1
ATOM 8758 C C . SER B 2 78 ? 154.038 237.968 214.527 1.00 179.12 78 SER D C 1
ATOM 8759 O O . SER B 2 78 ? 155.155 238.224 214.076 1.00 179.12 78 SER D O 1
ATOM 8762 N N . THR B 2 79 ? 153.733 238.123 215.811 1.00 181.90 79 THR D N 1
ATOM 8763 C CA . THR B 2 79 ? 154.734 238.469 216.809 1.00 181.90 79 THR D CA 1
ATOM 8764 C C . THR B 2 79 ? 154.253 237.978 218.162 1.00 181.90 79 THR D C 1
ATOM 8765 O O . THR B 2 79 ? 153.072 237.679 218.350 1.00 181.90 79 THR D O 1
ATOM 8769 N N . VAL B 2 80 ? 155.179 237.889 219.104 1.00 178.58 80 VAL D N 1
ATOM 8770 C CA . VAL B 2 80 ? 154.826 237.406 220.432 1.00 178.58 80 VAL D CA 1
ATOM 8771 C C . VAL B 2 80 ? 154.076 238.501 221.168 1.00 178.58 80 VAL D C 1
ATOM 8772 O O . VAL B 2 80 ? 154.225 239.694 220.883 1.00 178.58 80 VAL D O 1
ATOM 8776 N N . TYR B 2 81 ? 153.223 238.092 222.104 1.00 195.04 81 TYR D N 1
ATOM 8777 C CA . TYR B 2 81 ? 152.570 239.026 223.010 1.00 195.04 81 TYR D CA 1
ATOM 8778 C C . TYR B 2 81 ? 152.818 238.495 224.413 1.00 195.04 81 TYR D C 1
ATOM 8779 O O . TYR B 2 81 ? 151.961 237.836 225.008 1.00 195.04 81 TYR D O 1
ATOM 8788 N N . LEU B 2 82 ? 153.994 238.807 224.943 1.00 188.49 82 LEU D N 1
ATOM 8789 C CA . LEU B 2 82 ? 154.386 238.388 226.281 1.00 188.49 82 LEU D CA 1
ATOM 8790 C C . LEU B 2 82 ? 153.991 239.493 227.249 1.00 188.49 82 LEU D C 1
ATOM 8791 O O . LEU B 2 82 ? 154.616 240.557 227.273 1.00 188.49 82 LEU D O 1
ATOM 8796 N N . GLN B 2 83 ? 152.944 239.255 228.032 1.00 204.35 83 GLN D N 1
ATOM 8797 C CA . GLN B 2 83 ? 152.492 240.236 229.016 1.00 204.35 83 GLN D CA 1
ATOM 8798 C C . GLN B 2 83 ? 153.203 239.953 230.332 1.00 204.35 83 GLN D C 1
ATOM 8799 O O . GLN B 2 83 ? 152.716 239.190 231.170 1.00 204.35 83 GLN D O 1
ATOM 8805 N N . MET B 2 84 ? 154.362 240.569 230.511 1.00 218.48 84 MET D N 1
ATOM 8806 C CA . MET B 2 84 ? 155.094 240.442 231.760 1.00 218.48 84 MET D CA 1
ATOM 8807 C C . MET B 2 84 ? 154.253 240.958 232.922 1.00 218.48 84 MET D C 1
ATOM 8808 O O . MET B 2 84 ? 153.481 241.908 232.777 1.00 218.48 84 MET D O 1
ATOM 8813 N N . ASN B 2 85 ? 154.392 240.308 234.076 1.00 217.59 85 ASN D N 1
ATOM 8814 C CA . ASN B 2 85 ? 153.689 240.727 235.280 1.00 217.59 85 ASN D CA 1
ATOM 8815 C C . ASN B 2 85 ? 154.431 240.181 236.493 1.00 217.59 85 ASN D C 1
ATOM 8816 O O . ASN B 2 85 ? 155.320 239.333 236.374 1.00 217.59 85 ASN D O 1
ATOM 8821 N N . SER B 2 86 ? 154.055 240.693 237.667 1.00 225.70 86 SER D N 1
ATOM 8822 C CA . SER B 2 86 ? 154.569 240.231 238.960 1.00 225.70 86 SER D CA 1
ATOM 8823 C C . SER B 2 86 ? 156.098 240.322 239.006 1.00 225.70 86 SER D C 1
ATOM 8824 O O . SER B 2 86 ? 156.818 239.324 239.079 1.00 225.70 86 SER D O 1
ATOM 8827 N N . LEU B 2 87 ? 156.572 241.563 238.956 1.00 243.35 87 LEU D N 1
ATOM 8828 C CA . LEU B 2 87 ? 158.002 241.825 238.903 1.00 243.35 87 LEU D CA 1
ATOM 8829 C C . LEU B 2 87 ? 158.712 241.498 240.212 1.00 243.35 87 LEU D C 1
ATOM 8830 O O . LEU B 2 87 ? 158.160 241.606 241.311 1.00 243.35 87 LEU D O 1
ATOM 8835 N N . LYS B 2 88 ? 159.963 241.089 240.059 1.00 234.81 88 LYS D N 1
ATOM 8836 C CA . LYS B 2 88 ? 161.003 241.111 241.069 1.00 234.81 88 LYS D CA 1
ATOM 8837 C C . LYS B 2 88 ? 162.217 241.759 240.421 1.00 234.81 88 LYS D C 1
ATOM 8838 O O . LYS B 2 88 ? 162.360 241.711 239.194 1.00 234.81 88 LYS D O 1
ATOM 8844 N N . PRO B 2 89 ? 163.098 242.379 241.208 1.00 243.77 89 PRO D N 1
ATOM 8845 C CA . PRO B 2 89 ? 164.248 243.075 240.608 1.00 243.77 89 PRO D CA 1
ATOM 8846 C C . PRO B 2 89 ? 165.225 242.141 239.905 1.00 243.77 89 PRO D C 1
ATOM 8847 O O . PRO B 2 89 ? 166.253 242.588 239.387 1.00 243.77 89 PRO D O 1
ATOM 8851 N N . GLU B 2 90 ? 164.910 240.845 239.872 1.00 235.15 90 GLU D N 1
ATOM 8852 C CA . GLU B 2 90 ? 165.787 239.824 239.312 1.00 235.15 90 GLU D CA 1
ATOM 8853 C C . GLU B 2 90 ? 165.493 239.523 237.845 1.00 235.15 90 GLU D C 1
ATOM 8854 O O . GLU B 2 90 ? 165.796 238.418 237.373 1.00 235.15 90 GLU D O 1
ATOM 8860 N N . ASP B 2 91 ? 164.913 240.471 237.105 1.00 219.13 91 ASP D N 1
ATOM 8861 C CA . ASP B 2 91 ? 164.587 240.246 235.703 1.00 219.13 91 ASP D CA 1
ATOM 8862 C C . ASP B 2 91 ? 165.112 241.346 234.784 1.00 219.13 91 ASP D C 1
ATOM 8863 O O . ASP B 2 91 ? 164.740 241.377 233.605 1.00 219.13 91 ASP D O 1
ATOM 8868 N N . THR B 2 92 ? 165.958 242.242 235.284 1.00 223.11 92 THR D N 1
ATOM 8869 C CA . THR B 2 92 ? 166.566 243.281 234.452 1.00 223.11 92 THR D CA 1
ATOM 8870 C C . THR B 2 92 ? 167.578 242.624 233.526 1.00 223.11 92 THR D C 1
ATOM 8871 O O . THR B 2 92 ? 168.708 242.335 233.927 1.00 223.11 92 THR D O 1
ATOM 8875 N N . ALA B 2 93 ? 167.186 242.385 232.277 1.00 198.83 93 ALA D N 1
ATOM 8876 C CA . ALA B 2 93 ? 168.055 241.640 231.380 1.00 198.83 93 ALA D CA 1
ATOM 8877 C C . ALA B 2 93 ? 167.625 241.858 229.938 1.00 198.83 93 ALA D C 1
ATOM 8878 O O . ALA B 2 93 ? 166.482 242.230 229.657 1.00 198.83 93 ALA D O 1
ATOM 8880 N N . VAL B 2 94 ? 168.566 241.621 229.030 1.00 184.02 94 VAL D N 1
ATOM 8881 C CA . VAL B 2 94 ? 168.265 241.513 227.608 1.00 184.02 94 VAL D CA 1
ATOM 8882 C C . VAL B 2 94 ? 167.851 240.073 227.327 1.00 184.02 94 VAL D C 1
ATOM 8883 O O . VAL B 2 94 ? 168.493 239.126 227.796 1.00 184.02 94 VAL D O 1
ATOM 8887 N N . TYR B 2 95 ? 166.757 239.904 226.601 1.00 180.83 95 TYR D N 1
ATOM 8888 C CA . TYR B 2 95 ? 166.191 238.583 226.388 1.00 180.83 95 TYR D CA 1
ATOM 8889 C C . TYR B 2 95 ? 166.347 238.159 224.934 1.00 180.83 95 TYR D C 1
ATOM 8890 O O . TYR B 2 95 ? 166.649 238.966 224.051 1.00 180.83 95 TYR D O 1
ATOM 8899 N N . TYR B 2 96 ? 166.143 236.865 224.698 1.00 182.30 96 TYR D N 1
ATOM 8900 C CA . TYR B 2 96 ? 166.364 236.256 223.396 1.00 182.30 96 TYR D CA 1
ATOM 8901 C C . TYR B 2 96 ? 165.053 235.692 222.868 1.00 182.30 96 TYR D C 1
ATOM 8902 O O . TYR B 2 96 ? 164.364 234.938 223.562 1.00 182.30 96 TYR D O 1
ATOM 8911 N N . CYS B 2 97 ? 164.727 236.046 221.624 1.00 201.66 97 CYS D N 1
ATOM 8912 C CA . CYS B 2 97 ? 163.488 235.573 221.018 1.00 201.66 97 CYS D CA 1
ATOM 8913 C C . CYS B 2 97 ? 163.457 234.050 220.950 1.00 201.66 97 CYS D C 1
ATOM 8914 O O . CYS B 2 97 ? 162.470 233.425 221.357 1.00 201.66 97 CYS D O 1
ATOM 8917 N N . TYR B 2 98 ? 164.536 233.444 220.463 1.00 172.08 98 TYR D N 1
ATOM 8918 C CA . TYR B 2 98 ? 164.728 231.993 220.468 1.00 172.08 98 TYR D CA 1
ATOM 8919 C C . TYR B 2 98 ? 163.519 231.266 219.884 1.00 172.08 98 TYR D C 1
ATOM 8920 O O . TYR B 2 98 ? 162.920 230.383 220.499 1.00 172.08 98 TYR D O 1
ATOM 8929 N N . ALA B 2 99 ? 163.169 231.664 218.664 1.00 171.21 99 ALA D N 1
ATOM 8930 C CA . ALA B 2 99 ? 162.167 230.963 217.870 1.00 171.21 99 ALA D CA 1
ATOM 8931 C C . ALA B 2 99 ? 162.807 229.674 217.382 1.00 171.21 99 ALA D C 1
ATOM 8932 O O . ALA B 2 99 ? 163.346 229.610 216.275 1.00 171.21 99 ALA D O 1
ATOM 8934 N N . VAL B 2 100 ? 162.753 228.636 218.220 1.00 182.70 100 VAL D N 1
ATOM 8935 C CA . VAL B 2 100 ? 163.584 227.461 218.001 1.00 182.70 100 VAL D CA 1
ATOM 8936 C C . VAL B 2 100 ? 163.174 226.670 216.767 1.00 182.70 100 VAL D C 1
ATOM 8937 O O . VAL B 2 100 ? 163.941 225.821 216.301 1.00 182.70 100 VAL D O 1
ATOM 8941 N N . GLY B 2 101 ? 161.988 226.917 216.220 1.00 187.06 101 GLY D N 1
ATOM 8942 C CA . GLY B 2 101 ? 161.631 226.291 214.964 1.00 187.06 101 GLY D CA 1
ATOM 8943 C C . GLY B 2 101 ? 162.526 226.772 213.838 1.00 187.06 101 GLY D C 1
ATOM 8944 O O . GLY B 2 101 ? 163.074 227.875 213.881 1.00 187.06 101 GLY D O 1
ATOM 8945 N N . GLY B 2 102 ? 162.673 225.932 212.818 1.00 170.34 102 GLY D N 1
ATOM 8946 C CA . GLY B 2 102 ? 163.633 226.228 211.774 1.00 170.34 102 GLY D CA 1
ATOM 8947 C C . GLY B 2 102 ? 165.029 226.327 212.353 1.00 170.34 102 GLY D C 1
ATOM 8948 O O . GLY B 2 102 ? 165.633 225.311 212.709 1.00 170.34 102 GLY D O 1
ATOM 8949 N N . ASP B 2 103 ? 165.552 227.544 212.453 1.00 172.17 103 ASP D N 1
ATOM 8950 C CA . ASP B 2 103 ? 166.826 227.785 213.126 1.00 172.17 103 ASP D CA 1
ATOM 8951 C C . ASP B 2 103 ? 166.538 228.005 214.606 1.00 172.17 103 ASP D C 1
ATOM 8952 O O . ASP B 2 103 ? 165.785 228.906 214.981 1.00 172.17 103 ASP D O 1
ATOM 8957 N N . GLY B 2 104 ? 167.145 227.173 215.453 1.00 163.24 104 GLY D N 1
ATOM 8958 C CA . GLY B 2 104 ? 166.775 227.165 216.860 1.00 163.24 104 GLY D CA 1
ATOM 8959 C C . GLY B 2 104 ? 167.245 228.397 217.604 1.00 163.24 104 GLY D C 1
ATOM 8960 O O . GLY B 2 104 ? 166.440 229.242 218.001 1.00 163.24 104 GLY D O 1
ATOM 8961 N N . ASP B 2 105 ? 168.557 228.518 217.801 1.00 175.57 105 ASP D N 1
ATOM 8962 C CA . ASP B 2 105 ? 169.121 229.684 218.476 1.00 175.57 105 ASP D CA 1
ATOM 8963 C C . ASP B 2 105 ? 168.959 230.881 217.542 1.00 175.57 105 ASP D C 1
ATOM 8964 O O . ASP B 2 105 ? 169.875 231.327 216.850 1.00 175.57 105 ASP D O 1
ATOM 8969 N N . SER B 2 106 ? 167.730 231.369 217.493 1.00 161.42 106 SER D N 1
ATOM 8970 C CA . SER B 2 106 ? 167.340 232.435 216.591 1.00 161.42 106 SER D CA 1
ATOM 8971 C C . SER B 2 106 ? 167.374 233.765 217.328 1.00 161.42 106 SER D C 1
ATOM 8972 O O . SER B 2 106 ? 166.814 233.892 218.421 1.00 161.42 106 SER D O 1
ATOM 8975 N N . TRP B 2 107 ? 168.048 234.742 216.732 1.00 162.70 107 TRP D N 1
ATOM 8976 C CA . TRP B 2 107 ? 168.172 236.070 217.311 1.00 162.70 107 TRP D CA 1
ATOM 8977 C C . TRP B 2 107 ? 168.488 237.021 216.162 1.00 162.70 107 TRP D C 1
ATOM 8978 O O . TRP B 2 107 ? 168.255 236.688 214.988 1.00 162.70 107 TRP D O 1
ATOM 8989 N N . GLY B 2 108 ? 169.028 238.189 216.480 1.00 161.75 108 GLY D N 1
ATOM 8990 C CA . GLY B 2 108 ? 169.483 239.109 215.459 1.00 161.75 108 GLY D CA 1
ATOM 8991 C C . GLY B 2 108 ? 169.369 240.563 215.854 1.00 161.75 108 GLY D C 1
ATOM 8992 O O . GLY B 2 108 ? 170.049 241.415 215.274 1.00 161.75 108 GLY D O 1
ATOM 8993 N N . GLN B 2 109 ? 168.519 240.873 216.831 1.00 168.90 109 GLN D N 1
ATOM 8994 C CA . GLN B 2 109 ? 168.630 242.143 217.538 1.00 168.90 109 GLN D CA 1
ATOM 8995 C C . GLN B 2 109 ? 168.896 241.949 219.024 1.00 168.90 109 GLN D C 1
ATOM 8996 O O . GLN B 2 109 ? 169.945 242.372 219.522 1.00 168.90 109 GLN D O 1
ATOM 9002 N N . GLY B 2 110 ? 167.978 241.316 219.747 1.00 159.26 110 GLY D N 1
ATOM 9003 C CA . GLY B 2 110 ? 168.124 241.128 221.177 1.00 159.26 110 GLY D CA 1
ATOM 9004 C C . GLY B 2 110 ? 167.495 242.294 221.910 1.00 159.26 110 GLY D C 1
ATOM 9005 O O . GLY B 2 110 ? 168.102 243.364 221.983 1.00 159.26 110 GLY D O 1
ATOM 9006 N N . THR B 2 111 ? 166.303 242.118 222.471 1.00 168.59 111 THR D N 1
ATOM 9007 C CA . THR B 2 111 ? 165.611 243.218 223.126 1.00 168.59 111 THR D CA 1
ATOM 9008 C C . THR B 2 111 ? 165.883 243.189 224.622 1.00 168.59 111 THR D C 1
ATOM 9009 O O . THR B 2 111 ? 165.923 242.120 225.240 1.00 168.59 111 THR D O 1
ATOM 9013 N N . GLN B 2 112 ? 166.100 244.367 225.193 1.00 184.14 112 GLN D N 1
ATOM 9014 C CA . GLN B 2 112 ? 166.447 244.504 226.600 1.00 184.14 112 GLN D CA 1
ATOM 9015 C C . GLN B 2 112 ? 165.271 245.094 227.361 1.00 184.14 112 GLN D C 1
ATOM 9016 O O . GLN B 2 112 ? 164.729 246.135 226.970 1.00 184.14 112 GLN D O 1
ATOM 9022 N N . VAL B 2 113 ? 164.888 244.434 228.446 1.00 201.25 113 VAL D N 1
ATOM 9023 C CA . VAL B 2 113 ? 163.919 244.961 229.395 1.00 201.25 113 VAL D CA 1
ATOM 9024 C C . VAL B 2 113 ? 164.655 245.273 230.689 1.00 201.25 113 VAL D C 1
ATOM 9025 O O . VAL B 2 113 ? 165.454 244.463 231.174 1.00 201.25 113 VAL D O 1
ATOM 9029 N N . THR B 2 114 ? 164.423 246.465 231.222 1.00 207.02 114 THR D N 1
ATOM 9030 C CA . THR B 2 114 ? 165.030 246.890 232.473 1.00 207.02 114 THR D CA 1
ATOM 9031 C C . THR B 2 114 ? 163.962 246.897 233.553 1.00 207.02 114 THR D C 1
ATOM 9032 O O . THR B 2 114 ? 162.952 247.597 233.426 1.00 207.02 114 THR D O 1
ATOM 9036 N N . VAL B 2 115 ? 164.179 246.116 234.607 1.00 214.39 115 VAL D N 1
ATOM 9037 C CA . VAL B 2 115 ? 163.297 246.114 235.769 1.00 214.39 115 VAL D CA 1
ATOM 9038 C C . VAL B 2 115 ? 163.858 247.151 236.736 1.00 214.39 115 VAL D C 1
ATOM 9039 O O . VAL B 2 115 ? 164.672 246.836 237.607 1.00 214.39 115 VAL D O 1
ATOM 9043 N N . SER B 2 116 ? 163.427 248.397 236.573 1.00 237.68 116 SER D N 1
ATOM 9044 C CA . SER B 2 116 ? 163.941 249.501 237.369 1.00 237.68 116 SER D CA 1
ATOM 9045 C C . SER B 2 116 ? 163.378 249.411 238.787 1.00 237.68 116 SER D C 1
ATOM 9046 O O . SER B 2 116 ? 162.651 248.478 239.137 1.00 237.68 116 SER D O 1
ATOM 9049 N N . SER B 2 117 ? 163.714 250.388 239.623 1.00 242.17 117 SER D N 1
ATOM 9050 C CA . SER B 2 117 ? 163.246 250.409 241.001 1.00 242.17 117 SER D CA 1
ATOM 9051 C C . SER B 2 117 ? 161.770 250.784 241.072 1.00 242.17 117 SER D C 1
ATOM 9052 O O . SER B 2 117 ? 161.206 251.327 240.123 1.00 242.17 117 SER D O 1
#

B-factor: mean 155.1, std 72.53, range [17.62, 403.38]

InterPro domains:
  IPR002552 Spike glycoprotein S2, coronavirus [PF01601] (711-1232)
  IPR018548 Spike (S) protein S1 subunit, receptor-binding domain, betacoronavirus [PF09408] (349-526)
  IPR018548 Spike (S) protein S1 subunit, receptor-binding domain, betacoronavirus [PS51921] (334-527)
  IPR032500 Spike glycoprotein S1, N-terminal domain, betacoronavirus-like [PF16451] (33-337)
  IPR032500 Spike glycoprotein S1, N-terminal domain, betacoronavirus-like [PS51922] (9-303)
  IPR036326 Spike S1 subunit, receptor binding domain superfamily, betacoronavirus [SSF143587] (333-516)
  IPR042578 Spike glycoprotein, betacoronavirus [MF_04099] (2-1273)
  IPR043002 Spike glycoprotein, N-terminal domain superfamily [G3DSA:2.60.120.960] (28-307)
  IPR043473 Spike glycoprotein S2 superfamily, coronavirus [SSF111474] (909-1026)
  IPR043473 Spike glycoprotein S2 superfamily, coronavirus [SSF111474] (1159-1211)
  IPR043607 Coronavirus spike glycoprotein S1, C-terminal [PF19209] (536-591)
  IPR044341 Spike (S) protein S1 subunit, N-terminal domain, SARS-CoV-like [cd21624] (13-304)
  IPR044366 Spike (S) protein S1 subunit, receptor-binding domain, SARS-CoV-2 [cd21480] (319-541)
  IPR044873 Spike glycoprotein S2, coronavirus, heptad repeat 1 [PS51923] (896-1001)
  IPR044874 Spike glycoprotein S2, coronavirus, heptad repeat 2 [PS51924] (1143-1225)

GO terms:
  GO:0044228 host cell surface (C, IDA)
  GO:0005768 endosome (C, IDA)
  GO:0039660 structural constituent of virion (F, IDA)
  GO:0019062 virion attachment to host cell (P, IDA)
  GO:0046718 symbiont entry into host cell (P, IDA)
  GO:0098670 entry receptor-mediated virion attachment to host cell (P, IDA)
  GO:0140522 fusogenic activity (F, IDA)
  GO:0046789 host cell surface receptor binding (F, IDA)
  GO:0048018 receptor ligand activity (F, IDA)
  GO:0043655 host extracellular region (C, IC)
  GO:0044173 host cell endoplasmic reticulum-Golgi intermediate compartment membrane (C, EXP)
  GO:0055036 virion membrane (C, EXP)
  GO:0020002 host cell plasma membrane (C, EXP)
  GO:0005515 protein binding (F, IPI)
  GO:0055036 virion membrane (C, TAS)
  GO:0005886 plasma membrane (C, TAS)
  GO:0042802 identical protein binding (F, IPI)
  GO:0046598 positive regulation of viral entry into host cell (P, IDA)
  GO:0016020 membrane (C, IDA)
  GO:0019031 viral envelope (C, IDA)

Foldseek 3Di:
DWFFQAVPFAADPDDFLDAFFKFKFWFWTFFGGFIWDKQFVPCRRDKDWQLQWKKKKFWDLFFFFFWKKWADVSALPGQIKTWGFPQAWTWIFSFHAHDDPADDRRDGHDGPDIDTDGGDDTPPCNHVVPWTWIWIWTFHADQQWGFIWIDIDTDRPQVGDDDDDFYIDGDDTDNGNGDTIIMGGHTVHGGHGIMTMTHIGRGMWMFGHHHRSTTAAAAGALPLVQSPLERGDRHLFDAWAWRFYDPLAWFFDFDDDDDAPAFAAFPPCCLQPVLDADALLQFDKDDWFQADDQCLCVVPDVQFVDKFFFPDDSLQGFLFQFADKIKTWHKDFLACSVVPDAPGDFFCCQPRAHRHPDTFGIKTKFFDCPSAADQVWRWDYFGQGHADDRHDHPDNPPDWPQDDALCDCPCHCNPHNRDGRGGGAIDHSPDDGGGGIMTIIGIGTDDDDAEDQPVAQADDDDNAPDDQPCQFCPVPVDDFHWFAGHDDTDTGARHHANHDNNRAGRHHSDDGSHQCDGDVRDHFWTWTHRHSPFASATWTFRFRHDLVQCIRVRQPVPDRDDCRSRQDAPCWDQDNGGITRQENEDAPADAADHARDPFKHFQDDQPPPDVNRGRAGDGNGTYIYGYDNHDDPDDDDDPFKFQAFAFWAWAKDKDWFFQAALQKAFQQCFLFVVPPPLSVVVVVVPDDVSVVLNVLSVVRNVVSLVLLCLLQPLFPDFDAADPDQCFLQQHAQFQHFDPDDPLRAGNLQVLFQVVCPVCLSPCVDDDISMDRDDHDQDSSSVRSSLRRLVCQQAAAALDSSVYDRHGDGNLVSVQVLCVPLQHHSVVCVVVVNPVSCSVNVNSVVVSVCVNVVDCPNVPNSVSSVVVVCLVVVLVVQCQDQQPAPGSDQVCLCVVDDDVRNSVSSVRSSVSNVVVVVVSSVVVVVVSVVSSVSSVLSSVCSCDQRSHDHQDAPSAEHHRRRHWHWADDDRMTMTMGMYMGGDSGDIWGFAQFEADPFWTWHFDAFTFTHPDPATATDHRNHRDGDFAEPPGTHIGHGDDDDPGYDYHDGD/DQAKAWDFADEAEAQDKTWTKIARPPDAAQQQKWFKWFQDVVDGIDGFFIAHRVQPGRGTDDPPGPQKAWGADRVVRIITIIGGDDDQRRQGFIARQSCPPPGRHHHHTGTHHHHD

Secondary structure (DSSP, 8-state):
-EE--SSBTB--SSS----S--EEEEEEEPPTT--EE----------EE-TT-EEEEEEESSS----EEEESSSSTTS-EEEEEE-SS-EEEE-------S----S----------BPPP--SSTTTTTSSEEEEEEEE-EETTEE--EE--EEES--SS--------EE----B------EEEE----TTPPEE-----EEEEEEEEE-TTS-EEE---SSS-TTS-S-S--S-SS--SEEE---S---------S-----------HHHHH-SS---STT-EEE--SS----HHHHHT-TT-SEEEEESS-TT--SS---S-EEEEEB---TT-TTT-STT--SHHHHHT----SS-EEEEEEEE-TTTT--TT----EEE--S-SS---SS----S--S-SSSS-SSSSSSS-SS--S-EEE---SS--TTS--EEE--EEE--S----S-S-------S--S-STTS---TTTT------------S--S---SSSS-------SSS----SS--S------EEE--TTT----B-B-SS--GGG-TTTTT---S---TTTTT--SS--EETTEEBTT-----------S--SSSEE----TTSS-SS--SSSSTTS---EE--S---------SS---B-SEEEEE---EEEE---S-----HHHHHT-S-HHHHHHHHHS-SHHHHHHHHHHHHHHHHHHHHHHHT-SSSS--PPPSS---TT----SSSBPSSSTT--BHHHHHHHHHTTTTSTT-----SS------SS-HHHHHHHHHHHHHHHHHT-TTSSSSSPP---SHHHHHHHHHTTTS-THHHHHHHHHHHHHHHHHHHHHHHHHHH-SSTTHHHHHHHHHHHHHHHHHHHHHT--TTSSSS-SHHHHHHS-HHHHHHHHHHHHHHHHHHHHHHHHHHHHHHHHHHHHHHHHHHIIIIIIIS----SSSSSSSEEEEEEE---SSEEEEEEEEEEEE--B--B--S-EEETTEEEEESS-EEEESSS-EEEE-SSS----B--SSSEEEES---S-TT-B-----/---EEEES--EE-TT--EEEEEEETTS--TTSPP--EE--TTS--EE-----SSSS-----SSS-TT-B--EETTTTEE-EEE-S--GGG-EEE-----SSSSS--SS-EEEEE--

Nearest PDB structures (foldseek):
  7fg3-assembly1_A  TM=1.001E+00  e=0.000E+00  Severe acute respiratory syndrome coronavirus 2
  7fg2-assembly1_A  TM=7.187E-01  e=0.000E+00  Severe acute respiratory syndrome coronavirus 2
  8d56-assembly1_A  TM=6.599E-01  e=0.000E+00  Severe acute respiratory syndrome coronavirus 2
  8hp9-assembly1_C  TM=6.661E-01  e=0.000E+00  Severe acute respiratory syndrome coronavirus 2
  7zrv-assembly1_C  TM=6.578E-01  e=0.000E+00  Severe acute respiratory syndrome coronavirus 2

Radius of gyration: 46.35 Å; Cα contacts (8 Å, |Δi|>4): 2712; chains: 2; bounding box: 101×92×143 Å

Solvent-accessible surface area: 56831 Å² total; per-residue (Å²): 97,160,10,27,0,41,8,13,2,3,1,8,16,71,165,34,173,79,51,26,52,29,56,30,29,134,48,15,0,2,0,0,6,0,20,0,26,41,30,76,14,106,192,67,31,89,79,31,68,2,83,94,0,4,5,18,0,2,11,0,98,41,81,66,19,76,5,21,11,2,0,44,44,5,41,43,179,46,80,1,1,2,14,16,24,92,82,95,39,4,25,6,43,8,0,8,15,104,89,60,135,113,68,59,126,49,30,77,51,92,53,103,48,123,73,101,38,141,28,41,113,30,17,107,83,2,109,126,47,135,120,54,0,0,2,7,10,4,8,3,26,69,150,5,102,3,12,6,0,13,58,44,14,77,20,118,84,72,196,66,5,18,91,39,62,23,5,7,63,54,59,19,31,3,120,43,65,22,125,12,74,66,24,24,50,7,73,93,100,79,45,27,16,26,19,3,8,0,40,9,32,110,10,44,0,28,2,50,2,67,117,101,6,58,6,41,7,0,1,0,31,40,2,0,10,1,5,3,1,68,6,35,53,89,14,21,80,5,105,112,12,44,35,93,20,31,122,143,73,3,8,13,23,97,72,138,138,161,141,14,109,93,92,26,135,16,110,28,41,92,14,30,103,19,54,162,34,7,2,10,20,2,11,19,96,84,140,30,38,30,1,6,23,12,51,11,72,30,95,93,32,105,77,35,72,22,56,46,30,49,66,28,55,44,57,73,11,0,27,33,21,36,8,53,13,76,9,0,8,19,20,8,86,5,60,16,33,188,35,14,23,30,34,66,122,33,95,37,9,30,54,7,16,57,16,39,141,89,121,2,2,18,3,2,0,29,45,2,38,101,92,18,4,102,146,62,7,24,51,29,21,32,59,1,50,111,70,13,63,101,2,158,46,80,57,51,26,72,69,45,33,44,123,71,62,29,76,52,97,114,34,0,70,114,76,137,87,91,20,48,1,47,81,32,17,29,17,71,29,132,64,37,131,7,108,14,3,40,20,4,7,1,23,9,53,73,110,145,121,4,118,42,78,68,8,19,1,15,60,17,60,53,81,61,118,45,160,107,91,54,27,1,70,17,36,159,113,18,64,6,10,12,12,76,5,10,104,134,41,103,95,139,7,14,48,1,52,29,117,82,100,55,47,0,1,3,14,4,0,115,39,48,2,0,5,68,74,10,7,76,9,80,47,0,9,0,1,2,0,10,0,15,78,80,17,58,16,2,0,10,0,8,43,48,0,6,23,110,13,33,0,32,47,84,86,51,62,174,64,25,66,6,100,6,29,53,5,112,22,114,35,50,55,67,12,193,22,0,0,0,4,0,0,76,62,51,130,57,39,116,96,57,57,12,62,7,22,80,14,17,2,0,42,16,102,38,111,80,115,27,131,134,10,32,163,8,4,17,12,122,9,0,23,0,1,58,87,21,150,28,87,140,139,98,148,95,182,62,85,31,43,40,43,0,15,72,74,62,71,27,69,21,70,46,50,14,18,13,8,8,4,13,12,12,21,2,67,2,60,72,9,1,4,35,130,31,107,46,1,49,87,10,17,151,136,52,68,68,139,8,68,77,20,51,146,28,2,63,32,4,5,96,12,4,30,126,6,12,68,55,0,14,39,41,11,143,90,98,28,154,14,24,104,121,92,93,25,25,30,4,87,9,90,25,9,18,23,18,100,95,134,102,36,106,56,5,121,4,6,35,49,4,25,88,47,30,78,118,41,29,10,20,48,176,80,136,116,55,7,20,43,59,65,104,59,114,18,75,78,96,85,15,8,89,13,12,10,0,0,1,3,0,2,0,23,2,4,93,39,1,36,66,31,59,19,95,164,67,64,2,16,95,6,18,5,109,4,13,65,43,48,56,19,83,58,48,11,1,127,91,49,46,136,110,14,0,78,90,20,23,62,21,8,17,154,31,8,92,37,1,46,86,49,68,97,54,19,30,102,12,55,68,14,11,31,48,6,17,77,10,8,28,76,9,39,76,66,35,83,25,46,98,45,13,109,34,27,58,48,96,69,0,77,92,110,47,101,167,105,87,3,75,66,42,4,32,120,0,0,63,14,8,20,124,22,0,38,88,26,0,74,87,7,67,106,39,4,58,85,3,123,57,12,2,69,76,0,14,45,1,0,37,61,0,3,16,18,58,26,185,96,102,118,16,4,25,174,34,85,13,9,4,0,6,1,4,1,13,57,52,2,0,2,0,9,6,10,11,19,69,29,42,88,116,95,114,47,71,14,9,58,3,0,62,69,114,52,88,1,4,56,30,153,130,14,25,5,0,4,72,71,103,105,28,39,6,0,36,160,41,47,44,50,82,89,102,7,32,91,137,61,1,78,64,59,60,90,49,102,151,67,138,24,87,61,105,43,70,15,173,154,66,108,11,61,7,38,30,26,27,137,9,114,64,62,28,57,36,106,9,25,0,45,4,67,60,50,64,5,30,66,40,24,5,15,12,42,25,48,61,102,83,139,109,32,74,60,29,12,14,4,18,128,112,28,74,79,56,27,44,12,61,76,120,110,61,59,21,62,20,46,41,54,116,100,153,38,10,2,32,4,49,5,73,68,23,106,96,102,10,35,4,43,9,29,0,27,1,34,10,47,59,1,20,8,56,42,104,18,8,71,14,32,11,32,126

Sequence (1166 aa):
AYTNSFTRGVYYPDKVFRSSVLHSTQDLFLPFFSNVTWFHAIHDNPVLPFNDGVYFASTEKSNIIRGWIFGTTLDSKTQSLLIVNNATNVVIKVCEFQFCNDPVYSSANNCTFEYVSQPFLMDLEGKQGNFKNLREFVFKNIDGYFKIYSKHTPINLVRDLPQGFSALEPLVDLPIGINITRFQTLLATAGAAAYYVGYLQPRTFLLKYNENGTITDAVDCALDPLSETKCTLKSFTVEKGIYQTSNFRVQPTESIVRFPNITNLCPFGEVFNATRFASVYAWNRKRISNCVADYSVLYNSASFSTFKCYGVSPTKLNDLCFTNVYADSFVIRGDEVRQIAPGQTGKIADYNYKLPDDFTGCVIAWNSNNLDSKVGGNYNYLYRLFRKSNLKPFERDISTEIYQAGSTPCNGVEGFNCYFPLQSYGFQPTNGVGYQPYRVVVLSFELLHAPATVCGPKKSTNLVKNKCVNFNFNGLTGTGVLTESNKKFLPFQQFGRDIADTTDAVRDPQTLEILDITPCSFGGVSVITPGTNTSNQVAVLYQDVNCTEVPVAIHADQLTPTWRVYSTGSNVFQTRAGCLIGAEHVNNSYECDIPIGAGICASYQTQTNSPRRARSVASQSIIAYTMSLGAENSVAYSNNSIAIPTNFTISVTTEILPVSMTKTSVDCTMYICGDSTECSNLLLQYGSFCTQLNRALTGIAVEQDKNTQEVFAQVKQIYKTPPIKDFGGFNFSQILPDPSKPSKRSFIEDLLFNKVTLADAGFIQKFNGLTVLPPLLTDEMIAQYTSALLAGTITSGWTFGAGAALQIPFAMQMAYRFNGIGVTQNVLYENQKLIANQFNSAIGKIQDSLSSTASALGKLQDVVNQNAQALNTLVKQLSSNFGAISSVLNDILSRLDKVEAEVQIDRLITGRLQSLQTYVTQQLIRAAEIRASANLAATKMSECVLGQSKRVDFCGKGYHLMSFPQSAPHGVVFLHVTYVPAQEKNFTTAPAICHDGKAHFPREGVFVSNGTHWFVTQRNFYEPQIITTDNTFVSGNCDVVIGIVNNTVYEVQLVESGGGQVETGGSLRLSCQASGSTFSDYVMAWFRQRPGKEREFVATISRNGGTTTYGSSVKGRFTISRDNAKSTVYLQMNSLKPEDTAVYYCYAVGGDGDSWGQGTQVTVSS

Organism: Severe acute respiratory syndrome coronavirus 2 (NCBI:txid2697049)